Protein 6UI4 (pdb70)

Sequence (817 aa):
EIGVSDLTLLSKVSNEAINENLKKRFEGREIYTYIGHVLVSVNPFRDLGIYTDDVLQSYMGKNRLEMPPHVFAIAEASYYNMKAYSDNQCVIISGESGAGKTEAAKRIMQYIASVSGGESGDIKQIKDMVLATNPLLESFGNAKTLRNNNSSRFGKYLQIYFNTQGEPVGADITNYLLEKSRVVGQITNERNFHIFYQFAKGASQQYRETFGVQKPETYVYTSRSKCLDVDGIDDLAEFEDTLNAMKVIGLSQPEQDQIFRMLSAILWIGNIQFQEDQGGYAEVTDRSVVDFAAYLMEVTPDQLIKGITIRILTPRNGEVIESPANPAQAQATRDALAMAIYSNLFDWIVERINKSLKARQPTTNTIGILDIYGFEIFEKNSFEQLCINYVNEKLQQIFIQLTLKAEQEEYAREQIQWTPIKYFDNKVVCDLIEQIRPVGIFSAMKDATKTAHADPAACDRTFMQSINGMSHAHLTPRQGNFIIKHYAGDVTYTVEGITDKNKDQLLKGLLALFQHSGNDFVHTLFPRPVDTDNRKQPPSAGDRIRASANALVDTLMKCQPSYIRTIKPNENKSPTEYNGPNVLHQIKYLGLQENVRIRRAGFAYRQDFDKFVDRFFLLSPATSYAGEFTWEGTTEAAVKQILKDTSIPKEEWQMGVTKAFIKAPETLFALEHMRDRYWHNMATRIQRMWRAVSEFKEAFSLFGDGQITTKELGTVMRSLGESELQDMINEVDADNNGTIDFPEFLTMMARKMSEEEIREAFKVFDRDNNGFISAAELRHVMTSIGETDDEVDEMIREADQDGDGRIDYNEFVQLMM

Organism: Gibberella zeae (strain ATCC MYA-4620 / CBS 123657 / FGSC 9075 / NRRL 31084 / PH-1) (NCBI:txid229533)

Structure (mmCIF, N/CA/C/O backbone):
data_6UI4
#
_entry.id   6UI4
#
_cell.length_a   59.502
_cell.length_b   100.311
_cell.length_c   165.615
_cell.angle_alpha   90.000
_cell.angle_beta   90.000
_cell.angle_gamma   90.000
#
_symmetry.space_group_name_H-M   'P 21 21 21'
#
loop_
_entity.id
_entity.type
_entity.pdbx_description
1 polymer 'myosin I'
2 polymer Calmodulin
3 non-polymer 'MAGNESIUM ION'
4 non-polymer 'ethyl (2Z)-3-amino-2-cyano-3-phenylprop-2-enoate'
5 non-polymer 'PHOSPHOTHIOPHOSPHORIC ACID-ADENYLATE ESTER'
6 water water
#
loop_
_atom_site.group_PDB
_atom_site.id
_atom_site.type_symbol
_atom_site.label_atom_id
_atom_site.label_alt_id
_atom_site.label_comp_id
_atom_site.label_asym_id
_atom_site.label_entity_id
_atom_site.label_seq_id
_atom_site.pdbx_PDB_ins_code
_atom_site.Cartn_x
_atom_site.Cartn_y
_atom_site.Cartn_z
_atom_site.occupancy
_atom_site.B_iso_or_equiv
_atom_site.auth_seq_id
_atom_site.auth_comp_id
_atom_site.auth_asym_id
_atom_site.auth_atom_id
_atom_site.pdbx_PDB_model_num
ATOM 1 N N . GLU A 1 1 ? 13.496 163.249 232.945 1.00 131.28 37 GLU A N 1
ATOM 2 C CA . GLU A 1 1 ? 12.961 164.608 232.891 1.00 95.50 37 GLU A CA 1
ATOM 3 C C . GLU A 1 1 ? 11.918 164.795 231.787 1.00 93.68 37 GLU A C 1
ATOM 4 O O . GLU A 1 1 ? 11.139 165.746 231.832 1.00 92.58 37 GLU A O 1
ATOM 10 N N . ILE A 1 2 ? 11.902 163.909 230.794 1.00 93.10 38 ILE A N 1
ATOM 11 C CA . ILE A 1 2 ? 10.853 163.921 229.777 1.00 72.77 38 ILE A CA 1
ATOM 12 C C . ILE A 1 2 ? 9.703 163.038 230.236 1.00 68.54 38 ILE A C 1
ATOM 13 O O . ILE A 1 2 ? 9.875 161.830 230.432 1.00 71.51 38 ILE A O 1
ATOM 18 N N . GLY A 1 3 ? 8.524 163.637 230.367 1.00 67.39 39 GLY A N 1
ATOM 19 C CA . GLY A 1 3 ? 7.372 162.893 230.840 1.00 67.99 39 GLY A CA 1
ATOM 20 C C . GLY A 1 3 ? 7.677 162.232 232.161 1.00 68.37 39 GLY A C 1
ATOM 21 O O . GLY A 1 3 ? 8.164 162.861 233.108 1.00 71.23 39 GLY A O 1
ATOM 22 N N . VAL A 1 4 ? 7.394 160.938 232.227 1.00 76.15 40 VAL A N 1
ATOM 23 C CA . VAL A 1 4 ? 7.525 160.158 233.445 1.00 75.58 40 VAL A CA 1
ATOM 24 C C . VAL A 1 4 ? 8.387 158.946 233.121 1.00 78.87 40 VAL A C 1
ATOM 25 O O . VAL A 1 4 ? 8.107 158.223 232.158 1.00 78.19 40 VAL A O 1
ATOM 29 N N . SER A 1 5 ? 9.451 158.744 233.901 1.00 67.75 41 SER A N 1
ATOM 30 C CA . SER A 1 5 ? 10.357 157.625 233.664 1.00 65.08 41 SER A CA 1
ATOM 31 C C . SER A 1 5 ? 9.805 156.296 234.166 1.00 70.11 41 SER A C 1
ATOM 32 O O . SER A 1 5 ? 10.313 155.239 233.774 1.00 66.90 41 SER A O 1
ATOM 35 N N . ASP A 1 6 ? 8.791 156.328 235.027 1.00 75.27 42 ASP A N 1
ATOM 36 C CA . ASP A 1 6 ? 8.198 155.137 235.629 1.00 73.26 42 ASP A CA 1
ATOM 37 C C . ASP A 1 6 ? 6.686 155.295 235.543 1.00 70.34 42 ASP A C 1
ATOM 38 O O . ASP A 1 6 ? 6.100 156.076 236.298 1.00 70.46 42 ASP A O 1
ATOM 43 N N . LEU A 1 7 ? 6.054 154.520 234.655 1.00 73.29 43 LEU A N 1
ATOM 44 C CA . LEU A 1 7 ? 4.641 154.715 234.331 1.00 72.67 43 LEU A CA 1
ATOM 45 C C . LEU A 1 7 ? 3.725 154.622 235.546 1.00 73.79 43 LEU A C 1
ATOM 46 O O . LEU A 1 7 ? 2.592 155.111 235.483 1.00 73.90 43 LEU A O 1
ATOM 51 N N . THR A 1 8 ? 4.176 154.014 236.646 1.00 72.14 44 THR A N 1
ATOM 52 C CA . THR A 1 8 ? 3.366 154.027 237.860 1.00 74.93 44 THR A CA 1
ATOM 53 C C . THR A 1 8 ? 3.164 155.441 238.382 1.00 76.96 44 THR A C 1
ATOM 54 O O . THR A 1 8 ? 2.264 155.667 239.198 1.00 79.78 44 THR A O 1
ATOM 58 N N . LEU A 1 9 ? 3.973 156.395 237.928 1.00 69.71 45 LEU A N 1
ATOM 59 C CA . LEU A 1 9 ? 3.851 157.777 238.358 1.00 69.59 45 LEU A CA 1
ATOM 60 C C . LEU A 1 9 ? 2.969 158.615 237.439 1.00 72.12 45 LEU A C 1
ATOM 61 O O . LEU A 1 9 ? 2.876 159.829 237.650 1.00 76.35 45 LEU A O 1
ATOM 66 N N . LEU A 1 10 ? 2.348 158.016 236.418 1.00 73.58 46 LEU A N 1
ATOM 67 C CA . LEU A 1 10 ? 1.467 158.781 235.546 1.00 72.79 46 LEU A CA 1
ATOM 68 C C . LEU A 1 10 ? 0.391 159.449 236.394 1.00 77.17 46 LEU A C 1
ATOM 69 O O . LEU A 1 10 ? -0.095 158.871 237.370 1.00 74.66 46 LEU A O 1
ATOM 74 N N . SER A 1 11 ? 0.014 160.673 236.018 1.00 96.69 47 SER A N 1
ATOM 75 C CA . SER A 1 11 ? -1.108 161.335 236.681 1.00 93.00 47 SER A CA 1
ATOM 76 C C . SER A 1 11 ? -2.428 160.613 236.420 1.00 93.35 47 SER A C 1
ATOM 77 O O . SER A 1 11 ? -3.167 160.292 237.359 1.00 90.16 47 SER A O 1
ATOM 80 N N . LYS A 1 12 ? -2.746 160.351 235.153 1.00 80.89 48 LYS A N 1
ATOM 81 C CA . LYS A 1 12 ? -3.903 159.548 234.779 1.00 75.26 48 LYS A CA 1
ATOM 82 C C . LYS A 1 12 ? -3.430 158.270 234.106 1.00 69.78 48 LYS A C 1
ATOM 83 O O . LYS A 1 12 ? -2.554 158.303 233.237 1.00 73.76 48 LYS A O 1
ATOM 89 N N . VAL A 1 13 ? -4.026 157.150 234.494 1.00 73.37 49 VAL A N 1
ATOM 90 C CA . VAL A 1 13 ? -3.643 155.838 233.988 1.00 71.60 49 VAL A CA 1
ATOM 91 C C . VAL A 1 13 ? -4.590 155.452 232.860 1.00 73.00 49 VAL A C 1
ATOM 92 O O . VAL A 1 13 ? -5.791 155.259 233.087 1.00 74.84 49 VAL A O 1
ATOM 96 N N . SER A 1 14 ? -4.048 155.320 231.651 1.00 64.70 50 SER A N 1
ATOM 97 C CA . SER A 1 14 ? -4.758 154.680 230.553 1.00 62.71 50 SER A CA 1
ATOM 98 C C . SER A 1 14 ? -3.755 154.289 229.480 1.00 65.00 50 SER A C 1
ATOM 99 O O . SER A 1 14 ? -2.633 154.801 229.443 1.00 67.23 50 SER A O 1
ATOM 102 N N . ASN A 1 15 ? -4.181 153.376 228.599 1.00 79.86 51 ASN A N 1
ATOM 103 C CA . ASN A 1 15 ? -3.361 153.022 227.441 1.00 78.09 51 ASN A CA 1
ATOM 104 C C . ASN A 1 15 ? -2.928 154.267 226.680 1.00 77.54 51 ASN A C 1
ATOM 105 O O . ASN A 1 15 ? -1.792 154.352 226.203 1.00 76.87 51 ASN A O 1
ATOM 110 N N . GLU A 1 16 ? -3.828 155.242 226.549 1.00 69.72 52 GLU A N 1
ATOM 111 C CA . GLU A 1 16 ? -3.523 156.431 225.763 1.00 68.59 52 GLU A CA 1
ATOM 112 C C . GLU A 1 16 ? -2.480 157.288 226.472 1.00 66.18 52 GLU A C 1
ATOM 113 O O . GLU A 1 16 ? -1.571 157.834 225.833 1.00 69.34 52 GLU A O 1
ATOM 119 N N . ALA A 1 17 ? -2.586 157.399 227.799 1.00 71.24 53 ALA A N 1
ATOM 120 C CA . ALA A 1 17 ? -1.572 158.112 228.570 1.00 71.91 53 ALA A CA 1
ATOM 121 C C . ALA A 1 17 ? -0.221 157.407 228.487 1.00 79.47 53 ALA A C 1
ATOM 122 O O . ALA A 1 17 ? 0.825 158.063 228.375 1.00 73.79 53 ALA A O 1
ATOM 124 N N . ILE A 1 18 ? -0.225 156.069 228.519 1.00 69.81 54 ILE A N 1
ATOM 125 C CA . ILE A 1 18 ? 1.025 155.323 228.397 1.00 69.64 54 ILE A CA 1
ATOM 126 C C . ILE A 1 18 ? 1.640 155.582 227.029 1.00 66.67 54 ILE A C 1
ATOM 127 O O . ILE A 1 18 ? 2.858 155.782 226.897 1.00 68.95 54 ILE A O 1
ATOM 132 N N . ASN A 1 19 ? 0.803 155.551 225.986 1.00 57.24 55 ASN A N 1
ATOM 133 C CA . ASN A 1 19 ? 1.279 155.748 224.623 1.00 59.26 55 ASN A CA 1
ATOM 134 C C . ASN A 1 19 ? 1.887 157.135 224.471 1.00 64.37 55 ASN A C 1
ATOM 135 O O . ASN A 1 19 ? 2.956 157.294 223.868 1.00 68.72 55 ASN A O 1
ATOM 140 N N . GLU A 1 20 ? 1.240 158.143 225.064 1.00 66.46 56 GLU A N 1
ATOM 141 C CA . GLU A 1 20 ? 1.775 159.499 225.022 1.00 65.84 56 GLU A CA 1
ATOM 142 C C . GLU A 1 20 ? 3.116 159.593 225.739 1.00 67.37 56 GLU A C 1
ATOM 143 O O . GLU A 1 20 ? 4.044 160.249 225.246 1.00 71.60 56 GLU A O 1
ATOM 149 N N . ASN A 1 21 ? 3.235 158.973 226.918 1.00 72.93 57 ASN A N 1
ATOM 150 C CA . ASN A 1 21 ? 4.507 159.031 227.635 1.00 72.97 57 ASN A CA 1
ATOM 151 C C . ASN A 1 21 ? 5.623 158.402 226.810 1.00 71.78 57 ASN A C 1
ATOM 152 O O . ASN A 1 21 ? 6.683 159.015 226.605 1.00 73.62 57 ASN A O 1
ATOM 157 N N . LEU A 1 22 ? 5.406 157.167 226.341 1.00 78.49 58 LEU A N 1
ATOM 158 C CA . LEU A 1 22 ? 6.428 156.511 225.530 1.00 76.64 58 LEU A CA 1
ATOM 159 C C . LEU A 1 22 ? 6.751 157.321 224.281 1.00 80.37 58 LEU A C 1
ATOM 160 O O . LEU A 1 22 ? 7.902 157.328 223.839 1.00 81.81 58 LEU A O 1
ATOM 165 N N . LYS A 1 23 ? 5.777 158.056 223.731 1.00 69.51 59 LYS A N 1
ATOM 166 C CA . LYS A 1 23 ? 6.043 158.761 222.480 1.00 67.35 59 LYS A CA 1
ATOM 167 C C . LYS A 1 23 ? 6.850 160.032 222.716 1.00 71.59 59 LYS A C 1
ATOM 168 O O . LYS A 1 23 ? 7.800 160.311 221.974 1.00 76.22 59 LYS A O 1
ATOM 174 N N . LYS A 1 24 ? 6.506 160.799 223.756 1.00 63.40 60 LYS A N 1
ATOM 175 C CA . LYS A 1 24 ? 7.323 161.957 224.112 1.00 64.47 60 LYS A CA 1
ATOM 176 C C . LYS A 1 24 ? 8.752 161.524 224.404 1.00 64.67 60 LYS A C 1
ATOM 177 O O . LYS A 1 24 ? 9.718 162.102 223.883 1.00 66.53 60 LYS A O 1
ATOM 183 N N . ARG A 1 25 ? 8.899 160.478 225.220 1.00 75.58 61 ARG A N 1
ATOM 184 C CA . ARG A 1 25 ? 10.225 159.994 225.582 1.00 71.90 61 ARG A CA 1
ATOM 185 C C . ARG A 1 25 ? 10.992 159.555 224.337 1.00 68.15 61 ARG A C 1
ATOM 186 O O . ARG A 1 25 ? 12.126 159.991 224.113 1.00 68.54 61 ARG A O 1
ATOM 194 N N . PHE A 1 26 ? 10.394 158.674 223.525 1.00 74.22 62 PHE A N 1
ATOM 195 C CA . PHE A 1 26 ? 11.041 158.192 222.307 1.00 72.12 62 PHE A CA 1
ATOM 196 C C . PHE A 1 26 ? 11.494 159.360 221.438 1.00 73.81 62 PHE A C 1
ATOM 197 O O . PHE A 1 26 ? 12.588 159.330 220.864 1.00 74.33 62 PHE A O 1
ATOM 205 N N . GLU A 1 27 ? 10.659 160.398 221.324 1.00 83.69 63 GLU A N 1
ATOM 206 C CA . GLU A 1 27 ? 11.047 161.575 220.556 1.00 84.78 63 GLU A CA 1
ATOM 207 C C . GLU A 1 27 ? 12.216 162.309 221.204 1.00 85.78 63 GLU A C 1
ATOM 208 O O . GLU A 1 27 ? 12.961 163.012 220.512 1.00 92.78 63 GLU A O 1
ATOM 214 N N . GLY A 1 28 ? 12.390 162.170 222.520 1.00 77.98 64 GLY A N 1
ATOM 215 C CA . GLY A 1 28 ? 13.552 162.751 223.178 1.00 75.38 64 GLY A CA 1
ATOM 216 C C . GLY A 1 28 ? 14.690 161.772 223.423 1.00 83.57 64 GLY A C 1
ATOM 217 O O . GLY A 1 28 ? 15.514 161.984 224.317 1.00 77.25 64 GLY A O 1
ATOM 218 N N . ARG A 1 29 ? 14.742 160.700 222.626 1.00 86.18 65 ARG A N 1
ATOM 219 C CA . ARG A 1 29 ? 15.787 159.671 222.696 1.00 80.22 65 ARG A CA 1
ATOM 220 C C . ARG A 1 29 ? 15.873 159.023 224.077 1.00 73.06 65 ARG A C 1
ATOM 221 O O . ARG A 1 29 ? 16.953 158.618 224.510 1.00 78.80 65 ARG A O 1
ATOM 229 N N . GLU A 1 30 ? 14.749 158.893 224.778 1.00 65.99 66 GLU A N 1
ATOM 230 C CA . GLU A 1 30 ? 14.663 158.070 225.988 1.00 75.05 66 GLU A CA 1
ATOM 231 C C . GLU A 1 30 ? 13.844 156.812 225.692 1.00 67.81 66 GLU A C 1
ATOM 232 O O . GLU A 1 30 ? 12.648 156.740 225.973 1.00 79.56 66 GLU A O 1
ATOM 238 N N . ILE A 1 31 ? 14.509 155.808 225.116 1.00 64.78 67 ILE A N 1
ATOM 239 C CA . ILE A 1 31 ? 13.831 154.588 224.685 1.00 65.04 67 ILE A CA 1
ATOM 240 C C . ILE A 1 31 ? 13.434 153.680 225.849 1.00 63.97 67 ILE A C 1
ATOM 241 O O . ILE A 1 31 ? 12.632 152.758 225.657 1.00 65.74 67 ILE A O 1
ATOM 246 N N . TYR A 1 32 ? 13.980 153.900 227.042 1.00 61.88 68 TYR A N 1
ATOM 247 C CA . TYR A 1 32 ? 13.764 153.032 228.195 1.00 59.73 68 TYR A CA 1
ATOM 248 C C . TYR A 1 32 ? 12.829 153.696 229.205 1.00 62.06 68 TYR A C 1
ATOM 249 O O . TYR A 1 32 ? 12.991 154.879 229.521 1.00 67.42 68 TYR A O 1
ATOM 258 N N . THR A 1 33 ? 11.859 152.930 229.711 1.00 69.11 69 THR A N 1
ATOM 259 C CA . THR A 1 33 ? 10.860 153.405 230.668 1.00 66.81 69 THR A CA 1
ATOM 260 C C . THR A 1 33 ? 10.505 152.257 231.610 1.00 64.48 69 THR A C 1
ATOM 261 O O . THR A 1 33 ? 10.615 151.093 231.236 1.00 66.21 69 THR A O 1
ATOM 265 N N . TYR A 1 34 ? 10.134 152.575 232.850 1.00 62.80 70 TYR A N 1
ATOM 266 C CA . TYR A 1 34 ? 9.819 151.536 233.825 1.00 63.17 70 TYR A CA 1
ATOM 267 C C . TYR A 1 34 ? 8.320 151.387 234.058 1.00 64.30 70 TYR A C 1
ATOM 268 O O . TYR A 1 34 ? 7.536 152.319 233.858 1.00 65.66 70 TYR A O 1
ATOM 277 N N . ILE A 1 35 ? 7.938 150.179 234.475 1.00 67.26 71 ILE A N 1
ATOM 278 C CA . ILE A 1 35 ? 6.707 149.911 235.212 1.00 65.27 71 ILE A CA 1
ATOM 279 C C . ILE A 1 35 ? 7.139 149.174 236.472 1.00 66.05 71 ILE A C 1
ATOM 280 O O . ILE A 1 35 ? 7.218 147.938 236.489 1.00 68.84 71 ILE A O 1
ATOM 285 N N . GLY A 1 36 ? 7.484 149.931 237.506 1.00 63.58 72 GLY A N 1
ATOM 286 C CA . GLY A 1 36 ? 8.116 149.338 238.672 1.00 68.31 72 GLY A CA 1
ATOM 287 C C . GLY A 1 36 ? 9.410 148.678 238.251 1.00 67.42 72 GLY A C 1
ATOM 288 O O . GLY A 1 36 ? 10.248 149.283 237.576 1.00 68.87 72 GLY A O 1
ATOM 289 N N . HIS A 1 37 ? 9.573 147.406 238.620 1.00 67.13 73 HIS A N 1
ATOM 290 C CA . HIS A 1 37 ? 10.795 146.695 238.263 1.00 67.72 73 HIS A CA 1
ATOM 291 C C . HIS A 1 37 ? 10.855 146.343 236.779 1.00 68.23 73 HIS A C 1
ATOM 292 O O . HIS A 1 37 ? 11.932 145.991 236.287 1.00 67.99 73 HIS A O 1
ATOM 299 N N . VAL A 1 38 ? 9.731 146.418 236.058 1.00 66.08 74 VAL A N 1
ATOM 300 C CA . VAL A 1 38 ? 9.682 145.953 234.673 1.00 66.76 74 VAL A CA 1
ATOM 301 C C . VAL A 1 38 ? 10.250 147.038 233.765 1.00 67.33 74 VAL A C 1
ATOM 302 O O . VAL A 1 38 ? 10.002 148.230 233.981 1.00 68.53 74 VAL A O 1
ATOM 306 N N . LEU A 1 39 ? 11.010 146.644 232.738 1.00 64.80 75 LEU A N 1
ATOM 307 C CA . LEU A 1 39 ? 11.528 147.588 231.752 1.00 66.17 75 LEU A CA 1
ATOM 308 C C . LEU A 1 39 ? 10.764 147.490 230.433 1.00 66.99 75 LEU A C 1
ATOM 309 O O . LEU A 1 39 ? 10.625 146.399 229.878 1.00 66.54 75 LEU A O 1
ATOM 314 N N . VAL A 1 40 ? 10.268 148.631 229.942 1.00 62.09 76 VAL A N 1
ATOM 315 C CA . VAL A 1 40 ? 9.770 148.797 228.579 1.00 60.74 76 VAL A CA 1
ATOM 316 C C . VAL A 1 40 ? 10.837 149.484 227.730 1.00 63.09 76 VAL A C 1
ATOM 317 O O . VAL A 1 40 ? 11.406 150.505 228.143 1.00 64.45 76 VAL A O 1
ATOM 321 N N . SER A 1 41 ? 11.112 148.927 226.547 1.00 61.92 77 SER A N 1
ATOM 322 C CA . SER A 1 41 ? 12.134 149.447 225.637 1.00 64.33 77 SER A CA 1
ATOM 323 C C . SER A 1 41 ? 11.553 149.648 224.243 1.00 63.54 77 SER A C 1
ATOM 324 O O . SER A 1 41 ? 11.177 148.675 223.590 1.00 71.98 77 SER A O 1
ATOM 327 N N . VAL A 1 42 ? 11.508 150.896 223.769 1.00 61.17 78 VAL A N 1
ATOM 328 C CA . VAL A 1 42 ? 11.052 151.204 222.410 1.00 61.68 78 VAL A CA 1
ATOM 329 C C . VAL A 1 42 ? 12.241 151.231 221.453 1.00 62.95 78 VAL A C 1
ATOM 330 O O . VAL A 1 42 ? 13.224 151.938 221.694 1.00 63.85 78 VAL A O 1
ATOM 334 N N . ASN A 1 43 ? 12.143 150.478 220.362 1.00 61.01 79 ASN A N 1
ATOM 335 C CA . ASN A 1 43 ? 13.240 150.296 219.406 1.00 58.99 79 ASN A CA 1
ATOM 336 C C . ASN A 1 43 ? 13.564 151.608 218.698 1.00 60.87 79 ASN A C 1
ATOM 337 O O . ASN A 1 43 ? 12.763 152.066 217.872 1.00 59.28 79 ASN A O 1
ATOM 342 N N . PRO A 1 44 ? 14.705 152.244 218.986 1.00 66.23 80 PRO A N 1
ATOM 343 C CA . PRO A 1 44 ? 15.007 153.543 218.361 1.00 67.18 80 PRO A CA 1
ATOM 344 C C . PRO A 1 44 ? 15.393 153.455 216.893 1.00 71.40 80 PRO A C 1
ATOM 345 O O . PRO A 1 44 ? 15.313 154.475 216.197 1.00 73.48 80 PRO A O 1
ATOM 349 N N . PHE A 1 45 ? 15.824 152.286 216.407 1.00 67.00 81 PHE A N 1
ATOM 350 C CA . PHE A 1 45 ? 16.277 152.101 215.025 1.00 67.61 81 PHE A CA 1
ATOM 351 C C . PHE A 1 45 ? 17.393 153.085 214.668 1.00 70.21 81 PHE A C 1
ATOM 352 O O . PHE A 1 45 ? 17.549 153.477 213.508 1.00 73.00 81 PHE A O 1
ATOM 360 N N . ARG A 1 46 ? 18.169 153.498 215.670 1.00 81.64 82 ARG A N 1
ATOM 361 C CA . ARG A 1 46 ? 19.254 154.450 215.497 1.00 81.33 82 ARG A CA 1
ATOM 362 C C . ARG A 1 46 ? 20.268 154.244 216.616 1.00 84.29 82 ARG A C 1
ATOM 363 O O . ARG A 1 46 ? 19.894 153.920 217.744 1.00 84.16 82 ARG A O 1
ATOM 371 N N . ASP A 1 47 ? 21.554 154.446 216.311 1.00 90.60 83 ASP A N 1
ATOM 372 C CA . ASP A 1 47 ? 22.582 154.363 217.347 1.00 94.29 83 ASP A CA 1
ATOM 373 C C . ASP A 1 47 ? 22.546 155.651 218.159 1.00 90.75 83 ASP A C 1
ATOM 374 O O . ASP A 1 47 ? 22.911 156.721 217.662 1.00 86.64 83 ASP A O 1
ATOM 379 N N . LEU A 1 48 ? 22.099 155.542 219.410 1.00 101.30 84 LEU A N 1
ATOM 380 C CA . LEU A 1 48 ? 21.958 156.667 220.321 1.00 87.60 84 LEU A CA 1
ATOM 381 C C . LEU A 1 48 ? 23.201 156.862 221.177 1.00 87.17 84 LEU A C 1
ATOM 382 O O . LEU A 1 48 ? 23.328 157.896 221.844 1.00 89.87 84 LEU A O 1
ATOM 387 N N . GLY A 1 49 ? 24.108 155.889 221.166 1.00 80.65 85 GLY A N 1
ATOM 388 C CA . GLY A 1 49 ? 25.329 155.881 221.957 1.00 86.33 85 GLY A CA 1
ATOM 389 C C . GLY A 1 49 ? 25.128 155.731 223.452 1.00 92.52 85 GLY A C 1
ATOM 390 O O . GLY A 1 49 ? 25.850 156.364 224.233 1.00 87.18 85 GLY A O 1
ATOM 391 N N . ILE A 1 50 ? 24.189 154.882 223.875 1.00 88.82 86 ILE A N 1
ATOM 392 C CA . ILE A 1 50 ? 23.897 154.711 225.294 1.00 81.55 86 ILE A CA 1
ATOM 393 C C . ILE A 1 50 ? 24.483 153.420 225.860 1.00 71.85 86 ILE A C 1
ATOM 394 O O . ILE A 1 50 ? 24.153 153.040 226.988 1.00 67.53 86 ILE A O 1
ATOM 399 N N . TYR A 1 51 ? 25.338 152.731 225.110 1.00 76.95 87 TYR A N 1
ATOM 400 C CA . TYR A 1 51 ? 25.892 151.458 225.559 1.00 75.42 87 TYR A CA 1
ATOM 401 C C . TYR A 1 51 ? 27.412 151.531 225.649 1.00 75.59 87 TYR A C 1
ATOM 402 O O . TYR A 1 51 ? 28.110 150.525 225.491 1.00 80.57 87 TYR A O 1
ATOM 411 N N . THR A 1 52 ? 27.929 152.728 225.907 1.00 68.25 88 THR A N 1
ATOM 412 C CA . THR A 1 52 ? 29.358 152.939 226.055 1.00 69.29 88 THR A CA 1
ATOM 413 C C . THR A 1 52 ? 29.829 152.431 227.412 1.00 71.78 88 THR A C 1
ATOM 414 O O . THR A 1 52 ? 29.064 152.376 228.380 1.00 69.06 88 THR A O 1
ATOM 418 N N . ASP A 1 53 ? 31.105 152.035 227.461 1.00 73.89 89 ASP A N 1
ATOM 419 C CA . ASP A 1 53 ? 31.712 151.587 228.711 1.00 79.94 89 ASP A CA 1
ATOM 420 C C . ASP A 1 53 ? 31.618 152.680 229.772 1.00 80.94 89 ASP A C 1
ATOM 421 O O . ASP A 1 53 ? 31.527 152.388 230.971 1.00 83.49 89 ASP A O 1
ATOM 426 N N . ASP A 1 54 ? 31.600 153.939 229.333 1.00 80.16 90 ASP A N 1
ATOM 427 C CA . ASP A 1 54 ? 31.385 155.080 230.219 1.00 87.99 90 ASP A CA 1
ATOM 428 C C . ASP A 1 54 ? 30.014 154.996 230.905 1.00 113.39 90 ASP A C 1
ATOM 429 O O . ASP A 1 54 ? 29.915 154.992 232.144 1.00 83.08 90 ASP A O 1
ATOM 434 N N . VAL A 1 55 ? 28.947 154.871 230.106 1.00 90.39 91 VAL A N 1
ATOM 435 C CA . VAL A 1 55 ? 27.604 154.659 230.650 1.00 78.45 91 VAL A CA 1
ATOM 436 C C . VAL A 1 55 ? 27.577 153.394 231.504 1.00 75.43 91 VAL A C 1
ATOM 437 O O . VAL A 1 55 ? 27.024 153.370 232.622 1.00 74.83 91 VAL A O 1
ATOM 441 N N . LEU A 1 56 ? 28.169 152.318 230.974 1.00 71.98 92 LEU A N 1
ATOM 442 C CA . LEU A 1 56 ? 28.097 151.021 231.633 1.00 76.90 92 LEU A CA 1
ATOM 443 C C . LEU A 1 56 ? 28.619 151.134 233.055 1.00 78.76 92 LEU A C 1
ATOM 444 O O . LEU A 1 56 ? 27.983 150.662 234.004 1.00 75.97 92 LEU A O 1
ATOM 449 N N . GLN A 1 57 ? 29.778 151.773 233.223 1.00 90.16 93 GLN A N 1
ATOM 450 C CA . GLN A 1 57 ? 30.315 151.930 234.565 1.00 111.16 93 GLN A CA 1
ATOM 451 C C . GLN A 1 57 ? 29.434 152.866 235.376 1.00 82.38 93 GLN A C 1
ATOM 452 O O . GLN A 1 57 ? 29.309 152.695 236.595 1.00 78.97 93 GLN A O 1
ATOM 458 N N . SER A 1 58 ? 28.797 153.846 234.721 1.00 70.64 94 SER A N 1
ATOM 459 C CA . SER A 1 58 ? 27.898 154.730 235.456 1.00 67.04 94 SER A CA 1
ATOM 460 C C . SER A 1 58 ? 26.714 153.978 236.059 1.00 78.75 94 SER A C 1
ATOM 461 O O . SER A 1 58 ? 26.025 154.529 236.926 1.00 71.47 94 SER A O 1
ATOM 464 N N . TYR A 1 59 ? 26.447 152.742 235.620 1.00 92.32 95 TYR A N 1
ATOM 465 C CA . TYR A 1 59 ? 25.379 151.958 236.252 1.00 83.34 95 TYR A CA 1
ATOM 466 C C . TYR A 1 59 ? 25.858 150.956 237.302 1.00 79.22 95 TYR A C 1
ATOM 467 O O . TYR A 1 59 ? 25.020 150.395 238.015 1.00 78.32 95 TYR A O 1
ATOM 476 N N . MET A 1 60 ? 27.162 150.710 237.414 1.00 80.70 96 MET A N 1
ATOM 477 C CA . MET A 1 60 ? 27.663 149.754 238.397 1.00 88.38 96 MET A CA 1
ATOM 478 C C . MET A 1 60 ? 27.337 150.184 239.824 1.00 81.03 96 MET A C 1
ATOM 479 O O . MET A 1 60 ? 27.651 151.303 240.241 1.00 80.93 96 MET A O 1
ATOM 484 N N . GLY A 1 61 ? 26.690 149.288 240.565 1.00 86.14 97 GLY A N 1
ATOM 485 C CA . GLY A 1 61 ? 26.454 149.468 241.981 1.00 81.74 97 GLY A CA 1
ATOM 486 C C . GLY A 1 61 ? 25.256 150.322 242.312 1.00 89.04 97 GLY A C 1
ATOM 487 O O . GLY A 1 61 ? 25.040 150.637 243.489 1.00 86.65 97 GLY A O 1
ATOM 488 N N . LYS A 1 62 ? 24.457 150.687 241.318 1.00 91.47 98 LYS A N 1
ATOM 489 C CA . LYS A 1 62 ? 23.293 151.531 241.519 1.00 87.49 98 LYS A CA 1
ATOM 490 C C . LYS A 1 62 ? 22.052 150.661 241.637 1.00 85.10 98 LYS A C 1
ATOM 491 O O . LYS A 1 62 ? 22.034 149.501 241.219 1.00 106.43 98 LYS A O 1
ATOM 497 N N . ASN A 1 63 ? 21.017 151.231 242.229 1.00 74.51 99 ASN A N 1
ATOM 498 C CA . ASN A 1 63 ? 19.687 150.651 242.194 1.00 77.89 99 ASN A CA 1
ATOM 499 C C . ASN A 1 63 ? 18.829 151.375 241.162 1.00 76.73 99 ASN A C 1
ATOM 500 O O . ASN A 1 63 ? 19.179 152.451 240.670 1.00 75.39 99 ASN A O 1
ATOM 505 N N . ARG A 1 64 ? 17.713 150.732 240.814 1.00 83.47 100 ARG A N 1
ATOM 506 C CA . ARG A 1 64 ? 16.836 151.175 239.732 1.00 79.78 100 ARG A CA 1
ATOM 507 C C . ARG A 1 64 ? 16.516 152.668 239.800 1.00 84.32 100 ARG A C 1
ATOM 508 O O . ARG A 1 64 ? 16.244 153.294 238.768 1.00 84.96 100 ARG A O 1
ATOM 516 N N . LEU A 1 65 ? 16.575 153.260 240.994 1.00 88.77 101 LEU A N 1
ATOM 517 C CA . LEU A 1 65 ? 16.045 154.594 241.241 1.00 87.93 101 LEU A CA 1
ATOM 518 C C . LEU A 1 65 ? 17.107 155.682 241.172 1.00 80.26 101 LEU A C 1
ATOM 519 O O . LEU A 1 65 ? 16.757 156.861 241.041 1.00 79.41 101 LEU A O 1
ATOM 524 N N . GLU A 1 66 ? 18.385 155.320 241.272 1.00 75.72 102 GLU A N 1
ATOM 525 C CA . GLU A 1 66 ? 19.457 156.303 241.260 1.00 75.17 102 GLU A CA 1
ATOM 526 C C . GLU A 1 66 ? 19.873 156.706 239.854 1.00 73.77 102 GLU A C 1
ATOM 527 O O . GLU A 1 66 ? 20.673 157.637 239.709 1.00 76.23 102 GLU A O 1
ATOM 533 N N . MET A 1 67 ? 19.381 156.028 238.826 1.00 77.79 103 MET A N 1
ATOM 534 C CA . MET A 1 67 ? 19.782 156.319 237.461 1.00 75.40 103 MET A CA 1
ATOM 535 C C . MET A 1 67 ? 18.577 156.286 236.529 1.00 73.24 103 MET A C 1
ATOM 536 O O . MET A 1 67 ? 17.540 155.702 236.864 1.00 75.55 103 MET A O 1
ATOM 541 N N . PRO A 1 68 ? 18.689 156.920 235.364 1.00 73.27 104 PRO A N 1
ATOM 542 C CA . PRO A 1 68 ? 17.615 156.825 234.372 1.00 73.33 104 PRO A CA 1
ATOM 543 C C . PRO A 1 68 ? 17.427 155.403 233.909 1.00 68.36 104 PRO A C 1
ATOM 544 O O . PRO A 1 68 ? 18.374 154.594 233.894 1.00 68.87 104 PRO A O 1
ATOM 548 N N . PRO A 1 69 ? 16.192 155.029 233.546 1.00 64.29 105 PRO A N 1
ATOM 549 C CA . PRO A 1 69 ? 15.904 153.655 233.106 1.00 64.17 105 PRO A CA 1
ATOM 550 C C . PRO A 1 69 ? 16.858 153.160 232.028 1.00 60.82 105 PRO A C 1
ATOM 551 O O . PRO A 1 69 ? 17.179 153.880 231.080 1.00 61.30 105 PRO A O 1
ATOM 555 N N . HIS A 1 70 ? 17.324 151.920 232.185 1.00 56.88 106 HIS A N 1
ATOM 556 C CA . HIS A 1 70 ? 18.302 151.382 231.251 1.00 60.42 106 HIS A CA 1
ATOM 557 C C . HIS A 1 70 ? 18.326 149.861 231.373 1.00 76.80 106 HIS A C 1
ATOM 558 O O . HIS A 1 70 ? 18.142 149.325 232.471 1.00 58.58 106 HIS A O 1
ATOM 565 N N . VAL A 1 71 ? 18.526 149.176 230.240 1.00 65.12 107 VAL A N 1
ATOM 566 C CA . VAL A 1 71 ? 18.708 147.722 230.238 1.00 61.74 107 VAL A CA 1
ATOM 567 C C . VAL A 1 71 ? 19.827 147.308 231.194 1.00 58.60 107 VAL A C 1
ATOM 568 O O . VAL A 1 71 ? 19.753 146.255 231.860 1.00 58.45 107 VAL A O 1
ATOM 572 N N . PHE A 1 72 ? 20.865 148.144 231.302 1.00 57.67 108 PHE A N 1
ATOM 573 C CA . PHE A 1 72 ? 21.966 147.871 232.215 1.00 62.74 108 PHE A CA 1
ATOM 574 C C . PHE A 1 72 ? 21.479 147.750 233.651 1.00 60.11 108 PHE A C 1
ATOM 575 O O . PHE A 1 72 ? 22.048 146.984 234.433 1.00 62.04 108 PHE A O 1
ATOM 583 N N . ALA A 1 73 ? 20.447 148.511 234.023 1.00 60.47 109 ALA A N 1
ATOM 584 C CA . ALA A 1 73 ? 19.934 148.444 235.389 1.00 59.32 109 ALA A CA 1
ATOM 585 C C . ALA A 1 73 ? 19.242 147.114 235.655 1.00 63.13 109 ALA A C 1
ATOM 586 O O . ALA A 1 73 ? 19.365 146.555 236.750 1.00 66.45 109 ALA A O 1
ATOM 588 N N . ILE A 1 74 ? 18.529 146.580 234.662 1.00 57.32 110 ILE A N 1
ATOM 589 C CA . ILE A 1 74 ? 17.929 145.256 234.807 1.00 54.07 110 ILE A CA 1
ATOM 590 C C . ILE A 1 74 ? 19.024 144.214 235.004 1.00 54.22 110 ILE A C 1
ATOM 591 O O . ILE A 1 74 ? 18.910 143.313 235.850 1.00 54.76 110 ILE A O 1
ATOM 596 N N . ALA A 1 75 ? 20.136 144.359 234.278 1.00 63.30 111 ALA A N 1
ATOM 597 C CA . ALA A 1 75 ? 21.193 143.352 234.379 1.00 68.20 111 ALA A CA 1
ATOM 598 C C . ALA A 1 75 ? 21.922 143.465 235.719 1.00 70.23 111 ALA A C 1
ATOM 599 O O . ALA A 1 75 ? 22.194 142.453 236.382 1.00 71.88 111 ALA A O 1
ATOM 601 N N . GLU A 1 76 ? 22.289 144.691 236.101 1.00 76.47 112 GLU A N 1
ATOM 602 C CA . GLU A 1 76 ? 22.810 144.978 237.436 1.00 74.65 112 GLU A CA 1
ATOM 603 C C . GLU A 1 76 ? 21.939 144.359 238.520 1.00 70.96 112 GLU A C 1
ATOM 604 O O . GLU A 1 76 ? 22.450 143.726 239.450 1.00 71.09 112 GLU A O 1
ATOM 610 N N . ALA A 1 77 ? 20.623 144.592 238.452 1.00 65.66 113 ALA A N 1
ATOM 611 C CA . ALA A 1 77 ? 19.721 144.056 239.465 1.00 68.57 113 ALA A CA 1
ATOM 612 C C . ALA A 1 77 ? 19.757 142.533 239.484 1.00 75.88 113 ALA A C 1
ATOM 613 O O . ALA A 1 77 ? 19.744 141.920 240.560 1.00 74.08 113 ALA A O 1
ATOM 615 N N . SER A 1 78 ? 19.858 141.905 238.307 1.00 70.42 114 SER A N 1
ATOM 616 C CA . SER A 1 78 ? 19.880 140.444 238.267 1.00 69.67 114 SER A CA 1
ATOM 617 C C . SER A 1 78 ? 21.139 139.914 238.942 1.00 74.38 114 SER A C 1
ATOM 618 O O . SER A 1 78 ? 21.082 138.968 239.738 1.00 81.78 114 SER A O 1
ATOM 621 N N . TYR A 1 79 ? 22.274 140.564 238.685 1.00 76.60 115 TYR A N 1
ATOM 622 C CA . TYR A 1 79 ? 23.557 140.083 239.194 1.00 76.34 115 TYR A CA 1
ATOM 623 C C . TYR A 1 79 ? 23.672 140.339 240.696 1.00 79.99 115 TYR A C 1
ATOM 624 O O . TYR A 1 79 ? 24.134 139.472 241.459 1.00 81.60 115 TYR A O 1
ATOM 633 N N . TYR A 1 80 ? 23.237 141.522 241.135 1.00 72.89 116 TYR A N 1
ATOM 634 C CA . TYR A 1 80 ? 23.113 141.817 242.558 1.00 73.66 116 TYR A CA 1
ATOM 635 C C . TYR A 1 80 ? 22.279 140.757 243.262 1.00 73.28 116 TYR A C 1
ATOM 636 O O . TYR A 1 80 ? 22.712 140.194 244.269 1.00 76.43 116 TYR A O 1
ATOM 645 N N . ASN A 1 81 ? 21.060 140.494 242.768 1.00 75.48 117 ASN A N 1
ATOM 646 C CA . ASN A 1 81 ? 20.186 139.555 243.468 1.00 77.98 117 ASN A CA 1
ATOM 647 C C . ASN A 1 81 ? 20.798 138.166 243.490 1.00 76.34 117 ASN A C 1
ATOM 648 O O . ASN A 1 81 ? 20.661 137.440 244.489 1.00 73.39 117 ASN A O 1
ATOM 653 N N . MET A 1 82 ? 21.548 137.821 242.437 1.00 95.57 118 MET A N 1
ATOM 654 C CA . MET A 1 82 ? 22.227 136.533 242.398 1.00 96.17 118 MET A CA 1
ATOM 655 C C . MET A 1 82 ? 23.211 136.423 243.551 1.00 94.60 118 MET A C 1
ATOM 656 O O . MET A 1 82 ? 23.206 135.433 244.285 1.00 95.60 118 MET A O 1
ATOM 661 N N . LYS A 1 83 ? 24.076 137.426 243.721 1.00 82.99 119 LYS A N 1
ATOM 662 C CA . LYS A 1 83 ? 25.061 137.294 244.794 1.00 81.22 119 LYS A CA 1
ATOM 663 C C . LYS A 1 83 ? 24.498 137.625 246.172 1.00 82.59 119 LYS A C 1
ATOM 664 O O . LYS A 1 83 ? 25.155 137.334 247.178 1.00 87.39 119 LYS A O 1
ATOM 670 N N . ALA A 1 84 ? 23.306 138.210 246.247 1.00 77.97 120 ALA A N 1
ATOM 671 C CA . ALA A 1 84 ? 22.749 138.645 247.521 1.00 78.27 120 ALA A CA 1
ATOM 672 C C . ALA A 1 84 ? 21.998 137.490 248.169 1.00 79.21 120 ALA A C 1
ATOM 673 O O . ALA A 1 84 ? 22.303 137.087 249.295 1.00 95.14 120 ALA A O 1
ATOM 675 N N . TYR A 1 85 ? 20.995 136.971 247.472 1.00 76.50 121 TYR A N 1
ATOM 676 C CA . TYR A 1 85 ? 20.183 135.876 247.982 1.00 77.11 121 TYR A CA 1
ATOM 677 C C . TYR A 1 85 ? 20.700 134.508 247.541 1.00 83.03 121 TYR A C 1
ATOM 678 O O . TYR A 1 85 ? 20.127 133.487 247.939 1.00 81.65 121 TYR A O 1
ATOM 687 N N . SER A 1 86 ? 21.777 134.469 246.753 1.00 74.66 122 SER A N 1
ATOM 688 C CA . SER A 1 86 ? 22.299 133.250 246.133 1.00 81.72 122 SER A CA 1
ATOM 689 C C . SER A 1 86 ? 21.188 132.494 245.399 1.00 85.05 122 SER A C 1
ATOM 690 O O . SER A 1 86 ? 20.930 131.312 245.630 1.00 77.82 122 SER A O 1
ATOM 693 N N . ASP A 1 87 ? 20.550 133.218 244.477 1.00 109.97 123 ASP A N 1
ATOM 694 C CA . ASP A 1 87 ? 19.386 132.771 243.725 1.00 94.01 123 ASP A CA 1
ATOM 695 C C . ASP A 1 87 ? 19.667 132.841 242.233 1.00 89.66 123 ASP A C 1
ATOM 696 O O . ASP A 1 87 ? 20.260 133.810 241.747 1.00 91.39 123 ASP A O 1
ATOM 701 N N . ASN A 1 88 ? 19.231 131.816 241.509 1.00 81.19 124 ASN A N 1
ATOM 702 C CA . ASN A 1 88 ? 19.384 131.814 240.065 1.00 75.96 124 ASN A CA 1
ATOM 703 C C . ASN A 1 88 ? 18.440 132.853 239.469 1.00 77.99 124 ASN A C 1
ATOM 704 O O . ASN A 1 88 ? 17.363 133.119 240.006 1.00 79.52 124 ASN A O 1
ATOM 709 N N . GLN A 1 89 ? 18.842 133.440 238.346 1.00 77.80 125 GLN A N 1
ATOM 710 C CA . GLN A 1 89 ? 18.066 134.499 237.718 1.00 77.07 125 GLN A CA 1
ATOM 711 C C . GLN A 1 89 ? 17.791 134.200 236.258 1.00 78.36 125 GLN A C 1
ATOM 712 O O . GLN A 1 89 ? 18.587 133.549 235.587 1.00 77.37 125 GLN A O 1
ATOM 718 N N . CYS A 1 90 ? 16.625 134.635 235.791 1.00 76.07 126 CYS A N 1
ATOM 719 C CA . CYS A 1 90 ? 16.273 134.521 234.383 1.00 74.90 126 CYS A CA 1
ATOM 720 C C . CYS A 1 90 ? 15.690 135.841 233.907 1.00 73.14 126 CYS A C 1
ATOM 721 O O . CYS A 1 90 ? 14.892 136.468 234.612 1.00 71.45 126 CYS A O 1
ATOM 724 N N . VAL A 1 91 ? 16.099 136.266 232.718 1.00 65.32 127 VAL A N 1
ATOM 725 C CA . VAL A 1 91 ? 15.618 137.500 232.119 1.00 62.78 127 VAL A CA 1
ATOM 726 C C . VAL A 1 91 ? 14.730 137.122 230.947 1.00 62.69 127 VAL A C 1
ATOM 727 O O . VAL A 1 91 ? 15.162 136.412 230.022 1.00 66.05 127 VAL A O 1
ATOM 731 N N . ILE A 1 92 ? 13.498 137.618 230.979 1.00 55.53 128 ILE A N 1
ATOM 732 C CA . ILE A 1 92 ? 12.491 137.356 229.966 1.00 58.27 128 ILE A CA 1
ATOM 733 C C . ILE A 1 92 ? 12.338 138.615 229.133 1.00 52.94 128 ILE A C 1
ATOM 734 O O . ILE A 1 92 ? 12.224 139.716 229.683 1.00 50.57 128 ILE A O 1
ATOM 739 N N . ILE A 1 93 ? 12.330 138.454 227.815 1.00 60.64 129 ILE A N 1
ATOM 740 C CA . ILE A 1 93 ? 12.289 139.573 226.883 1.00 58.79 129 ILE A CA 1
ATOM 741 C C . ILE A 1 93 ? 11.238 139.259 225.830 1.00 58.80 129 ILE A C 1
ATOM 742 O O . ILE A 1 93 ? 11.382 138.289 225.074 1.00 60.37 129 ILE A O 1
ATOM 747 N N . SER A 1 94 ? 10.178 140.057 225.800 1.00 62.87 130 SER A N 1
ATOM 748 C CA . SER A 1 94 ? 9.097 139.909 224.841 1.00 60.17 130 SER A CA 1
ATOM 749 C C . SER A 1 94 ? 9.202 140.990 223.775 1.00 61.50 130 SER A C 1
ATOM 750 O O . SER A 1 94 ? 9.810 142.043 223.985 1.00 61.17 130 SER A O 1
ATOM 753 N N . GLY A 1 95 ? 8.571 140.732 222.631 1.00 51.56 131 GLY A N 1
ATOM 754 C CA . GLY A 1 95 ? 8.607 141.685 221.539 1.00 50.15 131 GLY A CA 1
ATOM 755 C C . GLY A 1 95 ? 8.222 141.103 220.195 1.00 49.55 131 GLY A C 1
ATOM 756 O O . GLY A 1 95 ? 8.534 139.947 219.898 1.00 51.32 131 GLY A O 1
ATOM 757 N N . GLU A 1 96 ? 7.517 141.887 219.385 1.00 53.54 132 GLU A N 1
ATOM 758 C CA . GLU A 1 96 ? 7.297 141.522 217.995 1.00 54.56 132 GLU A CA 1
ATOM 759 C C . GLU A 1 96 ? 8.621 141.466 217.238 1.00 55.42 132 GLU A C 1
ATOM 760 O O . GLU A 1 96 ? 9.633 142.030 217.660 1.00 56.08 132 GLU A O 1
ATOM 766 N N . SER A 1 97 ? 8.607 140.748 216.115 1.00 57.51 133 SER A N 1
ATOM 767 C CA . SER A 1 97 ? 9.766 140.686 215.235 1.00 57.33 133 SER A CA 1
ATOM 768 C C . SER A 1 97 ? 10.241 142.089 214.878 1.00 61.74 133 SER A C 1
ATOM 769 O O . SER A 1 97 ? 9.500 142.878 214.283 1.00 60.87 133 SER A O 1
ATOM 772 N N . GLY A 1 98 ? 11.483 142.394 215.246 1.00 62.92 134 GLY A N 1
ATOM 773 C CA . GLY A 1 98 ? 12.081 143.693 215.002 1.00 61.45 134 GLY A CA 1
ATOM 774 C C . GLY A 1 98 ? 11.936 144.701 216.122 1.00 61.17 134 GLY A C 1
ATOM 775 O O . GLY A 1 98 ? 12.297 145.868 215.930 1.00 62.50 134 GLY A O 1
ATOM 776 N N . ALA A 1 99 ? 11.441 144.286 217.291 1.00 60.58 135 ALA A N 1
ATOM 777 C CA . ALA A 1 99 ? 11.260 145.203 218.410 1.00 62.90 135 ALA A CA 1
ATOM 778 C C . ALA A 1 99 ? 12.556 145.426 219.177 1.00 60.87 135 ALA A C 1
ATOM 779 O O . ALA A 1 99 ? 12.672 146.418 219.905 1.00 64.01 135 ALA A O 1
ATOM 781 N N . GLY A 1 100 ? 13.516 144.512 219.049 1.00 63.47 136 GLY A N 1
ATOM 782 C CA . GLY A 1 100 ? 14.821 144.656 219.664 1.00 80.33 136 GLY A CA 1
ATOM 783 C C . GLY A 1 100 ? 15.107 143.711 220.814 1.00 64.24 136 GLY A C 1
ATOM 784 O O . GLY A 1 100 ? 15.890 144.042 221.710 1.00 61.42 136 GLY A O 1
ATOM 785 N N . LYS A 1 101 ? 14.495 142.523 220.790 1.00 57.55 137 LYS A N 1
ATOM 786 C CA . LYS A 1 101 ? 14.781 141.518 221.811 1.00 56.41 137 LYS A CA 1
ATOM 787 C C . LYS A 1 101 ? 16.254 141.129 221.786 1.00 59.69 137 LYS A C 1
ATOM 788 O O . LYS A 1 101 ? 16.915 141.068 222.831 1.00 59.48 137 LYS A O 1
ATOM 794 N N . THR A 1 102 ? 16.780 140.851 220.591 1.00 59.25 138 THR A N 1
ATOM 795 C CA . THR A 1 102 ? 18.129 140.313 220.467 1.00 59.26 138 THR A CA 1
ATOM 796 C C . THR A 1 102 ? 19.168 141.339 220.922 1.00 60.64 138 THR A C 1
ATOM 797 O O . THR A 1 102 ? 20.132 140.997 221.625 1.00 61.49 138 THR A O 1
ATOM 801 N N . GLU A 1 103 ? 18.970 142.607 220.550 1.00 69.03 139 GLU A N 1
ATOM 802 C CA . GLU A 1 103 ? 19.893 143.664 220.953 1.00 67.18 139 GLU A CA 1
ATOM 803 C C . GLU A 1 103 ? 19.877 143.864 222.467 1.00 64.74 139 GLU A C 1
ATOM 804 O O . GLU A 1 103 ? 20.929 144.084 223.083 1.00 64.05 139 GLU A O 1
ATOM 810 N N . ALA A 1 104 ? 18.698 143.771 223.088 1.00 59.51 140 ALA A N 1
ATOM 811 C CA . ALA A 1 104 ? 18.622 143.891 224.542 1.00 59.43 140 ALA A CA 1
ATOM 812 C C . ALA A 1 104 ? 19.309 142.710 225.215 1.00 64.80 140 ALA A C 1
ATOM 813 O O . ALA A 1 104 ? 19.978 142.871 226.247 1.00 69.05 140 ALA A O 1
ATOM 815 N N . ALA A 1 105 ? 19.146 141.512 224.647 1.00 63.54 141 ALA A N 1
ATOM 816 C CA . ALA A 1 105 ? 19.811 140.334 225.191 1.00 63.99 141 ALA A CA 1
ATOM 817 C C . ALA A 1 105 ? 21.321 140.540 225.185 1.00 63.79 141 ALA A C 1
ATOM 818 O O . ALA A 1 105 ? 22.016 140.252 226.172 1.00 66.47 141 ALA A O 1
ATOM 820 N N . LYS A 1 106 ? 21.843 141.042 224.064 1.00 62.71 142 LYS A N 1
ATOM 821 C CA . LYS A 1 106 ? 23.281 141.261 223.942 1.00 70.35 142 LYS A CA 1
ATOM 822 C C . LYS A 1 106 ? 23.768 142.352 224.892 1.00 67.03 142 LYS A C 1
ATOM 823 O O . LYS A 1 106 ? 24.860 142.237 225.461 1.00 67.21 142 LYS A O 1
ATOM 829 N N . ARG A 1 107 ? 22.983 143.419 225.081 1.00 63.82 143 ARG A N 1
ATOM 830 C CA . ARG A 1 107 ? 23.371 144.429 226.067 1.00 67.45 143 ARG A CA 1
ATOM 831 C C . ARG A 1 107 ? 23.372 143.881 227.490 1.00 69.96 143 ARG A C 1
ATOM 832 O O . ARG A 1 107 ? 24.225 144.271 228.301 1.00 69.75 143 ARG A O 1
ATOM 840 N N . ILE A 1 108 ? 22.482 142.940 227.801 1.00 68.08 144 ILE A N 1
ATOM 841 C CA . ILE A 1 108 ? 22.526 142.330 229.126 1.00 69.93 144 ILE A CA 1
ATOM 842 C C . ILE A 1 108 ? 23.794 141.496 229.276 1.00 75.56 144 ILE A C 1
ATOM 843 O O . ILE A 1 108 ? 24.473 141.557 230.312 1.00 74.78 144 ILE A O 1
ATOM 848 N N . MET A 1 109 ? 24.117 140.677 228.266 1.00 72.77 145 MET A N 1
ATOM 849 C CA . MET A 1 109 ? 25.345 139.888 228.366 1.00 72.26 145 MET A CA 1
ATOM 850 C C . MET A 1 109 ? 26.546 140.808 228.551 1.00 68.00 145 MET A C 1
ATOM 851 O O . MET A 1 109 ? 27.421 140.543 229.380 1.00 70.47 145 MET A O 1
ATOM 856 N N . GLN A 1 110 ? 26.644 141.840 227.706 1.00 72.59 146 GLN A N 1
ATOM 857 C CA . GLN A 1 110 ? 27.701 142.846 227.806 1.00 71.38 146 GLN A CA 1
ATOM 858 C C . GLN A 1 110 ? 27.847 143.399 229.220 1.00 74.78 146 GLN A C 1
ATOM 859 O O . GLN A 1 110 ? 28.959 143.453 229.770 1.00 77.68 146 GLN A O 1
ATOM 865 N N . TYR A 1 111 ? 26.727 143.799 229.834 1.00 64.38 147 TYR A N 1
ATOM 866 C CA . TYR A 1 111 ? 26.800 144.299 231.203 1.00 65.68 147 TYR A CA 1
ATOM 867 C C . TYR A 1 111 ? 27.345 143.242 232.148 1.00 70.42 147 TYR A C 1
ATOM 868 O O . TYR A 1 111 ? 28.217 143.531 232.972 1.00 71.70 147 TYR A O 1
ATOM 877 N N . ILE A 1 112 ? 26.841 142.010 232.054 1.00 75.21 148 ILE A N 1
ATOM 878 C CA . ILE A 1 112 ? 27.271 140.985 233.006 1.00 76.71 148 ILE A CA 1
ATOM 879 C C . ILE A 1 112 ? 28.762 140.726 232.856 1.00 76.16 148 ILE A C 1
ATOM 880 O O . ILE A 1 112 ? 29.496 140.627 233.846 1.00 81.18 148 ILE A O 1
ATOM 885 N N . ALA A 1 113 ? 29.232 140.635 231.615 1.00 77.10 149 ALA A N 1
ATOM 886 C CA . ALA A 1 113 ? 30.638 140.346 231.364 1.00 78.43 149 ALA A CA 1
ATOM 887 C C . ALA A 1 113 ? 31.528 141.433 231.950 1.00 81.36 149 ALA A C 1
ATOM 888 O O . ALA A 1 113 ? 32.479 141.145 232.685 1.00 87.07 149 ALA A O 1
ATOM 890 N N . SER A 1 114 ? 31.250 142.694 231.607 1.00 75.69 150 SER A N 1
ATOM 891 C CA . SER A 1 114 ? 31.994 143.811 232.189 1.00 74.21 150 SER A CA 1
ATOM 892 C C . SER A 1 114 ? 31.953 143.816 233.723 1.00 68.91 150 SER A C 1
ATOM 893 O O . SER A 1 114 ? 32.998 143.888 234.376 1.00 70.48 150 SER A O 1
ATOM 896 N N . VAL A 1 115 ? 30.760 143.764 234.322 1.00 81.63 151 VAL A N 1
ATOM 897 C CA . VAL A 1 115 ? 30.657 143.945 235.775 1.00 86.91 151 VAL A CA 1
ATOM 898 C C . VAL A 1 115 ? 31.260 142.765 236.533 1.00 85.02 151 VAL A C 1
ATOM 899 O O . VAL A 1 115 ? 31.869 142.945 237.594 1.00 83.35 151 VAL A O 1
ATOM 903 N N . SER A 1 116 ? 31.093 141.543 236.022 1.00 96.99 152 SER A N 1
ATOM 904 C CA . SER A 1 116 ? 31.368 140.366 236.839 1.00 103.14 152 SER A CA 1
ATOM 905 C C . SER A 1 116 ? 32.848 140.197 237.149 1.00 112.18 152 SER A C 1
ATOM 906 O O . SER A 1 116 ? 33.196 139.350 237.979 1.00 103.44 152 SER A O 1
ATOM 909 N N . GLY A 1 117 ? 33.715 140.981 236.516 1.00 133.17 153 GLY A N 1
ATOM 910 C CA . GLY A 1 117 ? 35.149 140.898 236.694 1.00 113.36 153 GLY A CA 1
ATOM 911 C C . GLY A 1 117 ? 35.675 139.489 236.527 1.00 122.05 153 GLY A C 1
ATOM 912 O O . GLY A 1 117 ? 35.189 138.696 235.715 1.00 114.43 153 GLY A O 1
ATOM 913 N N . GLY A 1 118 ? 36.694 139.171 237.322 1.00 119.60 154 GLY A N 1
ATOM 914 C CA . GLY A 1 118 ? 37.500 137.983 237.128 1.00 113.23 154 GLY A CA 1
ATOM 915 C C . GLY A 1 118 ? 38.802 138.286 236.417 1.00 110.03 154 GLY A C 1
ATOM 916 O O . GLY A 1 118 ? 38.801 138.721 235.263 1.00 104.85 154 GLY A O 1
ATOM 917 N N . GLU A 1 119 ? 39.926 138.064 237.103 1.00 112.72 155 GLU A N 1
ATOM 918 C CA . GLU A 1 119 ? 41.245 138.303 236.532 1.00 107.37 155 GLU A CA 1
ATOM 919 C C . GLU A 1 119 ? 41.924 137.034 236.030 1.00 98.52 155 GLU A C 1
ATOM 920 O O . GLU A 1 119 ? 42.915 137.133 235.300 1.00 98.61 155 GLU A O 1
ATOM 926 N N . SER A 1 120 ? 41.429 135.860 236.423 1.00 95.96 156 SER A N 1
ATOM 927 C CA . SER A 1 120 ? 41.950 134.585 235.943 1.00 92.85 156 SER A CA 1
ATOM 928 C C . SER A 1 120 ? 41.929 134.515 234.418 1.00 104.09 156 SER A C 1
ATOM 929 O O . SER A 1 120 ? 41.106 135.153 233.757 1.00 119.36 156 SER A O 1
ATOM 932 N N . GLY A 1 121 ? 42.862 133.741 233.855 1.00 94.80 157 GLY A N 1
ATOM 933 C CA . GLY A 1 121 ? 42.902 133.577 232.407 1.00 85.78 157 GLY A CA 1
ATOM 934 C C . GLY A 1 121 ? 41.721 132.783 231.873 1.00 83.43 157 GLY A C 1
ATOM 935 O O . GLY A 1 121 ? 41.125 133.142 230.847 1.00 92.01 157 GLY A O 1
ATOM 936 N N . ASP A 1 122 ? 41.359 131.698 232.566 1.00 89.99 158 ASP A N 1
ATOM 937 C CA . ASP A 1 122 ? 40.234 130.870 232.132 1.00 102.81 158 ASP A CA 1
ATOM 938 C C . ASP A 1 122 ? 38.967 131.712 232.056 1.00 101.69 158 ASP A C 1
ATOM 939 O O . ASP A 1 122 ? 38.145 131.552 231.141 1.00 95.67 158 ASP A O 1
ATOM 944 N N . ILE A 1 123 ? 38.765 132.565 233.061 1.00 109.90 159 ILE A N 1
ATOM 945 C CA . ILE A 1 123 ? 37.578 133.411 233.122 1.00 100.59 159 ILE A CA 1
ATOM 946 C C . ILE A 1 123 ? 37.470 134.246 231.853 1.00 97.96 159 ILE A C 1
ATOM 947 O O . ILE A 1 123 ? 36.421 134.275 231.196 1.00 104.62 159 ILE A O 1
ATOM 952 N N . LYS A 1 124 ? 38.537 134.989 231.529 1.00 87.59 160 LYS A N 1
ATOM 953 C CA . LYS A 1 124 ? 38.542 135.816 230.326 1.00 92.11 160 LYS A CA 1
ATOM 954 C C . LYS A 1 124 ? 38.281 134.972 229.086 1.00 94.00 160 LYS A C 1
ATOM 955 O O . LYS A 1 124 ? 37.640 135.445 228.137 1.00 91.44 160 LYS A O 1
ATOM 961 N N . GLN A 1 125 ? 38.724 133.709 229.098 1.00 102.94 161 GLN A N 1
ATOM 962 C CA . GLN A 1 125 ? 38.362 132.782 228.026 1.00 111.75 161 GLN A CA 1
ATOM 963 C C . GLN A 1 125 ? 36.851 132.685 227.891 1.00 100.20 161 GLN A C 1
ATOM 964 O O . GLN A 1 125 ? 36.292 132.853 226.799 1.00 112.30 161 GLN A O 1
ATOM 970 N N . ILE A 1 126 ? 36.189 132.350 228.999 1.00 82.56 162 ILE A N 1
ATOM 971 C CA . ILE A 1 126 ? 34.728 132.258 229.021 1.00 79.64 162 ILE A CA 1
ATOM 972 C C . ILE A 1 126 ? 34.091 133.539 228.495 1.00 78.13 162 ILE A C 1
ATOM 973 O O . ILE A 1 126 ? 33.206 133.501 227.634 1.00 75.51 162 ILE A O 1
ATOM 978 N N . LYS A 1 127 ? 34.467 134.684 229.068 1.00 78.12 163 LYS A N 1
ATOM 979 C CA . LYS A 1 127 ? 33.810 135.933 228.687 1.00 77.11 163 LYS A CA 1
ATOM 980 C C . LYS A 1 127 ? 33.965 136.192 227.187 1.00 72.13 163 LYS A C 1
ATOM 981 O O . LYS A 1 127 ? 32.992 136.552 226.504 1.00 76.28 163 LYS A O 1
ATOM 987 N N . ASP A 1 128 ? 35.142 135.886 226.630 1.00 75.71 164 ASP A N 1
ATOM 988 C CA . ASP A 1 128 ? 35.388 136.197 225.225 1.00 87.86 164 ASP A CA 1
ATOM 989 C C . ASP A 1 128 ? 34.664 135.215 224.311 1.00 79.09 164 ASP A C 1
ATOM 990 O O . ASP A 1 128 ? 34.152 135.606 223.257 1.00 75.34 164 ASP A O 1
ATOM 995 N N . MET A 1 129 ? 34.567 133.945 224.718 1.00 79.40 165 MET A N 1
ATOM 996 C CA . MET A 1 129 ? 33.878 132.949 223.899 1.00 81.03 165 MET A CA 1
ATOM 997 C C . MET A 1 129 ? 32.368 133.151 223.934 1.00 77.93 165 MET A C 1
ATOM 998 O O . MET A 1 129 ? 31.693 133.027 222.902 1.00 78.04 165 MET A O 1
ATOM 1003 N N . VAL A 1 130 ? 31.815 133.393 225.125 1.00 87.01 166 VAL A N 1
ATOM 1004 C CA . VAL A 1 130 ? 30.429 133.836 225.237 1.00 82.52 166 VAL A CA 1
ATOM 1005 C C . VAL A 1 130 ? 30.172 134.957 224.243 1.00 83.38 166 VAL A C 1
ATOM 1006 O O . VAL A 1 130 ? 29.234 134.894 223.438 1.00 86.58 166 VAL A O 1
ATOM 1010 N N . LEU A 1 131 ? 31.001 136.010 224.287 1.00 76.47 167 LEU A N 1
ATOM 1011 C CA . LEU A 1 131 ? 30.755 137.141 223.398 1.00 80.63 167 LEU A CA 1
ATOM 1012 C C . LEU A 1 131 ? 30.902 136.734 221.933 1.00 81.45 167 LEU A C 1
ATOM 1013 O O . LEU A 1 131 ? 30.207 137.275 221.065 1.00 83.50 167 LEU A O 1
ATOM 1018 N N . ALA A 1 132 ? 31.771 135.762 221.642 1.00 75.56 168 ALA A N 1
ATOM 1019 C CA . ALA A 1 132 ? 32.047 135.382 220.263 1.00 83.39 168 ALA A CA 1
ATOM 1020 C C . ALA A 1 132 ? 30.916 134.551 219.689 1.00 103.87 168 ALA A C 1
ATOM 1021 O O . ALA A 1 132 ? 30.781 134.451 218.465 1.00 79.30 168 ALA A O 1
ATOM 1023 N N . THR A 1 133 ? 30.150 133.909 220.569 1.00 90.22 169 THR A N 1
ATOM 1024 C CA . THR A 1 133 ? 28.955 133.179 220.166 1.00 86.09 169 THR A CA 1
ATOM 1025 C C . THR A 1 133 ? 27.980 134.069 219.393 1.00 86.01 169 THR A C 1
ATOM 1026 O O . THR A 1 133 ? 27.344 133.611 218.437 1.00 80.13 169 THR A O 1
ATOM 1030 N N . ASN A 1 134 ? 27.840 135.345 219.797 1.00 77.05 170 ASN A N 1
ATOM 1031 C CA . ASN A 1 134 ? 26.942 136.291 219.132 1.00 74.88 170 ASN A CA 1
ATOM 1032 C C . ASN A 1 134 ? 27.200 136.356 217.624 1.00 76.92 170 ASN A C 1
ATOM 1033 O O . ASN A 1 134 ? 26.262 136.119 216.848 1.00 74.28 170 ASN A O 1
ATOM 1038 N N . PRO A 1 135 ? 28.421 136.648 217.145 1.00 81.28 171 PRO A N 1
ATOM 1039 C CA . PRO A 1 135 ? 28.588 136.737 215.685 1.00 77.76 171 PRO A CA 1
ATOM 1040 C C . PRO A 1 135 ? 28.424 135.400 214.992 1.00 78.40 171 PRO A C 1
ATOM 1041 O O . PRO A 1 135 ? 27.842 135.351 213.900 1.00 78.98 171 PRO A O 1
ATOM 1045 N N . LEU A 1 136 ? 28.775 134.300 215.658 1.00 66.91 172 LEU A N 1
ATOM 1046 C CA . LEU A 1 136 ? 28.665 132.990 215.027 1.00 69.08 172 LEU A CA 1
ATOM 1047 C C . LEU A 1 136 ? 27.198 132.614 214.854 1.00 64.92 172 LEU A C 1
ATOM 1048 O O . LEU A 1 136 ? 26.740 132.302 213.739 1.00 60.80 172 LEU A O 1
ATOM 1053 N N . LEU A 1 137 ? 26.441 132.654 215.953 1.00 65.03 173 LEU A N 1
ATOM 1054 C CA . LEU A 1 137 ? 25.040 132.271 215.888 1.00 60.95 173 LEU A CA 1
ATOM 1055 C C . LEU A 1 137 ? 24.248 133.229 215.009 1.00 57.36 173 LEU A C 1
ATOM 1056 O O . LEU A 1 137 ? 23.388 132.789 214.247 1.00 54.76 173 LEU A O 1
ATOM 1061 N N . GLU A 1 138 ? 24.466 134.545 215.138 1.00 58.42 174 GLU A N 1
ATOM 1062 C CA . GLU A 1 138 ? 23.796 135.467 214.220 1.00 59.31 174 GLU A CA 1
ATOM 1063 C C . GLU A 1 138 ? 24.106 135.144 212.760 1.00 57.77 174 GLU A C 1
ATOM 1064 O O . GLU A 1 138 ? 23.237 135.286 211.895 1.00 55.60 174 GLU A O 1
ATOM 1070 N N . SER A 1 139 ? 25.332 134.711 212.454 1.00 61.31 175 SER A N 1
ATOM 1071 C CA . SER A 1 139 ? 25.638 134.475 211.047 1.00 61.91 175 SER A CA 1
ATOM 1072 C C . SER A 1 139 ? 24.962 133.209 210.546 1.00 58.58 175 SER A C 1
ATOM 1073 O O . SER A 1 139 ? 24.633 133.113 209.359 1.00 57.45 175 SER A O 1
ATOM 1076 N N . PHE A 1 140 ? 24.720 132.244 211.429 1.00 56.05 176 PHE A N 1
ATOM 1077 C CA . PHE A 1 140 ? 24.114 131.000 210.964 1.00 60.56 176 PHE A CA 1
ATOM 1078 C C . PHE A 1 140 ? 22.600 130.937 211.157 1.00 55.22 176 PHE A C 1
ATOM 1079 O O . PHE A 1 140 ? 21.944 130.132 210.486 1.00 52.59 176 PHE A O 1
ATOM 1087 N N . GLY A 1 141 ? 22.033 131.742 212.053 1.00 65.05 177 GLY A N 1
ATOM 1088 C CA . GLY A 1 141 ? 20.617 131.690 212.367 1.00 64.39 177 GLY A CA 1
ATOM 1089 C C . GLY A 1 141 ? 19.817 132.963 212.139 1.00 64.10 177 GLY A C 1
ATOM 1090 O O . GLY A 1 141 ? 18.598 132.954 212.328 1.00 70.14 177 GLY A O 1
ATOM 1091 N N . ASN A 1 142 ? 20.467 134.067 211.778 1.00 54.50 178 ASN A N 1
ATOM 1092 C CA . ASN A 1 142 ? 19.765 135.302 211.461 1.00 55.00 178 ASN A CA 1
ATOM 1093 C C . ASN A 1 142 ? 19.786 135.547 209.954 1.00 57.05 178 ASN A C 1
ATOM 1094 O O . ASN A 1 142 ? 20.706 135.117 209.253 1.00 56.11 178 ASN A O 1
ATOM 1099 N N . ALA A 1 143 ? 18.756 136.235 209.460 1.00 60.90 179 ALA A N 1
ATOM 1100 C CA . ALA A 1 143 ? 18.627 136.532 208.036 1.00 62.19 179 ALA A CA 1
ATOM 1101 C C . ALA A 1 143 ? 17.645 137.678 207.846 1.00 65.90 179 ALA A C 1
ATOM 1102 O O . ALA A 1 143 ? 16.858 137.991 208.742 1.00 64.40 179 ALA A O 1
ATOM 1104 N N . LYS A 1 144 ? 17.699 138.309 206.670 1.00 67.76 180 LYS A N 1
ATOM 1105 C CA . LYS A 1 144 ? 16.841 139.461 206.415 1.00 67.93 180 LYS A CA 1
ATOM 1106 C C . LYS A 1 144 ? 15.447 138.977 206.045 1.00 68.80 180 LYS A C 1
ATOM 1107 O O . LYS A 1 144 ? 15.267 138.285 205.036 1.00 67.83 180 LYS A O 1
ATOM 1113 N N . THR A 1 145 ? 14.469 139.351 206.857 1.00 72.62 181 THR A N 1
ATOM 1114 C CA . THR A 1 145 ? 13.057 139.209 206.551 1.00 73.43 181 THR A CA 1
ATOM 1115 C C . THR A 1 145 ? 12.456 140.591 206.334 1.00 74.41 181 THR A C 1
ATOM 1116 O O . THR A 1 145 ? 13.093 141.617 206.583 1.00 73.65 181 THR A O 1
ATOM 1120 N N . LEU A 1 146 ? 11.216 140.611 205.840 1.00 56.74 182 LEU A N 1
ATOM 1121 C CA . LEU A 1 146 ? 10.552 141.884 205.584 1.00 54.40 182 LEU A CA 1
ATOM 1122 C C . LEU A 1 146 ? 10.378 142.706 206.856 1.00 60.61 182 LEU A C 1
ATOM 1123 O O . LEU A 1 146 ? 10.276 143.936 206.779 1.00 61.86 182 LEU A O 1
ATOM 1128 N N . ARG A 1 147 ? 10.353 142.058 208.021 1.00 69.22 183 ARG A N 1
ATOM 1129 C CA . ARG A 1 147 ? 10.048 142.710 209.286 1.00 67.11 183 ARG A CA 1
ATOM 1130 C C . ARG A 1 147 ? 11.290 143.147 210.058 1.00 66.40 183 ARG A C 1
ATOM 1131 O O . ARG A 1 147 ? 11.161 143.922 211.013 1.00 71.92 183 ARG A O 1
ATOM 1139 N N . ASN A 1 148 ? 12.478 142.676 209.673 1.00 61.51 184 ASN A N 1
ATOM 1140 C CA . ASN A 1 148 ? 13.700 142.927 210.430 1.00 59.85 184 ASN A CA 1
ATOM 1141 C C . ASN A 1 148 ? 14.905 142.475 209.612 1.00 62.28 184 ASN A C 1
ATOM 1142 O O . ASN A 1 148 ? 14.917 141.365 209.067 1.00 63.60 184 ASN A O 1
ATOM 1147 N N . ASN A 1 149 ? 15.921 143.339 209.524 1.00 63.87 185 ASN A N 1
ATOM 1148 C CA . ASN A 1 149 ? 17.105 143.051 208.722 1.00 59.43 185 ASN A CA 1
ATOM 1149 C C . ASN A 1 149 ? 18.026 142.042 209.393 1.00 64.75 185 ASN A C 1
ATOM 1150 O O . ASN A 1 149 ? 18.713 141.288 208.697 1.00 66.36 185 ASN A O 1
ATOM 1155 N N . ASN A 1 150 ? 18.089 142.025 210.720 1.00 57.19 186 ASN A N 1
ATOM 1156 C CA . ASN A 1 150 ? 18.881 141.032 211.442 1.00 57.27 186 ASN A CA 1
ATOM 1157 C C . ASN A 1 150 ? 17.931 140.194 212.297 1.00 55.91 186 ASN A C 1
ATOM 1158 O O . ASN A 1 150 ? 17.926 140.276 213.530 1.00 67.61 186 ASN A O 1
ATOM 1163 N N . SER A 1 151 ? 17.134 139.370 211.620 1.00 54.81 187 SER A N 1
ATOM 1164 C CA . SER A 1 151 ? 16.003 138.669 212.218 1.00 59.97 187 SER A CA 1
ATOM 1165 C C . SER A 1 151 ? 16.423 137.300 212.747 1.00 57.40 187 SER A C 1
ATOM 1166 O O . SER A 1 151 ? 16.850 136.439 211.969 1.00 54.67 187 SER A O 1
ATOM 1169 N N . SER A 1 152 ? 16.313 137.102 214.058 1.00 63.03 188 SER A N 1
ATOM 1170 C CA . SER A 1 152 ? 16.543 135.786 214.643 1.00 62.78 188 SER A CA 1
ATOM 1171 C C . SER A 1 152 ? 15.571 134.764 214.049 1.00 61.22 188 SER A C 1
ATOM 1172 O O . SER A 1 152 ? 14.351 134.919 214.172 1.00 86.11 188 SER A O 1
ATOM 1175 N N . ARG A 1 153 ? 16.103 133.725 213.392 1.00 52.59 189 ARG A N 1
ATOM 1176 C CA . ARG A 1 153 ? 15.275 132.656 212.835 1.00 54.59 189 ARG A CA 1
ATOM 1177 C C . ARG A 1 153 ? 15.374 131.387 213.670 1.00 53.33 189 ARG A C 1
ATOM 1178 O O . ARG A 1 153 ? 15.016 130.302 213.201 1.00 52.04 189 ARG A O 1
ATOM 1186 N N . PHE A 1 154 ? 15.850 131.515 214.903 1.00 49.97 190 PHE A N 1
ATOM 1187 C CA . PHE A 1 154 ? 15.928 130.426 215.858 1.00 48.14 190 PHE A CA 1
ATOM 1188 C C . PHE A 1 154 ? 15.711 131.030 217.235 1.00 47.62 190 PHE A C 1
ATOM 1189 O O . PHE A 1 154 ? 15.900 132.232 217.436 1.00 49.89 190 PHE A O 1
ATOM 1197 N N . GLY A 1 155 ? 15.318 130.196 218.186 1.00 47.13 191 GLY A N 1
ATOM 1198 C CA . GLY A 1 155 ? 15.129 130.643 219.549 1.00 51.09 191 GLY A CA 1
ATOM 1199 C C . GLY A 1 155 ? 16.320 130.231 220.390 1.00 49.37 191 GLY A C 1
ATOM 1200 O O . GLY A 1 155 ? 16.991 129.247 220.094 1.00 51.23 191 GLY A O 1
ATOM 1201 N N . LYS A 1 156 ? 16.571 130.987 221.456 1.00 56.69 192 LYS A N 1
ATOM 1202 C CA . LYS A 1 156 ? 17.790 130.778 222.222 1.00 58.92 192 LYS A CA 1
ATOM 1203 C C . LYS A 1 156 ? 17.528 131.033 223.697 1.00 60.64 192 LYS A C 1
ATOM 1204 O O . LYS A 1 156 ? 16.815 131.970 224.059 1.00 59.62 192 LYS A O 1
ATOM 1210 N N . TYR A 1 157 ? 18.094 130.174 224.537 1.00 68.23 193 TYR A N 1
ATOM 1211 C CA . TYR A 1 157 ? 18.141 130.384 225.979 1.00 66.13 193 TYR A CA 1
ATOM 1212 C C . TYR A 1 157 ? 19.586 130.188 226.411 1.00 65.94 193 TYR A C 1
ATOM 1213 O O . TYR A 1 157 ? 20.091 129.059 226.409 1.00 68.87 193 TYR A O 1
ATOM 1222 N N . LEU A 1 158 ? 20.265 131.291 226.717 1.00 58.79 194 LEU A N 1
ATOM 1223 C CA . LEU A 1 158 ? 21.643 131.244 227.192 1.00 59.75 194 LEU A CA 1
ATOM 1224 C C . LEU A 1 158 ? 21.689 131.243 228.717 1.00 58.19 194 LEU A C 1
ATOM 1225 O O . LEU A 1 158 ? 21.082 132.100 229.357 1.00 56.72 194 LEU A O 1
ATOM 1230 N N . GLN A 1 159 ? 22.408 130.286 229.296 1.00 87.78 195 GLN A N 1
ATOM 1231 C CA . GLN A 1 159 ? 22.666 130.248 230.732 1.00 93.63 195 GLN A CA 1
ATOM 1232 C C . GLN A 1 159 ? 24.141 130.483 231.020 1.00 88.62 195 GLN A C 1
ATOM 1233 O O . GLN A 1 159 ? 25.003 129.807 230.447 1.00 88.21 195 GLN A O 1
ATOM 1239 N N . ILE A 1 160 ? 24.428 131.446 231.893 1.00 78.09 196 ILE A N 1
ATOM 1240 C CA . ILE A 1 160 ? 25.779 131.708 232.369 1.00 81.01 196 ILE A CA 1
ATOM 1241 C C . ILE A 1 160 ? 25.895 131.163 233.791 1.00 77.03 196 ILE A C 1
ATOM 1242 O O .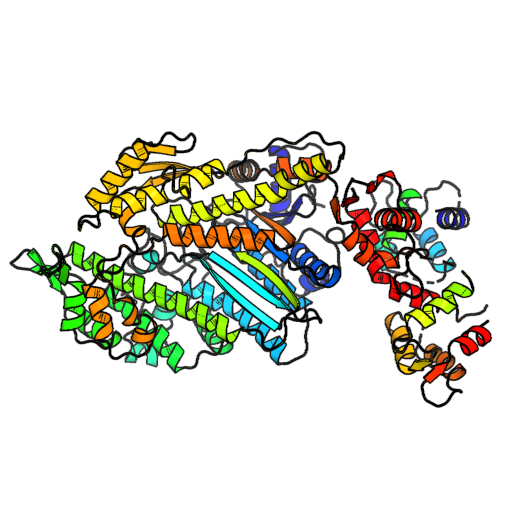 ILE A 1 160 ? 25.100 131.516 234.674 1.00 75.10 196 ILE A O 1
ATOM 1247 N N . TYR A 1 161 ? 26.873 130.274 233.979 1.00 65.02 197 TYR A N 1
ATOM 1248 C CA . TYR A 1 161 ? 27.188 129.602 235.233 1.00 65.32 197 TYR A CA 1
ATOM 1249 C C . TYR A 1 161 ? 28.298 130.347 235.963 1.00 62.58 197 TYR A C 1
ATOM 1250 O O . TYR A 1 161 ? 29.398 130.518 235.408 1.00 65.23 197 TYR A O 1
ATOM 1259 N N . PHE A 1 162 ? 28.018 130.736 237.211 1.00 68.60 198 PHE A N 1
ATOM 1260 C CA . PHE A 1 162 ? 28.920 131.471 238.085 1.00 70.17 198 PHE A CA 1
ATOM 1261 C C . PHE A 1 162 ? 29.377 130.617 239.262 1.00 77.89 198 PHE A C 1
ATOM 1262 O O . PHE A 1 162 ? 28.581 129.859 239.844 1.00 77.84 198 PHE A O 1
ATOM 1270 N N . ASN A 1 163 ? 30.642 130.822 239.652 1.00 77.36 199 ASN A N 1
ATOM 1271 C CA . ASN A 1 163 ? 31.248 130.322 240.878 1.00 93.77 199 ASN A CA 1
ATOM 1272 C C . ASN A 1 163 ? 30.907 131.243 242.052 1.00 81.78 199 ASN A C 1
ATOM 1273 O O . ASN A 1 163 ? 30.286 132.295 241.889 1.00 79.05 199 ASN A O 1
ATOM 1278 N N . THR A 1 164 ? 31.329 130.832 243.254 1.00 88.94 200 THR A N 1
ATOM 1279 C CA . THR A 1 164 ? 30.988 131.568 244.469 1.00 89.60 200 THR A CA 1
ATOM 1280 C C . THR A 1 164 ? 31.495 133.011 244.445 1.00 88.33 200 THR A C 1
ATOM 1281 O O . THR A 1 164 ? 30.902 133.876 245.100 1.00 86.37 200 THR A O 1
ATOM 1285 N N . GLN A 1 165 ? 32.541 133.303 243.672 1.00 107.01 201 GLN A N 1
ATOM 1286 C CA . GLN A 1 165 ? 33.038 134.669 243.547 1.00 118.22 201 GLN A CA 1
ATOM 1287 C C . GLN A 1 165 ? 32.211 135.512 242.586 1.00 110.39 201 GLN A C 1
ATOM 1288 O O . GLN A 1 165 ? 32.553 136.678 242.359 1.00 105.06 201 GLN A O 1
ATOM 1294 N N . GLY A 1 166 ? 31.146 134.956 242.014 1.00 95.96 202 GLY A N 1
ATOM 1295 C CA . GLY A 1 166 ? 30.328 135.710 241.091 1.00 94.80 202 GLY A CA 1
ATOM 1296 C C . GLY A 1 166 ? 30.971 135.920 239.745 1.00 94.91 202 GLY A C 1
ATOM 1297 O O . GLY A 1 166 ? 30.614 136.863 239.035 1.00 100.11 202 GLY A O 1
ATOM 1298 N N . GLU A 1 167 ? 31.933 135.051 239.368 1.00 72.94 203 GLU A N 1
ATOM 1299 C CA . GLU A 1 167 ? 32.647 135.143 238.107 1.00 76.05 203 GLU A CA 1
ATOM 1300 C C . GLU A 1 167 ? 32.086 134.158 237.084 1.00 73.54 203 GLU A C 1
ATOM 1301 O O . GLU A 1 167 ? 31.622 133.071 237.445 1.00 74.85 203 GLU A O 1
ATOM 1307 N N . PRO A 1 168 ? 32.121 134.528 235.797 1.00 76.20 204 PRO A N 1
ATOM 1308 C CA . PRO A 1 168 ? 31.693 133.610 234.732 1.00 75.71 204 PRO A CA 1
ATOM 1309 C C . PRO A 1 168 ? 32.603 132.405 234.559 1.00 78.43 204 PRO A C 1
ATOM 1310 O O . PRO A 1 168 ? 33.728 132.538 234.071 1.00 80.87 204 PRO A O 1
ATOM 1314 N N . VAL A 1 169 ? 32.117 131.223 234.922 1.00 84.50 205 VAL A N 1
ATOM 1315 C CA . VAL A 1 169 ? 32.860 129.986 234.726 1.00 87.45 205 VAL A CA 1
ATOM 1316 C C . VAL A 1 169 ? 32.399 129.249 233.475 1.00 98.26 205 VAL A C 1
ATOM 1317 O O . VAL A 1 169 ? 33.213 128.647 232.774 1.00 91.45 205 VAL A O 1
ATOM 1321 N N . GLY A 1 170 ? 31.107 129.308 233.151 1.00 98.79 206 GLY A N 1
ATOM 1322 C CA . GLY A 1 170 ? 30.705 128.590 231.951 1.00 88.76 206 GLY A CA 1
ATOM 1323 C C . GLY A 1 170 ? 29.382 129.061 231.392 1.00 86.95 206 GLY A C 1
ATOM 1324 O O . GLY A 1 170 ? 28.712 129.918 231.965 1.00 80.11 206 GLY A O 1
ATOM 1325 N N . ALA A 1 171 ? 29.043 128.541 230.211 1.00 93.39 207 ALA A N 1
ATOM 1326 C CA . ALA A 1 171 ? 27.813 128.919 229.529 1.00 80.11 207 ALA A CA 1
ATOM 1327 C C . ALA A 1 171 ? 27.171 127.683 228.906 1.00 79.13 207 ALA A C 1
ATOM 1328 O O . ALA A 1 171 ? 27.785 126.617 228.806 1.00 87.34 207 ALA A O 1
ATOM 1330 N N . ASP A 1 172 ? 25.911 127.842 228.499 1.00 83.93 208 ASP A N 1
ATOM 1331 C CA . ASP A 1 172 ? 25.131 126.764 227.900 1.00 85.09 208 ASP A CA 1
ATOM 1332 C C . ASP A 1 172 ? 24.082 127.410 226.996 1.00 76.71 208 ASP A C 1
ATOM 1333 O O . ASP A 1 172 ? 23.333 128.277 227.454 1.00 71.18 208 ASP A O 1
ATOM 1338 N N . ILE A 1 173 ? 24.028 127.006 225.722 1.00 70.71 209 ILE A N 1
ATOM 1339 C CA . ILE A 1 173 ? 23.040 127.523 224.769 1.00 69.40 209 ILE A CA 1
ATOM 1340 C C . ILE A 1 173 ? 22.015 126.436 224.457 1.00 65.03 209 ILE A C 1
ATOM 1341 O O . ILE A 1 173 ? 22.367 125.375 223.925 1.00 66.94 209 ILE A O 1
ATOM 1346 N N . THR A 1 174 ? 20.745 126.701 224.778 1.00 75.35 210 THR A N 1
ATOM 1347 C CA . THR A 1 174 ? 19.617 125.870 224.358 1.00 75.89 210 THR A CA 1
ATOM 1348 C C . THR A 1 174 ? 18.903 126.490 223.159 1.00 76.04 210 THR A C 1
ATOM 1349 O O . THR A 1 174 ? 18.392 127.610 223.257 1.00 79.41 210 THR A O 1
ATOM 1353 N N . ASN A 1 175 ? 18.867 125.774 222.034 1.00 61.90 211 ASN A N 1
ATOM 1354 C CA . ASN A 1 175 ? 18.318 126.320 220.798 1.00 62.82 211 ASN A CA 1
ATOM 1355 C C . ASN A 1 175 ? 16.931 125.735 220.564 1.00 68.12 211 ASN A C 1
ATOM 1356 O O . ASN A 1 175 ? 16.688 124.560 220.849 1.00 72.43 211 ASN A O 1
ATOM 1361 N N . TYR A 1 176 ? 16.022 126.567 220.071 1.00 89.21 212 TYR A N 1
ATOM 1362 C CA . TYR A 1 176 ? 14.706 126.141 219.616 1.00 79.92 212 TYR A CA 1
ATOM 1363 C C . TYR A 1 176 ? 14.675 126.052 218.092 1.00 71.23 212 TYR A C 1
ATOM 1364 O O . TYR A 1 176 ? 15.594 126.501 217.405 1.00 70.52 212 TYR A O 1
ATOM 1373 N N . LEU A 1 177 ? 13.619 125.417 217.576 1.00 69.73 213 LEU A N 1
ATOM 1374 C CA . LEU A 1 177 ? 13.561 125.007 216.175 1.00 62.80 213 LEU A CA 1
ATOM 1375 C C . LEU A 1 177 ? 13.966 126.134 215.233 1.00 62.31 213 LEU A C 1
ATOM 1376 O O . LEU A 1 177 ? 13.434 127.245 215.302 1.00 66.47 213 LEU A O 1
ATOM 1381 N N . LEU A 1 178 ? 14.909 125.829 214.347 1.00 52.78 214 LEU A N 1
ATOM 1382 C CA . LEU A 1 178 ? 15.411 126.756 213.343 1.00 55.07 214 LEU A CA 1
ATOM 1383 C C . LEU A 1 178 ? 14.547 126.722 212.084 1.00 54.09 214 LEU A C 1
ATOM 1384 O O . LEU A 1 178 ? 13.993 125.682 211.718 1.00 54.18 214 LEU A O 1
ATOM 1389 N N . GLU A 1 179 ? 14.434 127.877 211.421 1.00 46.89 215 GLU A N 1
ATOM 1390 C CA . GLU A 1 179 ? 13.691 127.989 210.161 1.00 51.29 215 GLU A CA 1
ATOM 1391 C C . GLU A 1 179 ? 14.553 127.482 209.001 1.00 50.41 215 GLU A C 1
ATOM 1392 O O . GLU A 1 179 ? 15.073 128.244 208.184 1.00 52.37 215 GLU A O 1
ATOM 1398 N N . LYS A 1 180 ? 14.692 126.153 208.932 1.00 52.33 216 LYS A N 1
ATOM 1399 C CA . LYS A 1 180 ? 15.548 125.545 207.913 1.00 54.03 216 LYS A CA 1
ATOM 1400 C C . LYS A 1 180 ? 15.061 125.845 206.498 1.00 56.22 216 LYS A C 1
ATOM 1401 O O . LYS A 1 180 ? 15.869 125.875 205.560 1.00 60.15 216 LYS A O 1
ATOM 1407 N N . SER A 1 181 ? 13.759 126.093 206.324 1.00 53.89 217 SER A N 1
ATOM 1408 C CA . SER A 1 181 ? 13.207 126.244 204.979 1.00 53.72 217 SER A CA 1
ATOM 1409 C C . SER A 1 181 ? 13.818 127.448 204.277 1.00 54.40 217 SER A C 1
ATOM 1410 O O . SER A 1 181 ? 13.951 127.456 203.046 1.00 55.47 217 SER A O 1
ATOM 1413 N N . ARG A 1 182 ? 14.198 128.462 205.058 1.00 55.42 218 ARG A N 1
ATOM 1414 C CA . ARG A 1 182 ? 14.878 129.640 204.535 1.00 56.72 218 ARG A CA 1
ATOM 1415 C C . ARG A 1 182 ? 16.007 129.240 203.591 1.00 62.03 218 ARG A C 1
ATOM 1416 O O . ARG A 1 182 ? 16.215 129.875 202.551 1.00 57.35 218 ARG A O 1
ATOM 1424 N N . VAL A 1 183 ? 16.748 128.187 203.954 1.00 58.10 219 VAL A N 1
ATOM 1425 C CA . VAL A 1 183 ? 17.892 127.712 203.173 1.00 54.72 219 VAL A CA 1
ATOM 1426 C C . VAL A 1 183 ? 17.562 127.567 201.687 1.00 64.56 219 VAL A C 1
ATOM 1427 O O . VAL A 1 183 ? 18.406 127.848 200.826 1.00 58.97 219 VAL A O 1
ATOM 1431 N N . VAL A 1 184 ? 16.336 127.155 201.351 1.00 61.02 220 VAL A N 1
ATOM 1432 C CA . VAL A 1 184 ? 16.031 126.755 199.977 1.00 58.18 220 VAL A CA 1
ATOM 1433 C C . VAL A 1 184 ? 15.088 127.716 199.275 1.00 56.86 220 VAL A C 1
ATOM 1434 O O . VAL A 1 184 ? 14.724 127.465 198.115 1.00 59.23 220 VAL A O 1
ATOM 1438 N N . GLY A 1 185 ? 14.674 128.797 199.923 1.00 56.64 221 GLY A N 1
ATOM 1439 C CA . GLY A 1 185 ? 13.795 129.744 199.266 1.00 57.23 221 GLY A CA 1
ATOM 1440 C C . GLY A 1 185 ? 13.368 130.868 200.183 1.00 57.79 221 GLY A C 1
ATOM 1441 O O . GLY A 1 185 ? 13.252 130.672 201.397 1.00 58.69 221 GLY A O 1
ATOM 1442 N N . GLN A 1 186 ? 13.139 132.054 199.625 1.00 55.61 222 GLN A N 1
ATOM 1443 C CA . GLN A 1 186 ? 12.670 133.184 200.411 1.00 58.67 222 GLN A CA 1
ATOM 1444 C C . GLN A 1 186 ? 11.642 133.998 199.638 1.00 58.58 222 GLN A C 1
ATOM 1445 O O . GLN A 1 186 ? 11.635 134.026 198.406 1.00 55.98 222 GLN A O 1
ATOM 1451 N N . ILE A 1 187 ? 10.752 134.636 200.400 1.00 69.68 223 ILE A N 1
ATOM 1452 C CA . ILE A 1 187 ? 9.903 135.703 199.887 1.00 67.75 223 ILE A CA 1
ATOM 1453 C C . ILE A 1 187 ? 10.777 136.683 199.105 1.00 62.73 223 ILE A C 1
ATOM 1454 O O . ILE A 1 187 ? 11.928 136.934 199.478 1.00 64.01 223 ILE A O 1
ATOM 1459 N N . THR A 1 188 ? 10.245 137.239 198.013 1.00 66.46 224 THR A N 1
ATOM 1460 C CA . THR A 1 188 ? 10.942 138.319 197.311 1.00 66.46 224 THR A CA 1
ATOM 1461 C C . THR A 1 188 ? 11.344 139.439 198.265 1.00 65.78 224 THR A C 1
ATOM 1462 O O . THR A 1 188 ? 10.543 139.891 199.088 1.00 66.12 224 THR A O 1
ATOM 1466 N N . ASN A 1 189 ? 12.599 139.877 198.134 1.00 63.02 225 ASN A N 1
ATOM 1467 C CA . ASN A 1 189 ? 13.307 140.908 198.903 1.00 61.78 225 ASN A CA 1
ATOM 1468 C C . ASN A 1 189 ? 13.794 140.418 200.262 1.00 61.30 225 ASN A C 1
ATOM 1469 O O . ASN A 1 189 ? 14.346 141.221 201.023 1.00 66.09 225 ASN A O 1
ATOM 1474 N N . GLU A 1 190 ? 13.621 139.146 200.593 1.00 63.57 226 GLU A N 1
ATOM 1475 C CA . GLU A 1 190 ? 14.206 138.560 201.787 1.00 62.84 226 GLU A CA 1
ATOM 1476 C C . GLU A 1 190 ? 15.522 137.894 201.394 1.00 68.29 226 GLU A C 1
ATOM 1477 O O . GLU A 1 190 ? 15.740 137.569 200.226 1.00 71.03 226 GLU A O 1
ATOM 1483 N N . ARG A 1 191 ? 16.412 137.704 202.364 1.00 58.41 227 ARG A N 1
ATOM 1484 C CA . ARG A 1 191 ? 17.633 136.964 202.078 1.00 54.95 227 ARG A CA 1
ATOM 1485 C C . ARG A 1 191 ? 17.609 135.587 202.724 1.00 55.14 227 ARG A C 1
ATOM 1486 O O . ARG A 1 191 ? 16.781 135.284 203.586 1.00 56.88 227 ARG A O 1
ATOM 1494 N N . ASN A 1 192 ? 18.565 134.763 202.303 1.00 64.36 228 ASN A N 1
ATOM 1495 C CA . ASN A 1 192 ? 18.964 133.583 203.050 1.00 62.68 228 ASN A CA 1
ATOM 1496 C C . ASN A 1 192 ? 19.699 134.002 204.323 1.00 63.74 228 ASN A C 1
ATOM 1497 O O . ASN A 1 192 ? 19.942 135.184 204.576 1.00 64.69 228 ASN A O 1
ATOM 1502 N N . PHE A 1 193 ? 20.028 133.007 205.146 1.00 55.44 229 PHE A N 1
ATOM 1503 C CA . PHE A 1 193 ? 20.869 133.216 206.317 1.00 52.80 229 PHE A CA 1
ATOM 1504 C C . PHE A 1 193 ? 22.112 134.027 205.961 1.00 58.89 229 PHE A C 1
ATOM 1505 O O . PHE A 1 193 ? 22.657 133.901 204.862 1.00 60.00 229 PHE A O 1
ATOM 1513 N N . HIS A 1 194 ? 22.548 134.872 206.903 1.00 70.85 230 HIS A N 1
ATOM 1514 C CA . HIS A 1 194 ? 23.683 135.765 206.665 1.00 64.22 230 HIS A CA 1
ATOM 1515 C C . HIS A 1 194 ? 24.905 135.006 206.156 1.00 68.75 230 HIS A C 1
ATOM 1516 O O . HIS A 1 194 ? 25.595 135.468 205.234 1.00 68.89 230 HIS A O 1
ATOM 1523 N N . ILE A 1 195 ? 25.203 133.857 206.776 1.00 58.67 231 ILE A N 1
ATOM 1524 C CA . ILE A 1 195 ? 26.418 133.103 206.466 1.00 59.24 231 ILE A CA 1
ATOM 1525 C C . ILE A 1 195 ? 26.573 132.883 204.966 1.00 57.35 231 ILE A C 1
ATOM 1526 O O . ILE A 1 195 ? 27.687 132.933 204.437 1.00 57.86 231 ILE A O 1
ATOM 1531 N N . PHE A 1 196 ? 25.476 132.614 204.253 1.00 61.21 232 PHE A N 1
ATOM 1532 C CA . PHE A 1 196 ? 25.645 132.248 202.851 1.00 61.69 232 PHE A CA 1
ATOM 1533 C C . PHE A 1 196 ? 26.132 133.437 202.041 1.00 61.69 232 PHE A C 1
ATOM 1534 O O . PHE A 1 196 ? 26.945 133.268 201.129 1.00 60.78 232 PHE A O 1
ATOM 1542 N N . TYR A 1 197 ? 25.750 134.651 202.433 1.00 67.98 233 TYR A N 1
ATOM 1543 C CA . TYR A 1 197 ? 26.198 135.820 201.689 1.00 65.12 233 TYR A CA 1
ATOM 1544 C C . TYR A 1 197 ? 27.594 136.231 202.129 1.00 69.55 233 TYR A C 1
ATOM 1545 O O . TYR A 1 197 ? 28.437 136.553 201.284 1.00 64.80 233 TYR A O 1
ATOM 1554 N N . GLN A 1 198 ? 27.877 136.136 203.432 1.00 85.25 234 GLN A N 1
ATOM 1555 C CA . GLN A 1 198 ? 29.247 136.313 203.907 1.00 73.04 234 GLN A CA 1
ATOM 1556 C C . GLN A 1 198 ? 30.205 135.413 203.131 1.00 77.15 234 GLN A C 1
ATOM 1557 O O . GLN A 1 198 ? 31.202 135.877 202.567 1.00 76.33 234 GLN A O 1
ATOM 1563 N N . PHE A 1 199 ? 29.897 134.117 203.081 1.00 68.25 235 PHE A N 1
ATOM 1564 C CA . PHE A 1 199 ? 30.820 133.121 202.546 1.00 65.93 235 PHE A CA 1
ATOM 1565 C C . PHE A 1 199 ? 30.887 133.179 201.021 1.00 70.41 235 PHE A C 1
ATOM 1566 O O . PHE A 1 199 ? 31.978 133.150 200.443 1.00 70.98 235 PHE A O 1
ATOM 1574 N N . ALA A 1 200 ? 29.737 133.247 200.345 1.00 71.83 236 ALA A N 1
ATOM 1575 C CA . ALA A 1 200 ? 29.746 133.417 198.896 1.00 72.09 236 ALA A CA 1
ATOM 1576 C C . ALA A 1 200 ? 30.544 134.652 198.488 1.00 74.84 236 ALA A C 1
ATOM 1577 O O . ALA A 1 200 ? 31.319 134.604 197.527 1.00 78.46 236 ALA A O 1
ATOM 1579 N N . LYS A 1 201 ? 30.371 135.774 199.200 1.00 64.61 237 LYS A N 1
ATOM 1580 C CA . LYS A 1 201 ? 30.996 137.018 198.767 1.00 66.02 237 LYS A CA 1
ATOM 1581 C C . LYS A 1 201 ? 32.475 137.080 199.127 1.00 68.78 237 LYS A C 1
ATOM 1582 O O . LYS A 1 201 ? 33.261 137.678 198.383 1.00 69.80 237 LYS A O 1
ATOM 1588 N N . GLY A 1 202 ? 32.869 136.498 200.259 1.00 82.16 238 GLY A N 1
ATOM 1589 C CA . GLY A 1 202 ? 34.208 136.712 200.777 1.00 75.08 238 GLY A CA 1
ATOM 1590 C C . GLY A 1 202 ? 35.058 135.478 200.990 1.00 79.97 238 GLY A C 1
ATOM 1591 O O . GLY A 1 202 ? 36.028 135.525 201.752 1.00 81.10 238 GLY A O 1
ATOM 1592 N N . ALA A 1 203 ? 34.690 134.368 200.354 1.00 81.84 239 ALA A N 1
ATOM 1593 C CA . ALA A 1 203 ? 35.407 133.117 200.555 1.00 81.47 239 ALA A CA 1
ATOM 1594 C C . ALA A 1 203 ? 36.887 133.289 200.229 1.00 88.59 239 ALA A C 1
ATOM 1595 O O . ALA A 1 203 ? 37.251 133.950 199.252 1.00 78.32 239 ALA A O 1
ATOM 1597 N N . SER A 1 204 ? 37.745 132.706 201.070 1.00 84.77 240 SER A N 1
ATOM 1598 C CA . SER A 1 204 ? 39.173 132.599 200.783 1.00 79.70 240 SER A CA 1
ATOM 1599 C C . SER A 1 204 ? 39.432 131.998 199.403 1.00 86.79 240 SER A C 1
ATOM 1600 O O . SER A 1 204 ? 38.576 131.311 198.832 1.00 93.95 240 SER A O 1
ATOM 1603 N N . GLN A 1 205 ? 40.622 132.271 198.864 1.00 82.95 241 GLN A N 1
ATOM 1604 C CA . GLN A 1 205 ? 41.055 131.669 197.606 1.00 79.48 241 GLN A CA 1
ATOM 1605 C C . GLN A 1 205 ? 41.084 130.140 197.688 1.00 84.22 241 GLN A C 1
ATOM 1606 O O . GLN A 1 205 ? 40.598 129.449 196.778 1.00 82.94 241 GLN A O 1
ATOM 1612 N N . GLN A 1 206 ? 41.647 129.591 198.775 1.00 87.37 242 GLN A N 1
ATOM 1613 C CA . GLN A 1 206 ? 41.634 128.140 198.966 1.00 87.70 242 GLN A CA 1
ATOM 1614 C C . GLN A 1 206 ? 40.219 127.603 198.815 1.00 94.84 242 GLN A C 1
ATOM 1615 O O . GLN A 1 206 ? 39.934 126.793 197.925 1.00 79.39 242 GLN A O 1
ATOM 1621 N N . TYR A 1 207 ? 39.325 128.059 199.699 1.00 113.60 243 TYR A N 1
ATOM 1622 C CA . TYR A 1 207 ? 37.929 127.636 199.688 1.00 81.82 243 TYR A CA 1
ATOM 1623 C C . TYR A 1 207 ? 37.347 127.759 198.284 1.00 80.45 243 TYR A C 1
ATOM 1624 O O . TYR A 1 207 ? 36.721 126.826 197.770 1.00 91.21 243 TYR A O 1
ATOM 1633 N N . ARG A 1 208 ? 37.533 128.925 197.656 1.00 71.26 244 ARG A N 1
ATOM 1634 C CA . ARG A 1 208 ? 36.986 129.174 196.326 1.00 75.55 244 ARG A CA 1
ATOM 1635 C C . ARG A 1 208 ? 37.510 128.188 195.292 1.00 76.77 244 ARG A C 1
ATOM 1636 O O . ARG A 1 208 ? 36.901 128.046 194.225 1.00 76.87 244 ARG A O 1
ATOM 1644 N N . GLU A 1 209 ? 38.619 127.506 195.576 1.00 84.88 245 GLU A N 1
ATOM 1645 C CA . GLU A 1 209 ? 39.226 126.617 194.593 1.00 85.22 245 GLU A CA 1
ATOM 1646 C C . GLU A 1 209 ? 38.866 125.163 194.864 1.00 79.40 245 GLU A C 1
ATOM 1647 O O . GLU A 1 209 ? 38.425 124.451 193.958 1.00 78.05 245 GLU A O 1
ATOM 1653 N N . THR A 1 210 ? 39.056 124.713 196.104 1.00 76.90 246 THR A N 1
ATOM 1654 C CA . THR A 1 210 ? 38.660 123.361 196.485 1.00 73.95 246 THR A CA 1
ATOM 1655 C C . THR A 1 210 ? 37.145 123.193 196.412 1.00 81.39 246 THR A C 1
ATOM 1656 O O . THR A 1 210 ? 36.641 122.225 195.829 1.00 76.11 246 THR A O 1
ATOM 1660 N N . PHE A 1 211 ? 36.405 124.120 197.024 1.00 78.78 247 PHE A N 1
ATOM 1661 C CA . PHE A 1 211 ? 34.968 123.989 197.238 1.00 68.29 247 PHE A CA 1
ATOM 1662 C C . PHE A 1 211 ? 34.119 124.710 196.188 1.00 72.61 247 PHE A C 1
ATOM 1663 O O . PHE A 1 211 ? 32.895 124.771 196.343 1.00 70.80 247 PHE A O 1
ATOM 1671 N N . GLY A 1 212 ? 34.725 125.265 195.136 1.00 76.58 248 GLY A N 1
ATOM 1672 C CA . GLY A 1 212 ? 33.940 125.764 194.017 1.00 71.45 248 GLY A CA 1
ATOM 1673 C C . GLY A 1 212 ? 33.105 126.994 194.311 1.00 80.67 248 GLY A C 1
ATOM 1674 O O . GLY A 1 212 ? 32.241 127.350 193.503 1.00 78.28 248 GLY A O 1
ATOM 1675 N N . VAL A 1 213 ? 33.345 127.648 195.445 1.00 87.90 249 VAL A N 1
ATOM 1676 C CA . VAL A 1 213 ? 32.478 128.680 196.009 1.00 82.38 249 VAL A CA 1
ATOM 1677 C C . VAL A 1 213 ? 32.480 129.905 195.100 1.00 80.35 249 VAL A C 1
ATOM 1678 O O . VAL A 1 213 ? 33.455 130.661 195.072 1.00 88.17 249 VAL A O 1
ATOM 1682 N N . GLN A 1 214 ? 31.390 130.123 194.369 1.00 76.77 250 GLN A N 1
ATOM 1683 C CA . GLN A 1 214 ? 31.281 131.315 193.542 1.00 77.03 250 GLN A CA 1
ATOM 1684 C C . GLN A 1 214 ? 30.590 132.427 194.332 1.00 81.04 250 GLN A C 1
ATOM 1685 O O . GLN A 1 214 ? 30.433 132.349 195.553 1.00 94.32 250 GLN A O 1
ATOM 1691 N N . LYS A 1 215 ? 30.167 133.484 193.630 1.00 74.37 251 LYS A N 1
ATOM 1692 C CA . LYS A 1 215 ? 29.517 134.665 194.175 1.00 77.50 251 LYS A CA 1
ATOM 1693 C C . LYS A 1 215 ? 28.016 134.409 194.293 1.00 78.89 251 LYS A C 1
ATOM 1694 O O . LYS A 1 215 ? 27.444 133.670 193.482 1.00 70.49 251 LYS A O 1
ATOM 1700 N N . PRO A 1 216 ? 27.345 135.007 195.283 1.00 74.81 252 PRO A N 1
ATOM 1701 C CA . PRO A 1 216 ? 25.984 134.558 195.623 1.00 66.18 252 PRO A CA 1
ATOM 1702 C C . PRO A 1 216 ? 25.001 134.713 194.479 1.00 67.36 252 PRO A C 1
ATOM 1703 O O . PRO A 1 216 ? 23.988 134.003 194.444 1.00 67.14 252 PRO A O 1
ATOM 1707 N N . GLU A 1 217 ? 25.276 135.625 193.543 1.00 66.14 253 GLU A N 1
ATOM 1708 C CA . GLU A 1 217 ? 24.392 135.865 192.411 1.00 69.82 253 GLU A CA 1
ATOM 1709 C C . GLU A 1 217 ? 24.255 134.639 191.516 1.00 66.09 253 GLU A C 1
ATOM 1710 O O . GLU A 1 217 ? 23.280 134.539 190.763 1.00 66.34 253 GLU A O 1
ATOM 1716 N N . THR A 1 218 ? 25.214 133.712 191.576 1.00 65.59 254 THR A N 1
ATOM 1717 C CA . THR A 1 218 ? 25.192 132.492 190.779 1.00 68.61 254 THR A CA 1
ATOM 1718 C C . THR A 1 218 ? 24.357 131.365 191.380 1.00 68.94 254 THR A C 1
ATOM 1719 O O . THR A 1 218 ? 24.091 130.382 190.679 1.00 65.76 254 THR A O 1
ATOM 1723 N N . TYR A 1 219 ? 23.959 131.460 192.644 1.00 69.75 255 TYR A N 1
ATOM 1724 C CA . TYR A 1 219 ? 23.161 130.431 193.297 1.00 64.95 255 TYR A CA 1
ATOM 1725 C C . TYR A 1 219 ? 21.687 130.810 193.375 1.00 68.43 255 TYR A C 1
ATOM 1726 O O . TYR A 1 219 ? 21.342 131.953 193.684 1.00 75.23 255 TYR A O 1
ATOM 1735 N N . VAL A 1 220 ? 20.819 129.830 193.114 1.00 66.00 256 VAL A N 1
ATOM 1736 C CA . VAL A 1 220 ? 19.384 130.043 193.276 1.00 62.92 256 VAL A CA 1
ATOM 1737 C C . VAL A 1 220 ? 19.045 130.283 194.742 1.00 62.01 256 VAL A C 1
ATOM 1738 O O . VAL A 1 220 ? 18.240 131.163 195.070 1.00 68.24 256 VAL A O 1
ATOM 1742 N N . TYR A 1 221 ? 19.647 129.507 195.647 1.00 61.46 257 TYR A N 1
ATOM 1743 C CA . TYR A 1 221 ? 19.319 129.622 197.065 1.00 59.45 257 TYR A CA 1
ATOM 1744 C C . TYR A 1 221 ? 19.666 130.996 197.634 1.00 65.63 257 TYR A C 1
ATOM 1745 O O . TYR A 1 221 ? 19.165 131.352 198.706 1.00 67.46 257 TYR A O 1
ATOM 1754 N N . THR A 1 222 ? 20.520 131.772 196.957 1.00 62.80 258 THR A N 1
ATOM 1755 C CA . THR A 1 222 ? 20.978 133.053 197.479 1.00 66.08 258 THR A CA 1
ATOM 1756 C C . THR A 1 222 ? 20.681 134.237 196.570 1.00 66.30 258 THR A C 1
ATOM 1757 O O . THR A 1 222 ? 20.908 135.377 196.987 1.00 67.59 258 THR A O 1
ATOM 1761 N N . SER A 1 223 ? 20.178 134.011 195.360 1.00 71.66 259 SER A N 1
ATOM 1762 C CA . SER A 1 223 ? 19.925 135.081 194.405 1.00 70.98 259 SER A CA 1
ATOM 1763 C C . SER A 1 223 ? 18.487 135.130 193.912 1.00 70.01 259 SER A C 1
ATOM 1764 O O . SER A 1 223 ? 18.028 136.200 193.505 1.00 69.61 259 SER A O 1
ATOM 1767 N N . ARG A 1 224 ? 17.774 133.999 193.931 1.00 68.16 260 ARG A N 1
ATOM 1768 C CA . ARG A 1 224 ? 16.419 133.927 193.390 1.00 67.62 260 ARG A CA 1
ATOM 1769 C C . ARG A 1 224 ? 15.494 134.960 194.030 1.00 69.24 260 ARG A C 1
ATOM 1770 O O . ARG A 1 224 ? 14.508 135.379 193.412 1.00 71.59 260 ARG A O 1
ATOM 1778 N N . SER A 1 225 ? 15.793 135.387 195.257 1.00 65.55 261 SER A N 1
ATOM 1779 C CA . SER A 1 225 ? 14.907 136.290 195.980 1.00 63.79 261 SER A CA 1
ATOM 1780 C C . SER A 1 225 ? 15.122 137.742 195.574 1.00 68.93 261 SER A C 1
ATOM 1781 O O . SER A 1 225 ? 14.381 138.618 196.038 1.00 68.01 261 SER A O 1
ATOM 1784 N N . LYS A 1 226 ? 16.148 138.008 194.760 1.00 82.65 262 LYS A N 1
ATOM 1785 C CA . LYS A 1 226 ? 16.443 139.321 194.184 1.00 81.40 262 LYS A CA 1
ATOM 1786 C C . LYS A 1 226 ? 16.952 140.299 195.239 1.00 86.63 262 LYS A C 1
ATOM 1787 O O . LYS A 1 226 ? 16.811 141.515 195.090 1.00 107.93 262 LYS A O 1
ATOM 1793 N N . CYS A 1 227 ? 17.562 139.772 196.300 1.00 80.98 263 CYS A N 1
ATOM 1794 C CA . CYS A 1 227 ? 18.215 140.585 197.320 1.00 77.95 263 CYS A CA 1
ATOM 1795 C C . CYS A 1 227 ? 19.560 139.969 197.669 1.00 75.39 263 CYS A C 1
ATOM 1796 O O . CYS A 1 227 ? 19.620 138.830 198.141 1.00 78.73 263 CYS A O 1
ATOM 1799 N N . LEU A 1 228 ? 20.629 140.724 197.439 1.00 67.30 264 LEU A N 1
ATOM 1800 C CA . LEU A 1 228 ? 21.989 140.298 197.724 1.00 66.85 264 LEU A CA 1
ATOM 1801 C C . LEU A 1 228 ? 22.677 141.196 198.743 1.00 72.03 264 LEU A C 1
ATOM 1802 O O . LEU A 1 228 ? 23.560 140.729 199.468 1.00 70.19 264 LEU A O 1
ATOM 1807 N N . ASP A 1 229 ? 22.286 142.469 198.807 1.00 85.24 265 ASP A N 1
ATOM 1808 C CA . ASP A 1 229 ? 22.823 143.479 199.711 1.00 83.56 265 ASP A CA 1
ATOM 1809 C C . ASP A 1 229 ? 21.738 143.927 200.688 1.00 84.19 265 ASP A C 1
ATOM 1810 O O . ASP A 1 229 ? 20.568 144.044 200.307 1.00 89.65 265 ASP A O 1
ATOM 1815 N N . VAL A 1 230 ? 22.113 144.161 201.948 1.00 71.35 266 VAL A N 1
ATOM 1816 C CA . VAL A 1 230 ? 21.201 144.694 202.960 1.00 71.85 266 VAL A CA 1
ATOM 1817 C C . VAL A 1 230 ? 21.744 146.015 203.502 1.00 74.11 266 VAL A C 1
ATOM 1818 O O . VAL A 1 230 ? 22.935 146.117 203.821 1.00 79.84 266 VAL A O 1
ATOM 1822 N N . ASP A 1 231 ? 20.871 147.025 203.591 1.00 92.91 267 ASP A N 1
ATOM 1823 C CA . ASP A 1 231 ? 21.133 148.273 204.311 1.00 103.25 267 ASP A CA 1
ATOM 1824 C C . ASP A 1 231 ? 21.804 148.034 205.656 1.00 90.10 267 ASP A C 1
ATOM 1825 O O . ASP A 1 231 ? 21.272 147.316 206.509 1.00 94.39 267 ASP A O 1
ATOM 1830 N N . GLY A 1 232 ? 22.963 148.654 205.860 1.00 69.41 268 GLY A N 1
ATOM 1831 C CA . GLY A 1 232 ? 23.575 148.652 207.172 1.00 71.64 268 GLY A CA 1
ATOM 1832 C C . GLY A 1 232 ? 24.309 147.380 207.518 1.00 72.16 268 GLY A C 1
ATOM 1833 O O . GLY A 1 232 ? 24.700 147.202 208.676 1.00 69.55 268 GLY A O 1
ATOM 1834 N N . ILE A 1 233 ? 24.496 146.488 206.549 1.00 96.84 269 ILE A N 1
ATOM 1835 C CA . ILE A 1 233 ? 25.115 145.182 206.744 1.00 107.62 269 ILE A CA 1
ATOM 1836 C C . ILE A 1 233 ? 26.253 145.070 205.739 1.00 102.05 269 ILE A C 1
ATOM 1837 O O . ILE A 1 233 ? 26.010 145.044 204.526 1.00 94.20 269 ILE A O 1
ATOM 1842 N N . ASP A 1 234 ? 27.492 145.019 206.232 1.00 68.37 270 ASP A N 1
ATOM 1843 C CA . ASP A 1 234 ? 28.664 144.775 205.394 1.00 63.20 270 ASP A CA 1
ATOM 1844 C C . ASP A 1 234 ? 29.008 143.294 205.495 1.00 63.82 270 ASP A C 1
ATOM 1845 O O . ASP A 1 234 ? 29.478 142.828 206.537 1.00 67.51 270 ASP A O 1
ATOM 1850 N N . ASP A 1 235 ? 28.796 142.563 204.400 1.00 74.79 271 ASP A N 1
ATOM 1851 C CA . ASP A 1 235 ? 28.920 141.110 204.448 1.00 74.46 271 ASP A CA 1
ATOM 1852 C C . ASP A 1 235 ? 30.374 140.666 204.615 1.00 78.46 271 ASP A C 1
ATOM 1853 O O . ASP A 1 235 ? 30.636 139.660 205.279 1.00 78.68 271 ASP A O 1
ATOM 1858 N N . LEU A 1 236 ? 31.332 141.371 204.002 1.00 88.53 272 LEU A N 1
ATOM 1859 C CA . LEU A 1 236 ? 32.722 140.910 204.049 1.00 79.92 272 LEU A CA 1
ATOM 1860 C C . LEU A 1 236 ? 33.342 141.156 205.426 1.00 77.93 272 LEU A C 1
ATOM 1861 O O . LEU A 1 236 ? 34.027 140.278 205.987 1.00 81.31 272 LEU A O 1
ATOM 1866 N N . ALA A 1 237 ? 33.062 142.325 206.006 1.00 70.63 273 ALA A N 1
ATOM 1867 C CA . ALA A 1 237 ? 33.427 142.591 207.393 1.00 73.07 273 ALA A CA 1
ATOM 1868 C C . ALA A 1 237 ? 32.862 141.513 208.308 1.00 71.70 273 ALA A C 1
ATOM 1869 O O . ALA A 1 237 ? 33.556 140.988 209.194 1.00 70.42 273 ALA A O 1
ATOM 1871 N N . GLU A 1 238 ? 31.589 141.173 208.105 1.00 77.62 274 GLU A N 1
ATOM 1872 C CA . GLU A 1 238 ? 30.922 140.232 208.991 1.00 75.15 274 GLU A CA 1
ATOM 1873 C C . GLU A 1 238 ? 31.454 138.812 208.788 1.00 75.16 274 GLU A C 1
ATOM 1874 O O . GLU A 1 238 ? 31.529 138.034 209.745 1.00 76.61 274 GLU A O 1
ATOM 1880 N N . PHE A 1 239 ? 31.819 138.449 207.551 1.00 70.71 275 PHE A N 1
ATOM 1881 C CA . PHE A 1 239 ? 32.484 137.166 207.324 1.00 76.62 275 PHE A CA 1
ATOM 1882 C C . PHE A 1 239 ? 33.770 137.076 208.136 1.00 74.08 275 PHE A C 1
ATOM 1883 O O . PHE A 1 239 ? 34.076 136.030 208.733 1.00 73.02 275 PHE A O 1
ATOM 1891 N N . GLU A 1 240 ? 34.538 138.171 208.168 1.00 77.32 276 GLU A N 1
ATOM 1892 C CA . GLU A 1 240 ? 35.762 138.171 208.967 1.00 84.00 276 GLU A CA 1
ATOM 1893 C C . GLU A 1 240 ? 35.449 138.015 210.454 1.00 75.14 276 GLU A C 1
ATOM 1894 O O . GLU A 1 240 ? 36.157 137.295 211.178 1.00 75.28 276 GLU A O 1
ATOM 1900 N N . ASP A 1 241 ? 34.390 138.681 210.928 1.00 72.72 277 ASP A N 1
ATOM 1901 C CA . ASP A 1 241 ? 33.968 138.485 212.317 1.00 78.50 277 ASP A CA 1
ATOM 1902 C C . ASP A 1 241 ? 33.635 137.023 212.581 1.00 72.58 277 ASP A C 1
ATOM 1903 O O . ASP A 1 241 ? 33.991 136.473 213.632 1.00 69.04 277 ASP A O 1
ATOM 1908 N N . THR A 1 242 ? 32.958 136.381 211.631 1.00 75.90 278 THR A N 1
ATOM 1909 C CA . THR A 1 242 ? 32.575 134.985 211.794 1.00 70.22 278 THR A CA 1
ATOM 1910 C C . THR A 1 242 ? 33.815 134.127 211.988 1.00 71.39 278 THR A C 1
ATOM 1911 O O . THR A 1 242 ? 33.880 133.297 212.903 1.00 72.96 278 THR A O 1
ATOM 1915 N N . LEU A 1 243 ? 34.792 134.292 211.091 1.00 80.55 279 LEU A N 1
ATOM 1916 C CA . LEU A 1 243 ? 36.007 133.480 211.135 1.00 80.28 279 LEU A CA 1
ATOM 1917 C C . LEU A 1 243 ? 36.765 133.669 212.449 1.00 74.49 279 LEU A C 1
ATOM 1918 O O . LEU A 1 243 ? 37.150 132.687 213.106 1.00 75.35 279 LEU A O 1
ATOM 1923 N N . ASN A 1 244 ? 37.009 134.925 212.844 1.00 64.23 280 ASN A N 1
ATOM 1924 C CA . ASN A 1 244 ? 37.642 135.168 214.141 1.00 69.79 280 ASN A CA 1
ATOM 1925 C C . ASN A 1 244 ? 36.884 134.483 215.269 1.00 73.76 280 ASN A C 1
ATOM 1926 O O . ASN A 1 244 ? 37.496 133.881 216.157 1.00 70.11 280 ASN A O 1
ATOM 1931 N N . ALA A 1 245 ? 35.554 134.622 215.290 1.00 82.44 281 ALA A N 1
ATOM 1932 C CA . ALA A 1 245 ? 34.784 134.073 216.402 1.00 99.87 281 ALA A CA 1
ATOM 1933 C C . ALA A 1 245 ? 34.896 132.553 216.429 1.00 77.68 281 ALA A C 1
ATOM 1934 O O . ALA A 1 245 ? 34.994 131.943 217.506 1.00 74.38 281 ALA A O 1
ATOM 1936 N N . MET A 1 246 ? 34.900 131.928 215.246 1.00 74.03 282 MET A N 1
ATOM 1937 C CA . MET A 1 246 ? 35.097 130.485 215.179 1.00 79.72 282 MET A CA 1
ATOM 1938 C C . MET A 1 246 ? 36.438 130.120 215.785 1.00 82.58 282 MET A C 1
ATOM 1939 O O . MET A 1 246 ? 36.568 129.099 216.471 1.00 81.56 282 MET A O 1
ATOM 1944 N N . LYS A 1 247 ? 37.451 130.952 215.537 1.00 91.77 283 LYS A N 1
ATOM 1945 C CA . LYS A 1 247 ? 38.761 130.699 216.123 1.00 92.16 283 LYS A CA 1
ATOM 1946 C C . LYS A 1 247 ? 38.724 130.827 217.643 1.00 88.96 283 LYS A C 1
ATOM 1947 O O . LYS A 1 247 ? 39.258 129.970 218.358 1.00 90.86 283 LYS A O 1
ATOM 1953 N N . VAL A 1 248 ? 38.128 131.913 218.150 1.00 77.16 284 VAL A N 1
ATOM 1954 C CA . VAL A 1 248 ? 38.008 132.118 219.596 1.00 76.68 284 VAL A CA 1
ATOM 1955 C C . VAL A 1 248 ? 37.328 130.930 220.252 1.00 83.85 284 VAL A C 1
ATOM 1956 O O . VAL A 1 248 ? 37.668 130.549 221.379 1.00 83.05 284 VAL A O 1
ATOM 1960 N N . ILE A 1 249 ? 36.387 130.299 219.550 1.00 96.84 285 ILE A N 1
ATOM 1961 C CA . ILE A 1 249 ? 35.566 129.285 220.195 1.00 105.02 285 ILE A CA 1
ATOM 1962 C C . ILE A 1 249 ? 36.314 127.959 220.202 1.00 112.18 285 ILE A C 1
ATOM 1963 O O . ILE A 1 249 ? 36.029 127.083 221.030 1.00 106.27 285 ILE A O 1
ATOM 1968 N N . GLY A 1 250 ? 37.306 127.822 219.337 1.00 91.73 286 GLY A N 1
ATOM 1969 C CA . GLY A 1 250 ? 38.194 126.687 219.322 1.00 93.33 286 GLY A CA 1
ATOM 1970 C C . GLY A 1 250 ? 38.038 125.757 218.145 1.00 89.12 286 GLY A C 1
ATOM 1971 O O . GLY A 1 250 ? 38.504 124.615 218.224 1.00 86.49 286 GLY A O 1
ATOM 1972 N N . LEU A 1 251 ? 37.411 126.203 217.059 1.00 107.39 287 LEU A N 1
ATOM 1973 C CA . LEU A 1 251 ? 37.314 125.376 215.864 1.00 94.13 287 LEU A CA 1
ATOM 1974 C C . LEU A 1 251 ? 38.676 125.320 215.187 1.00 85.85 287 LEU A C 1
ATOM 1975 O O . LEU A 1 251 ? 39.221 126.353 214.784 1.00 89.20 287 LEU A O 1
ATOM 1980 N N . SER A 1 252 ? 39.225 124.119 215.061 1.00 77.23 288 SER A N 1
ATOM 1981 C CA . SER A 1 252 ? 40.399 123.921 214.231 1.00 76.48 288 SER A CA 1
ATOM 1982 C C . SER A 1 252 ? 40.090 124.202 212.765 1.00 75.37 288 SER A C 1
ATOM 1983 O O . SER A 1 252 ? 38.938 124.188 212.323 1.00 94.66 288 SER A O 1
ATOM 1986 N N . GLN A 1 253 ? 41.158 124.453 212.012 1.00 72.89 289 GLN A N 1
ATOM 1987 C CA . GLN A 1 253 ? 41.025 124.721 210.586 1.00 71.59 289 GLN A CA 1
ATOM 1988 C C . GLN A 1 253 ? 40.364 123.572 209.820 1.00 76.73 289 GLN A C 1
ATOM 1989 O O . GLN A 1 253 ? 39.599 123.859 208.881 1.00 72.59 289 GLN A O 1
ATOM 1995 N N . PRO A 1 254 ? 40.557 122.294 210.181 1.00 85.76 290 PRO A N 1
ATOM 1996 C CA . PRO A 1 254 ? 39.734 121.235 209.563 1.00 89.71 290 PRO A CA 1
ATOM 1997 C C . PRO A 1 254 ? 38.246 121.353 209.846 1.00 78.24 290 PRO A C 1
ATOM 1998 O O . PRO A 1 254 ? 37.442 121.221 208.916 1.00 76.57 290 PRO A O 1
ATOM 2002 N N . GLU A 1 255 ? 37.855 121.481 211.117 1.00 83.68 291 GLU A N 1
ATOM 2003 C CA . GLU A 1 255 ? 36.448 121.681 211.463 1.00 83.28 291 GLU A CA 1
ATOM 2004 C C . GLU A 1 255 ? 35.822 122.800 210.626 1.00 79.03 291 GLU A C 1
ATOM 2005 O O . GLU A 1 255 ? 34.733 122.638 210.051 1.00 75.86 291 GLU A O 1
ATOM 2011 N N . GLN A 1 256 ? 36.497 123.954 210.563 1.00 77.23 292 GLN A N 1
ATOM 2012 C CA . GLN A 1 256 ? 36.015 125.063 209.743 1.00 77.03 292 GLN A CA 1
ATOM 2013 C C . GLN A 1 256 ? 35.901 124.654 208.279 1.00 75.90 292 GLN A C 1
ATOM 2014 O O . GLN A 1 256 ? 34.943 125.035 207.589 1.00 75.56 292 GLN A O 1
ATOM 2020 N N . ASP A 1 257 ? 36.837 123.825 207.800 1.00 69.38 293 ASP A N 1
ATOM 2021 C CA . ASP A 1 257 ? 36.816 123.453 206.390 1.00 72.35 293 ASP A CA 1
ATOM 2022 C C . ASP A 1 257 ? 35.618 122.568 206.106 1.00 67.02 293 ASP A C 1
ATOM 2023 O O . ASP A 1 257 ? 34.992 122.674 205.048 1.00 63.03 293 ASP A O 1
ATOM 2028 N N . GLN A 1 258 ? 35.285 121.700 207.059 1.00 71.70 294 GLN A N 1
ATOM 2029 C CA . GLN A 1 258 ? 34.134 120.817 206.919 1.00 66.31 294 GLN A CA 1
ATOM 2030 C C . GLN A 1 258 ? 32.851 121.639 206.858 1.00 64.42 294 GLN A C 1
ATOM 2031 O O . GLN A 1 258 ? 31.991 121.420 205.993 1.00 64.00 294 GLN A O 1
ATOM 2037 N N . ILE A 1 259 ? 32.685 122.550 207.824 1.00 73.95 295 ILE A N 1
ATOM 2038 C CA . ILE A 1 259 ? 31.537 123.460 207.829 1.00 69.83 295 ILE A CA 1
ATOM 2039 C C . ILE A 1 259 ? 31.370 124.125 206.464 1.00 71.04 295 ILE A C 1
ATOM 2040 O O . ILE A 1 259 ? 30.281 124.113 205.869 1.00 71.98 295 ILE A O 1
ATOM 2045 N N . PHE A 1 260 ? 32.442 124.736 205.953 1.00 62.74 296 PHE A N 1
ATOM 2046 C CA . PHE A 1 260 ? 32.291 125.503 204.721 1.00 66.30 296 PHE A CA 1
ATOM 2047 C C . PHE A 1 260 ? 32.176 124.607 203.491 1.00 64.09 296 PHE A C 1
ATOM 2048 O O . PHE A 1 260 ? 31.552 125.007 202.499 1.00 62.02 296 PHE A O 1
ATOM 2056 N N . ARG A 1 261 ? 32.667 123.368 203.583 1.00 71.97 297 ARG A N 1
ATOM 2057 C CA . ARG A 1 261 ? 32.380 122.367 202.564 1.00 76.68 297 ARG A CA 1
ATOM 2058 C C . ARG A 1 261 ? 30.890 122.081 202.501 1.00 85.81 297 ARG A C 1
ATOM 2059 O O . ARG A 1 261 ? 30.315 121.975 201.413 1.00 75.40 297 ARG A O 1
ATOM 2067 N N . MET A 1 262 ? 30.253 121.944 203.665 1.00 60.70 298 MET A N 1
ATOM 2068 C CA . MET A 1 262 ? 28.819 121.674 203.700 1.00 56.06 298 MET A CA 1
ATOM 2069 C C . MET A 1 262 ? 28.017 122.857 203.170 1.00 54.20 298 MET A C 1
ATOM 2070 O O . MET A 1 262 ? 27.031 122.671 202.446 1.00 52.93 298 MET A O 1
ATOM 2075 N N . LEU A 1 263 ? 28.402 124.079 203.544 1.00 66.70 299 LEU A N 1
ATOM 2076 C CA . LEU A 1 263 ? 27.710 125.255 203.013 1.00 66.56 299 LEU A CA 1
ATOM 2077 C C . LEU A 1 263 ? 27.815 125.309 201.488 1.00 75.71 299 LEU A C 1
ATOM 2078 O O . LEU A 1 263 ? 26.822 125.581 200.786 1.00 72.89 299 LEU A O 1
ATOM 2083 N N . SER A 1 264 ? 29.008 125.019 200.957 1.00 57.77 300 SER A N 1
ATOM 2084 C CA . SER A 1 264 ? 29.194 125.049 199.512 1.00 58.59 300 SER A CA 1
ATOM 2085 C C . SER A 1 264 ? 28.415 123.924 198.837 1.00 57.22 300 SER A C 1
ATOM 2086 O O . SER A 1 264 ? 27.840 124.116 197.754 1.00 57.20 300 SER A O 1
ATOM 2089 N N . ALA A 1 265 ? 28.382 122.746 199.465 1.00 56.77 301 ALA A N 1
ATOM 2090 C CA . ALA A 1 265 ? 27.564 121.646 198.969 1.00 55.35 301 ALA A CA 1
ATOM 2091 C C . ALA A 1 265 ? 26.106 122.060 198.879 1.00 57.17 301 ALA A C 1
ATOM 2092 O O . ALA A 1 265 ? 25.419 121.736 197.909 1.00 55.68 301 ALA A O 1
ATOM 2094 N N . ILE A 1 266 ? 25.599 122.712 199.926 1.00 62.77 302 ILE A N 1
ATOM 2095 C CA . ILE A 1 266 ? 24.221 123.199 199.922 1.00 58.78 302 ILE A CA 1
ATOM 2096 C C . ILE A 1 266 ? 23.975 124.076 198.698 1.00 60.15 302 ILE A C 1
ATOM 2097 O O . ILE A 1 266 ? 23.015 123.864 197.943 1.00 58.66 302 ILE A O 1
ATOM 2102 N N . LEU A 1 267 ? 24.817 125.102 198.507 1.00 50.35 303 LEU A N 1
ATOM 2103 C CA . LEU A 1 267 ? 24.603 126.019 197.380 1.00 53.02 303 LEU A CA 1
ATOM 2104 C C . LEU A 1 267 ? 24.616 125.269 196.039 1.00 56.15 303 LEU A C 1
ATOM 2105 O O . LEU A 1 267 ? 23.744 125.478 195.164 1.00 53.60 303 LEU A O 1
ATOM 2110 N N . TRP A 1 268 ? 25.533 124.305 195.907 1.00 66.12 304 TRP A N 1
ATOM 2111 C CA . TRP A 1 268 ? 25.646 123.576 194.650 1.00 66.65 304 TRP A CA 1
ATOM 2112 C C . TRP A 1 268 ? 24.461 122.644 194.449 1.00 81.46 304 TRP A C 1
ATOM 2113 O O . TRP A 1 268 ? 23.978 122.484 193.321 1.00 67.88 304 TRP A O 1
ATOM 2124 N N . ILE A 1 269 ? 23.990 122.015 195.528 1.00 71.97 305 ILE A N 1
ATOM 2125 C CA . ILE A 1 269 ? 22.808 121.167 195.454 1.00 67.56 305 ILE A CA 1
ATOM 2126 C C . ILE A 1 269 ? 21.628 122.011 195.009 1.00 66.24 305 ILE A C 1
ATOM 2127 O O . ILE A 1 269 ? 20.762 121.562 194.247 1.00 63.90 305 ILE A O 1
ATOM 2132 N N . GLY A 1 270 ? 21.601 123.266 195.458 1.00 59.66 306 GLY A N 1
ATOM 2133 C CA . GLY A 1 270 ? 20.519 124.162 195.122 1.00 56.97 306 GLY A CA 1
ATOM 2134 C C . GLY A 1 270 ? 20.493 124.495 193.658 1.00 56.31 306 GLY A C 1
ATOM 2135 O O . GLY A 1 270 ? 19.432 124.838 193.124 1.00 58.61 306 GLY A O 1
ATOM 2136 N N . ASN A 1 271 ? 21.638 124.392 192.990 1.00 61.21 307 ASN A N 1
ATOM 2137 C CA . ASN A 1 271 ? 21.620 124.693 191.564 1.00 66.70 307 ASN A CA 1
ATOM 2138 C C . ASN A 1 271 ? 21.251 123.490 190.695 1.00 66.29 307 ASN A C 1
ATOM 2139 O O . ASN A 1 271 ? 21.115 123.655 189.478 1.00 65.28 307 ASN A O 1
ATOM 2144 N N . ILE A 1 272 ? 21.074 122.298 191.275 1.00 75.31 308 ILE A N 1
ATOM 2145 C CA . ILE A 1 272 ? 20.630 121.138 190.501 1.00 72.74 308 ILE A CA 1
ATOM 2146 C C . ILE A 1 272 ? 19.200 121.330 190.011 1.00 78.96 308 ILE A C 1
ATOM 2147 O O . ILE A 1 272 ? 18.280 121.569 190.805 1.00 96.72 308 ILE A O 1
ATOM 2152 N N . GLN A 1 273 ? 19.008 121.203 188.698 1.00 65.90 309 GLN A N 1
ATOM 2153 C CA . GLN A 1 273 ? 17.719 121.376 188.046 1.00 67.52 309 GLN A CA 1
ATOM 2154 C C . GLN A 1 273 ? 17.358 120.103 187.282 1.00 65.22 309 GLN A C 1
ATOM 2155 O O . GLN A 1 273 ? 18.237 119.337 186.875 1.00 72.85 309 GLN A O 1
ATOM 2161 N N . PHE A 1 274 ? 16.055 119.862 187.114 1.00 70.68 310 PHE A N 1
ATOM 2162 C CA . PHE A 1 274 ? 15.549 118.646 186.485 1.00 73.26 310 PHE A CA 1
ATOM 2163 C C . PHE A 1 274 ? 14.649 118.954 185.291 1.00 73.88 310 PHE A C 1
ATOM 2164 O O . PHE A 1 274 ? 13.942 119.965 185.272 1.00 82.74 310 PHE A O 1
ATOM 2172 N N . GLN A 1 275 ? 14.673 118.061 184.301 1.00 70.69 311 GLN A N 1
ATOM 2173 C CA . GLN A 1 275 ? 13.695 118.014 183.222 1.00 73.15 311 GLN A CA 1
ATOM 2174 C C . GLN A 1 275 ? 13.013 116.648 183.212 1.00 81.27 311 GLN A C 1
ATOM 2175 O O . GLN A 1 275 ? 13.372 115.739 183.962 1.00 78.97 311 GLN A O 1
ATOM 2181 N N . GLU A 1 276 ? 12.007 116.515 182.353 1.00 97.78 312 GLU A N 1
ATOM 2182 C CA . GLU A 1 276 ? 11.132 115.350 182.318 1.00 92.38 312 GLU A CA 1
ATOM 2183 C C . GLU A 1 276 ? 11.613 114.411 181.214 1.00 93.97 312 GLU A C 1
ATOM 2184 O O . GLU A 1 276 ? 11.786 114.844 180.070 1.00 99.11 312 GLU A O 1
ATOM 2190 N N . ASP A 1 277 ? 11.849 113.141 181.551 1.00 95.61 313 ASP A N 1
ATOM 2191 C CA . ASP A 1 277 ? 12.375 112.199 180.567 1.00 90.50 313 ASP A CA 1
ATOM 2192 C C . ASP A 1 277 ? 11.240 111.593 179.734 1.00 96.22 313 ASP A C 1
ATOM 2193 O O . ASP A 1 277 ? 10.095 112.054 179.759 1.00 91.92 313 ASP A O 1
ATOM 2198 N N . GLN A 1 278 ? 11.567 110.540 178.976 1.00 93.63 314 GLN A N 1
ATOM 2199 C CA . GLN A 1 278 ? 10.599 109.912 178.081 1.00 92.63 314 GLN A CA 1
ATOM 2200 C C . GLN A 1 278 ? 9.442 109.279 178.842 1.00 87.46 314 GLN A C 1
ATOM 2201 O O . GLN A 1 278 ? 8.348 109.124 178.289 1.00 80.40 314 GLN A O 1
ATOM 2207 N N . GLY A 1 279 ? 9.668 108.875 180.087 1.00 91.38 315 GLY A N 1
ATOM 2208 C CA . GLY A 1 279 ? 8.649 108.276 180.918 1.00 79.58 315 GLY A CA 1
ATOM 2209 C C . GLY A 1 279 ? 7.965 109.215 181.881 1.00 77.33 315 GLY A C 1
ATOM 2210 O O . GLY A 1 279 ? 7.143 108.765 182.685 1.00 75.45 315 GLY A O 1
ATOM 2211 N N . GLY A 1 280 ? 8.277 110.506 181.834 1.00 79.32 316 GLY A N 1
ATOM 2212 C CA . GLY A 1 280 ? 7.772 111.440 182.815 1.00 81.85 316 GLY A CA 1
ATOM 2213 C C . GLY A 1 280 ? 8.596 111.532 184.078 1.00 79.95 316 GLY A C 1
ATOM 2214 O O . GLY A 1 280 ? 8.153 112.170 185.042 1.00 92.84 316 GLY A O 1
ATOM 2215 N N . TYR A 1 281 ? 9.778 110.922 184.103 1.00 68.26 317 TYR A N 1
ATOM 2216 C CA . TYR A 1 281 ? 10.630 110.896 185.280 1.00 65.84 317 TYR A CA 1
ATOM 2217 C C . TYR A 1 281 ? 11.594 112.077 185.290 1.00 73.42 317 TYR A C 1
ATOM 2218 O O . TYR A 1 281 ? 11.805 112.758 184.284 1.00 76.21 317 TYR A O 1
ATOM 2227 N N . ALA A 1 282 ? 12.193 112.304 186.455 1.00 99.03 318 ALA A N 1
ATOM 2228 C CA . ALA A 1 282 ? 13.122 113.406 186.626 1.00 76.32 318 ALA A CA 1
ATOM 2229 C C . ALA A 1 282 ? 14.485 113.011 186.081 1.00 71.20 318 ALA A C 1
ATOM 2230 O O . ALA A 1 282 ? 14.967 111.898 186.309 1.00 74.27 318 ALA A O 1
ATOM 2232 N N . GLU A 1 283 ? 15.100 113.935 185.354 1.00 73.34 319 GLU A N 1
ATOM 2233 C CA . GLU A 1 283 ? 16.394 113.752 184.717 1.00 71.45 319 GLU A CA 1
ATOM 2234 C C . GLU A 1 283 ? 17.202 115.019 184.940 1.00 71.21 319 GLU A C 1
ATOM 2235 O O . GLU A 1 283 ? 16.695 116.114 184.693 1.00 74.79 319 GLU A O 1
ATOM 2241 N N . VAL A 1 284 ? 18.446 114.885 185.401 1.00 66.10 320 VAL A N 1
ATOM 2242 C CA . VAL A 1 284 ? 19.246 116.069 185.694 1.00 67.83 320 VAL A CA 1
ATOM 2243 C C . VAL A 1 284 ? 19.523 116.840 184.409 1.00 75.75 320 VAL A C 1
ATOM 2244 O O . VAL A 1 284 ? 19.738 116.253 183.340 1.00 69.82 320 VAL A O 1
ATOM 2248 N N . THR A 1 285 ? 19.495 118.171 184.512 1.00 100.96 321 THR A N 1
ATOM 2249 C CA . THR A 1 285 ? 19.666 119.042 183.355 1.00 95.06 321 THR A CA 1
ATOM 2250 C C . THR A 1 285 ? 21.138 119.216 182.991 1.00 98.47 321 THR A C 1
ATOM 2251 O O . THR A 1 285 ? 21.514 119.055 181.825 1.00 93.76 321 THR A O 1
ATOM 2255 N N . ASP A 1 286 ? 21.988 119.533 183.966 1.00 86.19 322 ASP A N 1
ATOM 2256 C CA . ASP A 1 286 ? 23.408 119.765 183.714 1.00 85.84 322 ASP A CA 1
ATOM 2257 C C . ASP A 1 286 ? 24.233 118.843 184.601 1.00 85.22 322 ASP A C 1
ATOM 2258 O O . ASP A 1 286 ? 24.310 119.045 185.818 1.00 83.85 322 ASP A O 1
ATOM 2263 N N . ARG A 1 287 ? 24.856 117.843 183.973 1.00 84.45 323 ARG A N 1
ATOM 2264 C CA . ARG A 1 287 ? 25.588 116.819 184.707 1.00 75.67 323 ARG A CA 1
ATOM 2265 C C . ARG A 1 287 ? 26.711 117.414 185.546 1.00 73.57 323 ARG A C 1
ATOM 2266 O O . ARG A 1 287 ? 27.047 116.867 186.602 1.00 76.89 323 ARG A O 1
ATOM 2274 N N . SER A 1 288 ? 27.309 118.520 185.089 1.00 82.14 324 SER A N 1
ATOM 2275 C CA . SER A 1 288 ? 28.484 119.061 185.766 1.00 85.03 324 SER A CA 1
ATOM 2276 C C . SER A 1 288 ? 28.126 119.566 187.156 1.00 81.56 324 SER A C 1
ATOM 2277 O O . SER A 1 288 ? 28.924 119.434 188.096 1.00 77.94 324 SER A O 1
ATOM 2280 N N . VAL A 1 289 ? 26.901 120.064 187.318 1.00 82.56 325 VAL A N 1
ATOM 2281 C CA . VAL A 1 289 ? 26.479 120.602 188.604 1.00 81.80 325 VAL A CA 1
ATOM 2282 C C . VAL A 1 289 ? 26.335 119.467 189.605 1.00 73.27 325 VAL A C 1
ATOM 2283 O O . VAL A 1 289 ? 26.830 119.544 190.736 1.00 73.78 325 VAL A O 1
ATOM 2287 N N . VAL A 1 290 ? 25.644 118.397 189.200 1.00 72.81 326 VAL A N 1
ATOM 2288 C CA . VAL A 1 290 ? 25.478 117.238 190.071 1.00 72.02 326 VAL A CA 1
ATOM 2289 C C . VAL A 1 290 ? 26.833 116.625 190.391 1.00 73.47 326 VAL A C 1
ATOM 2290 O O . VAL A 1 290 ? 27.080 116.191 191.522 1.00 71.68 326 VAL A O 1
ATOM 2294 N N . ASP A 1 291 ? 27.720 116.550 189.391 1.00 69.64 327 ASP A N 1
ATOM 2295 C CA . ASP A 1 291 ? 29.052 115.997 189.616 1.00 72.96 327 ASP A CA 1
ATOM 2296 C C . ASP A 1 291 ? 29.781 116.765 190.710 1.00 66.86 327 ASP A C 1
ATOM 2297 O O . ASP A 1 291 ? 30.364 116.169 191.625 1.00 63.69 327 ASP A O 1
ATOM 2302 N N . PHE A 1 292 ? 29.761 118.100 190.632 1.00 69.53 328 PHE A N 1
ATOM 2303 C CA . PHE A 1 292 ? 30.435 118.879 191.665 1.00 67.11 328 PHE A CA 1
ATOM 2304 C C . PHE A 1 292 ? 29.746 118.729 193.018 1.00 69.03 328 PHE A C 1
ATOM 2305 O O . PHE A 1 292 ? 30.414 118.678 194.064 1.00 65.13 328 PHE A O 1
ATOM 2313 N N . ALA A 1 293 ? 28.410 118.669 193.020 1.00 60.85 329 ALA A N 1
ATOM 2314 C CA . ALA A 1 293 ? 27.693 118.505 194.278 1.00 58.11 329 ALA A CA 1
ATOM 2315 C C . ALA A 1 293 ? 28.088 117.190 194.933 1.00 59.39 329 ALA A C 1
ATOM 2316 O O . ALA A 1 293 ? 28.276 117.119 196.156 1.00 58.13 329 ALA A O 1
ATOM 2318 N N . ALA A 1 294 ? 28.227 116.138 194.122 1.00 64.52 330 ALA A N 1
ATOM 2319 C CA . ALA A 1 294 ? 28.617 114.831 194.632 1.00 66.64 330 ALA A CA 1
ATOM 2320 C C . ALA A 1 294 ? 30.053 114.854 195.137 1.00 69.19 330 ALA A C 1
ATOM 2321 O O . ALA A 1 294 ? 30.366 114.211 196.148 1.00 66.50 330 ALA A O 1
ATOM 2323 N N . TYR A 1 295 ? 30.947 115.553 194.426 1.00 74.12 331 TYR A N 1
ATOM 2324 C CA . TYR A 1 295 ? 32.309 115.720 194.925 1.00 78.28 331 TYR A CA 1
ATOM 2325 C C . TYR A 1 295 ? 32.261 116.293 196.332 1.00 77.45 331 TYR A C 1
ATOM 2326 O O . TYR A 1 295 ? 32.934 115.803 197.247 1.00 76.21 331 TYR A O 1
ATOM 2335 N N . LEU A 1 296 ? 31.462 117.347 196.511 1.00 78.76 332 LEU A N 1
ATOM 2336 C CA . LEU A 1 296 ? 31.403 118.029 197.798 1.00 77.95 332 LEU A CA 1
ATOM 2337 C C . LEU A 1 296 ? 30.822 117.104 198.861 1.00 79.06 332 LEU A C 1
ATOM 2338 O O . LEU A 1 296 ? 31.250 117.127 200.021 1.00 78.93 332 LEU A O 1
ATOM 2343 N N . MET A 1 297 ? 29.852 116.276 198.471 1.00 69.10 333 MET A N 1
ATOM 2344 C CA . MET A 1 297 ? 29.223 115.306 199.357 1.00 74.49 333 MET A CA 1
ATOM 2345 C C . MET A 1 297 ? 30.057 114.043 199.525 1.00 73.71 333 MET A C 1
ATOM 2346 O O . MET A 1 297 ? 29.729 113.215 200.383 1.00 69.71 333 MET A O 1
ATOM 2351 N N . GLU A 1 298 ? 31.106 113.877 198.716 1.00 79.72 334 GLU A N 1
ATOM 2352 C CA . GLU A 1 298 ? 31.990 112.711 198.756 1.00 79.86 334 GLU A CA 1
ATOM 2353 C C . GLU A 1 298 ? 31.199 111.434 198.465 1.00 75.51 334 GLU A C 1
ATOM 2354 O O . GLU A 1 298 ? 31.333 110.417 199.148 1.00 77.67 334 GLU A O 1
ATOM 2360 N N . VAL A 1 299 ? 30.360 111.504 197.429 1.00 61.69 335 VAL A N 1
ATOM 2361 C CA . VAL A 1 299 ? 29.579 110.375 196.940 1.00 58.02 335 VAL A CA 1
ATOM 2362 C C . VAL A 1 299 ? 29.685 110.360 195.420 1.00 59.09 335 VAL A C 1
ATOM 2363 O O . VAL A 1 299 ? 30.111 111.333 194.796 1.00 61.38 335 VAL A O 1
ATOM 2367 N N . THR A 1 300 ? 29.297 109.232 194.816 1.00 59.44 336 THR A N 1
ATOM 2368 C CA . THR A 1 300 ? 29.314 109.215 193.362 1.00 59.01 336 THR A CA 1
ATOM 2369 C C . THR A 1 300 ? 28.084 109.947 192.827 1.00 63.08 336 THR A C 1
ATOM 2370 O O . THR A 1 300 ? 27.046 109.995 193.492 1.00 64.11 336 THR A O 1
ATOM 2374 N N . PRO A 1 301 ? 28.183 110.544 191.636 1.00 83.11 337 PRO A N 1
ATOM 2375 C CA . PRO A 1 301 ? 26.992 111.171 191.030 1.00 82.75 337 PRO A CA 1
ATOM 2376 C C . PRO A 1 301 ? 25.794 110.243 190.910 1.00 85.01 337 PRO A C 1
ATOM 2377 O O . PRO A 1 301 ? 24.659 110.691 191.111 1.00 88.94 337 PRO A O 1
ATOM 2381 N N . ASP A 1 302 ? 26.007 108.970 190.559 1.00 79.13 338 ASP A N 1
ATOM 2382 C CA . ASP A 1 302 ? 24.897 108.020 190.549 1.00 74.28 338 ASP A CA 1
ATOM 2383 C C . ASP A 1 302 ? 24.216 107.967 191.909 1.00 71.20 338 ASP A C 1
ATOM 2384 O O . ASP A 1 302 ? 22.985 107.937 191.993 1.00 70.90 338 ASP A O 1
ATOM 2389 N N . GLN A 1 303 ? 25.003 107.956 192.987 1.00 78.95 339 GLN A N 1
ATOM 2390 C CA . GLN A 1 303 ? 24.430 107.864 194.327 1.00 74.75 339 GLN A CA 1
ATOM 2391 C C . GLN A 1 303 ? 23.608 109.105 194.655 1.00 76.23 339 GLN A C 1
ATOM 2392 O O . GLN A 1 303 ? 22.485 108.997 195.159 1.00 76.92 339 GLN A O 1
ATOM 2398 N N . LEU A 1 304 ? 24.159 110.292 194.394 1.00 70.39 340 LEU A N 1
ATOM 2399 C CA . LEU A 1 304 ? 23.428 111.530 194.654 1.00 71.36 340 LEU A CA 1
ATOM 2400 C C . LEU A 1 304 ? 22.135 111.584 193.843 1.00 71.30 340 LEU A C 1
ATOM 2401 O O . LEU A 1 304 ? 21.065 111.909 194.375 1.00 72.17 340 LEU A O 1
ATOM 2406 N N . ILE A 1 305 ? 22.226 111.298 192.541 1.00 65.74 341 ILE A N 1
ATOM 2407 C CA . ILE A 1 305 ? 21.048 111.305 191.676 1.00 68.34 341 ILE A CA 1
ATOM 2408 C C . ILE A 1 305 ? 19.999 110.318 192.178 1.00 61.23 341 ILE A C 1
ATOM 2409 O O . ILE A 1 305 ? 18.818 110.657 192.279 1.00 61.68 341 ILE A O 1
ATOM 2414 N N . LYS A 1 306 ? 20.397 109.066 192.436 1.00 61.10 342 LYS A N 1
ATOM 2415 C CA . LYS A 1 306 ? 19.473 108.089 193.013 1.00 64.02 342 LYS A CA 1
ATOM 2416 C C . LYS A 1 306 ? 18.822 108.615 194.287 1.00 67.53 342 LYS A C 1
ATOM 2417 O O . LYS A 1 306 ? 17.605 108.501 194.469 1.00 69.40 342 LYS A O 1
ATOM 2423 N N . GLY A 1 307 ? 19.624 109.186 195.189 1.00 68.99 343 GLY A N 1
ATOM 2424 C CA . GLY A 1 307 ? 19.091 109.630 196.464 1.00 65.03 343 GLY A CA 1
ATOM 2425 C C . GLY A 1 307 ? 18.102 110.761 196.297 1.00 64.62 343 GLY A C 1
ATOM 2426 O O . GLY A 1 307 ? 17.171 110.905 197.094 1.00 69.20 343 GLY A O 1
ATOM 2427 N N . ILE A 1 308 ? 18.294 111.576 195.266 1.00 64.55 344 ILE A N 1
ATOM 2428 C CA . ILE A 1 308 ? 17.416 112.709 195.022 1.00 65.73 344 ILE A CA 1
ATOM 2429 C C . ILE A 1 308 ? 16.191 112.301 194.198 1.00 62.52 344 ILE A C 1
ATOM 2430 O O . ILE A 1 308 ? 15.122 112.905 194.337 1.00 64.93 344 ILE A O 1
ATOM 2435 N N . THR A 1 309 ? 16.314 111.257 193.375 1.00 64.31 345 THR A N 1
ATOM 2436 C CA . THR A 1 309 ? 15.358 110.947 192.323 1.00 67.37 345 THR A CA 1
ATOM 2437 C C . THR A 1 309 ? 14.644 109.606 192.486 1.00 69.15 345 THR A C 1
ATOM 2438 O O . THR A 1 309 ? 13.729 109.316 191.705 1.00 69.83 345 THR A O 1
ATOM 2442 N N . ILE A 1 310 ? 14.978 108.792 193.483 1.00 67.39 346 ILE A N 1
ATOM 2443 C CA . ILE A 1 310 ? 14.299 107.510 193.636 1.00 67.62 346 ILE A CA 1
ATOM 2444 C C . ILE A 1 310 ? 13.762 107.376 195.055 1.00 66.89 346 ILE A C 1
ATOM 2445 O O . ILE A 1 310 ? 14.532 107.401 196.024 1.00 74.55 346 ILE A O 1
ATOM 2450 N N . ARG A 1 311 ? 12.442 107.228 195.170 1.00 62.93 347 ARG A N 1
ATOM 2451 C CA . ARG A 1 311 ? 11.766 107.036 196.444 1.00 68.45 347 ARG A CA 1
ATOM 2452 C C . ARG A 1 311 ? 11.640 105.552 196.776 1.00 67.33 347 ARG A C 1
ATOM 2453 O O . ARG A 1 311 ? 11.195 104.756 195.941 1.00 68.29 347 ARG A O 1
ATOM 2461 N N . ILE A 1 312 ? 12.074 105.186 197.979 1.00 67.69 348 ILE A N 1
ATOM 2462 C CA . ILE A 1 312 ? 11.910 103.837 198.515 1.00 70.55 348 ILE A CA 1
ATOM 2463 C C . ILE A 1 312 ? 10.555 103.718 199.211 1.00 66.38 348 ILE A C 1
ATOM 2464 O O . ILE A 1 312 ? 10.325 104.331 200.258 1.00 70.49 348 ILE A O 1
ATOM 2469 N N . LEU A 1 313 ? 9.664 102.917 198.631 1.00 77.40 349 LEU A N 1
ATOM 2470 C CA . LEU A 1 313 ? 8.296 102.728 199.097 1.00 82.41 349 LEU A CA 1
ATOM 2471 C C . LEU A 1 313 ? 8.158 101.337 199.713 1.00 94.69 349 LEU A C 1
ATOM 2472 O O . LEU A 1 313 ? 8.527 100.345 199.080 1.00 96.49 349 LEU A O 1
ATOM 2477 N N . THR A 1 314 ? 7.619 101.252 200.935 1.00 98.58 350 THR A N 1
ATOM 2478 C CA . THR A 1 314 ? 7.330 99.967 201.583 1.00 102.65 350 THR A CA 1
ATOM 2479 C C . THR A 1 314 ? 5.835 99.859 201.860 1.00 131.30 350 THR A C 1
ATOM 2480 O O . THR A 1 314 ? 5.370 100.191 202.963 1.00 129.02 350 THR A O 1
ATOM 2484 N N . PRO A 1 315 ? 5.039 99.406 200.874 1.00 194.13 351 PRO A N 1
ATOM 2485 C CA . PRO A 1 315 ? 3.597 99.193 201.098 1.00 155.70 351 PRO A CA 1
ATOM 2486 C C . PRO A 1 315 ? 3.218 97.994 201.960 1.00 145.38 351 PRO A C 1
ATOM 2487 O O . PRO A 1 315 ? 2.429 98.142 202.898 1.00 128.45 351 PRO A O 1
ATOM 2491 N N . ARG A 1 316 ? 3.725 96.806 201.655 1.00 132.36 352 ARG A N 1
ATOM 2492 C CA . ARG A 1 316 ? 3.581 95.683 202.569 1.00 152.42 352 ARG A CA 1
ATOM 2493 C C . ARG A 1 316 ? 4.860 95.518 203.378 1.00 186.30 352 ARG A C 1
ATOM 2494 O O . ARG A 1 316 ? 5.871 96.181 203.132 1.00 165.64 352 ARG A O 1
ATOM 2502 N N . ASN A 1 317 ? 4.798 94.623 204.365 1.00 140.42 353 ASN A N 1
ATOM 2503 C CA . ASN A 1 317 ? 5.950 94.377 205.226 1.00 166.81 353 ASN A CA 1
ATOM 2504 C C . ASN A 1 317 ? 7.163 93.954 204.404 1.00 169.53 353 ASN A C 1
ATOM 2505 O O . ASN A 1 317 ? 8.238 94.556 204.500 1.00 145.29 353 ASN A O 1
ATOM 2507 N N . GLY A 1 318 ? 7.007 92.911 203.596 1.00 139.49 354 GLY A N 1
ATOM 2508 C CA . GLY A 1 318 ? 8.115 92.313 202.880 1.00 130.36 354 GLY A CA 1
ATOM 2509 C C . GLY A 1 318 ? 8.259 92.761 201.438 1.00 130.23 354 GLY A C 1
ATOM 2510 O O . GLY A 1 318 ? 8.913 92.077 200.647 1.00 112.72 354 GLY A O 1
ATOM 2511 N N . GLU A 1 319 ? 7.636 93.883 201.074 1.00 195.78 355 GLU A N 1
ATOM 2512 C CA . GLU A 1 319 ? 7.699 94.427 199.720 1.00 166.42 355 GLU A CA 1
ATOM 2513 C C . GLU A 1 319 ? 8.350 95.803 199.744 1.00 133.80 355 GLU A C 1
ATOM 2514 O O . GLU A 1 319 ? 7.937 96.669 200.523 1.00 134.93 355 GLU A O 1
ATOM 2520 N N . VAL A 1 320 ? 9.360 96.010 198.893 1.00 107.91 356 VAL A N 1
ATOM 2521 C CA . VAL A 1 320 ? 9.976 97.322 198.703 1.00 105.51 356 VAL A CA 1
ATOM 2522 C C . VAL A 1 320 ? 10.036 97.666 197.216 1.00 89.80 356 VAL A C 1
ATOM 2523 O O . VAL A 1 320 ? 10.533 96.874 196.407 1.00 82.46 356 VAL A O 1
ATOM 2527 N N . ILE A 1 321 ? 9.539 98.856 196.869 1.00 88.07 357 ILE A N 1
ATOM 2528 C CA . ILE A 1 321 ? 9.437 99.351 195.499 1.00 79.31 357 ILE A CA 1
ATOM 2529 C C . ILE A 1 321 ? 10.315 100.589 195.350 1.00 75.49 357 ILE A C 1
ATOM 2530 O O . ILE A 1 321 ? 10.316 101.467 196.221 1.00 71.48 357 ILE A O 1
ATOM 2535 N N . GLU A 1 322 ? 11.077 100.645 194.260 1.00 90.06 358 GLU A N 1
ATOM 2536 C CA . GLU A 1 322 ? 11.839 101.831 193.875 1.00 84.23 358 GLU A CA 1
ATOM 2537 C C . GLU A 1 322 ? 11.041 102.648 192.858 1.00 81.21 358 GLU A C 1
ATOM 2538 O O . GLU A 1 322 ? 10.928 102.253 191.693 1.00 82.32 358 GLU A O 1
ATOM 2544 N N . SER A 1 323 ? 10.488 103.785 193.292 1.00 64.82 359 SER A N 1
ATOM 2545 C CA . SER A 1 323 ? 9.629 104.597 192.433 1.00 61.64 359 SER A CA 1
ATOM 2546 C C . SER A 1 323 ? 10.374 105.846 191.982 1.00 63.46 359 SER A C 1
ATOM 2547 O O . SER A 1 323 ? 10.765 106.669 192.828 1.00 65.37 359 SER A O 1
ATOM 2550 N N . PRO A 1 324 ? 10.642 106.002 190.686 1.00 73.01 360 PRO A N 1
ATOM 2551 C CA . PRO A 1 324 ? 11.313 107.216 190.201 1.00 71.43 360 PRO A CA 1
ATOM 2552 C C . PRO A 1 324 ? 10.453 108.459 190.399 1.00 67.79 360 PRO A C 1
ATOM 2553 O O . PRO A 1 324 ? 9.251 108.456 190.122 1.00 69.44 360 PRO A O 1
ATOM 2557 N N . ALA A 1 325 ? 11.079 109.523 190.893 1.00 64.87 361 ALA A N 1
ATOM 2558 C CA . ALA A 1 325 ? 10.397 110.791 191.101 1.00 67.69 361 ALA A CA 1
ATOM 2559 C C . ALA A 1 325 ? 10.229 111.556 189.791 1.00 62.92 361 ALA A C 1
ATOM 2560 O O . ALA A 1 325 ? 11.048 111.454 188.874 1.00 68.05 361 ALA A O 1
ATOM 2562 N N . ASN A 1 326 ? 9.134 112.312 189.705 1.00 65.37 362 ASN A N 1
ATOM 2563 C CA . ASN A 1 326 ? 8.948 113.344 188.695 1.00 69.25 362 ASN A CA 1
ATOM 2564 C C . ASN A 1 326 ? 9.702 114.620 189.080 1.00 69.91 362 ASN A C 1
ATOM 2565 O O . ASN A 1 326 ? 10.141 114.765 190.224 1.00 67.93 362 ASN A O 1
ATOM 2570 N N . PRO A 1 327 ? 9.901 115.548 188.128 1.00 64.78 363 PRO A N 1
ATOM 2571 C CA . PRO A 1 327 ? 10.745 116.727 188.414 1.00 62.37 363 PRO A CA 1
ATOM 2572 C C . PRO A 1 327 ? 10.366 117.511 189.667 1.00 61.06 363 PRO A C 1
ATOM 2573 O O . PRO A 1 327 ? 11.257 117.918 190.426 1.00 58.94 363 PRO A O 1
ATOM 2577 N N . ALA A 1 328 ? 9.070 117.729 189.909 1.00 73.65 364 ALA A N 1
ATOM 2578 C CA . ALA A 1 328 ? 8.640 118.441 191.112 1.00 73.43 364 ALA A CA 1
ATOM 2579 C C . ALA A 1 328 ? 9.046 117.685 192.372 1.00 69.37 364 ALA A C 1
ATOM 2580 O O . ALA A 1 328 ? 9.568 118.271 193.331 1.00 69.08 364 ALA A O 1
ATOM 2582 N N . GLN A 1 329 ? 8.800 116.374 192.385 1.00 72.79 365 GLN A N 1
ATOM 2583 C CA . GLN A 1 329 ? 9.140 115.551 193.540 1.00 73.59 365 GLN A CA 1
ATOM 2584 C C . GLN A 1 329 ? 10.645 115.566 193.780 1.00 73.79 365 GLN A C 1
ATOM 2585 O O . GLN A 1 329 ? 11.111 115.567 194.932 1.00 72.84 365 GLN A O 1
ATOM 2591 N N . ALA A 1 330 ? 11.421 115.613 192.693 1.00 66.55 366 ALA A N 1
ATOM 2592 C CA . ALA A 1 330 ? 12.872 115.602 192.813 1.00 67.90 366 ALA A CA 1
ATOM 2593 C C . ALA A 1 330 ? 13.387 116.929 193.352 1.00 68.17 366 ALA A C 1
ATOM 2594 O O . ALA A 1 330 ? 14.343 116.956 194.134 1.00 68.50 366 ALA A O 1
ATOM 2596 N N . GLN A 1 331 ? 12.772 118.041 192.939 1.00 61.73 367 GLN A N 1
ATOM 2597 C CA . GLN A 1 331 ? 13.066 119.325 193.571 1.00 65.18 367 GLN A CA 1
ATOM 2598 C C . GLN A 1 331 ? 12.754 119.289 195.062 1.00 62.65 367 GLN A C 1
ATOM 2599 O O . GLN A 1 331 ? 13.525 119.810 195.884 1.00 64.75 367 GLN A O 1
ATOM 2605 N N . ALA A 1 332 ? 11.612 118.697 195.427 1.00 58.42 368 ALA A N 1
ATOM 2606 C CA . ALA A 1 332 ? 11.259 118.573 196.840 1.00 60.05 368 ALA A CA 1
ATOM 2607 C C . ALA A 1 332 ? 12.339 117.829 197.621 1.00 59.68 368 ALA A C 1
ATOM 2608 O O . ALA A 1 332 ? 12.759 118.274 198.698 1.00 59.10 368 ALA A O 1
ATOM 2610 N N . THR A 1 333 ? 12.838 116.720 197.073 1.00 48.79 369 THR A N 1
ATOM 2611 C CA . THR A 1 333 ? 13.848 115.949 197.800 1.00 49.18 369 THR A CA 1
ATOM 2612 C C . THR A 1 333 ? 15.196 116.674 197.823 1.00 50.76 369 THR A C 1
ATOM 2613 O O . THR A 1 333 ? 15.914 116.630 198.834 1.00 49.94 369 THR A O 1
ATOM 2617 N N . ARG A 1 334 ? 15.570 117.317 196.709 1.00 60.42 370 ARG A N 1
ATOM 2618 C CA . ARG A 1 334 ? 16.733 118.204 196.681 1.00 61.53 370 ARG A CA 1
ATOM 2619 C C . ARG A 1 334 ? 16.705 119.202 197.839 1.00 57.56 370 ARG A C 1
ATOM 2620 O O . ARG A 1 334 ? 17.679 119.333 198.601 1.00 57.50 370 ARG A O 1
ATOM 2628 N N . ASP A 1 335 ? 15.580 119.910 197.992 1.00 59.48 371 ASP A N 1
ATOM 2629 C CA . ASP A 1 335 ? 15.491 120.901 199.058 1.00 61.23 371 ASP A CA 1
ATOM 2630 C C . ASP A 1 335 ? 15.451 120.233 200.422 1.00 61.62 371 ASP A C 1
ATOM 2631 O O . ASP A 1 335 ? 15.930 120.809 201.406 1.00 60.37 371 ASP A O 1
ATOM 2636 N N . ALA A 1 336 ? 14.946 118.998 200.488 1.00 53.42 372 ALA A N 1
ATOM 2637 C CA . ALA A 1 336 ? 14.914 118.293 201.763 1.00 54.91 372 ALA A CA 1
ATOM 2638 C C . ALA A 1 336 ? 16.329 117.969 202.216 1.00 58.45 372 ALA A C 1
ATOM 2639 O O . ALA A 1 336 ? 16.659 118.091 203.401 1.00 59.71 372 ALA A O 1
ATOM 2641 N N . LEU A 1 337 ? 17.191 117.627 201.260 1.00 55.78 373 LEU A N 1
ATOM 2642 C CA . LEU A 1 337 ? 18.593 117.358 201.558 1.00 57.68 373 LEU A CA 1
ATOM 2643 C C . LEU A 1 337 ? 19.305 118.628 202.009 1.00 56.85 373 LEU A C 1
ATOM 2644 O O . LEU A 1 337 ? 20.017 118.628 203.025 1.00 56.23 373 LEU A O 1
ATOM 2649 N N . ALA A 1 338 ? 19.174 119.703 201.224 1.00 58.26 374 ALA A N 1
ATOM 2650 C CA . ALA A 1 338 ? 19.773 120.984 201.606 1.00 55.96 374 ALA A CA 1
ATOM 2651 C C . ALA A 1 338 ? 19.357 121.415 203.016 1.00 57.94 374 ALA A C 1
ATOM 2652 O O . ALA A 1 338 ? 20.201 121.799 203.847 1.00 59.54 374 ALA A O 1
ATOM 2654 N N . MET A 1 339 ? 18.055 121.319 203.316 1.00 56.47 375 MET A N 1
ATOM 2655 C CA . MET A 1 339 ? 17.560 121.699 204.636 1.00 57.56 375 MET A CA 1
ATOM 2656 C C . MET A 1 339 ? 18.119 120.791 205.721 1.00 58.22 375 MET A C 1
ATOM 2657 O O . MET A 1 339 ? 18.478 121.266 206.806 1.00 58.99 375 MET A O 1
ATOM 2662 N N . ALA A 1 340 ? 18.210 119.485 205.449 1.00 52.34 376 ALA A N 1
ATOM 2663 C CA . ALA A 1 340 ? 18.678 118.565 206.479 1.00 53.27 376 ALA A CA 1
ATOM 2664 C C . ALA A 1 340 ? 20.136 118.841 206.810 1.00 57.86 376 ALA A C 1
ATOM 2665 O O . ALA A 1 340 ? 20.521 118.882 207.991 1.00 56.92 376 ALA A O 1
ATOM 2667 N N . ILE A 1 341 ? 20.948 119.058 205.773 1.00 61.90 377 ILE A N 1
ATOM 2668 C CA . ILE A 1 341 ? 22.350 119.400 205.982 1.00 61.57 377 ILE A CA 1
ATOM 2669 C C . ILE A 1 341 ? 22.442 120.629 206.872 1.00 60.57 377 ILE A C 1
ATOM 2670 O O . ILE A 1 341 ? 23.132 120.620 207.900 1.00 61.84 377 ILE A O 1
ATOM 2675 N N . TYR A 1 342 ? 21.772 121.721 206.472 1.00 50.89 378 TYR A N 1
ATOM 2676 C CA . TYR A 1 342 ? 21.960 122.974 207.200 1.00 51.70 378 TYR A CA 1
ATOM 2677 C C . TYR A 1 342 ? 21.460 122.856 208.636 1.00 53.49 378 TYR A C 1
ATOM 2678 O O . TYR A 1 342 ? 22.077 123.396 209.562 1.00 51.50 378 TYR A O 1
ATOM 2687 N N . SER A 1 343 ? 20.345 122.145 208.843 1.00 56.05 379 SER A N 1
ATOM 2688 C CA . SER A 1 343 ? 19.775 122.033 210.182 1.00 59.58 379 SER A CA 1
ATOM 2689 C C . SER A 1 343 ? 20.703 121.243 211.094 1.00 61.77 379 SER A C 1
ATOM 2690 O O . SER A 1 343 ? 20.938 121.629 212.249 1.00 61.20 379 SER A O 1
ATOM 2693 N N . ASN A 1 344 ? 21.278 120.159 210.574 1.00 63.11 380 ASN A N 1
ATOM 2694 C CA . ASN A 1 344 ? 22.108 119.310 211.413 1.00 64.97 380 ASN A CA 1
ATOM 2695 C C . ASN A 1 344 ? 23.442 119.996 211.670 1.00 65.22 380 ASN A C 1
ATOM 2696 O O . ASN A 1 344 ? 24.019 119.870 212.756 1.00 65.43 380 ASN A O 1
ATOM 2701 N N . LEU A 1 345 ? 23.929 120.732 210.668 1.00 56.45 381 LEU A N 1
ATOM 2702 C CA . LEU A 1 345 ? 25.091 121.594 210.832 1.00 55.48 381 LEU A CA 1
ATOM 2703 C C . LEU A 1 345 ? 24.878 122.608 211.953 1.00 56.62 381 LEU A C 1
ATOM 2704 O O . LEU A 1 345 ? 25.759 122.809 212.798 1.00 56.89 381 LEU A O 1
ATOM 2709 N N . PHE A 1 346 ? 23.736 123.303 211.936 1.00 55.56 382 PHE A N 1
ATOM 2710 C CA . PHE A 1 346 ? 23.428 124.260 212.996 1.00 52.48 382 PHE A CA 1
ATOM 2711 C C . PHE A 1 346 ? 23.436 123.576 214.355 1.00 54.80 382 PHE A C 1
ATOM 2712 O O . PHE A 1 346 ? 23.983 124.110 215.335 1.00 56.09 382 PHE A O 1
ATOM 2720 N N . ASP A 1 347 ? 22.835 122.386 214.431 1.00 54.41 383 ASP A N 1
ATOM 2721 C CA . ASP A 1 347 ? 22.745 121.706 215.716 1.00 61.40 383 ASP A CA 1
ATOM 2722 C C . ASP A 1 347 ? 24.141 121.335 216.188 1.00 69.30 383 ASP A C 1
ATOM 2723 O O . ASP A 1 347 ? 24.452 121.422 217.384 1.00 70.35 383 ASP A O 1
ATOM 2728 N N . TRP A 1 348 ? 25.009 120.969 215.244 1.00 78.57 384 TRP A N 1
ATOM 2729 C CA . TRP A 1 348 ? 26.381 120.625 215.583 1.00 83.93 384 TRP A CA 1
ATOM 2730 C C . TRP A 1 348 ? 27.130 121.850 216.097 1.00 82.03 384 TRP A C 1
ATOM 2731 O O . TRP A 1 348 ? 27.904 121.753 217.055 1.00 82.70 384 TRP A O 1
ATOM 2742 N N . ILE A 1 349 ? 26.962 122.995 215.426 1.00 61.72 385 ILE A N 1
ATOM 2743 C CA . ILE A 1 349 ? 27.628 124.224 215.856 1.00 60.33 385 ILE A CA 1
ATOM 2744 C C . ILE A 1 349 ? 27.226 124.573 217.283 1.00 61.10 385 ILE A C 1
ATOM 2745 O O . ILE A 1 349 ? 28.065 124.959 218.108 1.00 59.04 385 ILE A O 1
ATOM 2750 N N . VAL A 1 350 ? 25.941 124.413 217.603 1.00 69.39 386 VAL A N 1
ATOM 2751 C CA . VAL A 1 350 ? 25.470 124.710 218.955 1.00 66.83 386 VAL A CA 1
ATOM 2752 C C . VAL A 1 350 ? 26.041 123.714 219.965 1.00 68.12 386 VAL A C 1
ATOM 2753 O O . VAL A 1 350 ? 26.436 124.096 221.075 1.00 70.14 386 VAL A O 1
ATOM 2757 N N . GLU A 1 351 ? 26.147 122.436 219.584 1.00 66.27 387 GLU A N 1
ATOM 2758 C CA . GLU A 1 351 ? 26.690 121.442 220.510 1.00 69.69 387 GLU A CA 1
ATOM 2759 C C . GLU A 1 351 ? 28.163 121.713 220.771 1.00 72.98 387 GLU A C 1
ATOM 2760 O O . GLU A 1 351 ? 28.650 121.580 221.901 1.00 72.19 387 GLU A O 1
ATOM 2766 N N . ARG A 1 352 ? 28.881 122.094 219.721 1.00 81.98 388 ARG A N 1
ATOM 2767 C CA . ARG A 1 352 ? 30.306 122.363 219.814 1.00 78.64 388 ARG A CA 1
ATOM 2768 C C . ARG A 1 352 ? 30.567 123.592 220.678 1.00 77.42 388 ARG A C 1
ATOM 2769 O O . ARG A 1 352 ? 31.479 123.589 221.517 1.00 82.19 388 ARG A O 1
ATOM 2777 N N . ILE A 1 353 ? 29.785 124.659 220.473 1.00 65.99 389 ILE A N 1
ATOM 2778 C CA . ILE A 1 353 ? 29.824 125.807 221.378 1.00 65.89 389 ILE A CA 1
ATOM 2779 C C . ILE A 1 353 ? 29.622 125.345 222.817 1.00 67.27 389 ILE A C 1
ATOM 2780 O O . ILE A 1 353 ? 30.372 125.729 223.723 1.00 70.53 389 ILE A O 1
ATOM 2785 N N . ASN A 1 354 ? 28.589 124.523 223.050 1.00 65.83 390 ASN A N 1
ATOM 2786 C CA . ASN A 1 354 ? 28.302 124.057 224.407 1.00 73.52 390 ASN A CA 1
ATOM 2787 C C . ASN A 1 354 ? 29.497 123.316 224.997 1.00 80.69 390 ASN A C 1
ATOM 2788 O O . ASN A 1 354 ? 29.768 123.418 226.199 1.00 72.23 390 ASN A O 1
ATOM 2793 N N . LYS A 1 355 ? 30.220 122.558 224.163 1.00 85.06 391 LYS A N 1
ATOM 2794 C CA . LYS A 1 355 ? 31.396 121.843 224.655 1.00 90.58 391 LYS A CA 1
ATOM 2795 C C . LYS A 1 355 ? 32.504 122.818 225.024 1.00 87.07 391 LYS A C 1
ATOM 2796 O O . LYS A 1 355 ? 33.168 122.661 226.056 1.00 83.56 391 LYS A O 1
ATOM 2802 N N . SER A 1 356 ? 32.724 123.820 224.172 1.00 77.45 392 SER A N 1
ATOM 2803 C CA . SER A 1 356 ? 33.786 124.787 224.407 1.00 72.47 392 SER A CA 1
ATOM 2804 C C . SER A 1 356 ? 33.520 125.629 225.647 1.00 73.91 392 SER A C 1
ATOM 2805 O O . SER A 1 356 ? 34.465 126.068 226.312 1.00 80.41 392 SER A O 1
ATOM 2808 N N . LEU A 1 357 ? 32.253 125.871 225.970 1.00 66.81 393 LEU A N 1
ATOM 2809 C CA . LEU A 1 357 ? 31.892 126.732 227.084 1.00 69.09 393 LEU A CA 1
ATOM 2810 C C . LEU A 1 357 ? 31.569 125.966 228.361 1.00 71.47 393 LEU A C 1
ATOM 2811 O O . LEU A 1 357 ? 31.052 126.567 229.308 1.00 71.77 393 LEU A O 1
ATOM 2816 N N . LYS A 1 358 ? 31.836 124.660 228.407 1.00 61.44 394 LYS A N 1
ATOM 2817 C CA . LYS A 1 358 ? 31.428 123.880 229.567 1.00 69.38 394 LYS A CA 1
ATOM 2818 C C . LYS A 1 358 ? 32.186 124.341 230.809 1.00 81.83 394 LYS A C 1
ATOM 2819 O O . LYS A 1 358 ? 33.362 124.713 230.739 1.00 79.81 394 LYS A O 1
ATOM 2825 N N . ALA A 1 359 ? 31.489 124.336 231.946 1.00 96.38 395 ALA A N 1
ATOM 2826 C CA . ALA A 1 359 ? 32.055 124.718 233.236 1.00 108.29 395 ALA A CA 1
ATOM 2827 C C . ALA A 1 359 ? 33.384 124.020 233.505 1.00 110.57 395 ALA A C 1
ATOM 2828 O O . ALA A 1 359 ? 33.446 122.790 233.587 1.00 151.52 395 ALA A O 1
ATOM 2830 N N . ARG A 1 360 ? 34.449 124.816 233.645 1.00 103.82 396 ARG A N 1
ATOM 2831 C CA . ARG A 1 360 ? 35.759 124.322 234.052 1.00 100.07 396 ARG A CA 1
ATOM 2832 C C . ARG A 1 360 ? 35.967 124.280 235.570 1.00 91.95 396 ARG A C 1
ATOM 2833 O O . ARG A 1 360 ? 36.978 123.726 236.018 1.00 89.10 396 ARG A O 1
ATOM 2841 N N . GLN A 1 361 ? 35.045 124.846 236.375 1.00 98.51 397 GLN A N 1
ATOM 2842 C CA . GLN A 1 361 ? 35.112 124.820 237.839 1.00 87.89 397 GLN A CA 1
ATOM 2843 C C . GLN A 1 361 ? 33.757 124.404 238.408 1.00 94.08 397 GLN A C 1
ATOM 2844 O O . GLN A 1 361 ? 32.808 124.211 237.638 1.00 104.76 397 GLN A O 1
ATOM 2850 N N . PRO A 1 362 ? 33.609 124.252 239.729 1.00 93.85 398 PRO A N 1
ATOM 2851 C CA . PRO A 1 362 ? 32.261 124.079 240.288 1.00 94.22 398 PRO A CA 1
ATOM 2852 C C . PRO A 1 362 ? 31.433 125.346 240.142 1.00 95.61 398 PRO A C 1
ATOM 2853 O O . PRO A 1 362 ? 31.948 126.465 240.193 1.00 94.51 398 PRO A O 1
ATOM 2857 N N . THR A 1 363 ? 30.127 125.160 239.971 1.00 81.69 399 THR A N 1
ATOM 2858 C CA . THR A 1 363 ? 29.225 126.259 239.668 1.00 84.35 399 THR A CA 1
ATOM 2859 C C . THR A 1 363 ? 28.204 126.402 240.784 1.00 82.85 399 THR A C 1
ATOM 2860 O O . THR A 1 363 ? 27.702 125.408 241.320 1.00 83.26 399 THR A O 1
ATOM 2864 N N . THR A 1 364 ? 27.894 127.650 241.106 1.00 90.42 400 THR A N 1
ATOM 2865 C CA . THR A 1 364 ? 27.091 128.023 242.258 1.00 90.86 400 THR A CA 1
ATOM 2866 C C . THR A 1 364 ? 25.741 128.584 241.857 1.00 107.56 400 THR A C 1
ATOM 2867 O O . THR A 1 364 ? 24.726 128.225 242.461 1.00 99.02 400 THR A O 1
ATOM 2871 N N . ASN A 1 365 ? 25.699 129.447 240.843 1.00 76.10 401 ASN A N 1
ATOM 2872 C CA . ASN A 1 365 ? 24.433 130.068 240.472 1.00 65.72 401 ASN A CA 1
ATOM 2873 C C . ASN A 1 365 ? 24.412 130.291 238.965 1.00 64.94 401 ASN A C 1
ATOM 2874 O O . ASN A 1 365 ? 25.446 130.229 238.301 1.00 63.84 401 ASN A O 1
ATOM 2879 N N . THR A 1 366 ? 23.216 130.508 238.415 1.00 77.09 402 THR A N 1
ATOM 2880 C CA . THR A 1 366 ? 23.076 130.755 236.985 1.00 74.53 402 THR A CA 1
ATOM 2881 C C . THR A 1 366 ? 22.244 132.004 236.713 1.00 72.65 402 THR A C 1
ATOM 2882 O O . THR A 1 366 ? 21.340 132.349 237.480 1.00 71.59 402 THR A O 1
ATOM 2886 N N . ILE A 1 367 ? 22.578 132.684 235.613 1.00 68.90 403 ILE A N 1
ATOM 2887 C CA . ILE A 1 367 ? 21.734 133.714 235.006 1.00 67.20 403 ILE A CA 1
ATOM 2888 C C . ILE A 1 367 ? 21.394 133.294 233.579 1.00 63.85 403 ILE A C 1
ATOM 2889 O O . ILE A 1 367 ? 22.292 133.082 232.760 1.00 66.73 403 ILE A O 1
ATOM 2894 N N . GLY A 1 368 ? 20.105 133.206 233.277 1.00 63.58 404 GLY A N 1
ATOM 2895 C CA . GLY A 1 368 ? 19.612 132.839 231.953 1.00 65.93 404 GLY A CA 1
ATOM 2896 C C . GLY A 1 368 ? 19.011 134.041 231.248 1.00 61.50 404 GLY A C 1
ATOM 2897 O O . GLY A 1 368 ? 18.361 134.869 231.879 1.00 61.74 404 GLY A O 1
ATOM 2898 N N . ILE A 1 369 ? 19.279 134.159 229.950 1.00 61.81 405 ILE A N 1
ATOM 2899 C CA . ILE A 1 369 ? 18.704 135.190 229.091 1.00 61.26 405 ILE A CA 1
ATOM 2900 C C . ILE A 1 369 ? 17.932 134.485 227.982 1.00 60.50 405 ILE A C 1
ATOM 2901 O O . ILE A 1 369 ? 18.507 133.674 227.239 1.00 60.59 405 ILE A O 1
ATOM 2906 N N . LEU A 1 370 ? 16.619 134.743 227.912 1.00 57.58 406 LEU A N 1
ATOM 2907 C CA . LEU A 1 370 ? 15.788 134.271 226.803 1.00 59.44 406 LEU A CA 1
ATOM 2908 C C . LEU A 1 370 ? 15.811 135.235 225.614 1.00 58.78 406 LEU A C 1
ATOM 2909 O O . LEU A 1 370 ? 15.496 136.420 225.770 1.00 59.96 406 LEU A O 1
ATOM 2914 N N . ASP A 1 371 ? 16.161 134.733 224.421 1.00 54.50 407 ASP A N 1
ATOM 2915 C CA . ASP A 1 371 ? 16.019 135.480 223.164 1.00 63.08 407 ASP A CA 1
ATOM 2916 C C . ASP A 1 371 ? 15.322 134.591 222.126 1.00 58.49 407 ASP A C 1
ATOM 2917 O O . ASP A 1 371 ? 15.975 133.865 221.366 1.00 56.20 407 ASP A O 1
ATOM 2922 N N . ILE A 1 372 ? 13.988 134.622 222.127 1.00 62.77 408 ILE A N 1
ATOM 2923 C CA . ILE A 1 372 ? 13.165 133.907 221.153 1.00 58.41 408 ILE A CA 1
ATOM 2924 C C . ILE A 1 372 ? 12.966 134.758 219.904 1.00 53.72 408 ILE A C 1
ATOM 2925 O O . ILE A 1 372 ? 13.255 135.959 219.902 1.00 55.75 408 ILE A O 1
ATOM 2930 N N . TYR A 1 373 ? 12.455 134.145 218.839 1.00 60.73 409 TYR A N 1
ATOM 2931 C CA . TYR A 1 373 ? 12.023 134.890 217.664 1.00 62.79 409 TYR A CA 1
ATOM 2932 C C . TYR A 1 373 ? 10.655 135.506 217.954 1.00 63.18 409 TYR A C 1
ATOM 2933 O O . TYR A 1 373 ? 9.758 134.834 218.471 1.00 62.22 409 TYR A O 1
ATOM 2942 N N . GLY A 1 374 ? 10.509 136.793 217.625 1.00 54.81 410 GLY A N 1
ATOM 2943 C CA . GLY A 1 374 ? 9.303 137.535 217.950 1.00 53.86 410 GLY A CA 1
ATOM 2944 C C . GLY A 1 374 ? 8.096 137.202 217.089 1.00 54.30 410 GLY A C 1
ATOM 2945 O O . GLY A 1 374 ? 8.194 136.608 216.016 1.00 53.21 410 GLY A O 1
ATOM 2946 N N . PHE A 1 375 ? 6.925 137.586 217.609 1.00 55.54 411 PHE A N 1
ATOM 2947 C CA . PHE A 1 375 ? 5.658 137.418 216.902 1.00 57.16 411 PHE A CA 1
ATOM 2948 C C . PHE A 1 375 ? 5.735 138.096 215.538 1.00 56.02 411 PHE A C 1
ATOM 2949 O O . PHE A 1 375 ? 6.182 139.242 215.432 1.00 54.60 411 PHE A O 1
ATOM 2957 N N . GLU A 1 376 ? 5.277 137.404 214.492 1.00 54.35 412 GLU A N 1
ATOM 2958 C CA . GLU A 1 376 ? 5.383 137.956 213.145 1.00 55.55 412 GLU A CA 1
ATOM 2959 C C . GLU A 1 376 ? 4.249 137.464 212.254 1.00 58.51 412 GLU A C 1
ATOM 2960 O O . GLU A 1 376 ? 3.625 136.430 212.512 1.00 57.45 412 GLU A O 1
ATOM 2966 N N . ILE A 1 377 ? 4.005 138.227 211.184 1.00 58.48 413 ILE A N 1
ATOM 2967 C CA . ILE A 1 377 ? 2.901 138.007 210.249 1.00 58.64 413 ILE A CA 1
ATOM 2968 C C . ILE A 1 377 ? 3.371 138.365 208.847 1.00 62.71 413 ILE A C 1
ATOM 2969 O O . ILE A 1 377 ? 3.950 139.436 208.639 1.00 62.70 413 ILE A O 1
ATOM 2974 N N . PHE A 1 378 ? 3.126 137.481 207.886 1.00 64.53 414 PHE A N 1
ATOM 2975 C CA . PHE A 1 378 ? 3.477 137.748 206.502 1.00 59.63 414 PHE A CA 1
ATOM 2976 C C . PHE A 1 378 ? 2.229 137.595 205.635 1.00 61.44 414 PHE A C 1
ATOM 2977 O O . PHE A 1 378 ? 1.178 137.152 206.107 1.00 62.31 414 PHE A O 1
ATOM 2985 N N . GLU A 1 379 ? 2.338 137.974 204.352 1.00 65.46 415 GLU A N 1
ATOM 2986 C CA . GLU A 1 379 ? 1.239 137.718 203.421 1.00 66.76 415 GLU A CA 1
ATOM 2987 C C . GLU A 1 379 ? 0.896 136.239 203.330 1.00 63.00 415 GLU A C 1
ATOM 2988 O O . GLU A 1 379 ? -0.276 135.889 203.150 1.00 70.18 415 GLU A O 1
ATOM 2994 N N . LYS A 1 380 ? 1.884 135.358 203.449 1.00 56.13 416 LYS A N 1
ATOM 2995 C CA . LYS A 1 380 ? 1.622 133.934 203.577 1.00 53.88 416 LYS A CA 1
ATOM 2996 C C . LYS A 1 380 ? 2.247 133.455 204.877 1.00 55.52 416 LYS A C 1
ATOM 2997 O O . LYS A 1 380 ? 3.399 133.786 205.175 1.00 58.52 416 LYS A O 1
ATOM 3003 N N . ASN A 1 381 ? 1.487 132.675 205.641 1.00 60.23 417 ASN A N 1
ATOM 3004 C CA . ASN A 1 381 ? 1.937 132.131 206.912 1.00 55.99 417 ASN A CA 1
ATOM 3005 C C . ASN A 1 381 ? 1.756 130.625 206.863 1.00 58.26 417 ASN A C 1
ATOM 3006 O O . ASN A 1 381 ? 0.653 130.137 206.598 1.00 63.06 417 ASN A O 1
ATOM 3011 N N . SER A 1 382 ? 2.839 129.897 207.119 1.00 55.22 418 SER A N 1
ATOM 3012 C CA . SER A 1 382 ? 2.794 128.446 207.211 1.00 58.43 418 SER A CA 1
ATOM 3013 C C . SER A 1 382 ? 3.293 127.971 208.571 1.00 53.16 418 SER A C 1
ATOM 3014 O O . SER A 1 382 ? 3.317 128.747 209.531 1.00 52.47 418 SER A O 1
ATOM 3017 N N . PHE A 1 383 ? 3.638 126.683 208.663 1.00 55.00 419 PHE A N 1
ATOM 3018 C CA . PHE A 1 383 ? 4.120 126.101 209.915 1.00 54.67 419 PHE A CA 1
ATOM 3019 C C . PHE A 1 383 ? 5.166 126.967 210.610 1.00 55.96 419 PHE A C 1
ATOM 3020 O O . PHE A 1 383 ? 5.138 127.107 211.835 1.00 56.95 419 PHE A O 1
ATOM 3028 N N . GLU A 1 384 ? 6.164 127.454 209.865 1.00 50.72 420 GLU A N 1
ATOM 3029 C CA . GLU A 1 384 ? 7.225 128.271 210.459 1.00 51.07 420 GLU A CA 1
ATOM 3030 C C . GLU A 1 384 ? 6.642 129.335 211.381 1.00 51.99 420 GLU A C 1
ATOM 3031 O O . GLU A 1 384 ? 7.007 129.443 212.565 1.00 52.10 420 GLU A O 1
ATOM 3037 N N . GLN A 1 385 ? 5.714 130.121 210.838 1.00 56.71 421 GLN A N 1
ATOM 3038 C CA . GLN A 1 385 ? 5.092 131.199 211.585 1.00 55.89 421 GLN A CA 1
ATOM 3039 C C . GLN A 1 385 ? 4.225 130.654 212.708 1.00 58.32 421 GLN A C 1
ATOM 3040 O O . GLN A 1 385 ? 4.120 131.284 213.764 1.00 57.13 421 GLN A O 1
ATOM 3046 N N . LEU A 1 386 ? 3.603 129.489 212.504 1.00 55.62 422 LEU A N 1
ATOM 3047 C CA . LEU A 1 386 ? 2.785 128.912 213.563 1.00 56.89 422 LEU A CA 1
ATOM 3048 C C . LEU A 1 386 ? 3.651 128.547 214.761 1.00 63.56 422 LEU A C 1
ATOM 3049 O O . LEU A 1 386 ? 3.283 128.822 215.906 1.00 57.03 422 LEU A O 1
ATOM 3054 N N . CYS A 1 387 ? 4.821 127.961 214.503 1.00 51.42 423 CYS A N 1
ATOM 3055 C CA . CYS A 1 387 ? 5.737 127.582 215.571 1.00 53.94 423 CYS A CA 1
ATOM 3056 C C . CYS A 1 387 ? 6.236 128.821 216.306 1.00 51.35 423 CYS A C 1
ATOM 3057 O O . CYS A 1 387 ? 6.215 128.883 217.546 1.00 47.54 423 CYS A O 1
ATOM 3060 N N . ILE A 1 388 ? 6.679 129.827 215.544 1.00 51.71 424 ILE A N 1
ATOM 3061 C CA . ILE A 1 388 ? 7.199 131.055 216.147 1.00 48.50 424 ILE A CA 1
ATOM 3062 C C . ILE A 1 388 ? 6.122 131.734 216.993 1.00 50.42 424 ILE A C 1
ATOM 3063 O O . ILE A 1 388 ? 6.360 132.129 218.146 1.00 49.23 424 ILE A O 1
ATOM 3068 N N . ASN A 1 389 ? 4.918 131.880 216.433 1.00 56.79 425 ASN A N 1
ATOM 3069 C CA . ASN A 1 389 ? 3.859 132.590 217.134 1.00 54.49 425 ASN A CA 1
ATOM 3070 C C . ASN A 1 389 ? 3.364 131.774 218.321 1.00 56.53 425 ASN A C 1
ATOM 3071 O O . ASN A 1 389 ? 2.924 132.343 219.323 1.00 53.31 425 ASN A O 1
ATOM 3076 N N . TYR A 1 390 ? 3.450 130.445 218.235 1.00 52.02 426 TYR A N 1
ATOM 3077 C CA . TYR A 1 390 ? 3.127 129.594 219.373 1.00 53.13 426 TYR A CA 1
ATOM 3078 C C . TYR A 1 390 ? 4.084 129.865 220.523 1.00 55.48 426 TYR A C 1
ATOM 3079 O O . TYR A 1 390 ? 3.671 129.954 221.684 1.00 55.12 426 TYR A O 1
ATOM 3088 N N . VAL A 1 391 ? 5.382 129.950 220.215 1.00 57.00 427 VAL A N 1
ATOM 3089 C CA . VAL A 1 391 ? 6.372 130.253 221.249 1.00 50.86 427 VAL A CA 1
ATOM 3090 C C . VAL A 1 391 ? 6.111 131.628 221.853 1.00 52.68 427 VAL A C 1
ATOM 3091 O O . VAL A 1 391 ? 6.219 131.817 223.072 1.00 54.72 427 VAL A O 1
ATOM 3095 N N . ASN A 1 392 ? 5.728 132.602 221.021 1.00 65.25 428 ASN A N 1
ATOM 3096 C CA . ASN A 1 392 ? 5.401 133.920 221.568 1.00 69.84 428 ASN A CA 1
ATOM 3097 C C . ASN A 1 392 ? 4.164 133.855 222.453 1.00 68.09 428 ASN A C 1
ATOM 3098 O O . ASN A 1 392 ? 4.071 134.580 223.448 1.00 66.45 428 ASN A O 1
ATOM 3103 N N . GLU A 1 393 ? 3.217 132.988 222.106 1.00 62.48 429 GLU A N 1
ATOM 3104 C CA . GLU A 1 393 ? 1.994 132.852 222.884 1.00 63.64 429 GLU A CA 1
ATOM 3105 C C . GLU A 1 393 ? 2.308 132.242 224.244 1.00 64.56 429 GLU A C 1
ATOM 3106 O O . GLU A 1 393 ? 1.811 132.703 225.281 1.00 63.41 429 GLU A O 1
ATOM 3112 N N . LYS A 1 394 ? 3.156 131.210 224.248 1.00 59.03 430 LYS A N 1
ATOM 3113 C CA . LYS A 1 394 ? 3.628 130.615 225.495 1.00 58.19 430 LYS A CA 1
ATOM 3114 C C . LYS A 1 394 ? 4.361 131.645 226.349 1.00 60.54 430 LYS A C 1
ATOM 3115 O O . LYS A 1 394 ? 4.201 131.675 227.577 1.00 61.85 430 LYS A O 1
ATOM 3121 N N . LEU A 1 395 ? 5.179 132.495 225.717 1.00 57.77 431 LEU A N 1
ATOM 3122 C CA . LEU A 1 395 ? 5.935 133.481 226.482 1.00 55.89 431 LEU A CA 1
ATOM 3123 C C . LEU A 1 395 ? 4.994 134.516 227.081 1.00 57.53 431 LEU A C 1
ATOM 3124 O O . LEU A 1 395 ? 5.170 134.939 228.230 1.00 60.11 431 LEU A O 1
ATOM 3129 N N . GLN A 1 396 ? 4.007 134.954 226.294 1.00 56.57 432 GLN A N 1
ATOM 3130 C CA . GLN A 1 396 ? 2.962 135.826 226.807 1.00 57.97 432 GLN A CA 1
ATOM 3131 C C . GLN A 1 396 ? 2.333 135.188 228.027 1.00 59.47 432 GLN A C 1
ATOM 3132 O O . GLN A 1 396 ? 2.022 135.870 229.007 1.00 59.40 432 GLN A O 1
ATOM 3138 N N . GLN A 1 397 ? 2.080 133.880 227.952 1.00 64.90 433 GLN A N 1
ATOM 3139 C CA . GLN A 1 397 ? 1.385 133.203 229.036 1.00 66.99 433 GLN A CA 1
ATOM 3140 C C . GLN A 1 397 ? 2.246 133.205 230.291 1.00 67.54 433 GLN A C 1
ATOM 3141 O O . GLN A 1 397 ? 1.738 133.392 231.400 1.00 67.94 433 GLN A O 1
ATOM 3147 N N . ILE A 1 398 ? 3.555 132.994 230.124 1.00 53.75 434 ILE A N 1
ATOM 3148 C CA . ILE A 1 398 ? 4.493 133.102 231.242 1.00 52.24 434 ILE A CA 1
ATOM 3149 C C . ILE A 1 398 ? 4.416 134.496 231.853 1.00 56.58 434 ILE A C 1
ATOM 3150 O O . ILE A 1 398 ? 4.353 134.658 233.079 1.00 57.62 434 ILE A O 1
ATOM 3155 N N . PHE A 1 399 ? 4.490 135.522 231.000 1.00 63.52 435 PHE A N 1
ATOM 3156 C CA . PHE A 1 399 ? 4.417 136.901 231.473 1.00 60.53 435 PHE A CA 1
ATOM 3157 C C . PHE A 1 399 ? 3.143 137.127 232.271 1.00 61.88 435 PHE A C 1
ATOM 3158 O O . PHE A 1 399 ? 3.177 137.703 233.354 1.00 64.52 435 PHE A O 1
ATOM 3166 N N . ILE A 1 400 ? 1.998 136.745 231.709 1.00 64.78 436 ILE A N 1
ATOM 3167 C CA . ILE A 1 400 ? 0.723 136.901 232.408 1.00 71.56 436 ILE A CA 1
ATOM 3168 C C . ILE A 1 400 ? 0.791 136.211 233.763 1.00 66.54 436 ILE A C 1
ATOM 3169 O O . ILE A 1 400 ? 0.436 136.788 234.798 1.00 68.98 436 ILE A O 1
ATOM 3174 N N . GLN A 1 401 ? 1.228 134.951 233.763 1.00 66.68 437 GLN A N 1
ATOM 3175 C CA . GLN A 1 401 ? 1.310 134.158 234.982 1.00 71.10 437 GLN A CA 1
ATOM 3176 C C . GLN A 1 401 ? 2.101 134.890 236.059 1.00 71.70 437 GLN A C 1
ATOM 3177 O O . GLN A 1 401 ? 1.648 135.021 237.200 1.00 75.51 437 GLN A O 1
ATOM 3183 N N . LEU A 1 402 ? 3.288 135.384 235.704 1.00 74.27 438 LEU A N 1
ATOM 3184 C CA . LEU A 1 402 ? 4.172 136.010 236.684 1.00 72.54 438 LEU A CA 1
ATOM 3185 C C . LEU A 1 402 ? 3.737 137.439 237.022 1.00 74.36 438 LEU A C 1
ATOM 3186 O O . LEU A 1 402 ? 3.534 137.772 238.194 1.00 79.56 438 LEU A O 1
ATOM 3191 N N . THR A 1 403 ? 3.594 138.297 236.008 1.00 82.42 439 THR A N 1
ATOM 3192 C CA . THR A 1 403 ? 3.354 139.726 236.215 1.00 85.01 439 THR A CA 1
ATOM 3193 C C . THR A 1 403 ? 1.960 140.024 236.762 1.00 95.93 439 THR A C 1
ATOM 3194 O O . THR A 1 403 ? 1.790 141.011 237.485 1.00 105.73 439 THR A O 1
ATOM 3198 N N . LEU A 1 404 ? 0.949 139.225 236.423 1.00 82.04 440 LEU A N 1
ATOM 3199 C CA . LEU A 1 404 ? -0.416 139.576 236.803 1.00 82.30 440 LEU A CA 1
ATOM 3200 C C . LEU A 1 404 ? -1.088 138.536 237.690 1.00 86.13 440 LEU A C 1
ATOM 3201 O O . LEU A 1 404 ? -1.608 138.887 238.755 1.00 102.69 440 LEU A O 1
ATOM 3206 N N . LYS A 1 405 ? -1.111 137.266 237.281 1.00 79.06 441 LYS A N 1
ATOM 3207 C CA . LYS A 1 405 ? -1.897 136.255 237.990 1.00 78.14 441 LYS A CA 1
ATOM 3208 C C . LYS A 1 405 ? -1.287 135.907 239.353 1.00 80.25 441 LYS A C 1
ATOM 3209 O O . LYS A 1 405 ? -1.939 136.052 240.401 1.00 77.78 441 LYS A O 1
ATOM 3215 N N . ALA A 1 406 ? -0.040 135.419 239.351 1.00 76.33 442 ALA A N 1
ATOM 3216 C CA . ALA A 1 406 ? 0.574 134.868 240.562 1.00 74.56 442 ALA A CA 1
ATOM 3217 C C . ALA A 1 406 ? 0.601 135.874 241.712 1.00 77.55 442 ALA A C 1
ATOM 3218 O O . ALA A 1 406 ? 0.349 135.510 242.868 1.00 77.06 442 ALA A O 1
ATOM 3220 N N . GLU A 1 407 ? 0.897 137.143 241.417 1.00 83.31 443 GLU A N 1
ATOM 3221 C CA . GLU A 1 407 ? 0.978 138.154 242.471 1.00 80.76 443 GLU A CA 1
ATOM 3222 C C . GLU A 1 407 ? -0.366 138.332 243.171 1.00 82.94 443 GLU A C 1
ATOM 3223 O O . GLU A 1 407 ? -0.433 138.403 244.406 1.00 86.98 443 GLU A O 1
ATOM 3229 N N . GLN A 1 408 ? -1.451 138.393 242.398 1.00 77.50 444 GLN A N 1
ATOM 3230 C CA . GLN A 1 408 ? -2.764 138.626 242.990 1.00 75.97 444 GLN A CA 1
ATOM 3231 C C . GLN A 1 408 ? -3.212 137.405 243.780 1.00 77.26 444 GLN A C 1
ATOM 3232 O O . GLN A 1 408 ? -3.805 137.528 244.865 1.00 81.56 444 GLN A O 1
ATOM 3238 N N . GLU A 1 409 ? -2.931 136.215 243.250 1.00 82.39 445 GLU A N 1
ATOM 3239 C CA . GLU A 1 409 ? -3.263 135.000 243.984 1.00 80.12 445 GLU A CA 1
ATOM 3240 C C . GLU A 1 409 ? -2.517 134.966 245.312 1.00 78.20 445 GLU A C 1
ATOM 3241 O O . GLU A 1 409 ? -3.064 134.534 246.337 1.00 80.93 445 GLU A O 1
ATOM 3247 N N . GLU A 1 410 ? -1.271 135.449 245.317 1.00 78.28 446 GLU A N 1
ATOM 3248 C CA . GLU A 1 410 ? -0.509 135.503 246.558 1.00 84.11 446 GLU A CA 1
ATOM 3249 C C . GLU A 1 410 ? -1.114 136.506 247.534 1.00 83.90 446 GLU A C 1
ATOM 3250 O O . GLU A 1 410 ? -1.137 136.257 248.746 1.00 83.88 446 GLU A O 1
ATOM 3256 N N . TYR A 1 411 ? -1.598 137.650 247.035 1.00 81.90 447 TYR A N 1
ATOM 3257 C CA . TYR A 1 411 ? -2.285 138.586 247.927 1.00 87.70 447 TYR A CA 1
ATOM 3258 C C . TYR A 1 411 ? -3.462 137.905 248.604 1.00 86.92 447 TYR A C 1
ATOM 3259 O O . TYR A 1 411 ? -3.668 138.044 249.818 1.00 86.85 447 TYR A O 1
ATOM 3268 N N . ALA A 1 412 ? -4.258 137.173 247.822 1.00 76.94 448 ALA A N 1
ATOM 3269 C CA . ALA A 1 412 ? -5.435 136.522 248.390 1.00 80.86 448 ALA A CA 1
ATOM 3270 C C . ALA A 1 412 ? -5.046 135.460 249.417 1.00 90.73 448 ALA A C 1
ATOM 3271 O O . ALA A 1 412 ? -5.702 135.330 250.458 1.00 94.20 448 ALA A O 1
ATOM 3273 N N . ARG A 1 413 ? -3.978 134.694 249.153 1.00 93.14 449 ARG A N 1
ATOM 3274 C CA . ARG A 1 413 ? -3.575 133.677 250.126 1.00 93.60 449 ARG A CA 1
ATOM 3275 C C . ARG A 1 413 ? -3.007 134.294 251.400 1.00 99.30 449 ARG A C 1
ATOM 3276 O O . ARG A 1 413 ? -3.147 133.711 252.480 1.00 99.52 449 ARG A O 1
ATOM 3284 N N . GLU A 1 414 ? -2.359 135.453 251.304 1.00 100.61 450 GLU A N 1
ATOM 3285 C CA . GLU A 1 414 ? -1.642 136.023 252.437 1.00 113.12 450 GLU A CA 1
ATOM 3286 C C . GLU A 1 414 ? -2.504 136.991 253.238 1.00 100.97 450 GLU A C 1
ATOM 3287 O O . GLU A 1 414 ? -1.973 137.732 254.073 1.00 95.30 450 GLU A O 1
ATOM 3293 N N . GLN A 1 415 ? -3.819 136.962 253.020 1.00 101.99 451 GLN A N 1
ATOM 3294 C CA . GLN A 1 415 ? -4.790 137.889 253.608 1.00 105.65 451 GLN A CA 1
ATOM 3295 C C . GLN A 1 415 ? -4.276 139.327 253.647 1.00 93.59 451 GLN A C 1
ATOM 3296 O O . GLN A 1 415 ? -4.288 139.997 254.681 1.00 96.54 451 GLN A O 1
ATOM 3302 N N . ILE A 1 416 ? -3.818 139.798 252.493 1.00 104.50 452 ILE A N 1
ATOM 3303 C CA . ILE A 1 416 ? -3.582 141.215 252.240 1.00 96.28 452 ILE A CA 1
ATOM 3304 C C . ILE A 1 416 ? -4.804 141.799 251.548 1.00 95.73 452 ILE A C 1
ATOM 3305 O O . ILE A 1 416 ? -5.395 141.155 250.673 1.00 100.72 452 ILE A O 1
ATOM 3310 N N . GLN A 1 417 ? -5.199 143.014 251.930 1.00 95.13 453 GLN A N 1
ATOM 3311 C CA . GLN A 1 417 ? -6.404 143.603 251.358 1.00 110.48 453 GLN A CA 1
ATOM 3312 C C . GLN A 1 417 ? -6.137 143.951 249.896 1.00 98.01 453 GLN A C 1
ATOM 3313 O O . GLN A 1 417 ? -5.214 144.714 249.589 1.00 90.42 453 GLN A O 1
ATOM 3319 N N . TRP A 1 418 ? -6.939 143.378 248.995 1.00 94.77 454 TRP A N 1
ATOM 3320 C CA . TRP A 1 418 ? -6.707 143.481 247.557 1.00 88.79 454 TRP A CA 1
ATOM 3321 C C . TRP A 1 418 ? -8.020 143.387 246.792 1.00 87.30 454 TRP A C 1
ATOM 3322 O O . TRP A 1 418 ? -8.817 142.479 247.044 1.00 97.32 454 TRP A O 1
ATOM 3333 N N . THR A 1 419 ? -8.237 144.316 245.852 1.00 85.94 455 THR A N 1
ATOM 3334 C CA . THR A 1 419 ? -9.294 144.188 244.854 1.00 90.92 455 THR A CA 1
ATOM 3335 C C . THR A 1 419 ? -8.714 143.721 243.524 1.00 88.54 455 THR A C 1
ATOM 3336 O O . THR A 1 419 ? -7.990 144.492 242.875 1.00 92.47 455 THR A O 1
ATOM 3340 N N . PRO A 1 420 ? -8.993 142.493 243.080 1.00 77.65 456 PRO A N 1
ATOM 3341 C CA . PRO A 1 420 ? -8.291 141.939 241.909 1.00 81.44 456 PRO A CA 1
ATOM 3342 C C . PRO A 1 420 ? -8.449 142.789 240.651 1.00 74.38 456 PRO A C 1
ATOM 3343 O O . PRO A 1 420 ? -9.544 143.248 240.321 1.00 77.21 456 PRO A O 1
ATOM 3347 N N . ILE A 1 421 ? -7.330 142.999 239.955 1.00 81.61 457 ILE A N 1
ATOM 3348 C CA . ILE A 1 421 ? -7.314 143.649 238.644 1.00 80.56 457 ILE A CA 1
ATOM 3349 C C . ILE A 1 421 ? -7.601 142.604 237.569 1.00 78.93 457 ILE A C 1
ATOM 3350 O O . ILE A 1 421 ? -6.963 141.544 237.536 1.00 77.61 457 ILE A O 1
ATOM 3355 N N . LYS A 1 422 ? -8.555 142.896 236.684 1.00 74.95 458 LYS A N 1
ATOM 3356 C CA . LYS A 1 422 ? -8.912 141.966 235.617 1.00 77.53 458 LYS A CA 1
ATOM 3357 C C . LYS A 1 422 ? -7.928 142.049 234.448 1.00 81.98 458 LYS A C 1
ATOM 3358 O O . LYS A 1 422 ? -7.384 143.114 234.136 1.00 80.99 458 LYS A O 1
ATOM 3364 N N . TYR A 1 423 ? -7.703 140.901 233.804 1.00 84.72 459 TYR A N 1
ATOM 3365 C CA . TYR A 1 423 ? -6.816 140.783 232.652 1.00 80.08 459 TYR A CA 1
ATOM 3366 C C . TYR A 1 423 ? -7.279 139.641 231.751 1.00 76.80 459 TYR A C 1
ATOM 3367 O O . TYR A 1 423 ? -8.022 138.754 232.180 1.00 76.92 459 TYR A O 1
ATOM 3376 N N . PHE A 1 424 ? -6.825 139.663 230.494 1.00 75.03 460 PHE A N 1
ATOM 3377 C CA . PHE A 1 424 ? -7.136 138.605 229.534 1.00 73.07 460 PHE A CA 1
ATOM 3378 C C . PHE A 1 424 ? -6.085 137.505 229.627 1.00 72.57 460 PHE A C 1
ATOM 3379 O O . PHE A 1 424 ? -4.912 137.738 229.326 1.00 81.10 460 PHE A O 1
ATOM 3387 N N . ASP A 1 425 ? -6.508 136.309 230.030 1.00 68.99 461 ASP A N 1
ATOM 3388 C CA . ASP A 1 425 ? -5.611 135.168 230.182 1.00 71.47 461 ASP A CA 1
ATOM 3389 C C . ASP A 1 425 ? -5.639 134.352 228.893 1.00 72.27 461 ASP A C 1
ATOM 3390 O O . ASP A 1 425 ? -6.692 133.835 228.503 1.00 74.28 461 ASP A O 1
ATOM 3395 N N . ASN A 1 426 ? -4.486 134.238 228.234 1.00 66.01 462 ASN A N 1
ATOM 3396 C CA . ASN A 1 426 ? -4.400 133.653 226.903 1.00 63.06 462 ASN A CA 1
ATOM 3397 C C . ASN A 1 426 ? -4.086 132.158 226.924 1.00 63.79 462 ASN A C 1
ATOM 3398 O O . ASN A 1 426 ? -3.700 131.603 225.885 1.00 63.06 462 ASN A O 1
ATOM 3403 N N . LYS A 1 427 ? -4.288 131.484 228.064 1.00 71.96 463 LYS A N 1
ATOM 3404 C CA . LYS A 1 427 ? -3.990 130.056 228.122 1.00 70.56 463 LYS A CA 1
ATOM 3405 C C . LYS A 1 427 ? -4.832 129.285 227.119 1.00 73.38 463 LYS A C 1
ATOM 3406 O O . LYS A 1 427 ? -4.345 128.322 226.513 1.00 75.44 463 LYS A O 1
ATOM 3412 N N . VAL A 1 428 ? -6.062 129.742 226.866 1.00 55.35 464 VAL A N 1
ATOM 3413 C CA . VAL A 1 428 ? -6.919 129.035 225.920 1.00 59.19 464 VAL A CA 1
ATOM 3414 C C . VAL A 1 428 ? -6.271 129.013 224.544 1.00 68.90 464 VAL A C 1
ATOM 3415 O O . VAL A 1 428 ? -6.234 127.963 223.886 1.00 56.57 464 VAL A O 1
ATOM 3419 N N . VAL A 1 429 ? -5.583 130.098 224.172 1.00 62.96 465 VAL A N 1
ATOM 3420 C CA . VAL A 1 429 ? -4.959 130.104 222.856 1.00 59.84 465 VAL A CA 1
ATOM 3421 C C . VAL A 1 429 ? -3.822 129.103 222.837 1.00 59.56 465 VAL A C 1
ATOM 3422 O O . VAL A 1 429 ? -3.720 128.282 221.913 1.00 58.74 465 VAL A O 1
ATOM 3426 N N . CYS A 1 430 ? -3.063 129.034 223.933 1.00 65.23 466 CYS A N 1
ATOM 3427 C CA . CYS A 1 430 ? -1.989 128.057 223.994 1.00 63.73 466 CYS A CA 1
ATOM 3428 C C . CYS A 1 430 ? -2.586 126.670 223.901 1.00 67.71 466 CYS A C 1
ATOM 3429 O O . CYS A 1 430 ? -2.126 125.834 223.110 1.00 68.62 466 CYS A O 1
ATOM 3432 N N . ASP A 1 431 ? -3.688 126.453 224.621 1.00 61.97 467 ASP A N 1
ATOM 3433 C CA . ASP A 1 431 ? -4.358 125.166 224.569 1.00 61.40 467 ASP A CA 1
ATOM 3434 C C . ASP A 1 431 ? -4.718 124.829 223.135 1.00 60.24 467 ASP A C 1
ATOM 3435 O O . ASP A 1 431 ? -4.305 123.786 222.609 1.00 62.63 467 ASP A O 1
ATOM 3440 N N . LEU A 1 432 ? -5.371 125.777 222.449 1.00 63.94 468 LEU A N 1
ATOM 3441 C CA . LEU A 1 432 ? -5.813 125.546 221.078 1.00 60.52 468 LEU A CA 1
ATOM 3442 C C . LEU A 1 432 ? -4.687 124.985 220.221 1.00 64.37 468 LEU A C 1
ATOM 3443 O O . LEU A 1 432 ? -4.923 124.125 219.362 1.00 67.38 468 LEU A O 1
ATOM 3448 N N . ILE A 1 433 ? -3.454 125.426 220.460 1.00 55.92 469 ILE A N 1
ATOM 3449 C CA . ILE A 1 433 ? -2.341 124.930 219.660 1.00 57.07 469 ILE A CA 1
ATOM 3450 C C . ILE A 1 433 ? -1.747 123.648 220.241 1.00 61.16 469 ILE A C 1
ATOM 3451 O O . ILE A 1 433 ? -1.523 122.675 219.514 1.00 62.90 469 ILE A O 1
ATOM 3456 N N . GLU A 1 434 ? -1.480 123.601 221.547 1.00 58.98 470 GLU A N 1
ATOM 3457 C CA . GLU A 1 434 ? -0.619 122.559 222.101 1.00 57.62 470 GLU A CA 1
ATOM 3458 C C . GLU A 1 434 ? -1.381 121.407 222.755 1.00 68.16 470 GLU A C 1
ATOM 3459 O O . GLU A 1 434 ? -0.792 120.656 223.539 1.00 84.52 470 GLU A O 1
ATOM 3465 N N . GLN A 1 435 ? -2.642 121.201 222.388 1.00 82.07 471 GLN A N 1
ATOM 3466 C CA . GLN A 1 435 ? -3.513 120.245 223.059 1.00 78.10 471 GLN A CA 1
ATOM 3467 C C . GLN A 1 435 ? -3.427 118.877 222.395 1.00 75.47 471 GLN A C 1
ATOM 3468 O O . GLN A 1 435 ? -3.376 118.781 221.167 1.00 80.32 471 GLN A O 1
ATOM 3474 N N . ILE A 1 436 ? -3.409 117.815 223.206 1.00 68.92 472 ILE A N 1
ATOM 3475 C CA . ILE A 1 436 ? -3.373 116.473 222.627 1.00 72.20 472 ILE A CA 1
ATOM 3476 C C . ILE A 1 436 ? -4.722 115.761 222.720 1.00 91.58 472 ILE A C 1
ATOM 3477 O O . ILE A 1 436 ? -5.338 115.478 221.687 1.00 90.02 472 ILE A O 1
ATOM 3482 N N . ARG A 1 437 ? -5.206 115.474 223.937 1.00 105.64 473 ARG A N 1
ATOM 3483 C CA . ARG A 1 437 ? -6.442 114.696 224.061 1.00 122.63 473 ARG A CA 1
ATOM 3484 C C . ARG A 1 437 ? -7.627 115.377 223.397 1.00 114.64 473 ARG A C 1
ATOM 3485 O O . ARG A 1 437 ? -8.332 114.712 222.615 1.00 195.90 473 ARG A O 1
ATOM 3493 N N . PRO A 1 438 ? -7.935 116.652 223.658 1.00 96.64 474 PRO A N 1
ATOM 3494 C CA . PRO A 1 438 ? -8.856 117.336 222.754 1.00 93.42 474 PRO A CA 1
ATOM 3495 C C . PRO A 1 438 ? -7.931 117.798 221.649 1.00 102.26 474 PRO A C 1
ATOM 3496 O O . PRO A 1 438 ? -7.156 118.733 221.866 1.00 153.00 474 PRO A O 1
ATOM 3500 N N . VAL A 1 439 ? -7.958 117.124 220.496 1.00 97.68 475 VAL A N 1
ATOM 3501 C CA . VAL A 1 439 ? -6.995 117.401 219.431 1.00 87.57 475 VAL A CA 1
ATOM 3502 C C . VAL A 1 439 ? -6.864 118.897 219.174 1.00 80.75 475 VAL A C 1
ATOM 3503 O O . VAL A 1 439 ? -7.857 119.608 218.980 1.00 81.62 475 VAL A O 1
ATOM 3507 N N . GLY A 1 440 ? -5.620 119.381 21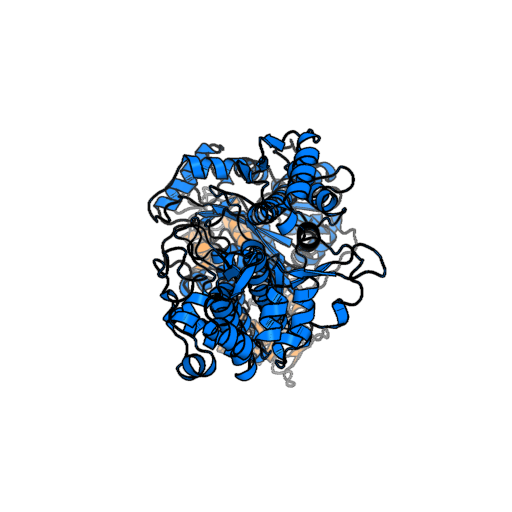9.235 1.00 65.03 476 GLY A N 1
ATOM 3508 C CA . GLY A 1 440 ? -5.288 120.745 218.887 1.00 62.99 476 GLY A CA 1
ATOM 3509 C C . GLY A 1 440 ? -4.670 120.822 217.499 1.00 56.83 476 GLY A C 1
ATOM 3510 O O . GLY A 1 440 ? -4.677 119.857 216.734 1.00 55.01 476 GLY A O 1
ATOM 3511 N N . ILE A 1 441 ? -4.122 122.001 217.175 1.00 67.79 477 ILE A N 1
ATOM 3512 C CA . ILE A 1 441 ? -3.617 122.238 215.819 1.00 63.64 477 ILE A CA 1
ATOM 3513 C C . ILE A 1 441 ? -2.451 121.301 215.505 1.00 64.64 477 ILE A C 1
ATOM 3514 O O . ILE A 1 441 ? -2.436 120.619 214.466 1.00 65.75 477 ILE A O 1
ATOM 3519 N N . PHE A 1 442 ? -1.490 121.198 216.431 1.00 60.80 478 PHE A N 1
ATOM 3520 C CA . PHE A 1 442 ? -0.343 120.320 216.202 1.00 60.15 478 PHE A CA 1
ATOM 3521 C C . PHE A 1 442 ? -0.788 118.865 216.158 1.00 65.84 478 PHE A C 1
ATOM 3522 O O . PHE A 1 442 ? -0.370 118.098 215.279 1.00 69.87 478 PHE A O 1
ATOM 3530 N N . SER A 1 443 ? -1.612 118.463 217.128 1.00 61.06 479 SER A N 1
ATOM 3531 C CA . SER A 1 443 ? -2.099 117.090 217.190 1.00 56.83 479 SER A CA 1
ATOM 3532 C C . SER A 1 443 ? -2.886 116.727 215.938 1.00 55.71 479 SER A C 1
ATOM 3533 O O . SER A 1 443 ? -2.751 115.618 215.412 1.00 62.62 479 SER A O 1
ATOM 3536 N N . ALA A 1 444 ? -3.762 117.623 215.485 1.00 52.48 480 ALA A N 1
ATOM 3537 C CA . ALA A 1 444 ? -4.501 117.388 214.248 1.00 54.29 480 ALA A CA 1
ATOM 3538 C C . ALA A 1 444 ? -3.551 117.153 213.080 1.00 57.37 480 ALA A C 1
ATOM 3539 O O . ALA A 1 444 ? -3.779 116.265 212.250 1.00 63.93 480 ALA A O 1
ATOM 3541 N N . MET A 1 445 ? -2.489 117.956 212.994 1.00 63.66 481 MET A N 1
ATOM 3542 C CA . MET A 1 445 ? -1.494 117.788 211.935 1.00 63.53 481 MET A CA 1
ATOM 3543 C C . MET A 1 445 ? -0.852 116.402 212.006 1.00 63.23 481 MET A C 1
ATOM 3544 O O . MET A 1 445 ? -0.743 115.680 210.997 1.00 64.31 481 MET A O 1
ATOM 3549 N N . LYS A 1 446 ? -0.475 115.996 213.219 1.00 67.03 482 LYS A N 1
ATOM 3550 C CA . LYS A 1 446 ? 0.122 114.681 213.423 1.00 74.02 482 LYS A CA 1
ATOM 3551 C C . LYS A 1 446 ? -0.833 113.573 213.003 1.00 76.84 482 LYS A C 1
ATOM 3552 O O . LYS A 1 446 ? -0.413 112.599 212.384 1.00 78.66 482 LYS A O 1
ATOM 3558 N N . ASP A 1 447 ? -2.112 113.687 213.371 1.00 78.30 483 ASP A N 1
ATOM 3559 C CA . ASP A 1 447 ? -3.105 112.671 213.017 1.00 82.77 483 ASP A CA 1
ATOM 3560 C C . ASP A 1 447 ? -3.315 112.576 211.513 1.00 73.22 483 ASP A C 1
ATOM 3561 O O . ASP A 1 447 ? -3.465 111.477 210.969 1.00 84.42 483 ASP A O 1
ATOM 3566 N N . ALA A 1 448 ? -3.394 113.720 210.833 1.00 62.78 484 ALA A N 1
ATOM 3567 C CA . ALA A 1 448 ? -3.464 113.713 209.374 1.00 69.91 484 ALA A CA 1
ATOM 3568 C C . ALA A 1 448 ? -2.309 112.931 208.762 1.00 71.14 484 ALA A C 1
ATOM 3569 O O . ALA A 1 448 ? -2.500 112.183 207.796 1.00 75.13 484 ALA A O 1
ATOM 3571 N N . THR A 1 449 ? -1.106 113.074 209.315 1.00 82.41 485 THR A N 1
ATOM 3572 C CA . THR A 1 449 ? 0.020 112.334 208.743 1.00 84.96 485 THR A CA 1
ATOM 3573 C C . THR A 1 449 ? 0.237 110.976 209.408 1.00 98.04 485 THR A C 1
ATOM 3574 O O . THR A 1 449 ? 1.121 110.227 208.981 1.00 100.43 485 THR A O 1
ATOM 3578 N N . LYS A 1 450 ? -0.540 110.663 210.449 1.00 157.77 486 LYS A N 1
ATOM 3579 C CA . LYS A 1 450 ? -0.484 109.364 211.114 1.00 141.43 486 LYS A CA 1
ATOM 3580 C C . LYS A 1 450 ? -0.652 108.224 210.118 1.00 118.70 486 LYS A C 1
ATOM 3581 O O . LYS A 1 450 ? 0.008 107.184 210.229 1.00 107.78 486 LYS A O 1
ATOM 3587 N N . THR A 1 451 ? -1.546 108.401 209.144 1.00 143.69 487 THR A N 1
ATOM 3588 C CA . THR A 1 451 ? -1.744 107.399 208.100 1.00 159.04 487 THR A CA 1
ATOM 3589 C C . THR A 1 451 ? -0.461 107.132 207.311 1.00 152.75 487 THR A C 1
ATOM 3590 O O . THR A 1 451 ? -0.269 106.019 206.810 1.00 139.71 487 THR A O 1
ATOM 3594 N N . ALA A 1 452 ? 0.415 108.138 207.186 1.00 197.05 488 ALA A N 1
ATOM 3595 C CA . ALA A 1 452 ? 1.702 108.029 206.479 1.00 157.05 488 ALA A CA 1
ATOM 3596 C C . ALA A 1 452 ? 1.528 107.699 204.996 1.00 181.20 488 ALA A C 1
ATOM 3597 O O . ALA A 1 452 ? 2.314 106.955 204.406 1.00 159.74 488 ALA A O 1
ATOM 3599 N N . HIS A 1 453 ? 0.483 108.262 204.394 1.00 195.93 489 HIS A N 1
ATOM 3600 C CA . HIS A 1 453 ? 0.257 108.175 202.955 1.00 188.31 489 HIS A CA 1
ATOM 3601 C C . HIS A 1 453 ? 1.250 109.027 202.175 1.00 181.05 489 HIS A C 1
ATOM 3602 O O . HIS A 1 453 ? 1.647 110.107 202.621 1.00 170.92 489 HIS A O 1
ATOM 3609 N N . ALA A 1 454 ? 1.655 108.526 201.004 1.00 137.75 490 ALA A N 1
ATOM 3610 C CA . ALA A 1 454 ? 2.615 109.239 200.162 1.00 143.88 490 ALA A CA 1
ATOM 3611 C C . ALA A 1 454 ? 2.188 110.679 199.865 1.00 197.17 490 ALA A C 1
ATOM 3612 O O . ALA A 1 454 ? 3.032 111.580 199.816 1.00 175.88 490 ALA A O 1
ATOM 3614 N N . ASP A 1 455 ? 0.886 110.922 199.664 1.00 167.56 491 ASP A N 1
ATOM 3615 C CA . ASP A 1 455 ? 0.418 112.223 199.174 1.00 131.59 491 ASP A CA 1
ATOM 3616 C C . ASP A 1 455 ? 0.221 113.206 200.322 1.00 115.99 491 ASP A C 1
ATOM 3617 O O . ASP A 1 455 ? -0.595 112.943 201.216 1.00 107.81 491 ASP A O 1
ATOM 3622 N N . PRO A 1 456 ? 0.924 114.344 200.326 1.00 90.01 492 PRO A N 1
ATOM 3623 C CA . PRO A 1 456 ? 0.643 115.368 201.345 1.00 90.20 492 PRO A CA 1
ATOM 3624 C C . PRO A 1 456 ? -0.714 116.036 201.187 1.00 96.77 492 PRO A C 1
ATOM 3625 O O . PRO A 1 456 ? -1.345 116.350 202.199 1.00 86.10 492 PRO A O 1
ATOM 3629 N N . ALA A 1 457 ? -1.151 116.306 199.953 1.00 90.10 493 ALA A N 1
ATOM 3630 C CA . ALA A 1 457 ? -2.434 116.973 199.708 1.00 86.86 493 ALA A CA 1
ATOM 3631 C C . ALA A 1 457 ? -3.578 116.354 200.511 1.00 83.62 493 ALA A C 1
ATOM 3632 O O . ALA A 1 457 ? -4.364 117.064 201.156 1.00 81.06 493 ALA A O 1
ATOM 3634 N N . ALA A 1 458 ? -3.702 115.026 200.460 1.00 82.81 494 ALA A N 1
ATOM 3635 C CA . ALA A 1 458 ? -4.743 114.351 201.231 1.00 75.27 494 ALA A CA 1
ATOM 3636 C C . ALA A 1 458 ? -4.564 114.587 202.727 1.00 72.73 494 ALA A C 1
ATOM 3637 O O . ALA A 1 458 ? -5.549 114.717 203.463 1.00 73.71 494 ALA A O 1
ATOM 3639 N N . CYS A 1 459 ? -3.315 114.634 203.200 1.00 72.72 495 CYS A N 1
ATOM 3640 C CA . CYS A 1 459 ? -3.082 114.890 204.619 1.00 79.74 495 CYS A CA 1
ATOM 3641 C C . CYS A 1 459 ? -3.497 116.310 204.982 1.00 76.03 495 CYS A C 1
ATOM 3642 O O . CYS A 1 459 ? -4.079 116.543 206.047 1.00 77.34 495 CYS A O 1
ATOM 3645 N N . ASP A 1 460 ? -3.209 117.271 204.101 1.00 71.82 496 ASP A N 1
ATOM 3646 C CA . ASP A 1 460 ? -3.628 118.647 204.337 1.00 76.54 496 ASP A CA 1
ATOM 3647 C C . ASP A 1 460 ? -5.144 118.721 204.399 1.00 96.42 496 ASP A C 1
ATOM 3648 O O . ASP A 1 460 ? -5.707 119.480 205.199 1.00 78.34 496 ASP A O 1
ATOM 3653 N N . ARG A 1 461 ? -5.822 117.926 203.565 1.00 73.69 497 ARG A N 1
ATOM 3654 C CA . ARG A 1 461 ? -7.280 117.938 203.559 1.00 64.70 497 ARG A CA 1
ATOM 3655 C C . ARG A 1 461 ? -7.823 117.332 204.853 1.00 65.47 497 ARG A C 1
ATOM 3656 O O . ARG A 1 461 ? -8.768 117.863 205.450 1.00 71.55 497 ARG A O 1
ATOM 3664 N N . THR A 1 462 ? -7.266 116.190 205.273 1.00 58.55 498 THR A N 1
ATOM 3665 C CA . THR A 1 462 ? -7.661 115.590 206.547 1.00 59.83 498 THR A CA 1
ATOM 3666 C C . THR A 1 462 ? -7.466 116.586 207.686 1.00 64.85 498 THR A C 1
ATOM 3667 O O . THR A 1 462 ? -8.300 116.686 208.602 1.00 63.62 498 THR A O 1
ATOM 3671 N N . PHE A 1 463 ? -6.380 117.356 207.622 1.00 67.94 499 PHE A N 1
ATOM 3672 C CA . PHE A 1 463 ? -6.093 118.330 208.664 1.00 69.94 499 PHE A CA 1
ATOM 3673 C C . PHE A 1 463 ? -7.144 119.433 208.639 1.00 75.55 499 PHE A C 1
ATOM 3674 O O . PHE A 1 463 ? -7.642 119.857 209.689 1.00 71.94 499 PHE A O 1
ATOM 3682 N N . MET A 1 464 ? -7.467 119.927 207.439 1.00 65.68 500 MET A N 1
ATOM 3683 C CA . MET A 1 464 ? -8.460 120.986 207.294 1.00 70.05 500 MET A CA 1
ATOM 3684 C C . MET A 1 464 ? -9.821 120.547 207.822 1.00 73.14 500 MET A C 1
ATOM 3685 O O . MET A 1 464 ? -10.536 121.339 208.448 1.00 70.77 500 MET A O 1
ATOM 3690 N N . GLN A 1 465 ? -10.202 119.294 207.559 1.00 73.02 501 GLN A N 1
ATOM 3691 C CA . GLN A 1 465 ? -11.374 118.711 208.207 1.00 71.59 501 GLN A CA 1
ATOM 3692 C C . GLN A 1 465 ? -11.285 118.811 209.724 1.00 67.52 501 GLN A C 1
ATOM 3693 O O . GLN A 1 465 ? -12.201 119.331 210.373 1.00 74.71 501 GLN A O 1
ATOM 3699 N N . SER A 1 466 ? -10.216 118.257 210.313 1.00 72.00 502 SER A N 1
ATOM 3700 C CA . SER A 1 466 ? -10.077 118.329 211.770 1.00 73.64 502 SER A CA 1
ATOM 3701 C C . SER A 1 466 ? -10.266 119.761 212.260 1.00 77.08 502 SER A C 1
ATOM 3702 O O . SER A 1 466 ? -10.906 120.000 213.290 1.00 74.61 502 SER A O 1
ATOM 3705 N N . ILE A 1 467 ? -9.737 120.726 211.508 1.00 75.62 503 ILE A N 1
ATOM 3706 C CA . ILE A 1 467 ? -9.810 122.127 211.915 1.00 75.83 503 ILE A CA 1
ATOM 3707 C C . ILE A 1 467 ? -11.262 122.592 211.888 1.00 77.61 503 ILE A C 1
ATOM 3708 O O . ILE A 1 467 ? -11.745 123.243 212.823 1.00 79.36 503 ILE A O 1
ATOM 3713 N N . ASN A 1 468 ? -11.970 122.268 210.801 1.00 79.43 504 ASN A N 1
ATOM 3714 C CA . ASN A 1 468 ? -13.384 122.614 210.677 1.00 78.21 504 ASN A CA 1
ATOM 3715 C C . ASN A 1 468 ? -14.189 122.050 211.841 1.00 77.78 504 ASN A C 1
ATOM 3716 O O . ASN A 1 468 ? -15.056 122.734 212.399 1.00 85.20 504 ASN A O 1
ATOM 3721 N N . GLY A 1 469 ? -13.917 120.799 212.218 1.00 70.07 505 GLY A N 1
ATOM 3722 C CA . GLY A 1 469 ? -14.662 120.150 213.282 1.00 74.30 505 GLY A CA 1
ATOM 3723 C C . GLY A 1 469 ? -14.461 120.768 214.649 1.00 80.20 505 GLY A C 1
ATOM 3724 O O . GLY A 1 469 ? -15.328 120.615 215.516 1.00 83.25 505 GLY A O 1
ATOM 3725 N N . MET A 1 470 ? -13.342 121.457 214.868 1.00 96.47 506 MET A N 1
ATOM 3726 C CA . MET A 1 470 ? -13.099 122.092 216.155 1.00 101.90 506 MET A CA 1
ATOM 3727 C C . MET A 1 470 ? -13.958 123.343 216.282 1.00 97.28 506 MET A C 1
ATOM 3728 O O . MET A 1 470 ? -14.139 124.091 215.318 1.00 92.98 506 MET A O 1
ATOM 3733 N N . SER A 1 471 ? -14.497 123.556 217.480 1.00 96.60 507 SER A N 1
ATOM 3734 C CA . SER A 1 471 ? -15.206 124.781 217.834 1.00 97.08 507 SER A CA 1
ATOM 3735 C C . SER A 1 471 ? -14.479 125.413 219.014 1.00 88.43 507 SER A C 1
ATOM 3736 O O . SER A 1 471 ? -14.506 124.874 220.126 1.00 92.59 507 SER A O 1
ATOM 3739 N N . HIS A 1 472 ? -13.821 126.544 218.768 1.00 72.64 508 HIS A N 1
ATOM 3740 C CA . HIS A 1 472 ? -12.979 127.198 219.762 1.00 70.05 508 HIS A CA 1
ATOM 3741 C C . HIS A 1 472 ? -12.987 128.689 219.458 1.00 69.59 508 HIS A C 1
ATOM 3742 O O . HIS A 1 472 ? -12.860 129.083 218.294 1.00 68.64 508 HIS A O 1
ATOM 3749 N N . ALA A 1 473 ? -13.178 129.506 220.500 1.00 73.29 509 ALA A N 1
ATOM 3750 C CA . ALA A 1 473 ? -13.411 130.936 220.316 1.00 74.37 509 ALA A CA 1
ATOM 3751 C C . ALA A 1 473 ? -12.318 131.614 219.495 1.00 72.69 509 ALA A C 1
ATOM 3752 O O . ALA A 1 473 ? -12.586 132.609 218.811 1.00 68.20 509 ALA A O 1
ATOM 3754 N N . HIS A 1 474 ? -11.086 131.108 219.556 1.00 68.51 510 HIS A N 1
ATOM 3755 C CA . HIS A 1 474 ? -9.943 131.755 218.924 1.00 69.56 510 HIS A CA 1
ATOM 3756 C C . HIS A 1 474 ? -9.550 131.122 217.594 1.00 67.93 510 HIS A C 1
ATOM 3757 O O . HIS A 1 474 ? -8.463 131.408 217.080 1.00 63.69 510 HIS A O 1
ATOM 3764 N N . LEU A 1 475 ? -10.398 130.269 217.030 1.00 63.78 511 LEU A N 1
ATOM 3765 C CA . LEU A 1 475 ? -10.082 129.542 215.809 1.00 62.54 511 LEU A CA 1
ATOM 3766 C C . LEU A 1 475 ? -11.190 129.807 214.804 1.00 65.95 511 LEU A C 1
ATOM 3767 O O . LEU A 1 475 ? -12.371 129.805 215.157 1.00 63.41 511 LEU A O 1
ATOM 3772 N N . THR A 1 476 ? -10.809 130.018 213.540 1.00 73.22 512 THR A N 1
ATOM 3773 C CA . THR A 1 476 ? -11.770 130.366 212.496 1.00 67.33 512 THR A CA 1
ATOM 3774 C C . THR A 1 476 ? -11.380 129.682 211.193 1.00 70.28 512 THR A C 1
ATOM 3775 O O . THR A 1 476 ? -10.434 130.114 210.512 1.00 74.41 512 THR A O 1
ATOM 3779 N N . PRO A 1 477 ? -12.046 128.581 210.846 1.00 73.31 513 PRO A N 1
ATOM 3780 C CA . PRO A 1 477 ? -11.714 127.865 209.609 1.00 74.40 513 PRO A CA 1
ATOM 3781 C C . PRO A 1 477 ? -12.167 128.616 208.365 1.00 72.42 513 PRO A C 1
ATOM 3782 O O . PRO A 1 477 ? -13.202 129.287 208.360 1.00 78.19 513 PRO A O 1
ATOM 3786 N N . ARG A 1 478 ? -11.371 128.493 207.297 1.00 74.86 514 ARG A N 1
ATOM 3787 C CA . ARG A 1 478 ? -11.643 129.097 206.002 1.00 81.51 514 ARG A CA 1
ATOM 3788 C C . ARG A 1 478 ? -11.216 128.135 204.899 1.00 80.31 514 ARG A C 1
ATOM 3789 O O . ARG A 1 478 ? -10.534 127.133 205.151 1.00 76.67 514 ARG A O 1
ATOM 3797 N N . GLN A 1 479 ? -11.393 128.577 203.654 1.00 100.57 515 GLN A N 1
ATOM 3798 C CA . GLN A 1 479 ? -11.179 127.715 202.493 1.00 101.66 515 GLN A CA 1
ATOM 3799 C C . GLN A 1 479 ? -9.689 127.509 202.307 1.00 89.19 515 GLN A C 1
ATOM 3800 O O . GLN A 1 479 ? -8.995 128.337 201.713 1.00 97.23 515 GLN A O 1
ATOM 3806 N N . GLY A 1 480 ? -9.198 126.396 202.840 1.00 101.25 516 GLY A N 1
ATOM 3807 C CA . GLY A 1 480 ? -7.792 126.079 202.760 1.00 91.89 516 GLY A CA 1
ATOM 3808 C C . GLY A 1 480 ? -6.952 127.025 203.575 1.00 88.20 516 GLY A C 1
ATOM 3809 O O . GLY A 1 480 ? -5.768 127.212 203.275 1.00 84.77 516 GLY A O 1
ATOM 3810 N N . ASN A 1 481 ? -7.528 127.622 204.616 1.00 71.99 517 ASN A N 1
ATOM 3811 C CA . ASN A 1 481 ? -6.704 128.377 205.550 1.00 65.11 517 ASN A CA 1
ATOM 3812 C C . ASN A 1 481 ? -7.441 128.471 206.875 1.00 66.31 517 ASN A C 1
ATOM 3813 O O . ASN A 1 481 ? -8.605 128.092 206.984 1.00 65.98 517 ASN A O 1
ATOM 3818 N N . PHE A 1 482 ? -6.730 128.910 207.904 1.00 73.46 518 PHE A N 1
ATOM 3819 C CA . PHE A 1 482 ? -7.384 129.056 209.197 1.00 69.15 518 PHE A CA 1
ATOM 3820 C C . PHE A 1 482 ? -6.787 130.240 209.935 1.00 69.75 518 PHE A C 1
ATOM 3821 O O . PHE A 1 482 ? -5.584 130.489 209.853 1.00 70.10 518 PHE A O 1
ATOM 3829 N N . ILE A 1 483 ? -7.636 130.974 210.648 1.00 61.91 519 ILE A N 1
ATOM 3830 C CA . ILE A 1 483 ? -7.197 132.110 211.449 1.00 58.02 519 ILE A CA 1
ATOM 3831 C C . ILE A 1 483 ? -7.105 131.705 212.909 1.00 60.84 519 ILE A C 1
ATOM 3832 O O . ILE A 1 483 ? -8.037 131.093 213.457 1.00 61.71 519 ILE A O 1
ATOM 3837 N N . ILE A 1 484 ? -5.986 132.059 213.542 1.00 61.24 520 ILE A N 1
ATOM 3838 C CA . ILE A 1 484 ? -5.862 132.019 214.994 1.00 56.05 520 ILE A CA 1
ATOM 3839 C C . ILE A 1 484 ? -5.900 133.442 215.529 1.00 57.80 520 ILE A C 1
ATOM 3840 O O . ILE A 1 484 ? -5.194 134.330 215.028 1.00 59.75 520 ILE A O 1
ATOM 3845 N N . LYS A 1 485 ? -6.750 133.652 216.534 1.00 59.57 521 LYS A N 1
ATOM 3846 C CA . LYS A 1 485 ? -6.832 134.874 217.331 1.00 65.38 521 LYS A CA 1
ATOM 3847 C C . LYS A 1 485 ? -5.763 134.804 218.424 1.00 64.26 521 LYS A C 1
ATOM 3848 O O . LYS A 1 485 ? -6.022 134.424 219.569 1.00 66.30 521 LYS A O 1
ATOM 3854 N N . HIS A 1 486 ? -4.532 135.162 218.055 1.00 60.54 522 HIS A N 1
ATOM 3855 C CA . HIS A 1 486 ? -3.383 135.143 218.949 1.00 58.58 522 HIS A CA 1
ATOM 3856 C C . HIS A 1 486 ? -3.458 136.340 219.889 1.00 57.29 522 HIS A C 1
ATOM 3857 O O . HIS A 1 486 ? -4.153 137.318 219.613 1.00 57.26 522 HIS A O 1
ATOM 3864 N N . TYR A 1 487 ? -2.787 136.228 221.042 1.00 62.07 523 TYR A N 1
ATOM 3865 C CA . TYR A 1 487 ? -2.753 137.323 222.009 1.00 60.57 523 TYR A CA 1
ATOM 3866 C C . TYR A 1 487 ? -2.480 138.645 221.297 1.00 59.90 523 TYR A C 1
ATOM 3867 O O . TYR A 1 487 ? -3.030 139.685 221.674 1.00 60.60 523 TYR A O 1
ATOM 3876 N N . ALA A 1 488 ? -1.645 138.611 220.254 1.00 63.63 524 ALA A N 1
ATOM 3877 C CA . ALA A 1 488 ? -1.166 139.812 219.581 1.00 66.93 524 ALA A CA 1
ATOM 3878 C C . ALA A 1 488 ? -1.917 140.114 218.288 1.00 72.48 524 ALA A C 1
ATOM 3879 O O . ALA A 1 488 ? -1.546 141.057 217.580 1.00 74.27 524 ALA A O 1
ATOM 3881 N N . GLY A 1 489 ? -2.959 139.348 217.960 1.00 66.41 525 GLY A N 1
ATOM 3882 C CA . GLY A 1 489 ? -3.756 139.611 216.771 1.00 70.08 525 GLY A CA 1
ATOM 3883 C C . GLY A 1 489 ? -4.144 138.396 215.945 1.00 70.09 525 GLY A C 1
ATOM 3884 O O . GLY A 1 489 ? -3.799 137.265 216.289 1.00 66.44 525 GLY A O 1
ATOM 3885 N N . ASP A 1 490 ? -4.879 138.619 214.857 1.00 69.22 526 ASP A N 1
ATOM 3886 C CA . ASP A 1 490 ? -5.280 137.537 213.963 1.00 66.11 526 ASP A CA 1
ATOM 3887 C C . ASP A 1 490 ? -4.151 137.178 213.010 1.00 62.96 526 ASP A C 1
ATOM 3888 O O . ASP A 1 490 ? -3.568 138.060 212.371 1.00 58.87 526 ASP A O 1
ATOM 3893 N N . VAL A 1 491 ? -3.844 135.888 212.910 1.00 69.50 527 VAL A N 1
ATOM 3894 C CA . VAL A 1 491 ? -2.882 135.401 211.927 1.00 64.30 527 VAL A CA 1
ATOM 3895 C C . VAL A 1 491 ? -3.595 134.365 211.066 1.00 60.16 527 VAL A C 1
ATOM 3896 O O . VAL A 1 491 ? -4.175 133.402 211.591 1.00 60.76 527 VAL A O 1
ATOM 3900 N N . THR A 1 492 ? -3.586 134.593 209.750 1.00 60.84 528 THR A N 1
ATOM 3901 C CA . THR A 1 492 ? -4.124 133.662 208.759 1.00 62.30 528 THR A CA 1
ATOM 3902 C C . THR A 1 492 ? -3.031 132.696 208.309 1.00 61.53 528 THR A C 1
ATOM 3903 O O . THR A 1 492 ? -2.082 133.097 207.627 1.00 60.96 528 THR A O 1
ATOM 3907 N N . TYR A 1 493 ? -3.161 131.427 208.689 1.00 57.02 529 TYR A N 1
ATOM 3908 C CA . TYR A 1 493 ? -2.234 130.383 208.279 1.00 54.41 529 TYR A CA 1
ATOM 3909 C C . TYR A 1 493 ? -2.761 129.657 207.047 1.00 55.07 529 TYR A C 1
ATOM 3910 O O . TYR A 1 493 ? -3.911 129.202 207.028 1.00 61.17 529 TYR A O 1
ATOM 3919 N N . THR A 1 494 ? -1.912 129.558 206.025 1.00 52.00 530 THR A N 1
ATOM 3920 C CA . THR A 1 494 ? -2.177 128.750 204.839 1.00 51.36 530 THR A CA 1
ATOM 3921 C C . THR A 1 494 ? -1.973 127.267 205.132 1.00 52.34 530 THR A C 1
ATOM 3922 O O . THR A 1 494 ? -0.946 126.869 205.689 1.00 56.27 530 THR A O 1
ATOM 3926 N N . VAL A 1 495 ? -2.955 126.451 204.753 1.00 58.26 531 VAL A N 1
ATOM 3927 C CA . VAL A 1 495 ? -2.934 125.025 205.073 1.00 63.30 531 VAL A CA 1
ATOM 3928 C C . VAL A 1 495 ? -2.056 124.234 204.100 1.00 66.78 531 VAL A C 1
ATOM 3929 O O . VAL A 1 495 ? -1.529 123.173 204.459 1.00 70.28 531 VAL A O 1
ATOM 3933 N N . GLU A 1 496 ? -1.860 124.730 202.879 1.00 70.61 532 GLU A N 1
ATOM 3934 C CA . GLU A 1 496 ? -1.118 123.974 201.875 1.00 69.48 532 GLU A CA 1
ATOM 3935 C C . GLU A 1 496 ? 0.326 123.740 202.308 1.00 69.41 532 GLU A C 1
ATOM 3936 O O . GLU A 1 496 ? 1.038 124.677 202.682 1.00 86.59 532 GLU A O 1
ATOM 3942 N N . GLY A 1 497 ? 0.751 122.476 202.253 1.00 62.28 533 GLY A N 1
ATOM 3943 C CA . GLY A 1 497 ? 2.073 122.057 202.673 1.00 64.46 533 GLY A CA 1
ATOM 3944 C C . GLY A 1 497 ? 2.341 122.063 204.162 1.00 65.87 533 GLY A C 1
ATOM 3945 O O . GLY A 1 497 ? 3.479 121.791 204.565 1.00 68.09 533 GLY A O 1
ATOM 3946 N N . ILE A 1 498 ? 1.342 122.355 204.997 1.00 52.46 534 ILE A N 1
ATOM 3947 C CA . ILE A 1 498 ? 1.601 122.543 206.424 1.00 49.77 534 ILE A CA 1
ATOM 3948 C C . ILE A 1 498 ? 1.899 121.211 207.114 1.00 53.85 534 ILE A C 1
ATOM 3949 O O . ILE A 1 498 ? 2.754 121.141 208.008 1.00 55.22 534 ILE A O 1
ATOM 3954 N N . THR A 1 499 ? 1.225 120.129 206.708 1.00 63.61 535 THR A N 1
ATOM 3955 C CA . THR A 1 499 ? 1.368 118.886 207.459 1.00 63.58 535 THR A CA 1
ATOM 3956 C C . THR A 1 499 ? 2.686 118.196 207.153 1.00 62.62 535 THR A C 1
ATOM 3957 O O . THR A 1 499 ? 3.226 117.494 208.016 1.00 65.30 535 THR A O 1
ATOM 3961 N N . ASP A 1 500 ? 3.215 118.377 205.942 1.00 63.73 536 ASP A N 1
ATOM 3962 C CA . ASP A 1 500 ? 4.537 117.844 205.645 1.00 64.04 536 ASP A CA 1
ATOM 3963 C C . ASP A 1 500 ? 5.601 118.610 206.422 1.00 60.92 536 ASP A C 1
ATOM 3964 O O . ASP A 1 500 ? 6.554 118.014 206.932 1.00 62.97 536 ASP A O 1
ATOM 3969 N N . LYS A 1 501 ? 5.464 119.937 206.502 1.00 60.64 537 LYS A N 1
ATOM 3970 C CA . LYS A 1 501 ? 6.330 120.724 207.377 1.00 58.84 537 LYS A CA 1
ATOM 3971 C C . LYS A 1 501 ? 6.280 120.208 208.811 1.00 59.60 537 LYS A C 1
ATOM 3972 O O . LYS A 1 501 ? 7.310 120.143 209.490 1.00 60.19 537 LYS A O 1
ATOM 3978 N N . ASN A 1 502 ? 5.088 119.852 209.298 1.00 62.09 538 ASN A N 1
ATOM 3979 C CA . ASN A 1 502 ? 4.990 119.362 210.672 1.00 61.71 538 ASN A CA 1
ATOM 3980 C C . ASN A 1 502 ? 5.624 117.983 210.794 1.00 65.98 538 ASN A C 1
ATOM 3981 O O . ASN A 1 502 ? 6.302 117.687 211.783 1.00 72.52 538 ASN A O 1
ATOM 3986 N N . LYS A 1 503 ? 5.404 117.128 209.796 1.00 58.49 539 LYS A N 1
ATOM 3987 C CA . LYS A 1 503 ? 6.043 115.817 209.704 1.00 60.00 539 LYS A CA 1
ATOM 3988 C C . LYS A 1 503 ? 7.428 116.018 209.095 1.00 74.32 539 LYS A C 1
ATOM 3989 O O . LYS A 1 503 ? 7.648 115.886 207.889 1.00 147.49 539 LYS A O 1
ATOM 3995 N N . ASP A 1 504 ? 8.390 116.365 209.946 1.00 68.26 540 ASP A N 1
ATOM 3996 C CA . ASP A 1 504 ? 9.701 116.767 209.440 1.00 70.77 540 ASP A CA 1
ATOM 3997 C C . ASP A 1 504 ? 10.562 115.512 209.439 1.00 67.98 540 ASP A C 1
ATOM 3998 O O . ASP A 1 504 ? 11.384 115.274 210.325 1.00 73.79 540 ASP A O 1
ATOM 4003 N N . GLN A 1 505 ? 10.331 114.673 208.432 1.00 69.03 541 GLN A N 1
ATOM 4004 C CA . GLN A 1 505 ? 10.927 113.349 208.385 1.00 70.66 541 GLN A CA 1
ATOM 4005 C C . GLN A 1 505 ? 11.610 113.148 207.042 1.00 70.18 541 GLN A C 1
ATOM 4006 O O . GLN A 1 505 ? 10.993 113.334 205.987 1.00 71.00 541 GLN A O 1
ATOM 4012 N N . LEU A 1 506 ? 12.884 112.770 207.095 1.00 80.77 542 LEU A N 1
ATOM 4013 C CA . LEU A 1 506 ? 13.670 112.506 205.897 1.00 77.53 542 LEU A CA 1
ATOM 4014 C C . LEU A 1 506 ? 13.242 111.197 205.240 1.00 77.06 542 LEU A C 1
ATOM 4015 O O . LEU A 1 506 ? 12.937 110.211 205.917 1.00 78.30 542 LEU A O 1
ATOM 4020 N N . LEU A 1 507 ? 13.208 111.202 203.910 1.00 74.95 543 LEU A N 1
ATOM 4021 C CA . LEU A 1 507 ? 12.786 110.045 203.136 1.00 76.62 543 LEU A CA 1
ATOM 4022 C C . LEU A 1 507 ? 13.817 108.918 203.257 1.00 73.82 543 LEU A C 1
ATOM 4023 O O . LEU A 1 507 ? 14.982 109.146 203.593 1.00 79.51 543 LEU A O 1
ATOM 4028 N N . LYS A 1 508 ? 13.373 107.684 202.986 1.00 87.00 544 LYS A N 1
ATOM 4029 C CA . LYS A 1 508 ? 14.249 106.520 203.152 1.00 96.09 544 LYS A CA 1
ATOM 4030 C C . LYS A 1 508 ? 15.440 106.557 202.193 1.00 87.45 544 LYS A C 1
ATOM 4031 O O . LYS A 1 508 ? 16.583 106.344 202.607 1.00 90.60 544 LYS A O 1
ATOM 4037 N N . GLY A 1 509 ? 15.199 106.814 200.904 1.00 73.70 545 GLY A N 1
ATOM 4038 C CA . GLY A 1 509 ? 16.295 106.776 199.943 1.00 73.60 545 GLY A CA 1
ATOM 4039 C C . GLY A 1 509 ? 17.295 107.895 200.162 1.00 78.86 545 GLY A C 1
ATOM 4040 O O . GLY A 1 509 ? 18.515 107.709 200.007 1.00 96.21 545 GLY A O 1
ATOM 4041 N N . LEU A 1 510 ? 16.814 109.033 200.651 1.00 78.40 546 LEU A N 1
ATOM 4042 C CA . LEU A 1 510 ? 17.720 110.132 200.935 1.00 72.83 546 LEU A CA 1
ATOM 4043 C C . LEU A 1 510 ? 18.594 109.785 202.130 1.00 75.23 546 LEU A C 1
ATOM 4044 O O . LEU A 1 510 ? 19.785 110.112 202.149 1.00 80.09 546 LEU A O 1
ATOM 4049 N N . LEU A 1 511 ? 18.022 109.106 203.128 1.00 76.62 547 LEU A N 1
ATOM 4050 C CA . LEU A 1 511 ? 18.809 108.673 204.276 1.00 76.27 547 LEU A CA 1
ATOM 4051 C C . LEU A 1 511 ? 19.821 107.616 203.852 1.00 77.22 547 LEU A C 1
ATOM 4052 O O . LEU A 1 511 ? 20.948 107.582 204.360 1.00 74.61 547 LEU A O 1
ATOM 4057 N N . ALA A 1 512 ? 19.417 106.733 202.932 1.00 81.62 548 ALA A N 1
ATOM 4058 C CA . ALA A 1 512 ? 20.320 105.759 202.330 1.00 81.06 548 ALA A CA 1
ATOM 4059 C C . ALA A 1 512 ? 21.504 106.428 201.651 1.00 73.75 548 ALA A C 1
ATOM 4060 O O . ALA A 1 512 ? 22.547 105.789 201.471 1.00 75.54 548 ALA A O 1
ATOM 4062 N N . LEU A 1 513 ? 21.365 107.697 201.265 1.00 81.29 549 LEU A N 1
ATOM 4063 C CA . LEU A 1 513 ? 22.451 108.319 200.508 1.00 79.49 549 LEU A CA 1
ATOM 4064 C C . LEU A 1 513 ? 23.651 108.629 201.407 1.00 81.37 549 LEU A C 1
ATOM 4065 O O . LEU A 1 513 ? 24.800 108.455 200.987 1.00 79.35 549 LEU A O 1
ATOM 4070 N N . PHE A 1 514 ? 23.408 109.090 202.639 1.00 88.37 550 PHE A N 1
ATOM 4071 C CA . PHE A 1 514 ? 24.497 109.515 203.521 1.00 77.39 550 PHE A CA 1
ATOM 4072 C C . PHE A 1 514 ? 25.423 108.366 203.886 1.00 71.29 550 PHE A C 1
ATOM 4073 O O . PHE A 1 514 ? 26.596 108.589 204.204 1.00 74.63 550 PHE A O 1
ATOM 4081 N N . GLN A 1 515 ? 24.904 107.141 203.876 1.00 78.34 551 GLN A N 1
ATOM 4082 C CA . GLN A 1 515 ? 25.714 105.976 204.203 1.00 86.52 551 GLN A CA 1
ATOM 4083 C C . GLN A 1 515 ? 26.898 105.851 203.252 1.00 89.85 551 GLN A C 1
ATOM 4084 O O . GLN A 1 515 ? 28.008 105.497 203.667 1.00 97.21 551 GLN A O 1
ATOM 4090 N N . HIS A 1 516 ? 26.677 106.140 201.969 1.00 82.87 552 HIS A N 1
ATOM 4091 C CA . HIS A 1 516 ? 27.709 106.037 200.945 1.00 74.93 552 HIS A CA 1
ATOM 4092 C C . HIS A 1 516 ? 28.771 107.126 201.034 1.00 74.57 552 HIS A C 1
ATOM 4093 O O . HIS A 1 516 ? 29.803 107.005 200.365 1.00 74.02 552 HIS A O 1
ATOM 4100 N N . SER A 1 517 ? 28.543 108.187 201.804 1.00 72.49 553 SER A N 1
ATOM 4101 C CA . SER A 1 517 ? 29.460 109.315 201.788 1.00 74.14 553 SER A CA 1
ATOM 4102 C C . SER A 1 517 ? 30.827 108.925 202.337 1.00 73.69 553 SER A C 1
ATOM 4103 O O . SER A 1 517 ? 30.955 108.062 203.208 1.00 71.13 553 SER A O 1
ATOM 4106 N N . GLY A 1 518 ? 31.858 109.582 201.810 1.00 78.31 554 GLY A N 1
ATOM 4107 C CA . GLY A 1 518 ? 33.215 109.419 202.283 1.00 74.85 554 GLY A CA 1
ATOM 4108 C C . GLY A 1 518 ? 33.653 110.439 203.303 1.00 82.36 554 GLY A C 1
ATOM 4109 O O . GLY A 1 518 ? 34.755 110.327 203.846 1.00 85.2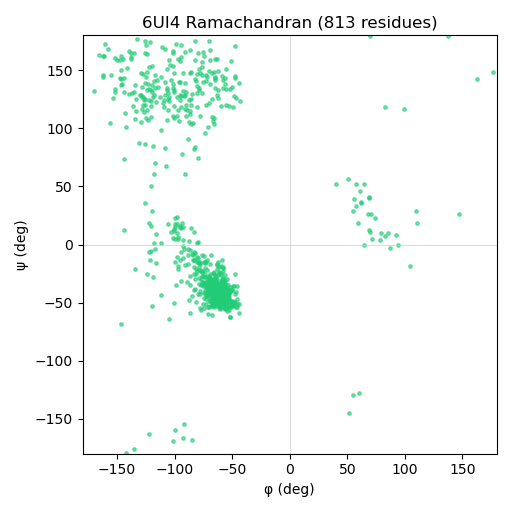6 554 GLY A O 1
ATOM 4110 N N . ASN A 1 519 ? 32.822 111.446 203.565 1.00 92.24 555 ASN A N 1
ATOM 4111 C CA . ASN A 1 519 ? 33.180 112.558 204.434 1.00 89.68 555 ASN A CA 1
ATOM 4112 C C . ASN A 1 519 ? 32.796 112.260 205.880 1.00 84.97 555 ASN A C 1
ATOM 4113 O O . ASN A 1 519 ? 31.660 111.866 206.163 1.00 89.21 555 ASN A O 1
ATOM 4118 N N . ASP A 1 520 ? 33.749 112.473 206.794 1.00 82.14 556 ASP A N 1
ATOM 4119 C CA . ASP A 1 520 ? 33.532 112.165 208.206 1.00 86.64 556 ASP A CA 1
ATOM 4120 C C . ASP A 1 520 ? 32.534 113.115 208.858 1.00 77.88 556 ASP A C 1
ATOM 4121 O O . ASP A 1 520 ? 31.782 112.700 209.745 1.00 77.65 556 ASP A O 1
ATOM 4126 N N . PHE A 1 521 ? 32.525 114.389 208.456 1.00 73.29 557 PHE A N 1
ATOM 4127 C CA . PHE A 1 521 ? 31.559 115.332 209.017 1.00 76.58 557 PHE A CA 1
ATOM 4128 C C . PHE A 1 521 ? 30.144 114.999 208.561 1.00 70.40 557 PHE A C 1
ATOM 4129 O O . PHE A 1 521 ? 29.183 115.188 209.314 1.00 69.18 557 PHE A O 1
ATOM 4137 N N . VAL A 1 522 ? 29.995 114.511 207.326 1.00 68.77 558 VAL A N 1
ATOM 4138 C CA . VAL A 1 522 ? 28.687 114.064 206.855 1.00 65.38 558 VAL A CA 1
ATOM 4139 C C . VAL A 1 522 ? 28.180 112.922 207.726 1.00 64.34 558 VAL A C 1
ATOM 4140 O O . VAL A 1 522 ? 27.000 112.872 208.093 1.00 65.97 558 VAL A O 1
ATOM 4144 N N . HIS A 1 523 ? 29.067 111.992 208.077 1.00 69.97 559 HIS A N 1
ATOM 4145 C CA . HIS A 1 523 ? 28.703 110.919 208.995 1.00 71.42 559 HIS A CA 1
ATOM 4146 C C . HIS A 1 523 ? 28.474 111.441 210.408 1.00 68.47 559 HIS A C 1
ATOM 4147 O O . HIS A 1 523 ? 27.747 110.816 211.187 1.00 73.13 559 HIS A O 1
ATOM 4154 N N . THR A 1 524 ? 29.097 112.565 210.762 1.00 62.96 560 THR A N 1
ATOM 4155 C CA . THR A 1 524 ? 28.837 113.168 212.065 1.00 67.77 560 THR A CA 1
ATOM 4156 C C . THR A 1 524 ? 27.425 113.735 212.114 1.00 73.72 560 THR A C 1
ATOM 4157 O O . THR A 1 524 ? 26.723 113.595 213.123 1.00 83.88 560 THR A O 1
ATOM 4161 N N . LEU A 1 525 ? 26.997 114.379 211.028 1.00 74.15 561 LEU A N 1
ATOM 4162 C CA . LEU A 1 525 ? 25.693 115.018 210.938 1.00 69.52 561 LEU A CA 1
ATOM 4163 C C . LEU A 1 525 ? 24.564 114.030 210.659 1.00 70.60 561 LEU A C 1
ATOM 4164 O O . LEU A 1 525 ? 23.393 114.390 210.828 1.00 70.96 561 LEU A O 1
ATOM 4169 N N . PHE A 1 526 ? 24.882 112.805 210.239 1.00 70.60 562 PHE A N 1
ATOM 4170 C CA . PHE A 1 526 ? 23.883 111.810 209.835 1.00 71.72 562 PHE A CA 1
ATOM 4171 C C . PHE A 1 526 ? 24.346 110.424 210.267 1.00 75.25 562 PHE A C 1
ATOM 4172 O O . PHE A 1 526 ? 24.784 109.615 209.442 1.00 84.18 562 PHE A O 1
ATOM 4180 N N . PRO A 1 527 ? 24.276 110.120 211.562 1.00 90.08 563 PRO A N 1
ATOM 4181 C CA . PRO A 1 527 ? 24.617 108.760 212.007 1.00 115.24 563 PRO A CA 1
ATOM 4182 C C . PRO A 1 527 ? 23.706 107.687 211.425 1.00 130.39 563 PRO A C 1
ATOM 4183 O O . PRO A 1 527 ? 22.480 107.817 211.413 1.00 123.06 563 PRO A O 1
ATOM 4187 N N . ARG A 1 528 ? 24.335 106.622 210.931 1.00 141.43 564 ARG A N 1
ATOM 4188 C CA . ARG A 1 528 ? 23.597 105.509 210.340 1.00 168.64 564 ARG A CA 1
ATOM 4189 C C . ARG A 1 528 ? 22.666 104.815 211.347 1.00 141.79 564 ARG A C 1
ATOM 4190 O O . ARG A 1 528 ? 21.519 104.497 210.970 1.00 124.81 564 ARG A O 1
ATOM 4198 N N . PRO A 1 529 ? 23.054 104.619 212.625 1.00 173.34 565 PRO A N 1
ATOM 4199 C CA . PRO A 1 529 ? 22.253 103.790 213.548 1.00 185.28 565 PRO A CA 1
ATOM 4200 C C . PRO A 1 529 ? 20.821 104.233 213.792 1.00 258.18 565 PRO A C 1
ATOM 4201 O O . PRO A 1 529 ? 20.065 103.464 214.395 1.00 179.97 565 PRO A O 1
ATOM 4205 N N . VAL A 1 530 ? 20.426 105.452 213.413 1.00 242.48 566 VAL A N 1
ATOM 4206 C CA . VAL A 1 530 ? 19.074 105.916 213.709 1.00 246.86 566 VAL A CA 1
ATOM 4207 C C . VAL A 1 530 ? 18.092 105.520 212.620 1.00 256.88 566 VAL A C 1
ATOM 4208 O O . VAL A 1 530 ? 16.914 105.899 212.687 1.00 190.64 566 VAL A O 1
ATOM 4210 N N . ASP A 1 531 ? 18.546 104.772 211.615 1.00 206.18 567 ASP A N 1
ATOM 4211 C CA . ASP A 1 531 ? 17.710 104.333 210.508 1.00 205.32 567 ASP A CA 1
ATOM 4212 C C . ASP A 1 531 ? 17.230 102.892 210.698 1.00 223.11 567 ASP A C 1
ATOM 4213 O O . ASP A 1 531 ? 16.759 102.265 209.745 1.00 167.43 567 ASP A O 1
ATOM 4218 N N . THR A 1 532 ? 17.353 102.360 211.919 1.00 196.09 568 THR A N 1
ATOM 4219 C CA . THR A 1 532 ? 17.027 100.960 212.193 1.00 178.39 568 THR A CA 1
ATOM 4220 C C . THR A 1 532 ? 15.562 100.623 211.913 1.00 151.35 568 T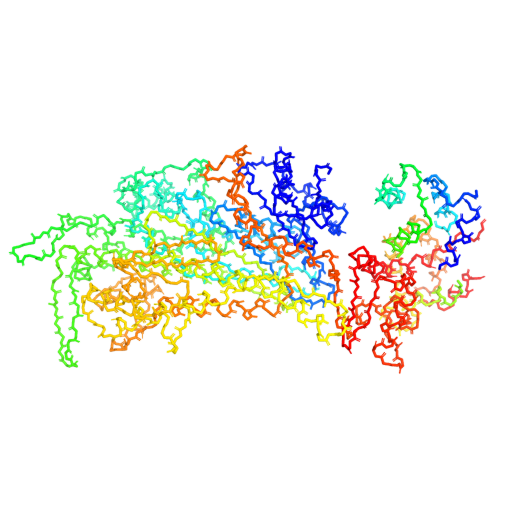HR A C 1
ATOM 4221 O O . THR A 1 532 ? 15.265 99.593 211.297 1.00 124.37 568 THR A O 1
ATOM 4223 N N . ASP A 1 533 ? 14.627 101.448 212.388 1.00 192.73 569 ASP A N 1
ATOM 4224 C CA . ASP A 1 533 ? 13.194 101.164 212.254 1.00 221.12 569 ASP A CA 1
ATOM 4225 C C . ASP A 1 533 ? 12.519 102.142 211.295 1.00 215.28 569 ASP A C 1
ATOM 4226 O O . ASP A 1 533 ? 12.181 103.268 211.674 1.00 181.80 569 ASP A O 1
ATOM 4228 N N . ASN A 1 534 ? 12.327 101.701 210.048 1.00 212.06 570 ASN A N 1
ATOM 4229 C CA . ASN A 1 534 ? 11.570 102.481 209.070 1.00 215.53 570 ASN A CA 1
ATOM 4230 C C . ASN A 1 534 ? 10.083 102.532 209.416 1.00 216.19 570 ASN A C 1
ATOM 4231 O O . ASN A 1 534 ? 9.412 103.535 209.141 1.00 192.87 570 ASN A O 1
ATOM 4233 N N . ARG A 1 535 ? 9.549 101.441 209.981 1.00 168.93 571 ARG A N 1
ATOM 4234 C CA . ARG A 1 535 ? 8.108 101.306 210.192 1.00 173.22 571 ARG A CA 1
ATOM 4235 C C . ARG A 1 535 ? 7.552 102.384 211.123 1.00 168.75 571 ARG A C 1
ATOM 4236 O O . ARG A 1 535 ? 6.418 102.842 210.940 1.00 155.14 571 ARG A O 1
ATOM 4238 N N . LYS A 1 536 ? 8.304 102.747 212.163 1.00 174.77 572 LYS A N 1
ATOM 4239 C CA . LYS A 1 536 ? 7.836 103.688 213.177 1.00 188.70 572 LYS A CA 1
ATOM 4240 C C . LYS A 1 536 ? 7.451 105.041 212.581 1.00 198.65 572 LYS A C 1
ATOM 4241 O O . LYS A 1 536 ? 8.090 105.532 211.651 1.00 179.68 572 LYS A O 1
ATOM 4243 N N . GLN A 1 537 ? 6.366 105.644 213.123 1.00 205.78 573 GLN A N 1
ATOM 4244 C CA . GLN A 1 537 ? 6.006 107.054 212.926 1.00 185.60 573 GLN A CA 1
ATOM 4245 C C . GLN A 1 537 ? 6.704 107.994 213.922 1.00 166.74 573 GLN A C 1
ATOM 4246 O O . GLN A 1 537 ? 6.308 108.088 215.093 1.00 171.24 573 GLN A O 1
ATOM 4248 N N . PRO A 1 538 ? 7.733 108.707 213.456 1.00 151.37 574 PRO A N 1
ATOM 4249 C CA . PRO A 1 538 ? 8.643 109.529 214.327 1.00 161.65 574 PRO A CA 1
ATOM 4250 C C . PRO A 1 538 ? 8.051 110.843 214.828 1.00 139.37 574 PRO A C 1
ATOM 4251 O O . PRO A 1 538 ? 7.015 111.311 214.333 1.00 131.86 574 PRO A O 1
ATOM 4255 N N . PRO A 1 539 ? 8.697 111.467 215.833 1.00 105.07 575 PRO A N 1
ATOM 4256 C CA . PRO A 1 539 ? 8.203 112.740 216.400 1.00 98.99 575 PRO A CA 1
ATOM 4257 C C . PRO A 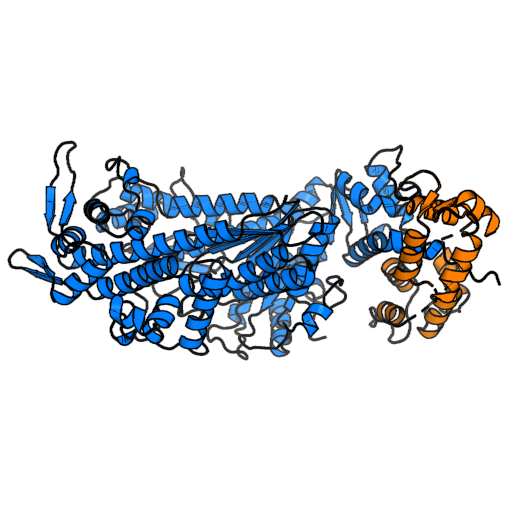1 539 ? 8.095 113.869 215.379 1.00 83.19 575 PRO A C 1
ATOM 4258 O O . PRO A 1 539 ? 8.917 113.993 214.468 1.00 85.35 575 PRO A O 1
ATOM 4262 N N . SER A 1 540 ? 7.073 114.705 215.553 1.00 71.51 576 SER A N 1
ATOM 4263 C CA . SER A 1 540 ? 6.820 115.848 214.685 1.00 68.19 576 SER A CA 1
ATOM 4264 C C . SER A 1 540 ? 7.447 117.126 215.247 1.00 68.53 576 SER A C 1
ATOM 4265 O O . SER A 1 540 ? 7.796 117.213 216.428 1.00 65.10 576 SER A O 1
ATOM 4268 N N . ALA A 1 541 ? 7.602 118.123 214.366 1.00 63.45 577 ALA A N 1
ATOM 4269 C CA . ALA A 1 541 ? 8.164 119.404 214.789 1.00 61.44 577 ALA A CA 1
ATOM 4270 C C . ALA A 1 541 ? 7.308 120.035 215.879 1.00 61.76 577 ALA A C 1
ATOM 4271 O O . ALA A 1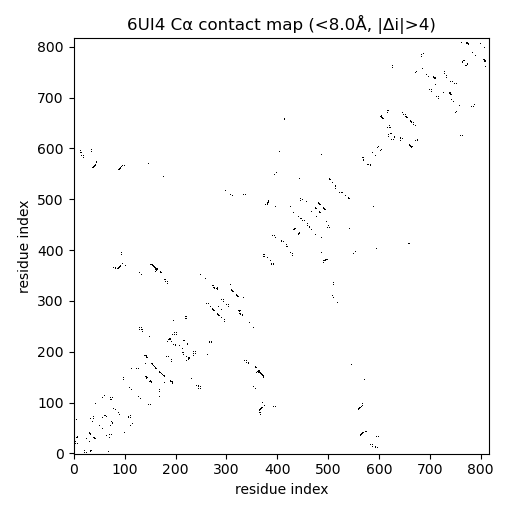 541 ? 7.830 120.683 216.795 1.00 59.39 577 ALA A O 1
ATOM 4273 N N . GLY A 1 542 ? 5.985 119.872 215.787 1.00 55.89 578 GLY A N 1
ATOM 4274 C CA . GLY A 1 542 ? 5.114 120.432 216.802 1.00 55.75 578 GLY A CA 1
ATOM 4275 C C . GLY A 1 542 ? 5.300 119.748 218.139 1.00 56.17 578 GLY A C 1
ATOM 4276 O O . GLY A 1 542 ? 5.229 120.397 219.187 1.00 57.37 578 GLY A O 1
ATOM 4277 N N . ASP A 1 543 ? 5.582 118.443 218.118 1.00 59.84 579 ASP A N 1
ATOM 4278 C CA . ASP A 1 543 ? 5.972 117.736 219.333 1.00 61.85 579 ASP A CA 1
ATOM 4279 C C . ASP A 1 543 ? 7.229 118.352 219.935 1.00 62.51 579 ASP A C 1
ATOM 4280 O O . ASP A 1 543 ? 7.296 118.620 221.143 1.00 63.53 579 ASP A O 1
ATOM 4285 N N . ARG A 1 544 ? 8.241 118.580 219.094 1.00 63.16 580 ARG A N 1
ATOM 4286 C CA . ARG A 1 544 ? 9.508 119.125 219.568 1.00 64.40 580 ARG A CA 1
ATOM 4287 C C . ARG A 1 544 ? 9.336 120.524 220.148 1.00 62.06 580 ARG A C 1
ATOM 4288 O O . ARG A 1 544 ? 9.923 120.843 221.188 1.00 62.08 580 ARG A O 1
ATOM 4296 N N . ILE A 1 545 ? 8.546 121.377 219.489 1.00 62.89 581 ILE A N 1
ATOM 4297 C CA . ILE A 1 545 ? 8.392 122.741 219.986 1.00 60.20 581 ILE A CA 1
ATOM 4298 C C . ILE A 1 545 ? 7.525 122.741 221.243 1.00 60.05 581 ILE A C 1
ATOM 4299 O O . ILE A 1 545 ? 7.763 123.536 222.161 1.00 60.40 581 ILE A O 1
ATOM 4304 N N . ARG A 1 546 ? 6.533 121.839 221.327 1.00 58.54 582 ARG A N 1
ATOM 4305 C CA . ARG A 1 546 ? 5.756 121.698 222.555 1.00 61.58 582 ARG A CA 1
ATOM 4306 C C . ARG A 1 546 ? 6.659 121.327 223.724 1.00 62.10 582 ARG A C 1
ATOM 4307 O O . ARG A 1 546 ? 6.585 121.931 224.809 1.00 64.38 582 ARG A O 1
ATOM 4315 N N . ALA A 1 547 ? 7.569 120.378 223.491 1.00 63.91 583 ALA A N 1
ATOM 4316 C CA . ALA A 1 547 ? 8.485 119.945 224.539 1.00 73.76 583 ALA A CA 1
ATOM 4317 C C . ALA A 1 547 ? 9.439 121.066 224.928 1.00 70.18 583 ALA A C 1
ATOM 4318 O O . ALA A 1 547 ? 9.642 121.334 226.119 1.00 71.73 583 ALA A O 1
ATOM 4320 N N . SER A 1 548 ? 10.064 121.700 223.932 1.00 62.19 584 SER A N 1
ATOM 4321 C CA . SER A 1 548 ? 10.942 122.839 224.182 1.00 60.37 584 SER A CA 1
ATOM 4322 C C . SER A 1 548 ? 10.247 123.890 225.039 1.00 59.61 584 SER A C 1
ATOM 4323 O O . SER A 1 548 ? 10.798 124.359 226.041 1.00 59.53 584 SER A O 1
ATOM 4326 N N . ALA A 1 549 ? 9.025 124.268 224.655 1.00 57.77 585 ALA A N 1
ATOM 4327 C CA . ALA A 1 549 ? 8.331 125.367 225.318 1.00 57.75 585 ALA A CA 1
ATOM 4328 C C . ALA A 1 549 ? 7.963 125.020 226.757 1.00 57.99 585 ALA A C 1
ATOM 4329 O O . ALA A 1 549 ? 8.074 125.866 227.656 1.00 59.68 585 ALA A O 1
ATOM 4331 N N . ASN A 1 550 ? 7.552 123.778 227.013 1.00 61.99 586 ASN A N 1
ATOM 4332 C CA . ASN A 1 550 ? 7.127 123.482 228.377 1.00 65.16 586 ASN A CA 1
ATOM 4333 C C . ASN A 1 550 ? 8.318 123.174 229.289 1.00 71.87 586 ASN A C 1
ATOM 4334 O O . ASN A 1 550 ? 8.293 123.517 230.487 1.00 71.12 586 ASN A O 1
ATOM 4339 N N . ALA A 1 551 ? 9.397 122.621 228.724 1.00 67.22 587 ALA A N 1
ATOM 4340 C CA . ALA A 1 551 ? 10.697 122.655 229.387 1.00 61.37 587 ALA A CA 1
ATOM 4341 C C . ALA A 1 551 ? 11.041 124.077 229.811 1.00 62.70 587 ALA A C 1
ATOM 4342 O O . ALA A 1 551 ? 11.418 124.327 230.964 1.00 66.91 587 ALA A O 1
ATOM 4344 N N . LEU A 1 552 ? 10.985 125.007 228.856 1.00 74.29 588 LEU A N 1
ATOM 4345 C CA . LEU A 1 552 ? 11.307 126.406 229.111 1.00 82.69 588 LEU A CA 1
ATOM 4346 C C . LEU A 1 552 ? 10.490 126.945 230.278 1.00 72.10 588 LEU A C 1
ATOM 4347 O O . LEU A 1 552 ? 11.013 127.658 231.141 1.00 72.93 588 LEU A O 1
ATOM 4352 N N . VAL A 1 553 ? 9.185 126.659 230.283 1.00 63.86 589 VAL A N 1
ATOM 4353 C CA . VAL A 1 553 ? 8.321 127.158 231.353 1.00 65.24 589 VAL A CA 1
ATOM 4354 C C . VAL A 1 553 ? 8.800 126.652 232.710 1.00 69.83 589 VAL A C 1
ATOM 4355 O O . VAL A 1 553 ? 8.887 127.414 233.680 1.00 69.96 589 VAL A O 1
ATOM 4359 N N . ASP A 1 554 ? 9.149 125.367 232.796 1.00 73.42 590 ASP A N 1
ATOM 4360 C CA . ASP A 1 554 ? 9.644 124.828 234.067 1.00 74.27 590 ASP A CA 1
ATOM 4361 C C . ASP A 1 554 ? 10.922 125.544 234.508 1.00 77.25 590 ASP A C 1
ATOM 4362 O O . ASP A 1 554 ? 11.034 126.037 235.651 1.00 79.60 590 ASP A O 1
ATOM 4367 N N . THR A 1 555 ? 11.878 125.656 233.581 1.00 83.44 591 THR A N 1
ATOM 4368 C CA . THR A 1 555 ? 13.116 126.384 233.844 1.00 77.43 591 THR A CA 1
ATOM 4369 C C . THR A 1 555 ? 12.825 127.761 234.415 1.00 79.63 591 THR A C 1
ATOM 4370 O O . THR A 1 555 ? 13.347 128.134 235.472 1.00 79.90 591 THR A O 1
ATOM 4374 N N . LEU A 1 556 ? 11.973 128.524 233.731 1.00 89.80 592 LEU A N 1
ATOM 4375 C CA . LEU A 1 556 ? 11.758 129.913 234.112 1.00 86.44 592 LEU A CA 1
ATOM 4376 C C . LEU A 1 556 ? 11.070 129.996 235.464 1.00 86.28 592 LEU A C 1
ATOM 4377 O O . LEU A 1 556 ? 11.307 130.943 236.222 1.00 89.79 592 LEU A O 1
ATOM 4382 N N . MET A 1 557 ? 10.233 129.013 235.794 1.00 88.17 593 MET A N 1
ATOM 4383 C CA . MET A 1 557 ? 9.577 129.072 237.091 1.00 93.81 593 MET A CA 1
ATOM 4384 C C . MET A 1 557 ? 10.502 128.590 238.197 1.00 91.33 593 MET A C 1
ATOM 4385 O O . MET A 1 557 ? 10.098 128.576 239.366 1.00 90.53 593 MET A O 1
ATOM 4390 N N . LYS A 1 558 ? 11.741 128.227 237.856 1.00 108.56 594 LYS A N 1
ATOM 4391 C CA . LYS A 1 558 ? 12.713 127.807 238.860 1.00 96.46 594 LYS A CA 1
ATOM 4392 C C . LYS A 1 558 ? 13.718 128.907 239.213 1.00 98.56 594 LYS A C 1
ATOM 4393 O O . LYS A 1 558 ? 14.661 128.653 239.970 1.00 92.66 594 LYS A O 1
ATOM 4399 N N . CYS A 1 559 ? 13.539 130.116 238.680 1.00 91.52 595 CYS A N 1
ATOM 4400 C CA . CYS A 1 559 ? 14.519 131.194 238.769 1.00 83.64 595 CYS A CA 1
ATOM 4401 C C . CYS A 1 559 ? 13.795 132.501 239.073 1.00 80.33 595 CYS A C 1
ATOM 4402 O O . CYS A 1 559 ? 12.572 132.595 238.945 1.00 85.59 595 CYS A O 1
ATOM 4405 N N . GLN A 1 560 ? 14.556 133.518 239.493 1.00 72.70 596 GLN A N 1
ATOM 4406 C CA . GLN A 1 560 ? 13.965 134.815 239.801 1.00 73.62 596 GLN A CA 1
ATOM 4407 C C . GLN A 1 560 ? 13.886 135.653 238.532 1.00 69.78 596 GLN A C 1
ATOM 4408 O O . GLN A 1 560 ? 14.927 135.892 237.893 1.00 69.64 596 GLN A O 1
ATOM 4414 N N . PRO A 1 561 ? 12.691 135.976 238.063 1.00 71.04 597 PRO A N 1
ATOM 4415 C CA . PRO A 1 561 ? 12.531 136.691 236.795 1.00 74.10 597 PRO A CA 1
ATOM 4416 C C . PRO A 1 561 ? 12.844 138.179 236.866 1.00 69.91 597 PRO A C 1
ATOM 4417 O O . PRO A 1 561 ? 12.586 138.858 237.865 1.00 67.65 597 PRO A O 1
ATOM 4421 N N . SER A 1 562 ? 13.387 138.680 235.759 1.00 71.29 598 SER A N 1
ATOM 4422 C CA . SER A 1 562 ? 13.397 140.097 235.411 1.00 69.65 598 SER A CA 1
ATOM 4423 C C . SER A 1 562 ? 12.766 140.256 234.032 1.00 65.86 598 SER A C 1
ATOM 4424 O O . SER A 1 562 ? 12.897 139.373 233.181 1.00 67.19 598 SER A O 1
ATOM 4427 N N . TYR A 1 563 ? 12.037 141.354 233.832 1.00 64.14 599 TYR A N 1
ATOM 4428 C CA . TYR A 1 563 ? 11.106 141.502 232.717 1.00 60.78 599 TYR A CA 1
ATOM 4429 C C . TYR A 1 563 ? 11.496 142.662 231.808 1.00 61.11 599 TYR A C 1
ATOM 4430 O O . TYR A 1 563 ? 11.673 143.794 232.277 1.00 60.34 599 TYR A O 1
ATOM 4439 N N . ILE A 1 564 ? 11.612 142.378 230.508 1.00 59.62 600 ILE A N 1
ATOM 4440 C CA . ILE A 1 564 ? 11.811 143.379 229.464 1.00 59.70 600 ILE A CA 1
ATOM 4441 C C . ILE A 1 564 ? 10.728 143.196 228.405 1.00 59.75 600 ILE A C 1
ATOM 4442 O O . ILE A 1 564 ? 10.612 142.118 227.806 1.00 55.57 600 ILE A O 1
ATOM 4447 N N . ARG A 1 565 ? 9.921 144.237 228.203 1.00 53.70 601 ARG A N 1
ATOM 4448 C CA . ARG A 1 565 ? 8.917 144.325 227.150 1.00 5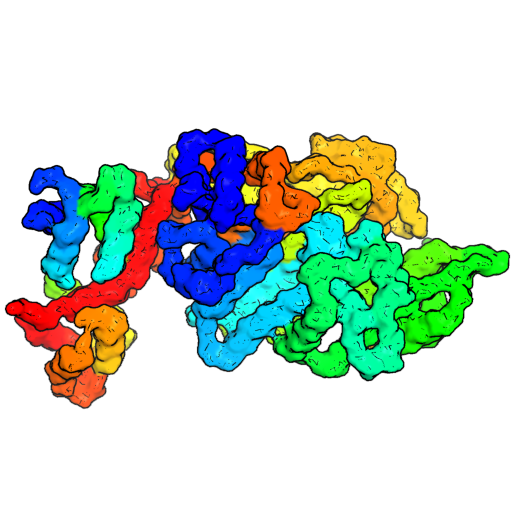2.05 601 ARG A CA 1
ATOM 4449 C C . ARG A 1 565 ? 9.418 145.306 226.089 1.00 49.69 601 ARG A C 1
ATOM 4450 O O . ARG A 1 565 ? 9.469 146.517 226.336 1.00 49.79 601 ARG A O 1
ATOM 4458 N N . THR A 1 566 ? 9.826 144.799 224.924 1.00 54.13 602 THR A N 1
ATOM 4459 C CA . THR A 1 566 ? 10.254 145.664 223.832 1.00 55.60 602 THR A CA 1
ATOM 4460 C C . THR A 1 566 ? 9.092 145.977 222.896 1.00 55.55 602 THR A C 1
ATOM 4461 O O . THR A 1 566 ? 8.184 145.166 222.698 1.00 56.94 602 THR A O 1
ATOM 4465 N N . ILE A 1 567 ? 9.131 147.178 222.331 1.00 58.36 603 ILE A N 1
ATOM 4466 C CA . ILE A 1 567 ? 8.058 147.721 221.510 1.00 59.62 603 ILE A CA 1
ATOM 4467 C C . ILE A 1 567 ? 8.641 148.212 220.191 1.00 60.18 603 ILE A C 1
ATOM 4468 O O . ILE A 1 567 ? 9.691 148.864 220.167 1.00 59.22 603 ILE A O 1
ATOM 4473 N N . LYS A 1 568 ? 7.957 147.887 219.093 1.00 54.15 604 LYS A N 1
ATOM 4474 C CA . LYS A 1 568 ? 8.397 148.251 217.755 1.00 53.39 604 LYS A CA 1
ATOM 4475 C C . LYS A 1 568 ? 7.605 149.467 217.305 1.00 57.00 604 LYS A C 1
ATOM 4476 O O . LYS A 1 568 ? 6.393 149.351 217.067 1.00 56.36 604 LYS A O 1
ATOM 4482 N N . PRO A 1 569 ? 8.221 150.649 217.208 1.00 65.04 605 PRO A N 1
ATOM 4483 C CA . PRO A 1 569 ? 7.435 151.870 216.975 1.00 62.53 605 PRO A CA 1
ATOM 4484 C C . PRO A 1 569 ? 6.993 152.077 215.539 1.00 65.08 605 PRO A C 1
ATOM 4485 O O . PRO A 1 569 ? 6.090 152.892 215.313 1.00 64.41 605 PRO A O 1
ATOM 4489 N N . ASN A 1 570 ? 7.576 151.374 214.571 1.00 58.82 606 ASN A N 1
ATOM 4490 C CA . ASN A 1 570 ? 7.132 151.501 213.189 1.00 58.26 606 ASN A CA 1
ATOM 4491 C C . ASN A 1 570 ? 7.699 150.358 212.360 1.00 62.66 606 ASN A C 1
ATOM 4492 O O . ASN A 1 570 ? 8.660 149.692 212.754 1.00 64.34 606 ASN A O 1
ATOM 4497 N N . GLU A 1 571 ? 7.089 150.162 211.191 1.00 66.51 607 GLU A N 1
ATOM 4498 C CA . GLU A 1 571 ? 7.419 149.082 210.273 1.00 64.38 607 GLU A CA 1
ATOM 4499 C C . GLU A 1 571 ? 8.316 149.544 209.128 1.00 63.18 607 GLU A C 1
ATOM 4500 O O . GLU A 1 571 ? 8.415 148.857 208.105 1.00 64.67 607 GLU A O 1
ATOM 4506 N N . ASN A 1 572 ? 8.970 150.695 209.277 1.00 63.02 608 ASN A N 1
ATOM 4507 C CA . ASN A 1 572 ? 9.900 151.198 208.278 1.00 63.29 608 ASN A CA 1
ATOM 4508 C C . ASN A 1 572 ? 11.320 151.321 208.801 1.00 62.58 608 ASN A C 1
ATOM 4509 O O . ASN A 1 572 ? 12.199 151.778 208.058 1.00 61.56 608 ASN A O 1
ATOM 4514 N N . LYS A 1 573 ? 11.564 150.947 210.060 1.00 91.79 609 LYS A N 1
ATOM 4515 C CA . LYS A 1 573 ? 12.904 150.969 210.643 1.00 83.96 609 LYS A CA 1
ATOM 4516 C C . LYS A 1 573 ? 13.431 152.399 210.652 1.00 78.35 609 LYS A C 1
ATOM 4517 O O . LYS A 1 573 ? 14.623 152.651 210.462 1.00 79.37 609 LYS A O 1
ATOM 4523 N N . SER A 1 574 ? 12.512 153.347 210.877 1.00 57.91 610 SER A N 1
ATOM 4524 C CA . SER A 1 574 ? 12.767 154.780 210.914 1.00 62.05 610 SER A CA 1
ATOM 4525 C C . SER A 1 574 ? 13.046 155.247 212.336 1.00 64.79 610 SER A C 1
ATOM 4526 O O . SER A 1 574 ? 12.303 154.892 213.258 1.00 61.41 610 SER A O 1
ATOM 4529 N N . PRO A 1 575 ? 14.103 156.037 212.543 1.00 79.78 611 PRO A N 1
ATOM 4530 C CA . PRO A 1 575 ? 14.382 156.570 213.885 1.00 82.78 611 PRO A CA 1
ATOM 4531 C C . PRO A 1 575 ? 13.445 157.690 214.302 1.00 82.81 611 PRO A C 1
ATOM 4532 O O . PRO A 1 575 ? 13.474 158.085 215.474 1.00 81.48 611 PRO A O 1
ATOM 4536 N N . THR A 1 576 ? 12.617 158.212 213.393 1.00 69.80 612 THR A N 1
ATOM 4537 C CA . THR A 1 576 ? 11.750 159.344 213.686 1.00 74.55 612 THR A CA 1
ATOM 4538 C C . THR A 1 576 ? 10.269 159.018 213.598 1.00 75.88 612 THR A C 1
ATOM 4539 O O . THR A 1 576 ? 9.458 159.795 214.113 1.00 81.62 612 THR A O 1
ATOM 4543 N N . GLU A 1 577 ? 9.895 157.904 212.976 1.00 80.83 613 GLU A N 1
ATOM 4544 C CA . GLU A 1 577 ? 8.496 157.563 212.770 1.00 78.10 613 GLU A CA 1
ATOM 4545 C C . GLU A 1 577 ? 7.982 156.791 213.981 1.00 78.70 613 GLU A C 1
ATOM 4546 O O . GLU A 1 577 ? 8.547 155.757 214.352 1.00 82.79 613 GLU A O 1
ATOM 4552 N N . TYR A 1 578 ? 6.909 157.298 214.590 1.00 65.12 614 TYR A N 1
ATOM 4553 C CA . TYR A 1 578 ? 6.262 156.685 215.748 1.00 61.34 614 TYR A CA 1
ATOM 4554 C C . TYR A 1 578 ? 4.802 156.436 215.395 1.00 58.52 614 TYR A C 1
ATOM 4555 O O . TYR A 1 578 ? 4.004 157.377 215.336 1.00 67.62 614 TYR A O 1
ATOM 4564 N N . ASN A 1 579 ? 4.451 155.173 215.176 1.00 67.75 615 ASN A N 1
ATOM 4565 C CA . ASN A 1 579 ? 3.115 154.796 214.714 1.00 64.98 615 ASN A CA 1
ATOM 4566 C C . ASN A 1 579 ? 2.209 154.602 215.923 1.00 67.70 615 ASN A C 1
ATOM 4567 O O . ASN A 1 579 ? 2.111 153.509 216.483 1.00 68.91 615 ASN A O 1
ATOM 4572 N N . GLY A 1 580 ? 1.543 155.686 216.325 1.00 63.18 616 GLY A N 1
ATOM 4573 C CA . GLY A 1 580 ? 0.693 155.713 217.495 1.00 58.70 616 GLY A CA 1
ATOM 4574 C C . GLY A 1 580 ? -0.215 154.505 217.622 1.00 62.84 616 GLY A C 1
ATOM 4575 O O . GLY A 1 580 ? -0.186 153.800 218.632 1.00 64.73 616 GLY A O 1
ATOM 4576 N N . PRO A 1 581 ? -1.070 154.266 216.619 1.00 70.42 617 PRO A N 1
ATOM 4577 C CA . PRO A 1 581 ? -1.968 153.096 216.688 1.00 63.64 617 PRO A CA 1
ATOM 4578 C C . PRO A 1 581 ? -1.253 151.765 216.874 1.00 59.07 617 PRO A C 1
ATOM 4579 O O . PRO A 1 581 ? -1.758 150.906 217.609 1.00 60.99 617 PRO A O 1
ATOM 4583 N N . ASN A 1 582 ? -0.084 151.566 216.251 1.00 64.80 618 ASN A N 1
ATOM 4584 C CA . ASN A 1 582 ? 0.598 150.279 216.386 1.00 67.94 618 ASN A CA 1
ATOM 4585 C C . ASN A 1 582 ? 1.147 150.107 217.795 1.00 66.06 618 ASN A C 1
ATOM 4586 O O . ASN A 1 582 ? 1.013 149.031 218.401 1.00 63.50 618 ASN A O 1
ATOM 4591 N N . VAL A 1 583 ? 1.710 151.178 218.355 1.00 65.05 619 VAL A N 1
ATOM 4592 C CA . VAL A 1 583 ? 2.193 151.105 219.725 1.00 64.16 619 VAL A CA 1
ATOM 4593 C C . VAL A 1 583 ? 1.021 150.917 220.672 1.00 65.73 619 VAL A C 1
ATOM 4594 O O . VAL A 1 583 ? 1.132 150.210 221.673 1.00 66.97 619 VAL A O 1
ATOM 4598 N N . LEU A 1 584 ? -0.122 151.537 220.367 1.00 59.57 620 LEU A N 1
ATOM 4599 C CA . LEU A 1 584 ? -1.292 151.402 221.228 1.00 59.05 620 LEU A CA 1
ATOM 4600 C C . LEU A 1 584 ? -1.776 149.959 221.243 1.00 59.03 620 LEU A C 1
ATOM 4601 O O . LEU A 1 584 ? -2.097 149.406 222.303 1.00 59.60 620 LEU A O 1
ATOM 4606 N N . HIS A 1 585 ? -1.866 149.345 220.060 1.00 57.99 621 HIS A N 1
ATOM 4607 C CA . HIS A 1 585 ? -2.226 147.935 219.968 1.00 58.07 621 HIS A CA 1
ATOM 4608 C C . HIS A 1 585 ? -1.286 147.096 220.828 1.00 57.03 621 HIS A C 1
ATOM 4609 O O . HIS A 1 585 ? -1.721 146.205 221.573 1.00 56.31 621 HIS A O 1
ATOM 4616 N N . GLN A 1 586 ? 0.020 147.372 220.721 1.00 60.52 622 GLN A N 1
ATOM 4617 C CA . GLN A 1 586 ? 1.015 146.632 221.495 1.00 62.38 622 GLN A CA 1
ATOM 4618 C C . GLN A 1 586 ? 0.802 146.820 222.996 1.00 64.97 622 GLN A C 1
ATOM 4619 O O . GLN A 1 586 ? 0.734 145.843 223.755 1.00 68.99 622 GLN A O 1
ATOM 4625 N N . ILE A 1 587 ? 0.690 148.079 223.435 1.00 53.41 623 ILE A N 1
ATOM 4626 C CA . ILE A 1 587 ? 0.403 148.414 224.831 1.00 53.85 623 ILE A CA 1
ATOM 4627 C C . ILE A 1 587 ? -0.813 147.652 225.330 1.00 56.83 623 ILE A C 1
ATOM 4628 O O . ILE A 1 587 ? -0.843 147.172 226.471 1.00 57.22 623 ILE A O 1
ATOM 4633 N N . LYS A 1 588 ? -1.836 147.533 224.484 1.00 56.97 624 LYS A N 1
ATOM 4634 C CA . LYS A 1 588 ? -3.080 146.911 224.912 1.00 57.10 624 LYS A CA 1
ATOM 4635 C C . LYS A 1 588 ? -2.887 145.411 225.092 1.00 55.04 624 LYS A C 1
ATOM 4636 O O . LYS A 1 588 ? -3.181 144.863 226.161 1.00 55.74 624 LYS A O 1
ATOM 4642 N N . TYR A 1 589 ? -2.380 144.724 224.062 1.00 57.43 625 TYR A N 1
ATOM 4643 C CA . TYR A 1 589 ? -2.333 143.266 224.150 1.00 57.40 625 TYR A CA 1
ATOM 4644 C C . TYR A 1 589 ? -1.237 142.794 225.101 1.00 58.58 625 TYR A C 1
ATOM 4645 O O . TYR A 1 589 ? -1.253 141.629 225.514 1.00 56.75 625 TYR A O 1
ATOM 4654 N N . LEU A 1 590 ? -0.290 143.662 225.456 1.00 56.91 626 LEU A N 1
ATOM 4655 C CA . LEU A 1 590 ? 0.691 143.320 226.475 1.00 62.02 626 LEU A CA 1
ATOM 4656 C C . LEU A 1 590 ? 0.171 143.581 227.880 1.00 60.26 626 LEU A C 1
ATOM 4657 O O . LEU A 1 590 ? 0.787 143.123 228.850 1.00 62.99 626 LEU A O 1
ATOM 4662 N N . GLY A 1 591 ? -0.937 144.303 228.010 1.00 50.74 627 GLY A N 1
ATOM 4663 C CA . GLY A 1 591 ? -1.506 144.583 229.316 1.00 58.94 627 GLY A CA 1
ATOM 4664 C C . GLY A 1 591 ? -0.654 145.518 230.142 1.00 62.17 627 GLY A C 1
ATOM 4665 O O . GLY A 1 591 ? -0.502 145.308 231.351 1.00 64.21 627 GLY A O 1
ATOM 4666 N N . LEU A 1 592 ? -0.088 146.551 229.512 1.00 67.34 628 LEU A N 1
ATOM 4667 C CA . LEU A 1 592 ? 0.767 147.485 230.233 1.00 65.49 628 LEU A CA 1
ATOM 4668 C C . LEU A 1 592 ? -0.026 148.323 231.230 1.00 66.68 628 LEU A C 1
ATOM 4669 O O . LEU A 1 592 ? 0.492 148.657 232.302 1.00 68.76 628 LEU A O 1
ATOM 4674 N N . GLN A 1 593 ? -1.281 148.652 230.911 1.00 67.56 629 GLN A N 1
ATOM 4675 C CA . GLN A 1 593 ? -2.136 149.331 231.881 1.00 70.39 629 GLN A CA 1
ATOM 4676 C C . GLN A 1 593 ? -2.333 148.473 233.125 1.00 69.58 629 GLN A C 1
ATOM 4677 O O . GLN A 1 593 ? -2.303 148.982 234.253 1.00 71.90 629 GLN A O 1
ATOM 4683 N N . GLU A 1 594 ? -2.566 147.171 232.937 1.00 69.49 630 GLU A N 1
ATOM 4684 C CA . GLU A 1 594 ? -2.775 146.288 234.080 1.00 70.94 630 GLU A CA 1
ATOM 4685 C C . GLU A 1 594 ? -1.515 146.221 234.932 1.00 76.66 630 GLU A C 1
ATOM 4686 O O . GLU A 1 594 ? -1.590 146.227 236.170 1.00 77.17 630 GLU A O 1
ATOM 4692 N N . ASN A 1 595 ? -0.346 146.136 234.282 1.00 68.79 631 ASN A N 1
ATOM 4693 C CA . ASN A 1 595 ? 0.910 146.168 235.023 1.00 69.53 631 ASN A CA 1
ATOM 4694 C C . ASN A 1 595 ? 1.009 147.452 235.824 1.00 67.72 631 ASN A C 1
ATOM 4695 O O . ASN A 1 595 ? 1.427 147.437 236.985 1.00 69.28 631 ASN A O 1
ATOM 4700 N N . VAL A 1 596 ? 0.605 148.573 235.222 1.00 58.25 632 VAL A N 1
ATOM 4701 C CA . VAL A 1 596 ? 0.717 149.861 235.897 1.00 65.85 632 VAL A CA 1
ATOM 4702 C C . VAL A 1 596 ? -0.143 149.855 237.152 1.00 64.33 632 VAL A C 1
ATOM 4703 O O . VAL A 1 596 ? 0.296 150.250 238.240 1.00 61.57 632 VAL A O 1
ATOM 4707 N N . ARG A 1 597 ? -1.385 149.392 237.009 1.00 68.73 633 ARG A N 1
ATOM 4708 C CA . ARG A 1 597 ? -2.336 149.413 238.115 1.00 70.03 633 ARG A CA 1
ATOM 4709 C C . ARG A 1 597 ? -1.884 148.500 239.248 1.00 78.11 633 ARG A C 1
ATOM 4710 O O . ARG A 1 597 ? -1.908 148.893 240.424 1.00 75.78 633 ARG A O 1
ATOM 4718 N N . ILE A 1 598 ? -1.449 147.280 238.917 1.00 65.70 634 ILE A N 1
ATOM 4719 C CA . ILE A 1 598 ? -0.973 146.379 239.963 1.00 62.87 634 ILE A CA 1
ATOM 4720 C C . ILE A 1 598 ? 0.242 146.982 240.648 1.00 64.05 634 ILE A C 1
ATOM 4721 O O . ILE A 1 598 ? 0.326 147.016 241.879 1.00 68.63 634 ILE A O 1
ATOM 4726 N N . ARG A 1 599 ? 1.196 147.485 239.862 1.00 67.65 635 ARG A N 1
ATOM 4727 C CA . ARG A 1 599 ? 2.440 147.969 240.445 1.00 64.85 635 ARG A CA 1
ATOM 4728 C C . ARG A 1 599 ? 2.179 149.157 241.361 1.00 69.29 635 ARG A C 1
ATOM 4729 O O . ARG A 1 599 ? 2.841 149.305 242.392 1.00 76.07 635 ARG A O 1
ATOM 4737 N N . ARG A 1 600 ? 1.217 150.017 241.010 1.00 74.80 636 ARG A N 1
ATOM 4738 C CA . ARG A 1 600 ? 0.897 151.125 241.907 1.00 79.01 636 ARG A CA 1
ATOM 4739 C C . ARG A 1 600 ? 0.252 150.616 243.188 1.00 80.25 636 ARG A C 1
ATOM 4740 O O . ARG A 1 600 ? 0.689 150.960 244.293 1.00 84.32 636 ARG A O 1
ATOM 4748 N N . ALA A 1 601 ? -0.802 149.803 243.063 1.00 87.09 637 ALA A N 1
ATOM 4749 C CA . ALA A 1 601 ? -1.479 149.328 244.266 1.00 86.04 637 ALA A CA 1
ATOM 4750 C C . ALA A 1 601 ? -0.692 148.223 244.963 1.00 107.01 637 ALA A C 1
ATOM 4751 O O . ALA A 1 601 ? -0.819 148.047 246.181 1.00 86.45 637 ALA A O 1
ATOM 4753 N N . GLY A 1 602 ? 0.107 147.470 244.213 1.00 84.94 638 GLY A N 1
ATOM 4754 C CA . GLY A 1 602 ? 0.814 146.328 244.757 1.00 85.30 638 GLY A CA 1
ATOM 4755 C C . GLY A 1 602 ? 1.909 146.713 245.733 1.00 77.30 638 GLY A C 1
ATOM 4756 O O . GLY A 1 602 ? 2.295 147.872 245.876 1.00 81.41 638 GLY A O 1
ATOM 4757 N N . PHE A 1 603 ? 2.398 145.699 246.439 1.00 78.94 639 PHE A N 1
ATOM 4758 C CA . PHE A 1 603 ? 3.647 145.804 247.178 1.00 81.88 639 PHE A CA 1
ATOM 4759 C C . PHE A 1 603 ? 4.849 145.582 246.261 1.00 79.08 639 PHE A C 1
ATOM 4760 O O . PHE A 1 603 ? 4.811 144.753 245.346 1.00 87.60 639 PHE A O 1
ATOM 4768 N N . ALA A 1 604 ? 5.916 146.347 246.507 1.00 75.36 640 ALA A N 1
ATOM 4769 C CA . ALA A 1 604 ? 7.111 146.296 245.667 1.00 72.60 640 ALA A CA 1
ATOM 4770 C C . ALA A 1 604 ? 7.957 145.055 245.919 1.00 71.88 640 ALA A C 1
ATOM 4771 O O . ALA A 1 604 ? 8.685 144.617 245.021 1.00 75.98 640 ALA A O 1
ATOM 4773 N N . TYR A 1 605 ? 7.893 144.485 247.120 1.00 74.65 641 TYR A N 1
ATOM 4774 C CA . TYR A 1 605 ? 8.796 143.402 247.490 1.00 72.22 641 TYR A CA 1
ATOM 4775 C C . TYR A 1 605 ? 8.084 142.434 248.419 1.00 77.00 641 TYR A C 1
ATOM 4776 O O . TYR A 1 605 ? 7.354 142.848 249.318 1.00 80.37 641 TYR A O 1
ATOM 4785 N N . ARG A 1 606 ? 8.281 141.144 248.169 1.00 78.10 642 ARG A N 1
ATOM 4786 C CA . ARG A 1 606 ? 7.651 140.082 248.938 1.00 80.55 642 ARG A CA 1
ATOM 4787 C C . ARG A 1 606 ? 8.712 139.045 249.242 1.00 78.66 642 ARG A C 1
ATOM 4788 O O . ARG A 1 606 ? 9.448 138.638 248.339 1.00 80.01 642 ARG A O 1
ATOM 4796 N N . GLN A 1 607 ? 8.811 138.622 250.498 1.00 96.35 643 GLN A N 1
ATOM 4797 C CA . GLN A 1 607 ? 9.836 137.647 250.817 1.00 111.09 643 GLN A CA 1
ATOM 4798 C C . GLN A 1 607 ? 9.350 136.655 251.861 1.00 101.35 643 GLN A C 1
ATOM 4799 O O . GLN A 1 607 ? 8.676 137.035 252.819 1.00 106.82 643 GLN A O 1
ATOM 4805 N N . ASP A 1 608 ? 9.774 135.400 251.717 1.00 80.93 644 ASP A N 1
ATOM 4806 C CA . ASP A 1 608 ? 9.509 134.392 252.736 1.00 87.84 644 ASP A CA 1
ATOM 4807 C C . ASP A 1 608 ? 10.231 134.728 254.036 1.00 85.10 644 ASP A C 1
ATOM 4808 O O . ASP A 1 608 ? 11.338 135.273 254.026 1.00 84.39 644 ASP A O 1
ATOM 4813 N N . PHE A 1 609 ? 9.574 134.416 255.160 1.00 106.04 645 PHE A N 1
ATOM 4814 C CA . PHE A 1 609 ? 10.129 134.696 256.483 1.00 99.75 645 PHE A CA 1
ATOM 4815 C C . PHE A 1 609 ? 11.543 134.142 256.626 1.00 97.68 645 PHE A C 1
ATOM 4816 O O . PHE A 1 609 ? 12.451 134.828 257.116 1.00 103.21 645 PHE A O 1
ATOM 4824 N N . ASP A 1 610 ? 11.731 132.881 256.226 1.00 101.65 646 ASP A N 1
ATOM 4825 C CA . ASP A 1 610 ? 13.038 132.229 256.261 1.00 104.00 646 ASP A CA 1
ATOM 4826 C C . ASP A 1 610 ? 14.103 133.069 255.566 1.00 95.91 646 ASP A C 1
ATOM 4827 O O . ASP A 1 610 ? 15.091 133.487 256.182 1.00 98.01 646 ASP A O 1
ATOM 4832 N N . LYS A 1 611 ? 13.920 133.298 254.263 1.00 100.45 647 LYS A N 1
ATOM 4833 C CA . LYS A 1 611 ? 14.919 134.006 253.471 1.00 110.21 647 LYS A CA 1
ATOM 4834 C C . LYS A 1 611 ? 15.067 135.450 253.931 1.00 110.83 647 LYS A C 1
ATOM 4835 O O . LYS A 1 611 ? 16.166 136.014 253.865 1.00 104.61 647 LYS A O 1
ATOM 4841 N N . PHE A 1 612 ? 13.987 136.038 254.451 1.00 92.67 648 PHE A N 1
ATOM 4842 C CA . PHE A 1 612 ? 14.037 137.415 254.928 1.00 92.93 648 PHE A CA 1
ATOM 4843 C C . PHE A 1 612 ? 14.945 137.524 256.144 1.00 96.25 648 PHE A C 1
ATOM 4844 O O . PHE A 1 612 ? 15.803 138.411 256.214 1.00 87.25 648 PHE A O 1
ATOM 4852 N N . VAL A 1 613 ? 14.742 136.647 257.130 1.00 101.30 649 VAL A N 1
ATOM 4853 C CA . VAL A 1 613 ? 15.649 136.573 258.273 1.00 88.00 649 VAL A CA 1
ATOM 4854 C C . VAL A 1 613 ? 17.076 136.301 257.805 1.00 84.27 649 VAL A C 1
ATOM 4855 O O . VAL A 1 613 ? 18.016 137.016 258.178 1.00 82.78 649 VAL A O 1
ATOM 4859 N N . ASP A 1 614 ? 17.248 135.288 256.944 1.00 83.79 650 ASP A N 1
ATOM 4860 C CA . ASP A 1 614 ? 18.577 134.901 256.468 1.00 82.38 650 ASP A CA 1
ATOM 4861 C C . ASP A 1 614 ? 19.311 136.059 255.809 1.00 80.88 650 ASP A C 1
ATOM 4862 O O . ASP A 1 614 ? 20.545 136.123 255.859 1.00 87.57 650 ASP A O 1
ATOM 4867 N N . ARG A 1 615 ? 18.577 136.975 255.185 1.00 98.97 651 ARG A N 1
ATOM 4868 C CA . ARG A 1 615 ? 19.179 138.061 254.425 1.00 108.18 651 ARG A CA 1
ATOM 4869 C C . ARG A 1 615 ? 19.331 139.337 255.239 1.00 92.53 651 ARG A C 1
ATOM 4870 O O . ARG A 1 615 ? 20.288 140.087 255.018 1.00 107.26 651 ARG A O 1
ATOM 4878 N N . PHE A 1 616 ? 18.433 139.588 256.197 1.00 97.31 652 PHE A N 1
ATOM 4879 C CA . PHE A 1 616 ? 18.361 140.871 256.887 1.00 100.44 652 PHE A CA 1
ATOM 4880 C C . PHE A 1 616 ? 18.560 140.758 258.398 1.00 107.39 652 PHE A C 1
ATOM 4881 O O . PHE A 1 616 ? 18.212 141.693 259.126 1.00 106.91 652 PHE A O 1
ATOM 4889 N N . PHE A 1 617 ? 19.090 139.636 258.901 1.00 118.17 653 PHE A N 1
ATOM 4890 C CA . PHE A 1 617 ? 19.236 139.497 260.349 1.00 114.22 653 PHE A CA 1
ATOM 4891 C C . PHE A 1 617 ? 20.248 140.485 260.924 1.00 112.76 653 PHE A C 1
ATOM 4892 O O . PHE A 1 617 ? 20.124 140.888 262.086 1.00 110.52 653 PHE A O 1
ATOM 4900 N N . LEU A 1 618 ? 21.253 140.876 260.136 1.00 88.69 654 LEU A N 1
ATOM 4901 C CA . LEU A 1 618 ? 22.281 141.811 260.591 1.00 95.70 654 LEU A CA 1
ATOM 4902 C C . LEU A 1 618 ? 21.735 143.184 260.975 1.00 82.93 654 LEU A C 1
ATOM 4903 O O . LEU A 1 618 ? 22.423 143.933 261.678 1.00 87.51 654 LEU A O 1
ATOM 4908 N N . LEU A 1 619 ? 20.531 143.542 260.523 1.00 98.06 655 LEU A N 1
ATOM 4909 C CA . LEU A 1 619 ? 20.009 144.880 260.791 1.00 109.88 655 LEU A CA 1
ATOM 4910 C C . LEU A 1 619 ? 19.573 145.063 262.242 1.00 101.02 655 LEU A C 1
ATOM 4911 O O . LEU A 1 619 ? 19.553 146.196 262.739 1.00 99.22 655 LEU A O 1
ATOM 4916 N N . SER A 1 620 ? 19.215 143.978 262.935 1.00 101.54 656 SER A N 1
ATOM 4917 C CA . SER A 1 620 ? 18.718 144.100 264.303 1.00 105.51 656 SER A CA 1
ATOM 4918 C C . SER A 1 620 ? 19.802 143.751 265.308 1.00 118.84 656 SER A C 1
ATOM 4919 O O . SER A 1 620 ? 20.504 142.744 265.131 1.00 102.77 656 SER A O 1
ATOM 4922 N N . PRO A 1 621 ? 19.976 144.553 266.362 1.00 133.17 657 PRO A N 1
ATOM 4923 C CA . PRO A 1 621 ? 20.861 144.130 267.458 1.00 102.95 657 PRO A CA 1
ATOM 4924 C C . PRO A 1 621 ? 20.323 142.942 268.237 1.00 109.64 657 PRO A C 1
ATOM 4925 O O . PRO A 1 621 ? 21.116 142.162 268.780 1.00 125.98 657 PRO A O 1
ATOM 4929 N N . ALA A 1 622 ? 18.997 142.803 268.338 1.00 116.50 658 ALA A N 1
ATOM 4930 C CA . ALA A 1 622 ? 18.401 141.607 268.929 1.00 113.45 658 ALA A CA 1
ATOM 4931 C C . ALA A 1 622 ? 18.802 140.341 268.178 1.00 112.30 658 ALA A C 1
ATOM 4932 O O . ALA A 1 622 ? 19.205 139.344 268.790 1.00 152.41 658 ALA A O 1
ATOM 4934 N N . THR A 1 623 ? 18.699 140.358 266.849 1.00 103.97 659 THR A N 1
ATOM 4935 C CA . THR A 1 623 ? 18.838 139.133 266.073 1.00 144.59 659 THR A CA 1
ATOM 4936 C C . THR A 1 623 ? 20.279 138.851 265.687 1.00 116.51 659 THR A C 1
ATOM 4937 O O . THR A 1 623 ? 20.599 137.719 265.305 1.00 115.05 659 THR A O 1
ATOM 4941 N N . SER A 1 624 ? 21.145 139.854 265.779 1.00 98.70 660 SER A N 1
ATOM 4942 C CA . SER A 1 624 ? 22.530 139.756 265.345 1.00 96.82 660 SER A CA 1
ATOM 4943 C C . SER A 1 624 ? 23.430 140.184 266.492 1.00 113.67 660 SER A C 1
ATOM 4944 O O . SER A 1 624 ? 23.279 141.291 267.020 1.00 113.69 660 SER A O 1
ATOM 4947 N N . TYR A 1 625 ? 24.356 139.314 266.881 1.00 154.56 661 TYR A N 1
ATOM 4948 C CA . TYR A 1 625 ? 25.464 139.702 267.742 1.00 171.34 661 TYR A CA 1
ATOM 4949 C C . TYR A 1 625 ? 26.765 139.338 267.046 1.00 144.87 661 TYR A C 1
ATOM 4950 O O . TYR A 1 625 ? 27.043 138.155 266.817 1.00 136.67 661 TYR A O 1
ATOM 4959 N N . ALA A 1 626 ? 27.553 140.363 266.715 1.00 127.24 662 ALA A N 1
ATOM 4960 C CA . ALA A 1 626 ? 28.864 140.214 266.083 1.00 130.35 662 ALA A CA 1
ATOM 4961 C C . ALA A 1 626 ? 28.780 139.447 264.762 1.00 136.90 662 ALA A C 1
ATOM 4962 O O . ALA A 1 626 ? 29.514 138.485 264.527 1.00 203.59 662 ALA A O 1
ATOM 4964 N N . GLY A 1 627 ? 27.891 139.907 263.881 1.00 116.67 663 GLY A N 1
ATOM 4965 C CA . GLY A 1 627 ? 27.706 139.297 262.574 1.00 106.64 663 GLY A CA 1
ATOM 4966 C C . GLY A 1 627 ? 27.305 137.840 262.590 1.00 102.79 663 GLY A C 1
ATOM 4967 O O . GLY A 1 627 ? 27.453 137.153 261.574 1.00 95.18 663 GLY A O 1
ATOM 4968 N N . GLU A 1 628 ? 26.791 137.350 263.714 1.00 91.96 664 GLU A N 1
ATOM 4969 C CA . GLU A 1 628 ? 26.321 135.980 263.853 1.00 103.03 664 GLU A CA 1
ATOM 4970 C C . GLU A 1 628 ? 24.842 135.986 264.214 1.00 102.52 664 GLU A C 1
ATOM 4971 O O . GLU A 1 628 ? 24.405 136.790 265.044 1.00 104.82 664 GLU A O 1
ATOM 4977 N N . PHE A 1 629 ? 24.073 135.103 263.582 1.00 111.02 665 PHE A N 1
ATOM 4978 C CA . PHE A 1 629 ? 22.654 135.003 263.890 1.00 113.71 665 PHE A CA 1
ATOM 4979 C C . PHE A 1 629 ? 22.462 134.418 265.284 1.00 106.12 665 PHE A C 1
ATOM 4980 O O . PHE A 1 629 ? 23.122 133.445 265.659 1.00 157.61 665 PHE A O 1
ATOM 4988 N N . THR A 1 630 ? 21.517 134.994 266.037 1.00 102.30 666 THR A N 1
ATOM 4989 C CA . THR A 1 630 ? 21.153 134.490 267.366 1.00 118.81 666 THR A CA 1
ATOM 4990 C C . THR A 1 630 ? 19.731 134.955 267.675 1.00 115.12 666 THR A C 1
ATOM 4991 O O . THR A 1 630 ? 19.525 136.126 268.007 1.00 106.11 666 THR A O 1
ATOM 4995 N N . TRP A 1 631 ? 18.770 134.041 267.579 1.00 108.31 667 TRP A N 1
ATOM 4996 C CA . TRP A 1 631 ? 17.385 134.384 267.862 1.00 128.43 667 TRP A CA 1
ATOM 4997 C C . TRP A 1 631 ? 16.735 133.247 268.632 1.00 129.45 667 TRP A C 1
ATOM 4998 O O . TRP A 1 631 ? 16.819 132.084 268.226 1.00 131.84 667 TRP A O 1
ATOM 5009 N N . GLU A 1 632 ? 16.096 133.593 269.747 1.00 149.35 668 GLU A N 1
ATOM 5010 C CA . GLU A 1 632 ? 15.490 132.618 270.642 1.00 136.98 668 GLU A CA 1
ATOM 5011 C C . GLU A 1 632 ? 14.032 132.340 270.301 1.00 129.82 668 GLU A C 1
ATOM 5012 O O . GLU A 1 632 ? 13.495 131.309 270.721 1.00 130.74 668 GLU A O 1
ATOM 5018 N N . GLY A 1 633 ? 13.396 133.218 269.529 1.00 128.35 669 GLY A N 1
ATOM 5019 C CA . GLY A 1 633 ? 11.985 133.133 269.218 1.00 95.84 669 GLY A CA 1
ATOM 5020 C C . GLY A 1 633 ? 11.708 132.522 267.858 1.00 90.75 669 GLY A C 1
ATOM 5021 O O . GLY A 1 633 ? 12.539 131.817 267.275 1.00 95.71 669 GLY A O 1
ATOM 5022 N N . THR A 1 634 ? 10.508 132.797 267.350 1.00 102.67 670 THR A N 1
ATOM 5023 C CA . THR A 1 634 ? 10.087 132.346 266.032 1.00 96.07 670 THR A CA 1
ATOM 5024 C C . THR A 1 634 ? 10.606 133.274 264.934 1.00 102.94 670 THR A C 1
ATOM 5025 O O . THR A 1 634 ? 10.970 134.429 265.173 1.00 111.48 670 THR A O 1
ATOM 5029 N N . THR A 1 635 ? 10.655 132.731 263.714 1.00 89.61 671 THR A N 1
ATOM 5030 C CA . THR A 1 635 ? 11.114 133.497 262.557 1.00 109.74 671 THR A CA 1
ATOM 5031 C C . THR A 1 635 ? 10.240 134.723 262.312 1.00 109.83 671 THR A C 1
ATOM 5032 O O . THR A 1 635 ? 10.747 135.800 261.976 1.00 84.24 671 THR A O 1
ATOM 5036 N N . GLU A 1 636 ? 8.918 134.559 262.425 1.00 108.13 672 GLU A N 1
ATOM 5037 C CA . GLU A 1 636 ? 7.986 135.672 262.253 1.00 99.20 672 GLU A CA 1
ATOM 5038 C C . GLU A 1 636 ? 8.287 136.810 263.223 1.00 103.86 672 GLU A C 1
ATOM 5039 O O . GLU A 1 636 ? 8.303 137.990 262.838 1.00 109.19 672 GLU A O 1
ATOM 5045 N N . ALA A 1 637 ? 8.545 136.473 264.489 1.00 100.01 673 ALA A N 1
ATOM 5046 C CA . ALA A 1 637 ? 8.849 137.500 265.474 1.00 89.24 673 ALA A CA 1
ATOM 5047 C C . ALA A 1 637 ? 10.220 138.106 265.225 1.00 94.06 673 ALA A C 1
ATOM 5048 O O . ALA A 1 637 ? 10.445 139.276 265.541 1.00 91.81 673 ALA A O 1
ATOM 5050 N N . ALA A 1 638 ? 11.132 137.339 264.624 1.00 99.83 674 ALA A N 1
ATOM 5051 C CA . ALA A 1 638 ? 12.414 137.896 264.208 1.00 91.65 674 ALA A CA 1
ATOM 5052 C C . ALA A 1 638 ? 12.236 138.924 263.097 1.00 97.34 674 ALA A C 1
ATOM 5053 O O . ALA A 1 638 ? 12.888 139.973 263.107 1.00 118.00 674 ALA A O 1
ATOM 5055 N N . VAL A 1 639 ? 11.396 138.615 262.107 1.00 99.64 675 VAL A N 1
ATOM 5056 C CA . VAL A 1 639 ? 11.046 139.586 261.069 1.00 98.89 675 VAL A CA 1
ATOM 5057 C C . VAL A 1 639 ? 10.479 140.860 261.688 1.00 91.29 675 VAL A C 1
ATOM 5058 O O . VAL A 1 639 ? 10.897 141.978 261.352 1.00 85.76 675 VAL A O 1
ATOM 5062 N N . LYS A 1 640 ? 9.505 140.709 262.592 1.00 113.67 676 LYS A N 1
ATOM 5063 C CA . LYS A 1 640 ? 8.912 141.877 263.243 1.00 109.62 676 LYS A CA 1
ATOM 5064 C C . LYS A 1 640 ? 9.954 142.671 264.026 1.00 120.31 676 LYS A C 1
ATOM 5065 O O . LYS A 1 640 ? 9.946 143.909 264.013 1.00 115.06 676 LYS A O 1
ATOM 5071 N N . GLN A 1 641 ? 10.876 141.972 264.692 1.00 115.40 677 GLN A N 1
ATOM 5072 C CA . GLN A 1 641 ? 11.939 142.628 265.444 1.00 113.06 677 GLN A CA 1
ATOM 5073 C C . GLN A 1 641 ? 12.859 143.425 264.527 1.00 99.78 677 GLN A C 1
ATOM 5074 O O . GLN A 1 641 ? 13.178 144.584 264.807 1.00 97.32 677 GLN A O 1
ATOM 5080 N N . ILE A 1 642 ? 13.354 142.786 263.465 1.00 95.72 678 ILE A N 1
ATOM 5081 C CA . ILE A 1 642 ? 14.222 143.455 262.497 1.00 89.73 678 ILE A CA 1
ATOM 5082 C C . ILE A 1 642 ? 13.548 144.701 261.932 1.00 91.46 678 ILE A C 1
ATOM 5083 O O . ILE A 1 642 ? 14.167 145.770 261.825 1.00 89.33 678 ILE A O 1
ATOM 5088 N N . LEU A 1 643 ? 12.265 144.589 261.575 1.00 92.88 679 LEU A N 1
ATOM 5089 C CA . LEU A 1 643 ? 11.559 145.732 261.003 1.00 89.71 679 LEU A CA 1
ATOM 5090 C C . LEU A 1 643 ? 11.391 146.855 262.021 1.00 95.08 679 LEU A C 1
ATOM 5091 O O . LEU A 1 643 ? 11.556 148.033 261.681 1.00 100.24 679 LEU A O 1
ATOM 5096 N N . LYS A 1 644 ? 11.020 146.520 263.261 1.00 114.78 680 LYS A N 1
ATOM 5097 C CA . LYS A 1 644 ? 10.982 147.525 264.321 1.00 103.62 680 LYS A CA 1
ATOM 5098 C C . LYS A 1 644 ? 12.339 148.205 264.493 1.00 101.54 680 LYS A C 1
ATOM 5099 O O . LYS A 1 644 ? 12.421 149.432 264.623 1.00 100.60 680 LYS A O 1
ATOM 5105 N N . ASP A 1 645 ? 13.419 147.417 264.504 1.00 95.59 681 ASP A N 1
ATOM 5106 C CA . ASP A 1 645 ? 14.734 147.954 264.842 1.00 101.92 681 ASP A CA 1
ATOM 5107 C C . ASP A 1 645 ? 15.309 148.811 263.723 1.00 102.67 681 ASP A C 1
ATOM 5108 O O . ASP A 1 645 ? 16.111 149.714 263.990 1.00 124.61 681 ASP A O 1
ATOM 5113 N N . THR A 1 646 ? 14.930 148.546 262.470 1.00 133.52 682 THR A N 1
ATOM 5114 C CA . THR A 1 646 ? 15.303 149.460 261.394 1.00 125.98 682 THR A CA 1
ATOM 5115 C C . THR A 1 646 ? 14.562 150.789 261.493 1.00 104.50 682 THR A C 1
ATOM 5116 O O . THR A 1 646 ? 14.984 151.767 260.867 1.00 98.44 682 THR A O 1
ATOM 5120 N N . SER A 1 647 ? 13.474 150.835 262.268 1.00 118.67 683 SER A N 1
ATOM 5121 C CA . SER A 1 647 ? 12.647 152.033 262.451 1.00 111.33 683 SER A CA 1
ATOM 5122 C C . SER A 1 647 ? 12.130 152.586 261.125 1.00 103.23 683 SER A C 1
ATOM 5123 O O . SER A 1 647 ? 12.068 153.800 260.919 1.00 86.77 683 SER A O 1
ATOM 5126 N N . ILE A 1 648 ? 11.750 151.695 260.220 1.00 110.52 684 ILE A N 1
ATOM 5127 C CA . ILE A 1 648 ? 10.912 152.088 259.086 1.00 101.60 684 ILE A CA 1
ATOM 5128 C C . ILE A 1 648 ? 9.463 152.201 259.561 1.00 84.97 684 ILE A C 1
ATOM 5129 O O . ILE A 1 648 ? 9.011 151.354 260.349 1.00 85.37 684 ILE A O 1
ATOM 5134 N N . PRO A 1 649 ? 8.746 153.267 259.179 1.00 88.46 685 PRO A N 1
ATOM 5135 C CA . PRO A 1 649 ? 7.306 153.381 259.482 1.00 90.95 685 PRO A CA 1
ATOM 5136 C C . PRO A 1 649 ? 6.469 152.128 259.245 1.00 87.62 685 PRO A C 1
ATOM 5137 O O . PRO A 1 649 ? 6.659 151.414 258.255 1.00 111.21 685 PRO A O 1
ATOM 5141 N N . LYS A 1 650 ? 5.541 151.857 260.171 1.00 98.54 686 LYS A N 1
ATOM 5142 C CA . LYS A 1 650 ? 4.648 150.704 260.072 1.00 115.74 686 LYS A CA 1
ATOM 5143 C C . LYS A 1 650 ? 3.814 150.695 258.794 1.00 113.24 686 LYS A C 1
ATOM 5144 O O . LYS A 1 650 ? 3.316 149.632 258.403 1.00 103.40 686 LYS A O 1
ATOM 5150 N N . GLU A 1 651 ? 3.641 151.843 258.136 1.00 96.48 687 GLU A N 1
ATOM 5151 C CA . GLU A 1 651 ? 2.807 151.896 256.942 1.00 84.46 687 GLU A CA 1
ATOM 5152 C C . GLU A 1 651 ? 3.524 151.331 255.726 1.00 89.07 687 GLU A C 1
ATOM 5153 O O . GLU A 1 651 ? 2.867 150.913 254.766 1.00 97.44 687 GLU A O 1
ATOM 5159 N N . GLU A 1 652 ? 4.857 151.321 255.751 1.00 101.79 688 GLU A N 1
ATOM 5160 C CA . GLU A 1 652 ? 5.686 150.824 254.661 1.00 93.03 688 GLU A CA 1
ATOM 5161 C C . GLU A 1 652 ? 5.740 149.302 254.566 1.00 88.19 688 GLU A C 1
ATOM 5162 O O . GLU A 1 652 ? 6.278 148.789 253.580 1.00 88.66 688 GLU A O 1
ATOM 5168 N N . TRP A 1 653 ? 5.214 148.565 255.545 1.00 84.40 689 TRP A N 1
ATOM 5169 C CA . TRP A 1 653 ? 5.383 147.117 255.545 1.00 89.81 689 TRP A CA 1
ATOM 5170 C C . TRP A 1 653 ? 4.142 146.441 256.113 1.00 86.76 689 TRP A C 1
ATOM 5171 O O . TRP A 1 653 ? 3.339 147.054 256.821 1.00 86.07 689 TRP A O 1
ATOM 5182 N N . GLN A 1 654 ? 4.001 145.156 255.784 1.00 89.78 690 GLN A N 1
ATOM 5183 C CA . GLN A 1 654 ? 2.841 144.356 256.151 1.00 86.31 690 GLN A CA 1
ATOM 5184 C C . GLN A 1 654 ? 3.269 142.911 256.381 1.00 86.80 690 GLN A C 1
ATOM 5185 O O . GLN A 1 654 ? 4.165 142.398 255.699 1.00 83.19 690 GLN A O 1
ATOM 5191 N N . MET A 1 655 ? 2.636 142.269 257.360 1.00 81.94 691 MET A N 1
ATOM 5192 C CA . MET A 1 655 ? 2.912 140.886 257.725 1.00 86.60 691 MET A CA 1
ATOM 5193 C C . MET A 1 655 ? 1.776 140.003 257.228 1.00 88.17 691 MET A C 1
ATOM 5194 O O . MET A 1 655 ? 0.609 140.250 257.549 1.00 95.94 691 MET A O 1
ATOM 5199 N N . GLY A 1 656 ? 2.112 138.981 256.451 1.00 93.06 692 GLY A N 1
ATOM 5200 C CA . GLY A 1 656 ? 1.133 138.037 255.944 1.00 86.36 692 GLY A CA 1
ATOM 5201 C C . GLY A 1 656 ? 0.970 136.836 256.848 1.00 80.31 692 GLY A C 1
ATOM 5202 O O . GLY A 1 656 ? 1.216 136.899 258.057 1.00 100.02 692 GLY A O 1
ATOM 5203 N N . VAL A 1 657 ? 0.542 135.721 256.259 1.00 91.14 693 VAL A N 1
ATOM 5204 C CA . VAL A 1 657 ? 0.431 134.479 257.017 1.00 95.70 693 VAL A CA 1
ATOM 5205 C C . VAL A 1 657 ? 1.734 133.679 256.972 1.00 93.84 693 VAL A C 1
ATOM 5206 O O . VAL A 1 657 ? 2.074 132.994 257.942 1.00 97.47 693 VAL A O 1
ATOM 5210 N N . THR A 1 658 ? 2.470 133.766 255.866 1.00 115.42 694 THR A N 1
ATOM 5211 C CA . THR A 1 658 ? 3.694 133.008 255.628 1.00 119.30 694 THR A CA 1
ATOM 5212 C C . THR A 1 658 ? 4.809 133.879 255.075 1.00 104.79 694 THR A C 1
ATOM 5213 O O . THR A 1 658 ? 5.987 133.530 255.230 1.00 108.51 694 THR A O 1
ATOM 5217 N N . LYS A 1 659 ? 4.480 135.020 254.478 1.00 88.35 695 LYS A N 1
ATOM 5218 C CA . LYS A 1 659 ? 5.432 135.859 253.778 1.00 96.16 695 LYS A CA 1
ATOM 5219 C C . LYS A 1 659 ? 5.348 137.272 254.354 1.00 92.05 695 LYS A C 1
ATOM 5220 O O . LYS A 1 659 ? 4.403 137.612 255.070 1.00 98.05 695 LYS A O 1
ATOM 5226 N N . ALA A 1 660 ? 6.355 138.094 254.059 1.00 89.29 696 ALA A N 1
ATOM 5227 C CA . ALA A 1 660 ? 6.448 139.461 254.559 1.00 113.38 696 ALA A CA 1
ATOM 5228 C C . ALA A 1 660 ? 6.566 140.423 253.385 1.00 84.64 696 ALA A C 1
ATOM 5229 O O . ALA A 1 660 ? 7.374 140.198 252.476 1.00 85.17 696 ALA A O 1
ATOM 5231 N N . PHE A 1 661 ? 5.777 141.500 253.409 1.00 101.08 697 PHE A N 1
ATOM 5232 C CA . PHE A 1 661 ? 5.578 142.359 252.248 1.00 100.88 697 PHE A CA 1
ATOM 5233 C C . PHE A 1 661 ? 6.046 143.776 252.562 1.00 97.20 697 PHE A C 1
ATOM 5234 O O . PHE A 1 661 ? 5.694 144.331 253.607 1.00 101.21 697 PHE A O 1
ATOM 5242 N N . ILE A 1 662 ? 6.848 144.349 251.667 1.00 80.31 698 ILE A N 1
ATOM 5243 C CA . ILE A 1 662 ? 7.311 145.730 251.758 1.00 92.36 698 ILE A CA 1
ATOM 5244 C C . ILE A 1 662 ? 6.750 146.499 250.566 1.00 79.34 698 ILE A C 1
ATOM 5245 O O . ILE A 1 662 ? 6.989 146.122 249.408 1.00 74.47 698 ILE A O 1
ATOM 5250 N N . LYS A 1 663 ? 6.006 147.573 250.851 1.00 81.34 699 LYS A N 1
ATOM 5251 C CA . LYS A 1 663 ? 5.209 148.239 249.822 1.00 85.94 699 LYS A CA 1
ATOM 5252 C C . LYS A 1 663 ? 6.064 149.063 248.867 1.00 83.26 699 LYS A C 1
ATOM 5253 O O . LYS A 1 663 ? 5.946 148.924 247.645 1.00 81.09 699 LYS A O 1
ATOM 5259 N N . ALA A 1 664 ? 6.877 149.973 249.397 1.00 83.84 700 ALA A N 1
ATOM 5260 C CA . ALA A 1 664 ? 7.534 150.897 248.478 1.00 73.43 700 ALA A CA 1
ATOM 5261 C C . ALA A 1 664 ? 8.942 150.432 248.118 1.00 76.17 700 ALA A C 1
ATOM 5262 O O . ALA A 1 664 ? 9.665 149.914 248.977 1.00 73.43 700 ALA A O 1
ATOM 5264 N N . PRO A 1 665 ? 9.323 150.595 246.845 1.00 88.68 701 PRO A N 1
ATOM 5265 C CA . PRO A 1 665 ? 10.689 150.222 246.427 1.00 85.96 701 PRO A CA 1
ATOM 5266 C C . PRO A 1 665 ? 11.789 150.931 247.202 1.00 85.44 701 PRO A C 1
ATOM 5267 O O . PRO A 1 665 ? 12.855 150.344 247.435 1.00 86.80 701 PRO A O 1
ATOM 5271 N N . GLU A 1 666 ? 11.575 152.200 2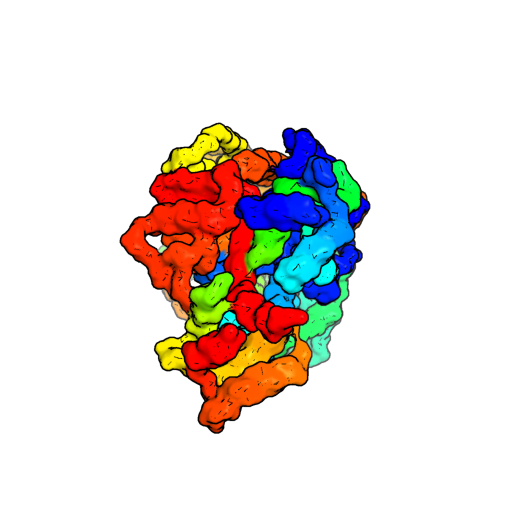47.558 1.00 90.86 702 GLU A N 1
ATOM 5272 C CA . GLU A 1 666 ? 12.573 152.958 248.309 1.00 84.59 702 GLU A CA 1
ATOM 5273 C C . GLU A 1 666 ? 12.920 152.272 249.626 1.00 88.32 702 GLU A C 1
ATOM 5274 O O . GLU A 1 666 ? 14.096 152.166 249.992 1.00 94.90 702 GLU A O 1
ATOM 5280 N N . THR A 1 667 ? 11.897 151.854 250.377 1.00 77.25 703 THR A N 1
ATOM 5281 C CA . THR A 1 667 ? 12.100 151.097 251.611 1.00 76.04 703 THR A CA 1
ATOM 5282 C C . THR A 1 667 ? 12.979 149.867 251.388 1.00 85.40 703 THR A C 1
ATOM 5283 O O . THR A 1 667 ? 13.891 149.585 252.178 1.00 88.65 703 THR A O 1
ATOM 5287 N N . LEU A 1 668 ? 12.705 149.113 250.320 1.00 85.20 704 LEU A N 1
ATOM 5288 C CA . LEU A 1 668 ? 13.483 147.912 250.030 1.00 87.68 704 LEU A CA 1
ATOM 5289 C C . LEU A 1 668 ? 14.932 148.253 249.712 1.00 92.75 704 LEU A C 1
ATOM 5290 O O . LEU A 1 668 ? 15.856 147.592 250.197 1.00 100.84 704 LEU A O 1
ATOM 5295 N N . PHE A 1 669 ? 15.147 149.266 248.869 1.00 78.48 705 PHE A N 1
ATOM 5296 C CA . PHE A 1 669 ? 16.507 149.664 248.529 1.00 74.57 705 PHE A CA 1
ATOM 5297 C C . PHE A 1 669 ? 17.253 150.165 249.758 1.00 75.64 705 PHE A C 1
ATOM 5298 O O . PHE A 1 669 ? 18.456 149.911 249.909 1.00 74.91 705 PHE A O 1
ATOM 5306 N N . ALA A 1 670 ? 16.537 150.816 250.677 1.00 82.15 706 ALA A N 1
ATOM 5307 C CA . ALA A 1 670 ? 17.136 151.263 251.928 1.00 77.44 706 ALA A CA 1
ATOM 5308 C C . ALA A 1 670 ? 17.578 150.081 252.778 1.00 74.98 706 ALA A C 1
ATOM 5309 O O . ALA A 1 670 ? 18.703 150.061 253.288 1.00 73.72 706 ALA A O 1
ATOM 5311 N N . LEU A 1 671 ? 16.672 149.125 253.010 1.00 91.35 707 LEU A N 1
ATOM 5312 C CA . LEU A 1 671 ? 17.033 147.917 253.750 1.00 94.22 707 LEU A CA 1
ATOM 5313 C C . LEU A 1 671 ? 18.207 147.185 253.103 1.00 96.68 707 LEU A C 1
ATOM 5314 O O . LEU A 1 671 ? 19.122 146.730 253.800 1.00 100.96 707 LEU A O 1
ATOM 5319 N N . GLU A 1 672 ? 18.205 147.068 251.770 1.00 92.25 708 GLU A N 1
ATOM 5320 C CA . GLU A 1 672 ? 19.289 146.369 251.082 1.00 82.79 708 GLU A CA 1
ATOM 5321 C C . GLU A 1 672 ? 20.613 147.095 251.271 1.00 83.12 708 GLU A C 1
ATOM 5322 O O . GLU A 1 672 ? 21.667 146.463 251.418 1.00 94.53 708 GLU A O 1
ATOM 5328 N N . HIS A 1 673 ? 20.575 148.428 251.303 1.00 92.75 709 HIS A N 1
ATOM 5329 C CA . HIS A 1 673 ? 21.815 149.183 251.413 1.00 88.07 709 HIS A CA 1
ATOM 5330 C C . HIS A 1 673 ? 22.328 149.179 252.848 1.00 104.80 709 HIS A C 1
ATOM 5331 O O . HIS A 1 673 ? 23.536 149.066 253.077 1.00 101.18 709 HIS A O 1
ATOM 5338 N N . MET A 1 674 ? 21.420 149.302 253.821 1.00 101.75 710 MET A N 1
ATOM 5339 C CA . MET A 1 674 ? 21.765 149.074 255.221 1.00 88.50 710 MET A CA 1
ATOM 5340 C C . MET A 1 674 ? 22.406 147.706 255.421 1.00 95.15 710 MET A C 1
ATOM 5341 O O . MET A 1 674 ? 23.376 147.568 256.176 1.00 102.51 710 MET A O 1
ATOM 5346 N N . ARG A 1 675 ? 21.853 146.677 254.773 1.00 97.82 711 ARG A N 1
ATOM 5347 C CA . ARG A 1 675 ? 22.468 145.353 254.795 1.00 90.48 711 ARG A CA 1
ATOM 5348 C C . ARG A 1 675 ? 23.872 145.379 254.203 1.00 96.17 711 ARG A C 1
ATOM 5349 O O . ARG A 1 675 ? 24.797 144.771 254.756 1.00 106.48 711 ARG A O 1
ATOM 5357 N N . ASP A 1 676 ? 24.052 146.071 253.074 1.00 90.36 712 ASP A N 1
ATOM 5358 C CA . ASP A 1 676 ? 25.348 146.052 252.401 1.00 90.74 712 ASP A CA 1
ATOM 5359 C C . ASP A 1 676 ? 26.418 146.788 253.200 1.00 93.37 712 ASP A C 1
ATOM 5360 O O . ASP A 1 676 ? 27.602 146.445 253.107 1.00 109.49 712 ASP A O 1
ATOM 5365 N N . ARG A 1 677 ? 26.027 147.795 253.981 1.00 117.78 713 ARG A N 1
ATOM 5366 C CA . ARG A 1 677 ? 26.966 148.658 254.686 1.00 140.06 713 ARG A CA 1
ATOM 5367 C C . ARG A 1 677 ? 27.212 148.198 256.123 1.00 140.09 713 ARG A C 1
ATOM 5368 O O . ARG A 1 677 ? 27.719 148.978 256.936 1.00 142.62 713 ARG A O 1
ATOM 5376 N N . TYR A 1 678 ? 26.834 146.959 256.458 1.00 107.12 714 TYR A N 1
ATOM 5377 C CA . TYR A 1 678 ? 26.943 146.489 257.838 1.00 112.86 714 TYR A CA 1
ATOM 5378 C C . TYR A 1 678 ? 28.398 146.401 258.283 1.00 121.16 714 TYR A C 1
ATOM 5379 O O . TYR A 1 678 ? 28.773 146.947 259.328 1.00 116.33 714 TYR A O 1
ATOM 5388 N N . TRP A 1 679 ? 29.229 145.692 257.512 1.00 113.95 715 TRP A N 1
ATOM 5389 C CA . TRP A 1 679 ? 30.661 145.675 257.787 1.00 94.29 715 TRP A CA 1
ATOM 5390 C C . TRP A 1 679 ? 31.231 147.085 257.718 1.00 91.82 715 TRP A C 1
ATOM 5391 O O . TRP A 1 679 ? 32.090 147.465 258.526 1.00 114.99 715 TRP A O 1
ATOM 5402 N N . HIS A 1 680 ? 30.746 147.873 256.755 1.00 96.84 716 HIS A N 1
ATOM 5403 C CA . HIS A 1 680 ? 31.112 149.280 256.656 1.00 91.61 716 HIS A CA 1
ATOM 5404 C C . HIS A 1 680 ? 30.764 150.038 257.928 1.00 91.14 716 HIS A C 1
ATOM 5405 O O . HIS A 1 680 ? 31.544 150.877 258.385 1.00 102.40 716 HIS A O 1
ATOM 5412 N N . ASN A 1 681 ? 29.625 149.725 258.547 1.00 134.46 717 ASN A N 1
ATOM 5413 C CA . ASN A 1 681 ? 29.209 150.497 259.714 1.00 137.07 717 ASN A CA 1
ATOM 5414 C C . ASN A 1 681 ? 29.881 150.013 260.991 1.00 129.77 717 ASN A C 1
ATOM 5415 O O . ASN A 1 681 ? 30.053 150.800 261.928 1.00 120.73 717 ASN A O 1
ATOM 5420 N N . MET A 1 682 ? 30.291 148.746 261.044 1.00 120.49 718 MET A N 1
ATOM 5421 C CA . MET A 1 682 ? 31.112 148.301 262.166 1.00 111.11 718 MET A CA 1
ATOM 5422 C C . MET A 1 682 ? 32.502 148.923 262.086 1.00 122.90 718 MET A C 1
ATOM 5423 O O . MET A 1 682 ? 33.017 149.445 263.082 1.00 141.23 718 MET A O 1
ATOM 5428 N N . ALA A 1 683 ? 33.138 148.852 260.908 1.00 109.57 719 ALA A N 1
ATOM 5429 C CA . ALA A 1 683 ? 34.382 149.586 260.685 1.00 98.83 719 ALA A CA 1
ATOM 5430 C C . ALA A 1 683 ? 34.226 151.080 260.950 1.00 105.07 719 ALA A C 1
ATOM 5431 O O . ALA A 1 683 ? 35.166 151.725 261.428 1.00 171.53 719 ALA A O 1
ATOM 5433 N N . THR A 1 684 ? 33.052 151.644 260.653 1.00 124.51 720 THR A N 1
ATOM 5434 C CA . THR A 1 684 ? 32.782 153.044 260.958 1.00 129.79 720 THR A CA 1
ATOM 5435 C C . THR A 1 684 ? 32.650 153.254 262.457 1.00 118.72 720 THR A C 1
ATOM 5436 O O . THR A 1 684 ? 32.958 154.337 262.970 1.00 154.45 720 THR A O 1
ATOM 5440 N N . ARG A 1 685 ? 32.243 152.213 263.173 1.00 147.51 721 ARG A N 1
ATOM 5441 C CA . ARG A 1 685 ? 32.060 152.268 264.611 1.00 147.88 721 ARG A CA 1
ATOM 5442 C C . ARG A 1 685 ? 33.387 152.187 265.356 1.00 166.10 721 ARG A C 1
ATOM 5443 O O . ARG A 1 685 ? 33.437 152.520 266.544 1.00 225.11 721 ARG A O 1
ATOM 5451 N N . ILE A 1 686 ? 34.465 151.783 264.682 1.00 163.29 722 ILE A N 1
ATOM 5452 C CA . ILE A 1 686 ? 35.785 151.734 265.303 1.00 118.19 722 ILE A CA 1
ATOM 5453 C C . ILE A 1 686 ? 36.557 153.026 265.018 1.00 113.88 722 ILE A C 1
ATOM 5454 O O . ILE A 1 686 ? 37.772 153.096 265.237 1.00 130.02 722 ILE A O 1
ATOM 5459 N N . GLN A 1 687 ? 35.873 154.062 264.538 1.00 137.41 723 GLN A N 1
ATOM 5460 C CA . GLN A 1 687 ? 36.532 155.318 264.166 1.00 152.67 723 GLN A CA 1
ATOM 5461 C C . GLN A 1 687 ? 36.211 156.404 265.192 1.00 151.23 723 GLN A C 1
ATOM 5462 O O . GLN A 1 687 ? 35.524 157.385 264.897 1.00 137.12 723 GLN A O 1
ATOM 5468 N N . ARG A 1 688 ? 36.724 156.231 266.410 1.00 175.11 724 ARG A N 1
ATOM 5469 C CA . ARG A 1 688 ? 36.775 157.325 267.377 1.00 185.83 724 ARG A CA 1
ATOM 5470 C C . ARG A 1 688 ? 38.216 157.593 267.794 1.00 173.66 724 ARG A C 1
ATOM 5471 O O . ARG A 1 688 ? 38.523 157.658 268.989 1.00 169.13 724 ARG A O 1
ATOM 5479 N N . MET A 1 689 ? 39.108 157.742 266.811 1.00 156.11 725 MET A N 1
ATOM 5480 C CA . MET A 1 689 ? 40.528 157.910 267.107 1.00 141.25 725 MET A CA 1
ATOM 5481 C C . MET A 1 689 ? 40.822 159.277 267.717 1.00 181.27 725 MET A C 1
ATOM 5482 O O . MET A 1 689 ? 41.611 159.383 268.664 1.00 185.02 725 MET A O 1
ATOM 5487 N N . TRP A 1 690 ? 40.209 160.332 267.187 1.00 204.91 726 TRP A N 1
ATOM 5488 C CA . TRP A 1 690 ? 40.375 161.682 267.725 1.00 192.32 726 TRP A CA 1
ATOM 5489 C C . TRP A 1 690 ? 39.652 161.781 269.062 1.00 212.68 726 TRP A C 1
ATOM 5490 O O . TRP A 1 690 ? 38.426 161.907 269.111 1.00 197.81 726 TRP A O 1
ATOM 5492 N N . ARG A 1 691 ? 40.410 161.701 270.160 1.00 163.89 727 ARG A N 1
ATOM 5493 C CA . ARG A 1 691 ? 39.801 161.725 271.488 1.00 155.54 727 ARG A CA 1
ATOM 5494 C C . ARG A 1 691 ? 39.090 163.050 271.763 1.00 212.77 727 ARG A C 1
ATOM 5495 O O . ARG A 1 691 ? 37.921 163.063 272.165 1.00 161.03 727 ARG A O 1
ATOM 5503 N N . ALA A 1 692 ? 39.773 164.173 271.563 1.00 220.80 728 ALA A N 1
ATOM 5504 C CA . ALA A 1 692 ? 39.150 165.476 271.785 1.00 180.36 728 ALA A CA 1
ATOM 5505 C C . ALA A 1 692 ? 39.592 166.486 270.731 1.00 135.54 728 ALA A C 1
ATOM 5506 O O . ALA A 1 692 ? 40.002 167.599 271.057 1.00 149.77 728 ALA A O 1
ATOM 5508 N N . VAL B 2 9 ? 14.689 157.154 265.737 1.00 126.03 9 VAL B N 1
ATOM 5509 C CA . VAL B 2 9 ? 13.716 158.172 265.363 1.00 152.08 9 VAL B CA 1
ATOM 5510 C C . VAL B 2 9 ? 13.919 159.416 266.227 1.00 164.68 9 VAL B C 1
ATOM 5511 O O . VAL B 2 9 ? 13.977 160.536 265.719 1.00 188.49 9 VAL B O 1
ATOM 5515 N N . SER B 2 10 ? 13.999 159.198 267.542 1.00 170.84 10 SER B N 1
ATOM 5516 C CA . SER B 2 10 ? 14.348 160.269 268.474 1.00 160.73 10 SER B CA 1
ATOM 5517 C C . SER B 2 10 ? 15.693 160.901 268.130 1.00 182.57 10 SER B C 1
ATOM 5518 O O . SER B 2 10 ? 15.818 162.129 268.088 1.00 242.57 10 SER B O 1
ATOM 5521 N N . GLU B 2 11 ? 16.727 160.071 267.955 1.00 193.22 11 GLU B N 1
ATOM 5522 C CA . GLU B 2 11 ? 18.084 160.571 267.736 1.00 185.86 11 GLU B CA 1
ATOM 5523 C C . GLU B 2 11 ? 18.149 161.514 266.539 1.00 164.95 11 GLU B C 1
ATOM 5524 O O . GLU B 2 11 ? 18.792 162.575 266.598 1.00 183.69 11 GLU B O 1
ATOM 5530 N N . PHE B 2 12 ? 17.419 161.181 265.472 1.00 172.93 12 PHE B N 1
ATOM 5531 C CA . PHE B 2 12 ? 17.396 162.032 264.290 1.00 171.61 12 PHE B CA 1
ATOM 5532 C C . PHE B 2 12 ? 16.713 163.356 264.586 1.00 179.96 12 PHE B C 1
ATOM 5533 O O . PHE B 2 12 ? 17.189 164.409 264.158 1.00 172.19 12 PHE B O 1
ATOM 5535 N N . LYS B 2 13 ? 15.601 163.328 265.321 1.00 247.94 13 LYS B N 1
ATOM 5536 C CA . LYS B 2 13 ? 14.884 164.566 265.603 1.00 212.26 13 LYS B CA 1
ATOM 5537 C C . LYS B 2 13 ? 15.644 165.455 266.582 1.00 201.38 13 LYS B C 1
ATOM 5538 O O . LYS B 2 13 ? 15.547 166.683 266.494 1.00 198.41 13 LYS B O 1
ATOM 5544 N N . GLU B 2 14 ? 16.388 164.871 267.526 1.00 157.11 14 GLU B N 1
ATOM 5545 C CA . GLU B 2 14 ? 17.151 165.701 268.454 1.00 169.83 14 GLU B CA 1
ATOM 5546 C C . GLU B 2 14 ? 18.390 166.290 267.790 1.00 176.19 14 GLU B C 1
ATOM 5547 O O . GLU B 2 14 ? 18.779 167.417 268.116 1.00 131.05 14 GLU B O 1
ATOM 5553 N N . ALA B 2 15 ? 19.018 165.566 266.857 1.00 170.71 15 ALA B N 1
ATOM 5554 C CA . ALA B 2 15 ? 20.138 166.151 266.132 1.00 151.73 15 ALA B CA 1
ATOM 5555 C C . ALA B 2 15 ? 19.683 166.972 264.932 1.00 185.44 15 ALA B C 1
ATOM 5556 O O . ALA B 2 15 ? 20.510 167.646 264.308 1.00 253.89 15 ALA B O 1
ATOM 5558 N N . PHE B 2 16 ? 18.392 166.925 264.599 1.00 183.33 16 PHE B N 1
ATOM 5559 C CA . PHE B 2 16 ? 17.758 167.803 263.625 1.00 190.82 16 PHE B CA 1
ATOM 5560 C C . PHE B 2 16 ? 17.286 169.107 264.253 1.00 189.65 16 PHE B C 1
ATOM 5561 O O . PHE B 2 16 ? 17.307 170.155 263.600 1.00 172.89 16 PHE B O 1
ATOM 5563 N N . SER B 2 17 ? 16.832 169.045 265.504 1.00 224.47 17 SER B N 1
ATOM 5564 C CA . SER B 2 17 ? 16.463 170.246 266.244 1.00 158.35 17 SER B CA 1
ATOM 5565 C C . SER B 2 17 ? 17.689 171.098 266.553 1.00 145.05 17 SER B C 1
ATOM 5566 O O . SER B 2 17 ? 17.677 172.318 266.351 1.00 158.90 17 SER B O 1
ATOM 5569 N N . LEU B 2 18 ? 18.736 170.468 267.097 1.00 166.49 18 LEU B N 1
ATOM 5570 C CA . LEU B 2 18 ? 19.974 171.159 267.463 1.00 184.63 18 LEU B CA 1
ATOM 5571 C C . LEU B 2 18 ? 20.504 172.073 266.360 1.00 176.95 18 LEU B C 1
ATOM 5572 O O . LEU B 2 18 ? 20.960 173.188 266.639 1.00 224.26 18 LEU B O 1
ATOM 5574 N N . PHE B 2 19 ? 20.481 171.617 265.112 1.00 154.19 19 PHE B N 1
ATOM 5575 C CA . PHE B 2 19 ? 21.082 172.385 264.023 1.00 169.98 19 PHE B CA 1
ATOM 5576 C C . PHE B 2 19 ? 20.057 172.799 262.973 1.00 178.36 19 PHE B C 1
ATOM 5577 O O . PHE B 2 19 ? 20.381 172.908 261.790 1.00 133.28 19 PHE B O 1
ATOM 5579 N N . GLY B 2 23 ? 14.083 176.894 263.344 1.00 171.26 23 GLY B N 1
ATOM 5580 C CA . GLY B 2 23 ? 13.073 176.097 264.015 1.00 118.96 23 GLY B CA 1
ATOM 5581 C C . GLY B 2 23 ? 11.772 175.945 263.247 1.00 125.28 23 GLY B C 1
ATOM 5582 O O . GLY B 2 23 ? 10.695 175.914 263.841 1.00 92.71 23 GLY B O 1
ATOM 5583 N N . ASP B 2 24 ? 11.872 175.854 261.920 1.00 169.22 24 ASP B N 1
ATOM 5584 C CA . ASP B 2 24 ? 10.704 175.554 261.096 1.00 170.88 24 ASP B CA 1
ATOM 5585 C C . ASP B 2 24 ? 10.436 174.055 261.030 1.00 176.58 24 ASP B C 1
ATOM 5586 O O . ASP B 2 24 ? 9.279 173.623 261.071 1.00 153.09 24 ASP B O 1
ATOM 5591 N N . GLY B 2 25 ? 11.492 173.251 260.948 1.00 160.02 25 GLY B N 1
ATOM 5592 C CA . GLY B 2 25 ? 11.383 171.850 260.611 1.00 119.35 25 GLY B CA 1
ATOM 5593 C C . GLY B 2 25 ? 11.575 171.558 259.141 1.00 156.73 25 GLY B C 1
ATOM 5594 O O . GLY B 2 25 ? 11.496 170.389 258.739 1.00 166.71 25 GLY B O 1
ATOM 5595 N N . GLN B 2 26 ? 11.816 172.584 258.330 1.00 223.92 26 GLN B N 1
ATOM 5596 C CA . GLN B 2 26 ? 12.325 172.446 256.972 1.00 175.98 26 GLN B CA 1
ATOM 5597 C C . GLN B 2 26 ? 13.749 172.982 256.970 1.00 190.08 26 GLN B C 1
ATOM 5598 O O . GLN B 2 26 ? 13.974 174.147 257.318 1.00 164.91 26 GLN B O 1
ATOM 5600 N N . ILE B 2 27 ? 14.704 172.141 256.586 1.00 170.03 27 ILE B N 1
ATOM 5601 C CA . ILE B 2 27 ? 16.110 172.453 256.818 1.00 166.59 27 ILE B CA 1
ATOM 5602 C C . ILE B 2 27 ? 16.852 172.511 255.489 1.00 213.93 27 ILE B C 1
ATOM 5603 O O . ILE B 2 27 ? 16.480 171.849 254.518 1.00 162.37 27 ILE B O 1
ATOM 5608 N N . THR B 2 28 ? 17.940 173.278 255.464 1.00 192.71 28 THR B N 1
ATOM 5609 C CA . THR B 2 28 ? 18.707 173.488 254.244 1.00 134.67 28 THR B CA 1
ATOM 5610 C C . THR B 2 28 ? 19.872 172.505 254.129 1.00 114.05 28 THR B C 1
ATOM 5611 O O . THR B 2 28 ? 20.196 171.760 255.057 1.00 105.85 28 THR B O 1
ATOM 5615 N N . THR B 2 29 ? 20.506 172.519 252.952 1.00 160.46 29 THR B N 1
ATOM 5616 C CA . THR B 2 29 ? 21.549 171.548 252.639 1.00 179.35 29 THR B CA 1
ATOM 5617 C C . THR B 2 29 ? 22.836 171.837 253.407 1.00 168.75 29 THR B C 1
ATOM 5618 O O . THR B 2 29 ? 23.543 170.903 253.809 1.00 141.89 29 THR B O 1
ATOM 5622 N N . LYS B 2 30 ? 23.147 173.117 253.628 1.00 143.77 30 LYS B N 1
ATOM 5623 C CA . LYS B 2 30 ? 24.314 173.486 254.424 1.00 172.66 30 LYS B CA 1
ATOM 5624 C C . LYS B 2 30 ? 24.167 173.005 255.864 1.00 182.95 30 LYS B C 1
ATOM 5625 O O . LYS B 2 30 ? 25.108 172.455 256.452 1.00 123.94 30 LYS B O 1
ATOM 5631 N N . GLU B 2 31 ? 23.000 173.257 256.462 1.00 211.49 31 GLU B N 1
ATOM 5632 C CA . GLU B 2 31 ? 22.727 172.776 257.813 1.00 188.99 31 GLU B CA 1
ATOM 5633 C C . GLU B 2 31 ? 22.847 171.259 257.900 1.00 187.34 31 GLU B C 1
ATOM 5634 O O . GLU B 2 31 ? 23.333 170.722 258.903 1.00 224.60 31 GLU B O 1
ATOM 5636 N N . LEU B 2 32 ? 22.410 170.550 256.855 1.00 178.94 32 LEU B N 1
ATOM 5637 C CA . LEU B 2 32 ? 22.584 169.100 256.819 1.00 154.59 32 LEU B CA 1
ATOM 5638 C C . LEU B 2 32 ? 24.059 168.720 256.781 1.00 137.49 32 LEU B C 1
ATOM 5639 O O . LEU B 2 32 ? 24.477 167.764 257.446 1.00 155.43 32 LEU B O 1
ATOM 5641 N N . GLY B 2 33 ? 24.850 169.414 255.957 1.00 129.59 33 GLY B N 1
ATOM 5642 C CA . GLY B 2 33 ? 26.289 169.187 255.959 1.00 97.04 33 GLY B CA 1
ATOM 5643 C C . GLY B 2 33 ? 26.900 169.367 257.337 1.00 129.43 33 GLY B C 1
ATOM 5644 O O . GLY B 2 33 ? 27.760 168.585 257.758 1.00 133.26 33 GLY B O 1
ATOM 5645 N N . THR B 2 34 ? 26.448 170.390 258.065 1.00 138.96 34 THR B N 1
ATOM 5646 C CA . THR B 2 34 ? 26.938 170.602 259.425 1.00 124.86 34 THR B CA 1
ATOM 5647 C C . THR B 2 34 ? 26.521 169.461 260.345 1.00 117.75 34 THR B C 1
ATOM 5648 O O . THR B 2 34 ? 27.304 169.035 261.197 1.00 103.41 34 THR B O 1
ATOM 5652 N N . VAL B 2 35 ? 25.270 169.006 260.235 1.00 156.98 35 VAL B N 1
ATOM 5653 C CA . VAL B 2 35 ? 24.806 167.857 261.017 1.00 144.19 35 VAL B CA 1
ATOM 5654 C C . VAL B 2 35 ? 25.705 166.645 260.780 1.00 149.62 35 VAL B C 1
ATOM 5655 O O . VAL B 2 35 ? 26.161 165.986 261.726 1.00 157.50 35 VAL B O 1
ATOM 5659 N N . MET B 2 36 ? 25.934 166.316 259.506 1.00 166.27 36 MET B N 1
ATOM 5660 C CA . MET B 2 36 ? 26.817 165.209 259.141 1.00 141.00 36 MET B CA 1
ATOM 5661 C C . MET B 2 36 ? 28.206 165.369 259.752 1.00 143.92 36 MET B C 1
ATOM 5662 O O . MET B 2 36 ? 28.771 164.411 260.294 1.00 124.57 36 MET B O 1
ATOM 5667 N N . ARG B 2 37 ? 28.791 166.564 259.634 1.00 192.90 37 ARG B N 1
ATOM 5668 C CA . ARG B 2 37 ? 30.093 166.825 260.246 1.00 164.14 37 ARG B CA 1
ATOM 5669 C C . ARG B 2 37 ? 30.050 166.617 261.758 1.00 167.21 37 ARG B C 1
ATOM 5670 O O . ARG B 2 37 ? 30.966 166.027 262.345 1.00 134.83 37 ARG B O 1
ATOM 5672 N N . SER B 2 38 ? 29.010 167.146 262.406 1.00 189.40 38 SER B N 1
ATOM 5673 C CA . SER B 2 38 ? 28.799 166.977 263.842 1.00 187.56 38 SER B CA 1
ATOM 5674 C C . SER B 2 38 ? 28.815 165.511 264.256 1.00 198.01 38 SER B C 1
ATOM 5675 O O . SER B 2 38 ? 29.427 165.145 265.266 1.00 172.78 38 SER B O 1
ATOM 5678 N N . LEU B 2 39 ? 28.097 164.664 263.511 1.00 213.09 39 LEU B N 1
ATOM 5679 C CA . LEU B 2 39 ? 28.043 163.239 263.836 1.00 187.33 39 LEU B CA 1
ATOM 5680 C C . LEU B 2 39 ? 29.435 162.615 263.871 1.00 183.95 39 LEU B C 1
ATOM 5681 O O . LEU B 2 39 ? 29.815 161.973 264.858 1.00 203.85 39 LEU B O 1
ATOM 5686 N N . GLY B 2 40 ? 30.204 162.779 262.800 1.00 143.01 40 GLY B N 1
ATOM 5687 C CA . GLY B 2 40 ? 31.525 162.181 262.718 1.00 121.38 40 GLY B CA 1
ATOM 5688 C C . GLY B 2 40 ? 31.924 161.777 261.312 1.00 101.67 40 GLY B C 1
ATOM 5689 O O . GLY B 2 40 ? 32.008 162.615 260.414 1.00 100.72 40 GLY B O 1
ATOM 5690 N N . GLU B 2 45 ? 30.740 163.439 251.102 1.00 114.68 45 GLU B N 1
ATOM 5691 C CA . GLU B 2 45 ? 30.614 164.848 250.750 1.00 126.79 45 GLU B CA 1
ATOM 5692 C C . GLU B 2 45 ? 29.674 164.993 249.558 1.00 120.45 45 GLU B C 1
ATOM 5693 O O . GLU B 2 45 ? 28.575 165.534 249.678 1.00 113.45 45 GLU B O 1
ATOM 5699 N N . SER B 2 46 ? 30.135 164.512 248.401 1.00 130.91 46 SER B N 1
ATOM 5700 C CA . SER B 2 46 ? 29.298 164.505 247.206 1.00 120.33 46 SER B CA 1
ATOM 5701 C C . SER B 2 46 ? 28.094 163.589 247.389 1.00 155.60 46 SER B C 1
ATOM 5702 O O . SER B 2 46 ? 26.985 163.903 246.937 1.00 144.07 46 SER B O 1
ATOM 5705 N N . GLU B 2 47 ? 28.305 162.436 248.032 1.00 181.69 47 GLU B N 1
ATOM 5706 C CA . GLU B 2 47 ? 27.221 161.491 248.286 1.00 152.34 47 GLU B CA 1
ATOM 5707 C C . GLU B 2 47 ? 26.127 162.115 249.145 1.00 142.70 47 GLU B C 1
ATOM 5708 O O . GLU B 2 47 ? 24.943 161.794 248.984 1.00 135.81 47 GLU B O 1
ATOM 5710 N N . LEU B 2 48 ? 26.511 162.958 250.105 1.00 129.57 48 LEU B N 1
ATOM 5711 C CA . LEU B 2 48 ? 25.532 163.679 250.914 1.00 142.74 48 LEU B CA 1
ATOM 5712 C C . LEU B 2 48 ? 24.599 164.513 250.041 1.00 140.23 48 LEU B C 1
ATOM 5713 O O . LEU B 2 48 ? 23.372 164.468 250.195 1.00 104.95 48 LEU B O 1
ATOM 5718 N N . GLN B 2 49 ? 25.170 165.303 249.128 1.00 147.05 49 GLN B N 1
ATOM 5719 C CA . GLN B 2 49 ? 24.354 166.089 248.207 1.00 134.46 49 GLN B CA 1
ATOM 5720 C C . GLN B 2 49 ? 23.534 165.198 247.282 1.00 126.00 49 GLN B C 1
ATOM 5721 O O . GLN B 2 49 ? 22.408 165.554 246.911 1.00 130.43 49 GLN B O 1
ATOM 5723 N N . ASP B 2 50 ? 24.072 164.032 246.919 1.00 125.06 50 ASP B N 1
ATOM 5724 C CA . ASP B 2 50 ? 23.309 163.055 246.146 1.00 137.44 50 ASP B CA 1
ATOM 5725 C C . ASP B 2 50 ? 22.060 162.613 246.902 1.00 132.47 50 ASP B C 1
ATOM 5726 O O . ASP B 2 50 ? 20.965 162.535 246.332 1.00 117.00 50 ASP B O 1
ATOM 5731 N N . MET B 2 51 ? 22.221 162.284 248.185 1.00 103.41 51 MET B N 1
ATOM 5732 C CA . MET B 2 51 ? 21.076 161.982 249.042 1.00 99.76 51 MET B CA 1
ATOM 5733 C C . MET B 2 51 ? 20.097 163.151 249.100 1.00 112.49 51 MET B C 1
ATOM 5734 O O . MET B 2 51 ? 18.877 162.954 249.050 1.00 134.04 51 MET B O 1
ATOM 5736 N N . ILE B 2 52 ? 20.617 164.374 249.242 1.00 135.18 52 ILE B N 1
ATOM 5737 C CA . ILE B 2 52 ? 19.764 165.560 249.316 1.00 143.26 52 ILE B CA 1
ATOM 5738 C C . ILE B 2 52 ? 18.934 165.741 248.046 1.00 137.97 52 ILE B C 1
ATOM 5739 O O . ILE B 2 52 ? 17.774 166.168 248.112 1.00 130.18 52 ILE B O 1
ATOM 5744 N N . ASN B 2 53 ? 19.485 165.388 246.884 1.00 177.31 53 ASN B N 1
ATOM 5745 C CA . ASN B 2 53 ? 18.893 165.801 245.611 1.00 154.26 53 ASN B CA 1
ATOM 5746 C C . ASN B 2 53 ? 17.753 164.909 245.114 1.00 132.38 53 ASN B C 1
ATOM 5747 O O . ASN B 2 53 ? 17.347 165.077 243.959 1.00 154.22 53 ASN B O 1
ATOM 5752 N N . GLU B 2 54 ? 17.217 163.979 245.904 1.00 127.32 54 GLU B N 1
ATOM 5753 C CA . GLU B 2 54 ? 16.217 163.059 245.372 1.00 141.81 54 GLU B CA 1
ATOM 5754 C C . GLU B 2 54 ? 14.787 163.438 245.744 1.00 177.29 54 GLU B C 1
ATOM 5755 O O . GLU B 2 54 ? 13.871 162.643 245.511 1.00 184.84 54 GLU B O 1
ATOM 5761 N N . VAL B 2 55 ? 14.570 164.641 246.276 1.00 190.36 55 VAL B N 1
ATOM 5762 C CA . VAL B 2 55 ? 13.236 165.221 246.429 1.00 178.41 55 VAL B CA 1
ATOM 5763 C C . VAL B 2 55 ? 13.376 166.711 246.156 1.00 132.01 55 VAL B C 1
ATOM 5764 O O . VAL B 2 55 ? 14.021 167.427 246.930 1.00 126.06 55 VAL B O 1
ATOM 5768 N N . ASP B 2 56 ? 12.777 167.180 245.065 1.00 174.98 56 ASP B N 1
ATOM 5769 C CA . ASP B 2 56 ? 12.840 168.581 244.687 1.00 206.65 56 ASP B CA 1
ATOM 5770 C C . ASP B 2 56 ? 11.469 169.228 244.582 1.00 210.74 56 ASP B C 1
ATOM 5771 O O . ASP B 2 56 ? 11.387 170.461 244.516 1.00 150.26 56 ASP B O 1
ATOM 5773 N N . ALA B 2 57 ? 10.396 168.433 244.569 1.00 240.61 57 ALA B N 1
ATOM 5774 C CA . ALA B 2 57 ? 9.047 168.978 244.456 1.00 217.87 57 ALA B CA 1
ATOM 5775 C C . ALA B 2 57 ? 8.695 169.857 245.650 1.00 231.74 57 ALA B C 1
ATOM 5776 O O . ALA B 2 57 ? 8.055 170.903 245.490 1.00 203.84 57 ALA B O 1
ATOM 5778 N N . ASP B 2 58 ? 9.077 169.435 246.857 1.00 218.33 58 ASP B N 1
ATOM 5779 C CA . ASP B 2 58 ? 8.720 170.191 248.054 1.00 183.16 58 ASP B CA 1
ATOM 5780 C C . ASP B 2 58 ? 9.444 171.534 248.102 1.00 163.81 58 ASP B C 1
ATOM 5781 O O . ASP B 2 58 ? 8.807 172.585 248.248 1.00 172.44 58 ASP B O 1
ATOM 5786 N N . ASN B 2 59 ? 10.771 171.523 247.974 1.00 207.73 59 ASN B N 1
ATOM 5787 C CA . ASN B 2 59 ? 11.545 172.758 247.934 1.00 205.01 59 ASN B CA 1
ATOM 5788 C C . ASN B 2 59 ? 12.920 172.476 247.343 1.00 189.31 59 ASN B C 1
ATOM 5789 O O . ASN B 2 59 ? 13.493 171.403 247.550 1.00 202.44 59 ASN B O 1
ATOM 5794 N N . ASN B 2 60 ? 13.437 173.464 246.606 1.00 172.86 60 ASN B N 1
ATOM 5795 C CA . ASN B 2 60 ? 14.665 173.282 245.833 1.00 190.21 60 ASN B CA 1
ATOM 5796 C C . ASN B 2 60 ? 15.895 173.117 246.720 1.00 227.25 60 ASN B C 1
ATOM 5797 O O . ASN B 2 60 ? 16.758 172.278 246.438 1.00 215.32 60 ASN B O 1
ATOM 5799 N N . GLY B 2 61 ? 16.010 173.914 247.781 1.00 156.29 61 GLY B N 1
ATOM 5800 C CA . GLY B 2 61 ? 17.219 173.888 248.583 1.00 145.60 61 GLY B CA 1
ATOM 5801 C C . GLY B 2 61 ? 17.038 173.428 250.014 1.00 158.96 61 GLY B C 1
ATOM 5802 O O . GLY B 2 61 ? 17.968 173.515 250.823 1.00 152.28 61 GLY B O 1
ATOM 5803 N N . THR B 2 62 ? 15.849 172.926 250.339 1.00 184.74 62 THR B N 1
ATOM 5804 C CA . THR B 2 62 ? 15.540 172.470 251.686 1.00 193.59 62 THR B CA 1
ATOM 5805 C C . THR B 2 62 ? 14.756 171.167 251.612 1.00 186.89 62 THR B C 1
ATOM 5806 O O . THR B 2 62 ? 14.188 170.811 250.577 1.00 156.88 62 THR B O 1
ATOM 5810 N N . ILE B 2 63 ? 14.747 170.455 252.737 1.00 154.61 63 ILE B N 1
ATOM 5811 C CA . ILE B 2 63 ? 14.114 169.153 252.888 1.00 161.87 63 ILE B CA 1
ATOM 5812 C C . ILE B 2 63 ? 13.338 169.159 254.200 1.00 137.76 63 ILE B C 1
ATOM 5813 O O . ILE B 2 63 ? 13.300 170.164 254.918 1.00 103.32 63 ILE B O 1
ATOM 5818 N N . ASP B 2 64 ? 12.766 168.005 254.542 1.00 128.35 64 ASP B N 1
ATOM 5819 C CA . ASP B 2 64 ? 11.830 167.871 255.649 1.00 104.89 64 ASP B CA 1
ATOM 5820 C C . ASP B 2 64 ? 12.337 166.780 256.591 1.00 136.13 64 ASP B C 1
ATOM 5821 O O . ASP B 2 64 ? 13.338 166.112 256.315 1.00 203.33 64 ASP B O 1
ATOM 5826 N N . PHE B 2 65 ? 11.643 166.597 257.722 1.00 207.76 65 PHE B N 1
ATOM 5827 C CA . PHE B 2 65 ? 12.012 165.554 258.681 1.00 175.87 65 PHE B CA 1
ATOM 5828 C C . PHE B 2 65 ? 11.599 164.128 258.303 1.00 160.80 65 PHE B C 1
ATOM 5829 O O . PHE B 2 65 ? 12.356 163.189 258.596 1.00 132.51 65 PHE B O 1
ATOM 5831 N N . PRO B 2 66 ? 10.457 163.897 257.639 1.00 197.93 66 PRO B N 1
ATOM 5832 C CA . PRO B 2 66 ? 10.257 162.556 257.068 1.00 171.41 66 PRO B CA 1
ATOM 5833 C C . PRO B 2 66 ? 11.233 162.270 255.949 1.00 162.78 66 PRO B C 1
ATOM 5834 O O . PRO B 2 66 ? 11.778 161.160 255.871 1.00 255.48 66 PRO B O 1
ATOM 5838 N N . GLU B 2 67 ? 11.466 163.250 255.074 1.00 162.33 67 GLU B N 1
ATOM 5839 C CA . GLU B 2 67 ? 12.537 163.141 254.091 1.00 152.15 67 GLU B CA 1
ATOM 5840 C C . GLU B 2 67 ? 13.889 162.918 254.755 1.00 155.85 67 GLU B C 1
ATOM 5841 O O . GLU B 2 67 ? 14.759 162.255 254.181 1.00 140.15 67 GLU B O 1
ATOM 5843 N N . PHE B 2 68 ? 14.083 163.446 255.967 1.00 170.44 68 PHE B N 1
ATOM 5844 C CA . PHE B 2 68 ? 15.356 163.251 256.651 1.00 177.80 68 PHE B CA 1
ATOM 5845 C C . PHE B 2 68 ? 15.499 161.813 257.130 1.00 154.97 68 PHE B C 1
ATOM 5846 O O . PHE B 2 68 ? 16.561 161.200 256.962 1.00 143.75 68 PHE B O 1
ATOM 5849 N N . LEU B 2 69 ? 14.437 161.259 257.720 1.00 150.39 69 LEU B N 1
ATOM 5850 C CA . LEU B 2 69 ? 14.408 159.826 258.005 1.00 173.22 69 LEU B CA 1
ATOM 5851 C C . LEU B 2 69 ? 14.702 159.010 256.748 1.00 132.88 69 LEU B C 1
ATOM 5852 O O . LEU B 2 69 ? 15.516 158.074 256.768 1.00 107.86 69 LEU B O 1
ATOM 5854 N N . THR B 2 70 ? 14.062 159.382 255.633 1.00 153.66 70 THR B N 1
ATOM 5855 C CA . THR B 2 70 ? 14.229 158.654 254.378 1.00 127.25 70 THR B CA 1
ATOM 5856 C C . THR B 2 70 ? 15.683 158.659 253.927 1.00 114.89 70 THR B C 1
ATOM 5857 O O . THR B 2 70 ? 16.258 157.603 253.638 1.00 146.98 70 THR B O 1
ATOM 5861 N N . MET B 2 71 ? 16.309 159.836 253.899 1.00 141.01 71 MET B N 1
ATOM 5862 C CA . MET B 2 71 ? 17.641 159.941 253.323 1.00 134.85 71 MET B CA 1
ATOM 5863 C C . MET B 2 71 ? 18.703 159.426 254.279 1.00 125.12 71 MET B C 1
ATOM 5864 O O . MET B 2 71 ? 19.764 158.966 253.829 1.00 116.96 71 MET B O 1
ATOM 5866 N N . MET B 2 72 ? 18.399 159.385 255.577 1.00 157.04 72 MET B N 1
ATOM 5867 C CA . MET B 2 72 ? 19.372 158.859 256.520 1.00 161.17 72 MET B CA 1
ATOM 5868 C C . MET B 2 72 ? 19.357 157.341 256.494 1.00 165.75 72 MET B C 1
ATOM 5869 O O . MET B 2 72 ? 20.420 156.711 256.490 1.00 145.59 72 MET B O 1
ATOM 5874 N N . ALA B 2 73 ? 18.165 156.738 256.455 1.00 265.61 73 ALA B N 1
ATOM 5875 C CA . ALA B 2 73 ? 18.087 155.289 256.312 1.00 170.49 73 ALA B CA 1
ATOM 5876 C C . ALA B 2 73 ? 18.650 154.843 254.967 1.00 157.67 73 ALA B C 1
ATOM 5877 O O . ALA B 2 73 ? 19.356 153.831 254.887 1.00 163.36 73 ALA B O 1
ATOM 5879 N N . ARG B 2 74 ? 18.330 155.575 253.894 1.00 113.10 74 ARG B N 1
ATOM 5880 C CA . ARG B 2 74 ? 18.945 155.317 252.596 1.00 103.48 74 ARG B CA 1
ATOM 5881 C C . ARG B 2 74 ? 20.467 155.417 252.636 1.00 99.20 74 ARG B C 1
ATOM 5882 O O . ARG B 2 74 ? 21.147 154.711 251.881 1.00 133.14 74 ARG B O 1
ATOM 5890 N N . LYS B 2 75 ? 21.030 156.285 253.481 1.00 137.45 75 LYS B N 1
ATOM 5891 C CA . LYS B 2 75 ? 22.458 156.160 253.772 1.00 109.83 75 LYS B CA 1
ATOM 5892 C C . LYS B 2 75 ? 22.758 155.022 254.748 1.00 103.53 75 LYS B C 1
ATOM 5893 O O . LYS B 2 75 ? 23.562 154.134 254.445 1.00 86.64 75 LYS B O 1
ATOM 5899 N N . MET B 2 76 ? 22.136 155.044 255.928 1.00 179.72 76 MET B N 1
ATOM 5900 C CA . MET B 2 76 ? 22.525 154.203 257.070 1.00 142.89 76 MET B CA 1
ATOM 5901 C C . MET B 2 76 ? 22.746 152.728 256.728 1.00 129.25 76 MET B C 1
ATOM 5902 O O . MET B 2 76 ? 23.886 152.263 256.665 1.00 144.71 76 MET B O 1
ATOM 5907 N N . SER B 2 81 ? 28.385 153.733 272.232 1.00 147.69 81 SER B N 1
ATOM 5908 C CA . SER B 2 81 ? 28.692 153.165 273.539 1.00 157.18 81 SER B CA 1
ATOM 5909 C C . SER B 2 81 ? 29.869 152.193 273.466 1.00 136.75 81 SER B C 1
ATOM 5910 O O . SER B 2 81 ? 30.438 151.968 272.398 1.00 131.34 81 SER B O 1
ATOM 5913 N N . GLU B 2 82 ? 30.229 151.627 274.620 1.00 159.97 82 GLU B N 1
ATOM 5914 C CA . GLU B 2 82 ? 31.441 150.818 274.726 1.00 169.94 82 GLU B CA 1
ATOM 5915 C C . GLU B 2 82 ? 31.250 149.442 274.090 1.00 149.72 82 GLU B C 1
ATOM 5916 O O . GLU B 2 82 ? 32.079 148.993 273.282 1.00 151.93 82 GLU B O 1
ATOM 5922 N N . GLU B 2 83 ? 30.171 148.750 274.472 1.00 119.04 83 GLU B N 1
ATOM 5923 C CA . GLU B 2 83 ? 29.949 147.368 274.050 1.00 142.73 83 GLU B CA 1
ATOM 5924 C C . GLU B 2 83 ? 29.907 147.239 272.532 1.00 176.52 83 GLU B C 1
ATOM 5925 O O . GLU B 2 83 ? 30.299 146.207 271.981 1.00 158.00 83 GLU B O 1
ATOM 5927 N N . GLU B 2 84 ? 29.374 148.249 271.847 1.00 169.86 84 GLU B N 1
ATOM 5928 C CA . GLU B 2 84 ? 29.217 148.180 270.397 1.00 179.89 84 GLU B CA 1
ATOM 5929 C C . GLU B 2 84 ? 30.579 148.191 269.705 1.00 204.27 84 GLU B C 1
ATOM 5930 O O . GLU B 2 84 ? 30.848 147.391 268.791 1.00 202.56 84 GLU B O 1
ATOM 5936 N N . ILE B 2 85 ? 31.446 149.112 270.134 1.00 139.29 85 ILE B N 1
ATOM 5937 C CA . ILE B 2 85 ? 32.829 149.150 269.680 1.00 156.28 85 ILE B CA 1
ATOM 5938 C C . ILE B 2 85 ? 33.540 147.848 270.016 1.00 186.78 85 ILE B C 1
ATOM 5939 O O . ILE B 2 85 ? 34.386 147.378 269.246 1.00 135.51 85 ILE B O 1
ATOM 5944 N N . ARG B 2 86 ? 33.207 147.237 271.157 1.00 202.53 86 ARG B N 1
ATOM 5945 C CA . ARG B 2 86 ? 33.731 145.908 271.475 1.00 154.19 86 ARG B CA 1
ATOM 5946 C C . ARG B 2 86 ? 33.298 144.877 270.433 1.00 148.47 86 ARG B C 1
ATOM 5947 O O . ARG B 2 86 ? 34.124 144.141 269.881 1.00 130.45 86 ARG B O 1
ATOM 5949 N N . GLU B 2 87 ? 31.985 144.774 270.214 1.00 199.01 87 GLU B N 1
ATOM 5950 C CA . GLU B 2 87 ? 31.381 143.908 269.202 1.00 203.16 87 GLU B CA 1
ATOM 5951 C C . GLU B 2 87 ? 32.090 143.944 267.850 1.00 186.08 87 GLU B C 1
ATOM 5952 O O . GLU B 2 87 ? 32.368 142.895 267.256 1.00 155.24 87 GLU B O 1
ATOM 5958 N N . ALA B 2 88 ? 32.308 145.153 267.315 1.00 105.25 88 ALA B N 1
ATOM 5959 C CA . ALA B 2 88 ? 32.866 145.294 265.962 1.00 105.08 88 ALA B CA 1
ATOM 5960 C C . ALA B 2 88 ? 34.161 144.495 265.754 1.00 132.13 88 ALA B C 1
ATOM 5961 O O . ALA B 2 88 ? 34.377 143.891 264.684 1.00 161.13 88 ALA B O 1
ATOM 5963 N N . PHE B 2 89 ? 35.005 144.425 266.788 1.00 149.32 89 PHE B N 1
ATOM 5964 C CA . PHE B 2 89 ? 36.241 143.655 266.680 1.00 140.05 89 PHE B CA 1
ATOM 5965 C C . PHE B 2 89 ? 35.935 142.175 266.519 1.00 139.96 89 PHE B C 1
ATOM 5966 O O . PHE B 2 89 ? 36.583 141.481 265.726 1.00 115.16 89 PHE B O 1
ATOM 5974 N N . LYS B 2 90 ? 34.961 141.675 267.283 1.00 133.97 90 LYS B N 1
ATOM 5975 C CA . LYS B 2 90 ? 34.541 140.287 267.146 1.00 145.91 90 LYS B CA 1
ATOM 5976 C C . LYS B 2 90 ? 33.958 140.037 265.761 1.00 149.02 90 LYS B C 1
ATOM 5977 O O . LYS B 2 90 ? 34.100 138.937 265.214 1.00 117.79 90 LYS B O 1
ATOM 5983 N N . VAL B 2 91 ? 33.278 141.041 265.197 1.00 200.96 91 VAL B N 1
ATOM 5984 C CA . VAL B 2 91 ? 32.739 140.909 263.844 1.00 183.66 91 VAL B CA 1
ATOM 5985 C C . VAL B 2 91 ? 33.863 140.626 262.865 1.00 155.10 91 VAL B C 1
ATOM 5986 O O . VAL B 2 91 ? 33.745 139.764 261.985 1.00 115.05 91 VAL B O 1
ATOM 5990 N N . PHE B 2 92 ? 34.978 141.341 263.010 1.00 169.26 92 PHE B N 1
ATOM 5991 C CA . PHE B 2 92 ? 36.038 141.218 262.012 1.00 165.89 92 PHE B CA 1
ATOM 5992 C C . PHE B 2 92 ? 36.846 139.927 262.166 1.00 158.21 92 PHE B C 1
ATOM 5993 O O . PHE B 2 92 ? 37.323 139.380 261.165 1.00 154.36 92 PHE B O 1
ATOM 6001 N N . ASP B 2 93 ? 37.004 139.431 263.392 1.00 159.14 93 ASP B N 1
ATOM 6002 C CA . ASP B 2 93 ? 37.900 138.320 263.730 1.00 141.97 93 ASP B CA 1
ATOM 6003 C C . ASP B 2 93 ? 37.437 137.018 263.079 1.00 152.27 93 ASP B C 1
ATOM 6004 O O . ASP B 2 93 ? 36.485 136.383 263.539 1.00 175.42 93 ASP B O 1
ATOM 6009 N N . ARG B 2 94 ? 38.118 136.608 262.002 1.00 169.54 94 ARG B N 1
ATOM 6010 C CA . ARG B 2 94 ? 37.739 135.381 261.305 1.00 175.83 94 ARG B CA 1
ATOM 6011 C C . ARG B 2 94 ? 38.115 134.142 262.111 1.00 222.67 94 ARG B C 1
ATOM 6012 O O . ARG B 2 94 ? 37.440 133.109 262.017 1.00 204.38 94 ARG B O 1
ATOM 6020 N N . ASP B 2 95 ? 39.208 134.224 262.876 1.00 290.15 95 ASP B N 1
ATOM 6021 C CA . ASP B 2 95 ? 39.633 133.124 263.738 1.00 230.61 95 ASP B CA 1
ATOM 6022 C C . ASP B 2 95 ? 38.567 132.779 264.771 1.00 250.20 95 ASP B C 1
ATOM 6023 O O . ASP B 2 95 ? 38.371 131.604 265.105 1.00 214.38 95 ASP B O 1
ATOM 6028 N N . ASN B 2 96 ? 37.901 133.803 265.314 1.00 242.11 96 ASN B N 1
ATOM 6029 C CA . ASN B 2 96 ? 36.967 133.680 266.437 1.00 178.35 96 ASN B CA 1
ATOM 6030 C C . ASN B 2 96 ? 37.684 133.219 267.708 1.00 180.62 96 ASN B C 1
ATOM 6031 O O . ASN B 2 96 ? 37.278 132.259 268.367 1.00 150.75 96 ASN B O 1
ATOM 6033 N N . ASN B 2 97 ? 38.759 133.933 268.062 1.00 221.80 97 ASN B N 1
ATOM 6034 C CA . ASN B 2 97 ? 39.562 133.562 269.221 1.00 186.56 97 ASN B CA 1
ATOM 6035 C C . ASN B 2 97 ? 40.113 134.767 269.979 1.00 162.38 97 ASN B C 1
ATOM 6036 O O . ASN B 2 97 ? 40.992 134.591 270.833 1.00 151.43 97 ASN B O 1
ATOM 6041 N N . GLY B 2 98 ? 39.633 135.979 269.702 1.00 124.25 98 GLY B N 1
ATOM 6042 C CA . GLY B 2 98 ? 40.142 137.168 270.354 1.00 120.59 98 GLY B CA 1
ATOM 6043 C C . GLY B 2 98 ? 41.347 137.811 269.700 1.00 135.33 98 GLY B C 1
ATOM 6044 O O . GLY B 2 98 ? 41.800 138.859 270.180 1.00 149.68 98 GLY B O 1
ATOM 6045 N N . PHE B 2 99 ? 41.884 137.224 268.631 1.00 120.63 99 PHE B N 1
ATOM 6046 C CA . PHE B 2 99 ? 43.125 137.681 268.016 1.00 106.50 99 PHE B CA 1
ATOM 6047 C C . PHE B 2 99 ? 42.935 137.849 266.513 1.00 127.34 99 PHE B C 1
ATOM 6048 O O . PHE B 2 99 ? 42.471 136.924 265.837 1.00 106.58 99 PHE B O 1
ATOM 6050 N N . ILE B 2 100 ? 43.308 139.022 265.992 1.00 146.64 100 ILE B N 1
ATOM 6051 C CA . ILE B 2 100 ? 43.266 139.293 264.555 1.00 162.15 100 ILE B CA 1
ATOM 6052 C C . ILE B 2 100 ? 44.668 139.560 264.011 1.00 126.10 100 ILE B C 1
ATOM 6053 O O . ILE B 2 100 ? 45.511 140.157 264.685 1.00 117.93 100 ILE B O 1
ATOM 6058 N N . SER B 2 101 ? 44.902 139.141 262.764 1.00 148.73 101 SER B N 1
ATOM 6059 C CA . SER B 2 101 ? 46.014 139.635 261.948 1.00 179.45 101 SER B CA 1
ATOM 6060 C C . SER B 2 101 ? 46.006 141.157 261.819 1.00 217.88 101 SER B C 1
ATOM 6061 O O . SER B 2 101 ? 45.040 141.746 261.325 1.00 250.99 101 SER B O 1
ATOM 6064 N N . ALA B 2 102 ? 47.096 141.788 262.275 1.00 198.96 102 ALA B N 1
ATOM 6065 C CA . ALA B 2 102 ? 47.227 143.244 262.222 1.00 170.71 102 ALA B CA 1
ATOM 6066 C C . ALA B 2 102 ? 47.138 143.809 260.805 1.00 185.14 102 ALA B C 1
ATOM 6067 O O . ALA B 2 102 ? 46.656 144.934 260.622 1.00 186.77 102 ALA B O 1
ATOM 6069 N N . ALA B 2 103 ? 47.587 143.066 259.791 1.00 143.87 103 ALA B N 1
ATOM 6070 C CA . ALA B 2 103 ? 47.489 143.589 258.433 1.00 166.17 103 ALA B CA 1
ATOM 6071 C C . ALA B 2 103 ? 46.095 143.407 257.854 1.00 175.28 103 ALA B C 1
ATOM 6072 O O . ALA B 2 103 ? 45.674 144.202 257.004 1.00 137.82 103 ALA B O 1
ATOM 6074 N N . GLU B 2 104 ? 45.337 142.446 258.376 1.00 192.95 104 GLU B N 1
ATOM 6075 C CA . GLU B 2 104 ? 43.922 142.344 258.062 1.00 174.68 104 GLU B CA 1
ATOM 6076 C C . GLU B 2 104 ? 43.111 143.418 258.780 1.00 171.04 104 GLU B C 1
ATOM 6077 O O . GLU B 2 104 ? 41.960 143.665 258.408 1.00 159.45 104 GLU B O 1
ATOM 6083 N N . LEU B 2 105 ? 43.696 144.072 259.788 1.00 150.75 105 LEU B N 1
ATOM 6084 C CA . LEU B 2 105 ? 43.097 145.244 260.417 1.00 144.31 105 LEU B CA 1
ATOM 6085 C C . LEU B 2 105 ? 43.448 146.509 259.644 1.00 156.47 105 LEU B C 1
ATOM 6086 O O . LEU B 2 105 ? 42.587 147.374 259.427 1.00 158.44 105 LEU B O 1
ATOM 6091 N N . ARG B 2 106 ? 44.723 146.632 259.262 1.00 149.43 106 ARG B N 1
ATOM 6092 C CA . ARG B 2 106 ? 45.161 147.628 258.290 1.00 143.55 106 ARG B CA 1
ATOM 6093 C C . ARG B 2 106 ? 44.242 147.689 257.075 1.00 142.45 106 ARG B C 1
ATOM 6094 O O . ARG B 2 106 ? 43.839 148.773 256.645 1.00 143.07 106 ARG B O 1
ATOM 6096 N N . HIS B 2 107 ? 43.962 146.531 256.466 1.00 156.21 107 HIS B N 1
ATOM 6097 C CA . HIS B 2 107 ? 43.196 146.511 255.222 1.00 156.31 107 HIS B CA 1
ATOM 6098 C C . HIS B 2 107 ? 41.795 147.082 255.416 1.00 141.99 107 HIS B C 1
ATOM 6099 O O . HIS B 2 107 ? 41.289 147.810 254.554 1.00 141.51 107 HIS B O 1
ATOM 6106 N N . VAL B 2 108 ? 41.151 146.755 256.537 1.00 117.84 108 VAL B N 1
ATOM 6107 C CA . VAL B 2 108 ? 39.797 147.237 256.791 1.00 129.20 108 VAL B CA 1
ATOM 6108 C C . VAL B 2 108 ? 39.791 148.681 257.283 1.00 125.65 108 VAL B C 1
ATOM 6109 O O . VAL B 2 108 ? 38.770 149.370 257.155 1.00 169.44 108 VAL B O 1
ATOM 6113 N N . MET B 2 109 ? 40.918 149.182 257.795 1.00 130.41 109 MET B N 1
ATOM 6114 C CA . MET B 2 109 ? 41.011 150.616 258.054 1.00 141.24 109 MET B CA 1
ATOM 6115 C C . MET B 2 109 ? 41.285 151.394 256.771 1.00 114.73 109 MET B C 1
ATOM 6116 O O . MET B 2 109 ? 40.907 152.565 256.663 1.00 109.80 109 MET B O 1
ATOM 6121 N N . THR B 2 110 ? 41.956 150.760 255.809 1.00 138.38 110 THR B N 1
ATOM 6122 C CA . THR B 2 110 ? 42.145 151.335 254.479 1.00 178.80 110 THR B CA 1
ATOM 6123 C C . THR B 2 110 ? 40.827 151.423 253.717 1.00 175.38 110 THR B C 1
ATOM 6124 O O . THR B 2 110 ? 40.414 152.503 253.281 1.00 166.87 110 THR B O 1
ATOM 6128 N N . SER B 2 111 ? 40.191 150.268 253.495 1.00 149.95 111 SER B N 1
ATOM 6129 C CA . SER B 2 111 ? 39.020 150.157 252.625 1.00 160.19 111 SER B CA 1
ATOM 6130 C C . SER B 2 111 ? 37.907 151.132 253.000 1.00 196.03 111 SER B C 1
ATOM 6131 O O . SER B 2 111 ? 37.353 151.822 252.137 1.00 269.90 111 SER B O 1
ATOM 6134 N N . ILE B 2 112 ? 37.546 151.187 254.286 1.00 182.90 112 ILE B N 1
ATOM 6135 C CA . ILE B 2 112 ? 36.535 152.144 254.734 1.00 164.87 112 ILE B CA 1
ATOM 6136 C C . ILE B 2 112 ? 37.125 153.522 254.992 1.00 181.23 112 ILE B C 1
ATOM 6137 O O . ILE B 2 112 ? 36.376 154.503 255.092 1.00 168.77 112 ILE B O 1
ATOM 6142 N N . GLY B 2 113 ? 38.452 153.625 255.056 1.00 178.36 113 GLY B N 1
ATOM 6143 C CA . GLY B 2 113 ? 39.178 154.881 254.974 1.00 129.45 113 GLY B CA 1
ATOM 6144 C C . GLY B 2 113 ? 38.989 155.915 256.065 1.00 136.29 113 GLY B C 1
ATOM 6145 O O . GLY B 2 113 ? 39.619 156.976 256.017 1.00 148.68 113 GLY B O 1
ATOM 6146 N N . GLU B 2 114 ? 38.149 155.635 257.053 1.00 143.00 114 GLU B N 1
ATOM 6147 C CA . GLU B 2 114 ? 37.761 156.662 258.012 1.00 154.23 114 GLU B CA 1
ATOM 6148 C C . GLU B 2 114 ? 38.697 156.685 259.219 1.00 150.97 114 GLU B C 1
ATOM 6149 O O . GLU B 2 114 ? 39.815 157.196 259.141 1.00 124.68 114 GLU B O 1
ATOM 6155 N N . THR B 2 117 ? 44.174 158.041 256.127 1.00 142.13 117 THR B N 1
ATOM 6156 C CA . THR B 2 117 ? 45.544 158.433 256.436 1.00 166.67 117 THR B CA 1
ATOM 6157 C C . THR B 2 117 ? 46.388 157.209 256.783 1.00 174.69 117 THR B C 1
ATOM 6158 O O . THR B 2 117 ? 46.101 156.501 257.748 1.00 159.73 117 THR B O 1
ATOM 6162 N N . ASP B 2 118 ? 47.424 156.964 255.977 1.00 175.04 118 ASP B N 1
ATOM 6163 C CA . ASP B 2 118 ? 48.339 155.860 256.254 1.00 185.67 118 ASP B CA 1
ATOM 6164 C C . ASP B 2 118 ? 49.113 156.075 257.551 1.00 232.49 118 ASP B C 1
ATOM 6165 O O . ASP B 2 118 ? 49.410 155.112 258.268 1.00 185.98 118 ASP B O 1
ATOM 6170 N N . ASP B 2 119 ? 49.460 157.326 257.869 1.00 245.52 119 ASP B N 1
ATOM 6171 C CA . ASP B 2 119 ? 50.205 157.579 259.100 1.00 192.98 119 ASP B CA 1
ATOM 6172 C C . ASP B 2 119 ? 49.344 157.363 260.337 1.00 200.96 119 ASP B C 1
ATOM 6173 O O . ASP B 2 119 ? 49.845 156.889 261.364 1.00 216.34 119 ASP B O 1
ATOM 6178 N N . GLU B 2 120 ? 48.044 157.661 260.254 1.00 190.11 120 GLU B N 1
ATOM 6179 C CA . GLU B 2 120 ? 47.163 157.394 261.387 1.00 191.62 120 GLU B CA 1
ATOM 6180 C C . GLU B 2 120 ? 46.988 155.897 261.595 1.00 181.25 120 GLU B C 1
ATOM 6181 O O . GLU B 2 120 ? 46.944 155.421 262.737 1.00 148.65 120 GLU B O 1
ATOM 6187 N N . VAL B 2 121 ? 46.955 155.132 260.502 1.00 252.10 121 VAL B N 1
ATOM 6188 C CA . VAL B 2 121 ? 46.809 153.689 260.626 1.00 227.21 121 VAL B CA 1
ATOM 6189 C C . VAL B 2 121 ? 48.104 153.079 261.138 1.00 236.51 121 VAL B C 1
ATOM 6190 O O . VAL B 2 121 ? 48.078 152.133 261.932 1.00 260.58 121 VAL B O 1
ATOM 6194 N N . ASP B 2 122 ? 49.250 153.650 260.761 1.00 167.10 122 ASP B N 1
ATOM 6195 C CA . ASP B 2 122 ? 50.519 153.147 261.272 1.00 149.03 122 ASP B CA 1
ATOM 6196 C C . ASP B 2 122 ? 50.724 153.507 262.740 1.00 162.44 122 ASP B C 1
ATOM 6197 O O . ASP B 2 122 ? 51.281 152.706 263.491 1.00 163.95 122 ASP B O 1
ATOM 6202 N N . GLU B 2 123 ? 50.212 154.655 263.194 1.00 171.39 123 GLU B N 1
ATOM 6203 C CA . GLU B 2 123 ? 50.291 154.976 264.620 1.00 194.79 123 GLU B CA 1
ATOM 6204 C C . GLU B 2 123 ? 49.347 154.104 265.447 1.00 209.25 123 GLU B C 1
ATOM 6205 O O . GLU B 2 123 ? 49.725 153.599 266.519 1.00 255.90 123 GLU B O 1
ATOM 6211 N N . MET B 2 124 ? 48.112 153.915 264.972 1.00 194.52 124 MET B N 1
ATOM 6212 C CA . MET B 2 124 ? 47.171 153.088 265.718 1.00 190.27 124 MET B CA 1
ATOM 6213 C C . MET B 2 124 ? 47.616 151.630 265.737 1.00 171.99 124 MET B C 1
ATOM 6214 O O . MET B 2 124 ? 47.451 150.941 266.750 1.00 198.26 124 MET B O 1
ATOM 6219 N N . ILE B 2 125 ? 48.179 151.135 264.629 1.00 199.56 125 ILE B N 1
ATOM 6220 C CA . ILE B 2 125 ? 48.756 149.800 264.639 1.00 219.14 125 ILE B CA 1
ATOM 6221 C C . ILE B 2 125 ? 50.055 149.770 265.435 1.00 211.72 125 ILE B C 1
ATOM 6222 O O . ILE B 2 125 ? 50.456 148.705 265.900 1.00 187.27 125 ILE B O 1
ATOM 6227 N N . ARG B 2 126 ? 50.719 150.915 265.625 1.00 236.57 126 ARG B N 1
ATOM 6228 C CA . ARG B 2 126 ? 51.928 150.948 266.443 1.00 218.15 126 ARG B CA 1
ATOM 6229 C C . ARG B 2 126 ? 51.597 150.749 267.913 1.00 202.07 126 ARG B C 1
ATOM 6230 O O . ARG B 2 126 ? 52.360 150.109 268.648 1.00 189.19 126 ARG B O 1
ATOM 6232 N N . GLU B 2 127 ? 50.490 151.336 268.367 1.00 167.66 127 GLU B N 1
ATOM 6233 C CA . GLU B 2 127 ? 50.040 151.091 269.737 1.00 168.40 127 GLU B CA 1
ATOM 6234 C C . GLU B 2 127 ? 49.833 149.597 269.990 1.00 204.66 127 GLU B C 1
ATOM 6235 O O . GLU B 2 127 ? 50.314 149.051 270.990 1.00 219.69 127 GLU B O 1
ATOM 6237 N N . ALA B 2 128 ? 49.114 148.921 269.091 1.00 176.74 128 ALA B N 1
ATOM 6238 C CA . ALA B 2 128 ? 48.800 147.503 269.240 1.00 155.62 128 ALA B CA 1
ATOM 6239 C C . ALA B 2 128 ? 49.912 146.577 268.758 1.00 183.01 128 ALA B C 1
ATOM 6240 O O . ALA B 2 128 ? 49.799 145.360 268.938 1.00 128.99 128 ALA B O 1
ATOM 6242 N N . ASP B 2 129 ? 50.964 147.113 268.143 1.00 279.83 129 ASP B N 1
ATOM 6243 C CA . ASP B 2 129 ? 52.052 146.320 267.589 1.00 228.42 129 ASP B CA 1
ATOM 6244 C C . ASP B 2 129 ? 53.111 145.992 268.628 1.00 198.70 129 ASP B C 1
ATOM 6245 O O . ASP B 2 129 ? 54.213 145.566 268.268 1.00 177.23 129 ASP B O 1
ATOM 6250 N N . GLN B 2 130 ? 52.801 146.181 269.905 1.00 168.26 130 GLN B N 1
ATOM 6251 C CA . GLN B 2 130 ? 53.694 145.799 270.984 1.00 154.76 130 GLN B CA 1
ATOM 6252 C C . GLN B 2 130 ? 53.448 144.356 271.396 1.00 194.22 130 GLN B C 1
ATOM 6253 O O . GLN B 2 130 ? 54.175 143.818 272.237 1.00 114.81 130 GLN B O 1
ATOM 6259 N N . ASP B 2 131 ? 52.436 143.728 270.791 1.00 255.96 131 ASP B N 1
ATOM 6260 C CA . ASP B 2 131 ? 52.236 142.291 270.918 1.00 187.46 131 ASP B CA 1
ATOM 6261 C C . ASP B 2 131 ? 53.427 141.546 270.330 1.00 162.86 131 ASP B C 1
ATOM 6262 O O . ASP B 2 131 ? 54.048 140.709 270.995 1.00 117.26 131 ASP B O 1
ATOM 6267 N N . GLY B 2 132 ? 53.758 141.848 269.072 1.00 179.94 132 GLY B N 1
ATOM 6268 C CA . GLY B 2 132 ? 54.991 141.429 268.444 1.00 161.67 132 GLY B CA 1
ATOM 6269 C C . GLY B 2 132 ? 54.864 140.291 267.452 1.00 173.73 132 GLY B C 1
ATOM 6270 O O . GLY B 2 132 ? 55.762 140.117 266.621 1.00 191.31 132 GLY B O 1
ATOM 6271 N N . ASP B 2 133 ? 53.774 139.528 267.496 1.00 167.23 133 ASP B N 1
ATOM 6272 C CA . ASP B 2 133 ? 53.606 138.376 266.621 1.00 169.70 133 ASP B CA 1
ATOM 6273 C C . ASP B 2 133 ? 52.808 138.726 265.368 1.00 200.32 133 ASP B C 1
ATOM 6274 O O . ASP B 2 133 ? 52.328 137.826 264.670 1.00 177.93 133 ASP B O 1
ATOM 6279 N N . GLY B 2 134 ? 52.667 140.016 265.066 1.00 169.02 134 GLY B N 1
ATOM 6280 C CA . GLY B 2 134 ? 51.835 140.441 263.960 1.00 141.51 134 GLY B CA 1
ATOM 6281 C C . GLY B 2 134 ? 50.356 140.234 264.183 1.00 156.99 134 GLY B C 1
ATOM 6282 O O . GLY B 2 134 ? 49.573 140.374 263.239 1.00 218.28 134 GLY B O 1
ATOM 6283 N N . ARG B 2 135 ? 49.953 139.902 265.407 1.00 166.65 135 ARG B N 1
ATOM 6284 C CA . ARG B 2 135 ? 48.568 139.646 265.759 1.00 198.06 135 ARG B CA 1
ATOM 6285 C C . ARG B 2 135 ? 48.164 140.566 266.909 1.00 220.46 135 ARG B C 1
ATOM 6286 O O . ARG B 2 135 ? 49.013 141.155 267.584 1.00 140.42 135 ARG B O 1
ATOM 6294 N N . ILE B 2 136 ? 46.855 140.692 267.126 1.00 282.24 136 ILE B N 1
ATOM 6295 C CA . ILE B 2 136 ? 46.292 141.674 268.048 1.00 214.40 136 ILE B CA 1
ATOM 6296 C C . ILE B 2 136 ? 45.245 141.000 268.925 1.00 192.40 136 ILE B C 1
ATOM 6297 O O . ILE B 2 136 ? 44.306 140.382 268.409 1.00 162.97 136 ILE B O 1
ATOM 6302 N N . ASP B 2 137 ? 45.416 141.123 270.244 1.00 202.03 137 ASP B N 1
ATOM 6303 C CA . ASP B 2 137 ? 44.398 140.797 271.246 1.00 192.73 137 ASP B CA 1
ATOM 6304 C C . ASP B 2 137 ? 43.532 142.038 271.448 1.00 180.28 137 ASP B C 1
ATOM 6305 O O . ASP B 2 137 ? 43.957 143.007 272.081 1.00 164.82 137 ASP B O 1
ATOM 6310 N N . TYR B 2 138 ? 42.311 142.019 270.903 1.00 176.05 138 TYR B N 1
ATOM 6311 C CA . TYR B 2 138 ? 41.496 143.230 270.889 1.00 160.10 138 TYR B CA 1
ATOM 6312 C C . TYR B 2 138 ? 40.769 143.532 272.199 1.00 168.74 138 TYR B C 1
ATOM 6313 O O . TYR B 2 138 ? 40.283 144.653 272.350 1.00 155.76 138 TYR B O 1
ATOM 6322 N N . ASN B 2 139 ? 40.660 142.593 273.141 1.00 167.66 139 ASN B N 1
ATOM 6323 C CA . ASN B 2 139 ? 40.028 142.923 274.420 1.00 157.31 139 ASN B CA 1
ATOM 6324 C C . ASN B 2 139 ? 40.876 143.920 275.210 1.00 168.01 139 ASN B C 1
ATOM 6325 O O . ASN B 2 139 ? 40.391 144.981 275.642 1.00 193.63 139 ASN B O 1
ATOM 6330 N N . GLU B 2 140 ? 42.157 143.590 275.392 1.00 181.54 140 GLU B N 1
ATOM 6331 C CA . GLU B 2 140 ? 43.098 144.494 276.043 1.00 175.38 140 GLU B CA 1
ATOM 6332 C C . GLU B 2 140 ? 43.174 145.830 275.317 1.00 199.75 140 GLU B C 1
ATOM 6333 O O . GLU B 2 140 ? 43.212 146.889 275.950 1.00 186.44 140 GLU B O 1
ATOM 6335 N N . PHE B 2 141 ? 43.246 145.797 273.984 1.00 184.15 141 PHE B N 1
ATOM 6336 C CA . PHE B 2 141 ? 43.384 147.028 273.212 1.00 177.38 141 PHE B CA 1
ATOM 6337 C C . PHE B 2 141 ? 42.108 147.866 273.231 1.00 163.78 141 PHE B C 1
ATOM 6338 O O . PHE B 2 141 ? 42.180 149.097 273.147 1.00 129.58 141 PHE B O 1
ATOM 6346 N N . VAL B 2 142 ? 40.941 147.228 273.344 1.00 188.90 142 VAL B N 1
ATOM 6347 C CA . VAL B 2 142 ? 39.701 147.959 273.600 1.00 199.84 142 VAL B CA 1
ATOM 6348 C C . VAL B 2 142 ? 39.781 148.695 274.928 1.00 203.89 142 VAL B C 1
ATOM 6349 O O . VAL B 2 142 ? 39.464 149.888 275.016 1.00 202.44 142 VAL B O 1
ATOM 6353 N N . GLN B 2 143 ? 40.182 147.990 275.989 1.00 145.41 143 GLN B N 1
ATOM 6354 C CA . GLN B 2 143 ? 40.271 148.656 277.288 1.00 160.42 143 GLN B CA 1
ATOM 6355 C C . GLN B 2 143 ? 41.299 149.787 277.269 1.00 189.75 143 GLN B C 1
ATOM 6356 O O . GLN B 2 143 ? 41.071 150.855 277.850 1.00 202.15 143 GLN B O 1
ATOM 6362 N N . LEU B 2 144 ? 42.452 149.552 276.638 1.00 187.87 144 LEU B N 1
ATOM 6363 C CA . LEU B 2 144 ? 43.448 150.599 276.420 1.00 194.87 144 LEU B CA 1
ATOM 6364 C C . LEU B 2 144 ? 42.856 151.813 275.709 1.00 200.98 144 LEU B C 1
ATOM 6365 O O . LEU B 2 144 ? 43.099 152.960 276.101 1.00 165.30 144 LEU B O 1
ATOM 6370 N N . MET B 2 145 ? 42.103 151.572 274.631 1.00 189.18 145 MET B N 1
ATOM 6371 C CA . MET B 2 145 ? 41.570 152.656 273.808 1.00 139.90 145 MET B CA 1
ATOM 6372 C C . MET B 2 145 ? 40.669 153.599 274.596 1.00 157.38 145 MET B C 1
ATOM 6373 O O . MET B 2 145 ? 40.522 154.769 274.224 1.00 130.62 145 MET B O 1
ATOM 6375 N N . MET B 2 146 ? 40.049 153.115 275.667 1.00 203.24 146 MET B N 1
ATOM 6376 C CA . MET B 2 146 ? 39.170 153.947 276.478 1.00 185.48 146 MET B CA 1
ATOM 6377 C C . MET B 2 146 ? 39.924 154.544 277.660 1.00 144.81 146 MET B C 1
ATOM 6378 O O . MET B 2 146 ? 39.496 155.540 278.243 1.00 140.58 146 MET B O 1
#

Nearest PDB structures (foldseek):
  6ui4-assembly1_A  TM=1.001E+00  e=0.000E+00  Fusarium graminearum PH-1
  4zg4-assembly2_E  TM=9.295E-01  e=3.038E-54  Homo sapiens
  7plz-assembly1_D  TM=7.628E-01  e=4.938E-51  Gallus gallus
  1w8j-assembly2_B  TM=7.824E-01  e=4.688E-49  Gallus gallus
  1w8j-assembly1_A  TM=7.674E-01  e=3.419E-49  Gallus gallus

Radius of gyration: 32.17 Å; Cα contacts (8 Å, |Δi|>4): 1239; chains: 2; bounding box: 70×84×99 Å

B-factor: mean 92.58, std 39.2, range [43.97, 343.36]

Foldseek 3Di:
DFAAQALLPQPDFDLQSVLVSCQRCLQVVNQWGHPQLAIEGADLLDCPPCLDPVNLVVQAPDACPVDRGDLSNLLNVQLVCCLQLVFFEEEAEADFWALQQPVSLLSSLVSLLVRQDDPDPLLVLLSLLVNLVVLQQQQQAFWFDLQHHSFGQKWWKKKFFADNSSTGQFMAIDIADGPLLLQQDDAAPIFRRLNLLLCLPAPDPVCCVLLVRHHQCPFCSGPVSPHNDDPPDDSPVSNVSNVVSCVSLPDDPVNVSLLSLLSSLLRLLSPWAWDQDPVQFTDTDDLVSLCSSCVSQQFHSVLSCLLLFWFWDPPDPPDTDTDGHGRVSSSVQSSLLSSLSSRLSSVVVSVSSNVSRPRPDDGRYMYMYIDAGHQDADPAAAQSNVLRLLLSLLSLQLCCVPLANVQVVVCVQQVHDDDHDDDDHSVLLNCQAQPAPLQHLLNLLLVLCVVVDPDVVSSLVSSLVSLVPDDGPQWARDDQWIWGQGLLGIYIHGSPPRSVLFQSDRGDSNLVSLVRHPDVVSCVSRPPVVSPDPPDRDHTSSNSSSVVSVVVSVVNVSGHYHHYYGYHQDSPSHSNHGNSVRRSSSCRSSVVSSSSVCLNVDFSDKFFLVSCCVSQQLQAPQQDDPNDGDHDDDSQVSNVRSCVSNVDDPVQWDGTPGMITGHDPVVVVVSNVCSVCSVVVVVVVVPPPPVD/DVVLVVLVVVLPPQKAFLVSVVVSVVVVLDVVSVVLVCPDPPVHNGTDGSVSSVVSVVVVDDLVVVVVVVCVQAPVNPQKDQLVSVVVVCVVVVSDPVVSVVLSVVQCVVPPSMGRVVVVSVVVD

InterPro domains:
  IPR001452 SH3 domain [PF00018] (1075-1122)
  IPR001452 SH3 domain [PS50002] (1069-1130)
  IPR001452 SH3 domain [SM00326] (1072-1129)
  IPR001609 Myosin head, motor domain-like [PF00063] (41-699)
  IPR001609 Myosin head, motor domain-like [PR00193] (68-87)
  IPR001609 Myosin head, motor domain-like [PR00193] (124-149)
  IPR001609 Myosin head, motor domain-like [PR00193] (171-198)
  IPR001609 Myosin head, motor domain-like [PR00193] (402-430)
  IPR001609 Myosin head, motor domain-like [PR00193] (455-483)
  IPR001609 Myosin head, motor domain-like [PS51456] (38-712)
  IPR001609 Myosin head, motor domain-like [SM00242] (32-713)
  IPR010926 Class I myosin tail homology domain [PF06017] (770-958)
  IPR010926 Class I myosin tail homology domain [PS51757] (770-959)
  IPR027417 P-loop containing nucleoside triphosphate hydrolase [SSF52540] (33-757)
  IPR035535 Fungal myosin-I, SH3 domain [cd11858] (1073-1127)
  IPR036028 SH3-like domain superfamily [SSF50044] (1059-1151)
  IPR036072 Class I myosin, motor domain [cd01378] (52-699)
  IPR036961 Kinesin motor domain superfamily [G3DSA:3.40.850.10] (39-638)

Secondary structure (DSSP, 8-state):
--S-SBGGG-SS-SHHHHHHHHHHHHHTT--EEEETTEEEEE--SS------HHHHHHHTT--TTTS---HHHHHHHHHHHHHHH---EEEEEE-BTTSSHHHHHHHHHHHHHHHT---SHHHHHHHHHHHHHHHHHHHHHEEEETTEEEEE-S-EEEEEEE-TTS-EEEEEEEEPPP-GGGGG---TT---BHHHHHHHHH--HHHHHHS----GGG-HHHHTTS---BTTB-HHHHHHHHHHHHHHHT--HHHHHHHHHHHHHHHHHHT--EEE-TTS-EEES-HHHHHHHHHHHTS-HHHHHHHHHEEEE-SSTT--EEEEPPHHHHHHHHHHHHHHHHHHHHHHHHHHHHHHT--SS---EEEEEEEPPPB---SS--HHHHHHHHHHHHHHHHHIIIIIIIHHHHHHHTT----PPP---THHHHHHHH-TTTT-HHHHHHHHHHT--S-HHHHHHHHHHHHHH---TTEEEETTEEEEEETTEEEEEE-TTHHHHHS----HHHHHHHHT---HHHHHHS-GGGGS-SSS-PPPHHHHHHHHHHHHHHHHTTSEEEEEEEE---SS--SS---HHHHHHHHHHHTHHHHHHHHHHS-SEEEEHHHHHHHHGGG-TTTEETTEE--SS-HHHHHHHHHHHHT--GGGEEE-SSEEEE--HHHHHHHHHHHHTHHHHHHHHT------/-HHHHHHHH----S-EEHHHHHHHHHHH--HHHHHHHTT--SS-SSEE-HHHHHHHHHHH--HHHHHHHHHHH-SS-SSEEEHHHHHHHHHHS---HHHHHHHHHHHTTS-SSEEEHHHHHHHH-

Solvent-accessible surface area: 38476 Å² total; per-residue (Å²): 218,64,50,35,42,15,0,24,125,18,102,161,26,35,30,108,26,0,19,68,7,4,63,102,3,5,113,31,121,67,7,10,1,5,0,10,70,2,0,0,10,2,23,22,52,97,134,15,40,39,52,62,90,117,38,4,106,47,8,67,68,81,36,33,69,79,46,76,11,8,0,0,11,8,0,14,44,0,14,70,56,3,115,24,37,73,29,56,3,0,0,0,0,8,9,32,9,9,1,22,11,21,84,6,3,42,69,0,9,50,0,2,30,48,34,8,31,24,179,58,52,75,2,121,85,1,40,55,7,13,105,10,3,10,44,1,2,33,7,0,0,1,0,40,0,62,68,36,33,45,3,12,0,10,0,17,10,3,34,7,66,0,18,109,129,2,38,6,2,0,5,41,4,59,46,12,31,24,20,44,26,10,0,31,41,35,74,70,77,2,0,0,0,6,0,1,0,2,0,0,38,24,10,44,124,126,18,61,120,68,12,15,3,78,99,6,114,59,0,44,5,0,30,154,4,155,12,52,109,10,130,91,31,86,8,94,49,59,4,97,67,0,44,92,5,0,159,66,3,42,11,53,112,85,48,15,41,55,0,0,25,0,0,0,0,0,0,32,0,2,31,1,95,21,91,121,47,195,57,27,97,12,79,20,78,73,119,68,24,1,57,56,0,0,104,0,0,70,16,68,38,106,52,0,41,93,5,4,11,42,65,32,66,69,91,183,110,69,85,85,86,91,23,42,0,55,25,66,62,0,66,63,7,32,26,26,0,0,36,6,0,1,24,44,0,1,51,37,3,3,101,43,1,43,154,17,1,145,34,118,67,120,58,69,21,19,0,1,3,0,10,0,5,4,9,6,68,11,181,114,3,6,11,30,15,0,6,3,0,0,5,4,0,15,4,9,20,3,0,7,48,36,12,7,53,35,10,14,72,22,0,78,153,14,144,15,181,46,112,95,39,175,66,115,49,0,111,71,0,2,34,0,0,28,55,112,227,78,64,0,0,1,7,1,0,78,55,2,16,137,82,66,118,93,68,65,45,37,8,14,151,62,0,23,127,36,0,92,68,32,121,53,102,27,12,64,44,128,184,39,35,0,27,0,95,2,27,6,10,82,0,60,0,35,6,135,28,0,0,80,73,0,60,64,83,43,86,81,9,1,55,42,4,5,111,88,8,48,2,119,13,1,68,72,12,18,86,196,98,97,66,99,73,66,109,59,83,62,97,6,8,0,23,115,1,32,64,27,4,65,61,10,36,70,45,1,81,152,19,80,39,15,11,0,2,3,0,4,0,1,83,100,67,22,44,110,60,30,49,21,106,54,0,52,85,6,0,140,28,10,9,0,34,44,4,0,96,1,29,101,53,3,22,37,24,59,21,52,13,91,67,0,8,100,19,0,32,10,24,1,109,47,0,6,116,4,29,85,102,74,69,185,48,91,61,82,42,0,0,109,41,0,2,134,50,13,60,19,77,153,120,54,52,80,37,19,71,81,44,2,1,1,77,26,37,78,14,25,38,8,0,16,67,12,32,60,85,20,108,33,52,6,0,50,81,14,41,190,86,97,239,137,116,89,135,44,134,121,32,40,99,92,55,139,130,52,54,41,56,53,171,19,17,32,75,19,39,78,93,112,98,182,94,62,47,43,87,17,26,109,80,64,75,104,112,79,97,38,32,25,65,42,92,23,28,55,67,14,64,23,34,77,124,92,112,75,72,44,40,26,0,12,74,12,17,10,172,85,73,94,14,20,10,48,11,72,81,24,28,118,33,19,89,73,41,45,108,101,114,114,99,33,85,111,70,33,54,51,8,80,169,86,63,124,43,120,5,73,18,101,66,35,21,122,126,79,126

CATH classification: 1.20.120.720 (+2 more: 1.20.58.530, 1.20.5.4820)